Protein 6Z40 (pdb70)

Nearest PDB structures (foldseek):
  6z40-assembly1_A  TM=7.750E-01  e=3.926E-10  Cellvibrio japonicus Ueda107
  2d49-assembly1_A  TM=5.494E-01  e=2.888E-03  Streptomyces griseus
  4mb5-assembly1_A  TM=5.968E-01  e=3.692E-02  Moritella marina
  3wx7-assembly1_A  TM=5.192E-01  e=3.634E-01  Vibrio parahaemolyticus
  4nyu-assembly1_A  TM=5.136E-01  e=6.985E-01  Vibrio cholerae O1 str. NHCC-010F

Solvent-accessible surface area: 5734 Å² total; per-residue (Å²): 247,102,74,14,72,108,38,70,67,50,93,95,112,67,86,34,75,104,65,109,50,1,69,127,115,100,116,22,27,37,1,89,102,145,33,65,106,98,97,38,81,103,33,96,64,185,89,38,0,24,103,80,45,86,98,31,69,99,88,69,98,137,185,169,153,176,215

Foldseek 3Di:
DDPLVPQDEDDDVDWFADFSWYDDPSAIKGFHGTADDDDVVCVVVPDGGIGDDPHRDPDPDPDDPDD

Sequence (67 aa):
MDTCATLPSWDASTVYTNPQQVKHNSKRYQANYWTQNQNPSTNSGQYGPWLDLGNCVTSGAHHHHHHMDTCATLPSWDASTVYTNPQQVKHNSKRYQANYWTQNQNPSTNSGQYGPWLDLGNCVTSGAHHHHHHMDTCATLPSWDASTVYTNPQQVKHNSKRYQANYWTQNQNPSTNSGQYGPWLDLGNCVTSGAHHHHHHMDTCATLPSWDASTVYTNPQQVKHNSKRYQANYWTQNQNPSTNSGQYGPWLDLGNCVTSGAHHHHHHMDTCATLPSWDASTVYTNPQQVKHNSKRYQANYWTQNQNPSTNSGQYGPWLDLGNCVTSGAHHHHHHMDTCATLPSWDASTVYTNPQQVKHNSKRYQANYWTQNQNPSTNSGQYGPWLDLGNCVTSGAHHHHHHMDTCATLPSWDASTVYTNPQQVKHNSKRYQANYWTQNQNPSTNSGQYGPWLDLGNCVTSGAHHHHHHMDTCATLPSWDASTVYTNPQQVKHNSKRYQANYWTQNQNPSTNSGQYGPWLDLGNCVTSGAHHHHHHMDTCATLPSWDASTVYTNPQQVKHNSKRYQANYWTQNQNPSTNSGQYGPWLDLGNCVTSGAHHHHHHMDTCATLPSWDASTVYTNPQQVKHNSKRYQANYWTQNQNPSTNSGQYGPWLDLGNCVTSGAHHHHHHMDTCATLPSWDASTVYTNPQQVKHNSKRYQANYWTQNQNPSTNSGQYGPWLDLGNCVTSGAHHHHHHMDTCATLPSWDASTVYTNPQQVKHNSKRYQANYWTQNQNPSTNSGQYGPWLDLGNCVTSGAHHHHHHMDTCATLPSWDASTVYTNPQQVKHNSKRYQANYWTQNQNPSTNSGQYGPWLDLGNCVTSGAHHHHHHMDTCATLPSWDASTVYTNPQQVKHNSKRYQANYWTQNQNPSTNSGQYGPWLDLGNCVTSGAHHHHHHMDTCATLPSWDASTVYTNPQQVKHNSKRYQANYWTQNQNPSTNSGQYGPWLDLGNCVTSGAHHHHHHMDTCATLPSWDASTVYTNPQQVKHNSKRYQANYWTQNQNPSTNSGQYGPWLDLGNCVTSGAHHHHHHMDTCATLPSWDASTVYTNPQQVKHNSKRYQANYWTQNQNPSTNSGQYGPWLDLGNCVTSGAHHHHHHMDTCATLPSWDASTVYTNPQQVKHNSKRYQANYWTQNQNPSTNSGQYGPWLDLGNCVTSGAHHHHHHMDTCATLPSWDASTVYTNPQQVKHNSKRYQANYWTQNQNPSTNSGQYGPWLDLGNCVTSGAHHHHHHMDTCATLPSWDASTVYTNPQQVKHNSKRYQANYWTQNQNPSTNSGQYGPWLDLGNCVTSGAHHHHHH

InterPro domains:
  IPR003610 Carbohydrate binding module family 5/12 [SM00495] (256-302)
  IPR003610 Carbohydrate binding module family 5/12 [SM00495] (342-389)
  IPR004302 Cellulose/chitin-binding protein, N-terminal [PF03067] (37-213)
  IPR014756 Immunoglobulin E-set [SSF81296] (37-217)
  IPR036573 Carbohydrate-binding module superfamily 5/12 [SSF51055] (253-305)
  IPR051024 GlcNAc and Chitin Interaction and Degradation [PTHR34823] (18-391)

Secondary structure (DSSP, 8-state):
--GGGSS----TTPPP-SS-EEEETTEEEEESSS--SS-SGGGSSS--SEEE-S-SSPPSS-SS---

Structure (mmCIF, N/CA/C/O backbone):
data_6Z40
#
_entry.id   6Z40
#
loop_
_atom_site.group_PDB
_atom_site.id
_atom_site.type_symbol
_atom_site.label_atom_id
_atom_site.label_alt_id
_atom_site.label_comp_id
_atom_site.label_asym_id
_atom_site.label_entity_id
_atom_site.label_seq_id
_atom_site.pdbx_PDB_ins_code
_atom_site.Cartn_x
_atom_site.Cartn_y
_atom_site.Cartn_z
_atom_site.occupancy
_atom_site.B_iso_or_equiv
_atom_site.auth_seq_id
_atom_site.auth_comp_id
_atom_site.auth_asym_id
_atom_site.auth_atom_id
_atom_site.pdbx_PDB_model_num
ATOM 1 N N . MET A 1 1 ? 0.808 4.771 0.338 1.00 25.00 1 MET A N 1
ATOM 2 C CA . MET A 1 1 ? 0.765 6.020 -0.470 1.00 25.00 1 MET A CA 1
ATOM 3 C C . MET A 1 1 ? 0.611 5.676 -1.931 1.00 25.00 1 MET A C 1
ATOM 4 O O . MET A 1 1 ? 1.003 4.593 -2.344 1.00 25.00 1 MET A O 1
ATOM 20 N N . ASP A 1 2 ? -0.047 6.540 -2.687 1.00 25.00 2 ASP A N 1
ATOM 21 C CA . ASP A 1 2 ? -0.464 6.188 -4.043 1.00 25.00 2 ASP A CA 1
ATOM 22 C C . ASP A 1 2 ? 0.606 6.246 -5.105 1.00 25.00 2 ASP A C 1
ATOM 23 O O . ASP A 1 2 ? 1.335 7.222 -5.269 1.00 25.00 2 ASP A O 1
ATOM 32 N N . THR A 1 3 ? 0.549 5.222 -5.934 1.00 25.00 3 THR A N 1
ATOM 33 C CA . THR A 1 3 ? 1.310 5.116 -7.166 1.00 25.00 3 THR A CA 1
ATOM 34 C C . THR A 1 3 ? 0.920 6.224 -8.112 1.00 25.00 3 THR A C 1
ATOM 35 O O . THR A 1 3 ? 1.656 6.571 -9.020 1.00 25.00 3 THR A O 1
ATOM 46 N N . CYS A 1 4 ? -0.288 6.727 -7.942 1.00 25.00 4 CYS A N 1
ATOM 47 C CA . CYS A 1 4 ? -0.864 7.660 -8.897 1.00 25.00 4 CYS A CA 1
ATOM 48 C C . CYS A 1 4 ? -0.822 9.064 -8.311 1.00 25.00 4 CYS A C 1
ATOM 49 O O . CYS A 1 4 ? -1.393 10.007 -8.857 1.00 25.00 4 CYS A O 1
ATOM 56 N N . ALA A 1 5 ? -0.022 9.212 -7.264 1.00 25.00 5 ALA A N 1
ATOM 57 C CA . ALA A 1 5 ? 0.248 10.527 -6.684 1.00 25.00 5 ALA A CA 1
ATOM 58 C C . ALA A 1 5 ? 1.741 10.825 -6.751 1.00 25.00 5 ALA A C 1
ATOM 59 O O . ALA A 1 5 ? 2.257 11.660 -6.023 1.00 25.00 5 ALA A O 1
ATOM 66 N N . THR A 1 6 ? 2.396 10.186 -7.703 1.00 25.00 6 THR A N 1
ATOM 67 C CA . THR A 1 6 ? 3.826 10.409 -7.957 1.00 25.00 6 THR A CA 1
ATOM 68 C C . THR A 1 6 ? 4.126 10.481 -9.441 1.00 25.00 6 THR A C 1
ATOM 69 O O . THR A 1 6 ? 5.251 10.718 -9.870 1.00 25.00 6 THR A O 1
ATOM 80 N N . LEU A 1 7 ? 3.083 10.286 -10.222 1.00 25.00 7 LEU A N 1
ATOM 81 C CA . LEU A 1 7 ? 3.165 10.418 -11.668 1.00 25.00 7 LEU A CA 1
ATOM 82 C C . LEU A 1 7 ? 3.474 11.858 -12.067 1.00 25.00 7 LEU A C 1
ATOM 83 O O . LEU A 1 7 ? 3.031 12.797 -11.388 1.00 25.00 7 LEU A O 1
ATOM 99 N N . PRO A 1 8 ? 4.143 12.051 -13.223 1.00 25.00 8 PRO A N 1
ATOM 100 C CA . PRO A 1 8 ? 4.310 13.410 -13.749 1.00 25.00 8 PRO A CA 1
ATOM 101 C C . PRO A 1 8 ? 2.965 14.049 -14.050 1.00 25.00 8 PRO A C 1
ATOM 102 O O . PRO A 1 8 ? 1.946 13.364 -14.137 1.00 25.00 8 PRO A O 1
ATOM 113 N N . SER A 1 9 ? 2.956 15.356 -14.243 1.00 25.00 9 SER A N 1
ATOM 114 C CA . SER A 1 9 ? 1.728 16.063 -14.557 1.00 25.00 9 SER A CA 1
ATOM 115 C C . SER A 1 9 ? 1.892 16.823 -15.850 1.00 25.00 9 SER A C 1
ATOM 116 O O . SER A 1 9 ? 3.002 17.080 -16.293 1.00 25.00 9 SER A O 1
ATOM 124 N N . TRP A 1 10 ? 0.767 17.151 -16.459 1.00 25.00 10 TRP A N 1
ATOM 125 C CA . TRP A 1 10 ? 0.753 17.917 -17.668 1.00 25.00 10 TRP A CA 1
ATOM 126 C C . TRP A 1 10 ? 0.849 19.392 -17.328 1.00 25.00 10 TRP A C 1
ATOM 127 O O . TRP A 1 10 ? 0.461 19.804 -16.236 1.00 25.00 10 TRP A O 1
ATOM 148 N N . ASP A 1 11 ? 1.255 20.177 -18.307 1.00 25.00 11 ASP A N 1
ATOM 149 C CA . ASP A 1 11 ? 1.247 21.633 -18.207 1.00 25.00 11 ASP A CA 1
ATOM 150 C C . ASP A 1 11 ? 0.402 22.117 -19.364 1.00 25.00 11 ASP A C 1
ATOM 151 O O . ASP A 1 11 ? 0.495 21.589 -20.460 1.00 25.00 11 ASP A O 1
ATOM 160 N N . ALA A 1 12 ? -0.457 23.087 -19.103 1.00 25.00 12 ALA A N 1
ATOM 161 C CA . ALA A 1 12 ? -1.486 23.493 -20.067 1.00 25.00 12 ALA A CA 1
ATOM 162 C C . ALA A 1 12 ? -0.942 24.066 -21.384 1.00 25.00 12 ALA A C 1
ATOM 163 O O . ALA A 1 12 ? -1.597 23.995 -22.414 1.00 25.00 12 ALA A O 1
ATOM 170 N N . SER A 1 13 ? 0.234 24.671 -21.326 1.00 25.00 13 SER A N 1
ATOM 171 C CA . SER A 1 13 ? 0.845 25.293 -22.503 1.00 25.00 13 SER A CA 1
ATOM 172 C C . SER A 1 13 ? 1.670 24.288 -23.307 1.00 25.00 13 SER A C 1
ATOM 173 O O . SER A 1 13 ? 2.004 24.528 -24.465 1.00 25.00 13 SER A O 1
ATOM 181 N N . THR A 1 14 ? 2.137 23.251 -22.635 1.00 25.00 14 THR A N 1
ATOM 182 C CA . THR A 1 14 ? 3.100 22.335 -23.214 1.00 25.00 14 THR A CA 1
ATOM 183 C C . THR A 1 14 ? 2.463 21.299 -24.132 1.00 25.00 14 THR A C 1
ATOM 184 O O . THR A 1 14 ? 1.470 20.651 -23.809 1.00 25.00 14 THR A O 1
ATOM 195 N N . VAL A 1 15 ? 3.099 21.109 -25.270 1.00 25.00 15 VAL A N 1
ATOM 196 C CA . VAL A 1 15 ? 2.714 20.090 -26.221 1.00 25.00 15 VAL A CA 1
ATOM 197 C C . VAL A 1 15 ? 3.333 18.814 -25.696 1.00 25.00 15 VAL A C 1
ATOM 198 O O . VAL A 1 15 ? 4.515 18.793 -25.362 1.00 25.00 15 VAL A O 1
ATOM 211 N N . TYR A 1 16 ? 2.543 17.765 -25.576 1.00 25.00 16 TYR A N 1
ATOM 212 C CA . TYR A 1 16 ? 3.052 16.534 -24.986 1.00 25.00 16 TYR A CA 1
ATOM 213 C C . TYR A 1 16 ? 3.570 15.545 -26.021 1.00 25.00 16 TYR A C 1
ATOM 214 O O . TYR A 1 16 ? 3.425 15.740 -27.225 1.00 25.00 16 TYR A O 1
ATOM 232 N N . THR A 1 17 ? 4.260 14.537 -25.519 1.00 25.00 17 THR A N 1
ATOM 233 C CA . THR A 1 17 ? 5.041 13.606 -26.319 1.00 25.00 17 THR A CA 1
ATOM 234 C C . THR A 1 17 ? 4.519 12.177 -26.246 1.00 25.00 17 THR A C 1
ATOM 235 O O . THR A 1 17 ? 3.425 11.916 -25.757 1.00 25.00 17 THR A O 1
ATOM 246 N N . ASN A 1 18 ? 5.380 11.275 -26.700 1.00 25.00 18 ASN A N 1
ATOM 247 C CA . ASN A 1 18 ? 5.219 9.828 -26.614 1.00 25.00 18 ASN A CA 1
ATOM 248 C C . ASN A 1 18 ? 4.738 9.363 -25.215 1.00 25.00 18 ASN A C 1
ATOM 249 O O . ASN A 1 18 ? 4.955 10.073 -24.223 1.00 25.00 18 ASN A O 1
ATOM 260 N N . PRO A 1 19 ? 4.069 8.183 -25.129 1.00 25.00 19 PRO A N 1
ATOM 261 C CA . PRO A 1 19 ? 3.276 7.704 -23.976 1.00 25.00 19 PRO A CA 1
ATOM 262 C C . PRO A 1 19 ? 3.843 7.570 -22.549 1.00 25.00 19 PRO A C 1
ATOM 263 O O . PRO A 1 19 ? 3.752 6.517 -21.908 1.00 25.00 19 PRO A O 1
ATOM 274 N N . GLN A 1 20 ? 4.197 8.708 -21.978 1.00 25.00 20 GLN A N 1
ATOM 275 C CA . GLN A 1 20 ? 4.378 8.858 -20.561 1.00 25.00 20 GLN A CA 1
ATOM 276 C C . GLN A 1 20 ? 2.998 9.167 -19.965 1.00 25.00 20 GLN A C 1
ATOM 277 O O . GLN A 1 20 ? 2.079 9.549 -20.693 1.00 25.00 20 GLN A O 1
ATOM 291 N N . GLN A 1 21 ? 2.845 9.023 -18.657 1.00 25.00 21 GLN A N 1
ATOM 292 C CA . GLN A 1 21 ? 1.574 9.345 -18.003 1.00 25.00 21 GLN A CA 1
ATOM 293 C C . GLN A 1 21 ? 1.607 10.759 -17.444 1.00 25.00 21 GLN A C 1
ATOM 294 O O . GLN A 1 21 ? 2.610 11.190 -16.886 1.00 25.00 21 GLN A O 1
ATOM 308 N N . VAL A 1 22 ? 0.472 11.431 -17.533 1.00 25.00 22 VAL A N 1
ATOM 309 C CA . VAL A 1 22 ? 0.259 12.736 -16.914 1.00 25.00 22 VAL A CA 1
ATOM 310 C C . VAL A 1 22 ? -1.048 12.621 -16.171 1.00 25.00 22 VAL A C 1
ATOM 311 O O . VAL A 1 22 ? -1.795 11.670 -16.380 1.00 25.00 22 VAL A O 1
ATOM 324 N N . LYS A 1 23 ? -1.312 13.553 -15.275 1.00 25.00 23 LYS A N 1
ATOM 325 C CA . LYS A 1 23 ? -2.466 13.466 -14.395 1.00 25.00 23 LYS A CA 1
ATOM 326 C C . LYS A 1 23 ? -3.266 14.754 -14.287 1.00 25.00 23 LYS A C 1
ATOM 327 O O . LYS A 1 23 ? -2.770 15.843 -14.554 1.00 25.00 23 LYS A O 1
ATOM 346 N N . HIS A 1 24 ? -4.525 14.585 -13.911 1.00 25.00 24 HIS A N 1
ATOM 347 C CA . HIS A 1 24 ? -5.521 15.654 -13.833 1.00 25.00 24 HIS A CA 1
ATOM 348 C C . HIS A 1 24 ? -6.719 15.121 -13.072 1.00 25.00 24 HIS A C 1
ATOM 349 O O . HIS A 1 24 ? -7.137 14.001 -13.307 1.00 25.00 24 HIS A O 1
ATOM 364 N N . ASN A 1 25 ? -7.249 15.911 -12.147 1.00 25.00 25 ASN A N 1
ATOM 365 C CA . ASN A 1 25 ? -8.390 15.500 -11.310 1.00 25.00 25 ASN A CA 1
ATOM 366 C C . ASN A 1 25 ? -8.157 14.173 -10.630 1.00 25.00 25 ASN A C 1
ATOM 367 O O . ASN A 1 25 ? -9.024 13.316 -10.517 1.00 25.00 25 ASN A O 1
ATOM 378 N N . SER A 1 26 ? -6.917 14.063 -10.202 1.00 25.00 26 SER A N 1
ATOM 379 C CA . SER A 1 26 ? -6.359 12.907 -9.482 1.00 25.00 26 SER A CA 1
ATOM 380 C C . SER A 1 26 ? -6.563 11.552 -10.156 1.00 25.00 26 SER A C 1
ATOM 381 O O . SER A 1 26 ? -6.395 10.510 -9.541 1.00 25.00 26 SER A O 1
ATOM 389 N N . LYS A 1 27 ? -6.726 11.585 -11.468 1.00 25.00 27 LYS A N 1
ATOM 390 C CA . LYS A 1 27 ? -6.590 10.371 -12.289 1.00 25.00 27 LYS A CA 1
ATOM 391 C C . LYS A 1 27 ? -5.586 10.712 -13.362 1.00 25.00 27 LYS A C 1
ATOM 392 O O . LYS A 1 27 ? -5.099 11.845 -13.400 1.00 25.00 27 LYS A O 1
ATOM 411 N N . ARG A 1 28 ? -5.243 9.756 -14.206 1.00 25.00 28 ARG A N 1
ATOM 412 C CA . ARG A 1 28 ? -4.210 9.969 -15.214 1.00 25.00 28 ARG A CA 1
ATOM 413 C C . ARG A 1 28 ? -4.783 9.805 -16.601 1.00 25.00 28 ARG A C 1
ATOM 414 O O . ARG A 1 28 ? -5.904 9.356 -16.775 1.00 25.00 28 ARG A O 1
ATOM 435 N N . TYR A 1 29 ? -3.944 10.090 -17.573 1.00 25.00 29 TYR A N 1
ATOM 436 C CA . TYR A 1 29 ? -4.211 9.883 -18.967 1.00 25.00 29 TYR A CA 1
ATOM 437 C C . TYR A 1 29 ? -2.846 9.771 -19.578 1.00 25.00 29 TYR A C 1
ATOM 438 O O . TYR A 1 29 ? -1.832 10.009 -18.911 1.00 25.00 29 TYR A O 1
ATOM 456 N N . GLN A 1 30 ? -2.816 9.358 -20.824 1.00 25.00 30 GLN A N 1
ATOM 457 C CA . GLN A 1 30 ? -1.569 9.114 -21.517 1.00 25.00 30 GLN A CA 1
ATOM 458 C C . GLN A 1 30 ? -1.668 9.654 -22.914 1.00 25.00 30 GLN A C 1
ATOM 459 O O . GLN A 1 30 ? -2.623 9.400 -23.614 1.00 25.00 30 GLN A O 1
ATOM 473 N N . ALA A 1 31 ? -0.678 10.421 -23.299 1.00 25.00 31 ALA A N 1
ATOM 474 C CA . ALA A 1 31 ? -0.653 11.015 -24.631 1.00 25.00 31 ALA A CA 1
ATOM 475 C C . ALA A 1 31 ? 0.014 10.015 -25.550 1.00 25.00 31 ALA A C 1
ATOM 476 O O . ALA A 1 31 ? 0.826 9.234 -25.103 1.00 25.00 31 ALA A O 1
ATOM 483 N N . ASN A 1 32 ? -0.305 10.051 -26.828 1.00 25.00 32 ASN A N 1
ATOM 484 C CA . ASN A 1 32 ? 0.377 9.190 -27.788 1.00 25.00 32 ASN A CA 1
ATOM 485 C C . ASN A 1 32 ? 1.450 10.003 -28.481 1.00 25.00 32 ASN A C 1
ATOM 486 O O . ASN A 1 32 ? 2.513 9.511 -28.846 1.00 25.00 32 ASN A O 1
ATOM 497 N N . TYR A 1 33 ? 1.105 11.258 -28.700 1.00 25.00 33 TYR A N 1
ATOM 498 C CA . TYR A 1 33 ? 1.899 12.193 -29.479 1.00 25.00 33 TYR A CA 1
ATOM 499 C C . TYR A 1 33 ? 1.285 13.557 -29.161 1.00 25.00 33 TYR A C 1
ATOM 500 O O . TYR A 1 33 ? 0.536 13.677 -28.187 1.00 25.00 33 TYR A O 1
ATOM 518 N N . TRP A 1 34 ? 1.611 14.566 -29.958 1.00 25.00 34 TRP A N 1
ATOM 519 C CA . TRP A 1 34 ? 1.081 15.916 -29.806 1.00 25.00 34 TRP A CA 1
ATOM 520 C C . TRP A 1 34 ? -0.429 15.926 -29.592 1.00 25.00 34 TRP A C 1
ATOM 521 O O . TRP A 1 34 ? -1.188 15.199 -30.248 1.00 25.00 34 TRP A O 1
ATOM 542 N N . THR A 1 35 ? -0.845 16.720 -28.619 1.00 25.00 35 THR A N 1
ATOM 543 C CA . THR A 1 35 ? -2.230 16.734 -28.182 1.00 25.00 35 THR A CA 1
ATOM 544 C C . THR A 1 35 ? -3.091 17.693 -28.987 1.00 25.00 35 THR A C 1
ATOM 545 O O . THR A 1 35 ? -2.610 18.580 -29.682 1.00 25.00 35 THR A O 1
ATOM 556 N N . GLN A 1 36 ? -4.385 17.488 -28.841 1.00 25.00 36 GLN A N 1
ATOM 557 C CA . GLN A 1 36 ? -5.422 18.298 -29.472 1.00 25.00 36 GLN A CA 1
ATOM 558 C C . GLN A 1 36 ? -5.958 19.371 -28.530 1.00 25.00 36 GLN A C 1
ATOM 559 O O . GLN A 1 36 ? -6.586 20.326 -28.963 1.00 25.00 36 GLN A O 1
ATOM 573 N N . ASN A 1 37 ? -5.833 19.091 -27.236 1.00 25.00 37 ASN A N 1
ATOM 574 C CA . ASN A 1 37 ? -6.461 19.865 -26.145 1.00 25.00 37 ASN A CA 1
ATOM 575 C C . ASN A 1 37 ? -7.992 19.710 -26.167 1.00 25.00 37 ASN A C 1
ATOM 576 O O . ASN A 1 37 ? -8.736 20.577 -25.726 1.00 25.00 37 ASN A O 1
ATOM 587 N N . GLN A 1 38 ? -8.436 18.558 -26.652 1.00 25.00 38 GLN A N 1
ATOM 588 C CA . GLN A 1 38 ? -9.855 18.208 -26.709 1.00 25.00 38 GLN A CA 1
ATOM 589 C C . GLN A 1 38 ? -10.173 17.156 -25.665 1.00 25.00 38 GLN A C 1
ATOM 590 O O . GLN A 1 38 ? -9.274 16.629 -25.020 1.00 25.00 38 GLN A O 1
ATOM 604 N N . ASN A 1 39 ? -11.435 16.772 -25.548 1.00 25.00 39 ASN A N 1
ATOM 605 C CA . ASN A 1 39 ? -11.777 15.687 -24.637 1.00 25.00 39 ASN A CA 1
ATOM 606 C C . ASN A 1 39 ? -11.261 14.376 -25.252 1.00 25.00 39 ASN A C 1
ATOM 607 O O . ASN A 1 39 ? -11.321 14.197 -26.469 1.00 25.00 39 ASN A O 1
ATOM 618 N N . PRO A 1 40 ? -10.801 13.423 -24.422 1.00 25.00 40 PRO A N 1
ATOM 619 C CA . PRO A 1 40 ? -10.323 12.170 -25.028 1.00 25.00 40 PRO A CA 1
ATOM 620 C C . PRO A 1 40 ? -11.447 11.214 -25.428 1.00 25.00 40 PRO A C 1
ATOM 621 O O . PRO A 1 40 ? -11.313 10.423 -26.344 1.00 25.00 40 PRO A O 1
ATOM 632 N N . SER A 1 41 ? -12.560 11.306 -24.719 1.00 25.00 41 SER A N 1
ATOM 633 C CA . SER A 1 41 ? -13.700 10.418 -24.896 1.00 25.00 41 SER A CA 1
ATOM 634 C C . SER A 1 41 ? -14.350 10.556 -26.257 1.00 25.00 41 SER A C 1
ATOM 635 O O . SER A 1 41 ? -14.856 9.609 -26.826 1.00 25.00 41 SER A O 1
ATOM 643 N N . THR A 1 42 ? -14.353 11.776 -26.755 1.00 25.00 42 THR A N 1
ATOM 644 C CA . THR A 1 42 ? -14.974 12.116 -28.012 1.00 25.00 42 THR A CA 1
ATOM 645 C C . THR A 1 42 ? -14.047 11.772 -29.155 1.00 25.00 42 THR A C 1
ATOM 646 O O . THR A 1 42 ? -14.440 11.736 -30.310 1.00 25.00 42 THR A O 1
ATOM 657 N N . ASN A 1 43 ? -12.791 11.546 -28.803 1.00 25.00 43 ASN A N 1
ATOM 658 C CA . ASN A 1 43 ? -11.748 11.254 -29.754 1.00 25.00 43 ASN A CA 1
ATOM 659 C C . ASN A 1 43 ? -11.327 9.802 -29.619 1.00 25.00 43 ASN A C 1
ATOM 660 O O . ASN A 1 43 ? -10.231 9.405 -29.988 1.00 25.00 43 ASN A O 1
ATOM 671 N N . SER A 1 44 ? -12.251 9.006 -29.118 1.00 25.00 44 SER A N 1
ATOM 672 C CA . SER A 1 44 ? -12.070 7.567 -28.970 1.00 25.00 44 SER A CA 1
ATOM 673 C C . SER A 1 44 ? -12.240 6.815 -30.305 1.00 25.00 44 SER A C 1
ATOM 674 O O . SER A 1 44 ? -12.875 5.765 -30.358 1.00 25.00 44 SER A O 1
ATOM 682 N N . GLY A 1 45 ? -11.702 7.371 -31.384 1.00 25.00 45 GLY A N 1
ATOM 683 C CA . GLY A 1 45 ? -11.871 6.799 -32.696 1.00 25.00 45 GLY A CA 1
ATOM 684 C C . GLY A 1 45 ? -10.697 6.953 -33.640 1.00 25.00 45 GLY A C 1
ATOM 685 O O . GLY A 1 45 ? -9.680 6.297 -33.493 1.00 25.00 45 GLY A O 1
ATOM 689 N N . GLN A 1 46 ? -10.885 7.794 -34.646 1.00 25.00 46 GLN A N 1
ATOM 690 C CA . GLN A 1 46 ? -9.925 7.968 -35.741 1.00 25.00 46 GLN A CA 1
ATOM 691 C C . GLN A 1 46 ? -8.506 8.313 -35.294 1.00 25.00 46 GLN A C 1
ATOM 692 O O . GLN A 1 46 ? -7.572 7.551 -35.512 1.00 25.00 46 GLN A O 1
ATOM 706 N N . TYR A 1 47 ? -8.359 9.480 -34.689 1.00 25.00 47 TYR A N 1
ATOM 707 C CA . TYR A 1 47 ? -7.059 9.933 -34.198 1.00 25.00 47 TYR A CA 1
ATOM 708 C C . TYR A 1 47 ? -7.069 9.921 -32.687 1.00 25.00 47 TYR A C 1
ATOM 709 O O . TYR A 1 47 ? -8.043 10.320 -32.059 1.00 25.00 47 TYR A O 1
ATOM 727 N N . GLY A 1 48 ? -5.969 9.457 -32.127 1.00 25.00 48 GLY A N 1
ATOM 728 C CA . GLY A 1 48 ? -5.817 9.323 -30.685 1.00 25.00 48 GLY A CA 1
ATOM 729 C C . GLY A 1 48 ? -4.833 10.312 -30.084 1.00 25.00 48 GLY A C 1
ATOM 730 O O . GLY A 1 48 ? -3.666 9.956 -29.929 1.00 25.00 48 GLY A O 1
ATOM 734 N N . PRO A 1 49 ? -5.237 11.557 -29.753 1.00 25.00 49 PRO A N 1
ATOM 735 C CA . PRO A 1 49 ? -4.250 12.478 -29.162 1.00 25.00 49 PRO A CA 1
ATOM 736 C C . PRO A 1 49 ? -3.753 11.982 -27.809 1.00 25.00 49 PRO A C 1
ATOM 737 O O . PRO A 1 49 ? -2.559 11.739 -27.604 1.00 25.00 49 PRO A O 1
ATOM 748 N N . TRP A 1 50 ? -4.698 11.776 -26.910 1.00 25.00 50 TRP A N 1
ATOM 749 C CA . TRP A 1 50 ? -4.459 11.178 -25.640 1.00 25.00 50 TRP A CA 1
ATOM 750 C C . TRP A 1 50 ? -5.539 10.161 -25.303 1.00 25.00 50 TRP A C 1
ATOM 751 O O . TRP A 1 50 ? -6.718 10.364 -25.585 1.00 25.00 50 TRP A O 1
ATOM 772 N N . LEU A 1 51 ? -5.104 9.085 -24.673 1.00 25.00 51 LEU A N 1
ATOM 773 C CA . LEU A 1 51 ? -5.953 8.033 -24.163 1.00 25.00 51 LEU A CA 1
ATOM 774 C C . LEU A 1 51 ? -6.356 8.370 -22.749 1.00 25.00 51 LEU A C 1
ATOM 775 O O . LEU A 1 51 ? -5.562 8.863 -21.948 1.00 25.00 51 LEU A O 1
ATOM 791 N N . ASP A 1 52 ? -7.577 8.008 -22.447 1.00 25.00 52 ASP A N 1
ATOM 792 C CA . ASP A 1 52 ? -8.145 8.135 -21.108 1.00 25.00 52 ASP A CA 1
ATOM 793 C C . ASP A 1 52 ? -7.953 6.778 -20.435 1.00 25.00 52 ASP A C 1
ATOM 794 O O . ASP A 1 52 ? -8.541 5.781 -20.857 1.00 25.00 52 ASP A O 1
ATOM 803 N N . LEU A 1 53 ? -7.058 6.698 -19.462 1.00 25.00 53 LEU A N 1
ATOM 804 C CA . LEU A 1 53 ? -6.746 5.414 -18.858 1.00 25.00 53 LEU A CA 1
ATOM 805 C C . LEU A 1 53 ? -7.763 5.029 -17.814 1.00 25.00 53 LEU A C 1
ATOM 806 O O . LEU A 1 53 ? -8.057 5.779 -16.894 1.00 25.00 53 LEU A O 1
ATOM 822 N N . GLY A 1 54 ? -8.256 3.812 -17.961 1.00 25.00 54 GLY A N 1
ATOM 823 C CA . GLY A 1 54 ? -9.266 3.296 -17.046 1.00 25.00 54 GLY A CA 1
ATOM 824 C C . GLY A 1 54 ? -8.781 3.229 -15.609 1.00 25.00 54 GLY A C 1
ATOM 825 O O . GLY A 1 54 ? -9.525 3.504 -14.683 1.00 25.00 54 GLY A O 1
ATOM 829 N N . ASN A 1 55 ? -7.516 2.868 -15.420 1.00 25.00 55 ASN A N 1
ATOM 830 C CA . ASN A 1 55 ? -6.933 2.846 -14.094 1.00 25.00 55 ASN A CA 1
ATOM 831 C C . ASN A 1 55 ? -5.995 3.992 -13.816 1.00 25.00 55 ASN A C 1
ATOM 832 O O . ASN A 1 55 ? -5.716 4.833 -14.658 1.00 25.00 55 ASN A O 1
ATOM 843 N N . CYS A 1 56 ? -5.402 3.889 -12.647 1.00 25.00 56 CYS A N 1
ATOM 844 C CA . CYS A 1 56 ? -4.413 4.830 -12.156 1.00 25.00 56 CYS A CA 1
ATOM 845 C C . CYS A 1 56 ? -3.086 4.106 -11.999 1.00 25.00 56 CYS A C 1
ATOM 846 O O . CYS A 1 56 ? -2.027 4.602 -12.378 1.00 25.00 56 CYS A O 1
ATOM 853 N N . VAL A 1 57 ? -3.159 2.921 -11.421 1.00 25.00 57 VAL A N 1
ATOM 854 C CA . VAL A 1 57 ? -1.983 2.084 -11.211 1.00 25.00 57 VAL A CA 1
ATOM 855 C C . VAL A 1 57 ? -1.815 1.206 -12.451 1.00 25.00 57 VAL A C 1
ATOM 856 O O . VAL A 1 57 ? -2.750 1.034 -13.230 1.00 25.00 57 VAL A O 1
ATOM 869 N N . THR A 1 58 ? -0.627 0.660 -12.644 1.00 25.00 58 THR A N 1
ATOM 870 C CA . THR A 1 58 ? -0.378 -0.254 -13.734 1.00 25.00 58 THR A CA 1
ATOM 871 C C . THR A 1 58 ? -1.018 -1.595 -13.382 1.00 25.00 58 THR A C 1
ATOM 872 O O . THR A 1 58 ? -1.332 -1.858 -12.221 1.00 25.00 58 THR A O 1
ATOM 883 N N . SER A 1 59 ? -1.221 -2.424 -14.388 1.00 25.00 59 SER A N 1
ATOM 884 C CA . SER A 1 59 ? -1.876 -3.716 -14.212 1.00 25.00 59 SER A CA 1
ATOM 885 C C . SER A 1 59 ? -1.057 -4.692 -13.366 1.00 25.00 59 SER A C 1
ATOM 886 O O . SER A 1 59 ? 0.178 -4.590 -13.271 1.00 25.00 59 SER A O 1
ATOM 894 N N . GLY A 1 60 ? -1.749 -5.673 -12.800 1.00 25.00 60 GLY A N 1
ATOM 895 C CA . GLY A 1 60 ? -1.084 -6.748 -12.086 1.00 25.00 60 GLY A CA 1
ATOM 896 C C . GLY A 1 60 ? -0.373 -7.638 -13.087 1.00 25.00 60 GLY A C 1
ATOM 897 O O . GLY A 1 60 ? -0.723 -7.623 -14.267 1.00 25.00 60 GLY A O 1
ATOM 901 N N . ALA A 1 61 ? 0.620 -8.384 -12.604 1.00 25.00 61 ALA A N 1
ATOM 902 C CA . ALA A 1 61 ? 1.513 -9.232 -13.419 1.00 25.00 61 ALA A CA 1
ATOM 903 C C . ALA A 1 61 ? 2.380 -8.402 -14.393 1.00 25.00 61 ALA A C 1
ATOM 904 O O . ALA A 1 61 ? 1.976 -7.363 -14.901 1.00 25.00 61 ALA A O 1
ATOM 911 N N . HIS A 1 62 ? 3.621 -8.822 -14.590 1.00 25.00 62 HIS A N 1
ATOM 912 C CA . HIS A 1 62 ? 4.572 -8.022 -15.369 1.00 25.00 62 HIS A CA 1
ATOM 913 C C . HIS A 1 62 ? 5.271 -8.854 -16.436 1.00 25.00 62 HIS A C 1
ATOM 914 O O . HIS A 1 62 ? 6.126 -9.667 -16.134 1.00 25.00 62 HIS A O 1
ATOM 929 N N . HIS A 1 63 ? 4.904 -8.635 -17.695 1.00 25.00 63 HIS A N 1
ATOM 930 C CA . HIS A 1 63 ? 5.503 -9.384 -18.812 1.00 25.00 63 HIS A CA 1
ATOM 931 C C . HIS A 1 63 ? 6.989 -9.027 -18.993 1.00 25.00 63 HIS A C 1
ATOM 932 O O . HIS A 1 63 ? 7.782 -9.845 -19.446 1.00 25.00 63 HIS A O 1
ATOM 947 N N . HIS A 1 64 ? 7.376 -7.813 -18.614 1.00 25.00 64 HIS A N 1
ATOM 948 C CA . HIS A 1 64 ? 8.797 -7.447 -18.607 1.00 25.00 64 HIS A CA 1
ATOM 949 C C . HIS A 1 64 ? 9.378 -8.120 -17.360 1.00 25.00 64 HIS A C 1
ATOM 950 O O . HIS A 1 64 ? 8.821 -7.966 -16.284 1.00 25.00 64 HIS A O 1
ATOM 965 N N . HIS A 1 65 ? 10.461 -8.877 -17.506 1.00 25.00 65 HIS A N 1
ATOM 966 C CA . HIS A 1 65 ? 10.994 -9.688 -16.394 1.00 25.00 65 HIS A CA 1
ATOM 967 C C . HIS A 1 65 ? 12.334 -9.198 -15.827 1.00 25.00 65 HIS A C 1
ATOM 968 O O . HIS A 1 65 ? 13.160 -9.999 -15.420 1.00 25.00 65 HIS A O 1
ATOM 983 N N . HIS A 1 66 ? 12.537 -7.884 -15.818 1.00 25.00 66 HIS A N 1
ATOM 984 C CA . HIS A 1 66 ? 13.789 -7.272 -15.324 1.00 25.00 66 HIS A CA 1
ATOM 985 C C . HIS A 1 66 ? 15.039 -7.894 -15.971 1.00 25.00 66 HIS A C 1
ATOM 986 O O . HIS A 1 66 ? 15.864 -8.504 -15.301 1.00 25.00 66 HIS A O 1
ATOM 1001 N N . HIS A 1 67 ? 15.198 -7.687 -17.270 1.00 25.00 67 HIS A N 1
ATOM 1002 C CA . HIS A 1 67 ? 16.485 -7.963 -17.901 1.00 25.00 67 HIS A CA 1
ATOM 1003 C C . HIS A 1 67 ? 17.315 -6.798 -17.388 1.00 25.00 67 HIS A C 1
ATOM 1004 O O . HIS A 1 67 ? 16.699 -5.726 -17.227 1.00 25.00 67 HIS A O 1
ATOM 1020 N N . MET A 1 1 ? 6.787 6.569 -2.330 1.00 25.00 1 MET A N 2
ATOM 1021 C CA . MET A 1 1 ? 5.832 5.443 -2.513 1.00 25.00 1 MET A CA 2
ATOM 1022 C C . MET A 1 1 ? 5.276 5.471 -3.914 1.00 25.00 1 MET A C 2
ATOM 1023 O O . MET A 1 1 ? 4.933 6.534 -4.377 1.00 25.00 1 MET A O 2
ATOM 1039 N N . ASP A 1 2 ? 5.217 4.311 -4.566 1.00 25.00 2 ASP A N 2
ATOM 1040 C CA . ASP A 1 2 ? 4.671 4.142 -5.928 1.00 25.00 2 ASP A CA 2
ATOM 1041 C C . ASP A 1 2 ? 5.270 4.928 -7.081 1.00 25.00 2 ASP A C 2
ATOM 1042 O O . ASP A 1 2 ? 5.518 6.125 -7.047 1.00 25.00 2 ASP A O 2
ATOM 1051 N N . THR A 1 3 ? 5.390 4.198 -8.168 1.00 25.00 3 THR A N 2
ATOM 1052 C CA . THR A 1 3 ? 5.822 4.731 -9.450 1.00 25.00 3 THR A CA 2
ATOM 1053 C C . THR A 1 3 ? 4.739 5.617 -9.995 1.00 25.00 3 THR A C 2
ATOM 1054 O O . THR A 1 3 ? 4.970 6.484 -10.821 1.00 25.00 3 THR A O 2
ATOM 1065 N N . CYS A 1 4 ? 3.528 5.338 -9.559 1.00 25.00 4 CYS A N 2
ATOM 1066 C CA . CYS A 1 4 ? 2.347 5.978 -10.111 1.00 25.00 4 CYS A CA 2
ATOM 1067 C C . CYS A 1 4 ? 1.820 7.015 -9.141 1.00 25.00 4 CYS A C 2
ATOM 1068 O O . CYS A 1 4 ? 0.726 7.544 -9.310 1.00 25.00 4 CYS A O 2
ATOM 1075 N N . ALA A 1 5 ? 2.661 7.379 -8.185 1.00 25.00 5 ALA A N 2
ATOM 1076 C CA . ALA A 1 5 ? 2.339 8.467 -7.263 1.00 25.00 5 ALA A CA 2
ATOM 1077 C C . ALA A 1 5 ? 3.461 9.500 -7.277 1.00 25.00 5 ALA A C 2
ATOM 1078 O O . ALA A 1 5 ? 3.624 10.289 -6.356 1.00 25.00 5 ALA A O 2
ATOM 1085 N N . THR A 1 6 ? 4.173 9.522 -8.391 1.00 25.00 6 THR A N 2
ATOM 1086 C CA . THR A 1 6 ? 5.233 10.506 -8.630 1.00 25.00 6 THR A CA 2
ATOM 1087 C C . THR A 1 6 ? 5.087 11.088 -10.023 1.00 25.00 6 THR A C 2
ATOM 1088 O O . THR A 1 6 ? 5.863 11.936 -10.460 1.00 25.00 6 THR A O 2
ATOM 1099 N N . LEU A 1 7 ? 4.060 10.618 -10.707 1.00 25.00 7 LEU A N 2
ATOM 1100 C CA . LEU A 1 7 ? 3.726 11.095 -12.039 1.00 25.00 7 LEU A CA 2
ATOM 1101 C C . LEU A 1 7 ? 3.538 12.615 -12.092 1.00 25.00 7 LEU A C 2
ATOM 1102 O O . LEU A 1 7 ? 2.905 13.200 -11.197 1.00 25.00 7 LEU A O 2
ATOM 1118 N N . PRO A 1 8 ? 3.939 13.247 -13.214 1.00 25.00 8 PRO A N 2
ATOM 1119 C CA . PRO A 1 8 ? 3.537 14.639 -13.412 1.00 25.00 8 PRO A CA 2
ATOM 1120 C C . PRO A 1 8 ? 2.058 14.668 -13.775 1.00 25.00 8 PRO A C 2
ATOM 1121 O O . PRO A 1 8 ? 1.405 13.625 -13.834 1.00 25.00 8 PRO A O 2
ATOM 1132 N N . SER A 1 9 ? 1.506 15.842 -14.013 1.00 25.00 9 SER A N 2
ATOM 1133 C CA . SER A 1 9 ? 0.091 15.929 -14.330 1.00 25.00 9 SER A CA 2
ATOM 1134 C C . SER A 1 9 ? -0.149 16.780 -15.544 1.00 25.00 9 SER A C 2
ATOM 1135 O O . SER A 1 9 ? 0.728 17.514 -15.974 1.00 25.00 9 SER A O 2
ATOM 1143 N N . TRP A 1 10 ? -1.340 16.649 -16.103 1.00 25.00 10 TRP A N 2
ATOM 1144 C CA . TRP A 1 10 ? -1.690 17.336 -17.303 1.00 25.00 10 TRP A CA 2
ATOM 1145 C C . TRP A 1 10 ? -2.553 18.556 -17.131 1.00 25.00 10 TRP A C 2
ATOM 1146 O O . TRP A 1 10 ? -3.362 18.631 -16.210 1.00 25.00 10 TRP A O 2
ATOM 1167 N N . ASP A 1 11 ? -2.474 19.421 -18.125 1.00 25.00 11 ASP A N 2
ATOM 1168 C CA . ASP A 1 11 ? -3.365 20.565 -18.271 1.00 25.00 11 ASP A CA 2
ATOM 1169 C C . ASP A 1 11 ? -3.627 20.751 -19.760 1.00 25.00 11 ASP A C 2
ATOM 1170 O O . ASP A 1 11 ? -2.812 20.370 -20.588 1.00 25.00 11 ASP A O 2
ATOM 1179 N N . ALA A 1 12 ? -4.802 21.266 -20.098 1.00 25.00 12 ALA A N 2
ATOM 1180 C CA . ALA A 1 12 ? -5.265 21.303 -21.491 1.00 25.00 12 ALA A CA 2
ATOM 1181 C C . ALA A 1 12 ? -4.457 22.220 -22.424 1.00 25.00 12 ALA A C 2
ATOM 1182 O O . ALA A 1 12 ? -4.446 22.023 -23.633 1.00 25.00 12 ALA A O 2
ATOM 1189 N N . SER A 1 13 ? -3.825 23.242 -21.869 1.00 25.00 13 SER A N 2
ATOM 1190 C CA . SER A 1 13 ? -3.080 24.208 -22.679 1.00 25.00 13 SER A CA 2
ATOM 1191 C C . SER A 1 13 ? -1.725 23.664 -23.119 1.00 25.00 13 SER A C 2
ATOM 1192 O O . SER A 1 13 ? -1.128 24.158 -24.072 1.00 25.00 13 SER A O 2
ATOM 1200 N N . THR A 1 14 ? -1.193 22.730 -22.348 1.00 25.00 14 THR A N 2
ATOM 1201 C CA . THR A 1 14 ? 0.151 22.226 -22.560 1.00 25.00 14 THR A CA 2
ATOM 1202 C C . THR A 1 14 ? 0.257 21.405 -23.851 1.00 25.00 14 THR A C 2
ATOM 1203 O O . THR A 1 14 ? -0.636 20.632 -24.190 1.00 25.00 14 THR A O 2
ATOM 1214 N N . VAL A 1 15 ? 1.364 21.570 -24.561 1.00 25.00 15 VAL A N 2
ATOM 1215 C CA . VAL A 1 15 ? 1.634 20.808 -25.766 1.00 25.00 15 VAL A CA 2
ATOM 1216 C C . VAL A 1 15 ? 2.221 19.474 -25.334 1.00 25.00 15 VAL A C 2
ATOM 1217 O O . VAL A 1 15 ? 3.122 19.425 -24.497 1.00 25.00 15 VAL A O 2
ATOM 1230 N N . TYR A 1 16 ? 1.690 18.398 -25.882 1.00 25.00 16 TYR A N 2
ATOM 1231 C CA . TYR A 1 16 ? 2.118 17.055 -25.530 1.00 25.00 16 TYR A CA 2
ATOM 1232 C C . TYR A 1 16 ? 3.095 16.504 -26.561 1.00 25.00 16 TYR A C 2
ATOM 1233 O O . TYR A 1 16 ? 3.371 17.138 -27.578 1.00 25.00 16 TYR A O 2
ATOM 1251 N N . THR A 1 17 ? 3.631 15.339 -26.246 1.00 25.00 17 THR A N 2
ATOM 1252 C CA . THR A 1 17 ? 4.703 14.685 -26.981 1.00 25.00 17 THR A CA 2
ATOM 1253 C C . THR A 1 17 ? 4.379 13.212 -27.184 1.00 25.00 17 THR A C 2
ATOM 1254 O O . THR A 1 17 ? 3.301 12.759 -26.861 1.00 25.00 17 THR A O 2
ATOM 1265 N N . ASN A 1 18 ? 5.409 12.471 -27.559 1.00 25.00 18 ASN A N 2
ATOM 1266 C CA . ASN A 1 18 ? 5.479 11.014 -27.436 1.00 25.00 18 ASN A CA 2
ATOM 1267 C C . ASN A 1 18 ? 5.037 10.563 -26.012 1.00 25.00 18 ASN A C 2
ATOM 1268 O O . ASN A 1 18 ? 4.986 11.397 -25.100 1.00 25.00 18 ASN A O 2
ATOM 1279 N N . PRO A 1 19 ? 4.695 9.261 -25.811 1.00 25.00 19 PRO A N 2
ATOM 1280 C CA . PRO A 1 19 ? 4.001 8.746 -24.608 1.00 25.00 19 PRO A CA 2
ATOM 1281 C C . PRO A 1 19 ? 4.593 8.925 -23.186 1.00 25.00 19 PRO A C 2
ATOM 1282 O O . PRO A 1 19 ? 4.862 7.958 -22.468 1.00 25.00 19 PRO A O 2
ATOM 1293 N N . GLN A 1 20 ? 4.637 10.164 -22.723 1.00 25.00 20 GLN A N 2
ATOM 1294 C CA . GLN A 1 20 ? 4.873 10.470 -21.335 1.00 25.00 20 GLN A CA 2
ATOM 1295 C C . GLN A 1 20 ? 3.551 10.222 -20.595 1.00 25.00 20 GLN A C 2
ATOM 1296 O O . GLN A 1 20 ? 2.497 10.162 -21.226 1.00 25.00 20 GLN A O 2
ATOM 1310 N N . GLN A 1 21 ? 3.607 10.063 -19.279 1.00 25.00 21 GLN A N 2
ATOM 1311 C CA . GLN A 1 21 ? 2.425 9.720 -18.478 1.00 25.00 21 GLN A CA 2
ATOM 1312 C C . GLN A 1 21 ? 2.015 10.889 -17.573 1.00 25.00 21 GLN A C 2
ATOM 1313 O O . GLN A 1 21 ? 2.868 11.551 -17.000 1.00 25.00 21 GLN A O 2
ATOM 1327 N N . VAL A 1 22 ? 0.716 11.151 -17.485 1.00 25.00 22 VAL A N 2
ATOM 1328 C CA . VAL A 1 22 ? 0.160 12.293 -16.751 1.00 25.00 22 VAL A CA 2
ATOM 1329 C C . VAL A 1 22 ? -1.103 11.832 -16.092 1.00 25.00 22 VAL A C 2
ATOM 1330 O O . VAL A 1 22 ? -1.613 10.752 -16.375 1.00 25.00 22 VAL A O 2
ATOM 1343 N N . LYS A 1 23 ? -1.641 12.680 -15.242 1.00 25.00 23 LYS A N 2
ATOM 1344 C CA . LYS A 1 23 ? -2.899 12.432 -14.598 1.00 25.00 23 LYS A CA 2
ATOM 1345 C C . LYS A 1 23 ? -3.720 13.702 -14.513 1.00 25.00 23 LYS A C 2
ATOM 1346 O O . LYS A 1 23 ? -3.201 14.809 -14.650 1.00 25.00 23 LYS A O 2
ATOM 1365 N N . HIS A 1 24 ? -5.005 13.515 -14.270 1.00 25.00 24 HIS A N 2
ATOM 1366 C CA . HIS A 1 24 ? -5.981 14.598 -14.102 1.00 25.00 24 HIS A CA 2
ATOM 1367 C C . HIS A 1 24 ? -7.237 13.879 -13.636 1.00 25.00 24 HIS A C 2
ATOM 1368 O O . HIS A 1 24 ? -7.412 12.722 -13.987 1.00 25.00 24 HIS A O 2
ATOM 1383 N N . ASN A 1 25 ? -8.094 14.526 -12.847 1.00 25.00 25 ASN A N 2
ATOM 1384 C CA . ASN A 1 25 ? -9.354 13.905 -12.368 1.00 25.00 25 ASN A CA 2
ATOM 1385 C C . ASN A 1 25 ? -9.128 12.566 -11.699 1.00 25.00 25 ASN A C 2
ATOM 1386 O O . ASN A 1 25 ? -9.897 11.629 -11.799 1.00 25.00 25 ASN A O 2
ATOM 1397 N N . SER A 1 26 ? -8.006 12.549 -11.021 1.00 25.00 26 SER A N 2
ATOM 1398 C CA . SER A 1 26 ? -7.476 11.397 -10.281 1.00 25.00 26 SER A CA 2
ATOM 1399 C C . SER A 1 26 ? -7.436 10.083 -11.059 1.00 25.00 26 SER A C 2
ATOM 1400 O O . SER A 1 26 ? -7.296 9.014 -10.475 1.00 25.00 26 SER A O 2
ATOM 1408 N N . LYS A 1 27 ? -7.371 10.186 -12.377 1.00 25.00 27 LYS A N 2
ATOM 1409 C CA . LYS A 1 27 ? -7.030 9.021 -13.206 1.00 25.00 27 LYS A CA 2
ATOM 1410 C C . LYS A 1 27 ? -5.770 9.429 -13.940 1.00 25.00 27 LYS A C 2
ATOM 1411 O O . LYS A 1 27 ? -5.352 10.582 -13.842 1.00 25.00 27 LYS A O 2
ATOM 1430 N N . ARG A 1 28 ? -5.178 8.508 -14.675 1.00 25.00 28 ARG A N 2
ATOM 1431 C CA . ARG A 1 28 ? -3.938 8.760 -15.405 1.00 25.00 28 ARG A CA 2
ATOM 1432 C C . ARG A 1 28 ? -4.260 8.542 -16.859 1.00 25.00 28 ARG A C 2
ATOM 1433 O O . ARG A 1 28 ? -5.322 8.013 -17.174 1.00 25.00 28 ARG A O 2
ATOM 1454 N N . TYR A 1 29 ? -3.316 8.877 -17.716 1.00 25.00 29 TYR A N 2
ATOM 1455 C CA . TYR A 1 29 ? -3.379 8.604 -19.117 1.00 25.00 29 TYR A CA 2
ATOM 1456 C C . TYR A 1 29 ? -1.996 8.884 -19.670 1.00 25.00 29 TYR A C 2
ATOM 1457 O O . TYR A 1 29 ? -1.144 9.437 -18.975 1.00 25.00 29 TYR A O 2
ATOM 1475 N N . GLN A 1 30 ? -1.772 8.474 -20.901 1.00 25.00 30 GLN A N 2
ATOM 1476 C CA . GLN A 1 30 ? -0.500 8.683 -21.579 1.00 25.00 30 GLN A CA 2
ATOM 1477 C C . GLN A 1 30 ? -0.793 9.456 -22.837 1.00 25.00 30 GLN A C 2
ATOM 1478 O O . GLN A 1 30 ? -1.913 9.451 -23.304 1.00 25.00 30 GLN A O 2
ATOM 1492 N N . ALA A 1 31 ? 0.213 10.061 -23.425 1.00 25.00 31 ALA A N 2
ATOM 1493 C CA . ALA A 1 31 ? 0.064 10.574 -24.790 1.00 25.00 31 ALA A CA 2
ATOM 1494 C C . ALA A 1 31 ? 0.259 9.431 -25.776 1.00 25.00 31 ALA A C 2
ATOM 1495 O O . ALA A 1 31 ? 0.774 8.381 -25.420 1.00 25.00 31 ALA A O 2
ATOM 1502 N N . ASN A 1 32 ? -0.031 9.706 -27.036 1.00 25.00 32 ASN A N 2
ATOM 1503 C CA . ASN A 1 32 ? 0.380 8.844 -28.138 1.00 25.00 32 ASN A CA 2
ATOM 1504 C C . ASN A 1 32 ? 1.503 9.577 -28.883 1.00 25.00 32 ASN A C 2
ATOM 1505 O O . ASN A 1 32 ? 2.559 9.013 -29.137 1.00 25.00 32 ASN A O 2
ATOM 1516 N N . TYR A 1 33 ? 1.284 10.847 -29.207 1.00 25.00 33 TYR A N 2
ATOM 1517 C CA . TYR A 1 33 ? 2.223 11.609 -29.991 1.00 25.00 33 TYR A CA 2
ATOM 1518 C C . TYR A 1 33 ? 2.178 13.111 -29.718 1.00 25.00 33 TYR A C 2
ATOM 1519 O O . TYR A 1 33 ? 1.324 13.608 -28.981 1.00 25.00 33 TYR A O 2
ATOM 1537 N N . TRP A 1 34 ? 3.099 13.820 -30.366 1.00 25.00 34 TRP A N 2
ATOM 1538 C CA . TRP A 1 34 ? 3.181 15.274 -30.296 1.00 25.00 34 TRP A CA 2
ATOM 1539 C C . TRP A 1 34 ? 1.904 15.902 -30.833 1.00 25.00 34 TRP A C 2
ATOM 1540 O O . TRP A 1 34 ? 1.274 15.351 -31.730 1.00 25.00 34 TRP A O 2
ATOM 1561 N N . THR A 1 35 ? 1.524 17.052 -30.298 1.00 25.00 35 THR A N 2
ATOM 1562 C CA . THR A 1 35 ? 0.267 17.683 -30.694 1.00 25.00 35 THR A CA 2
ATOM 1563 C C . THR A 1 35 ? 0.446 19.135 -31.085 1.00 25.00 35 THR A C 2
ATOM 1564 O O . THR A 1 35 ? 1.481 19.754 -30.857 1.00 25.00 35 THR A O 2
ATOM 1575 N N . GLN A 1 36 ? -0.641 19.670 -31.605 1.00 25.00 36 GLN A N 2
ATOM 1576 C CA . GLN A 1 36 ? -0.844 21.078 -31.813 1.00 25.00 36 GLN A CA 2
ATOM 1577 C C . GLN A 1 36 ? -1.398 21.646 -30.503 1.00 25.00 36 GLN A C 2
ATOM 1578 O O . GLN A 1 36 ? -0.706 22.291 -29.726 1.00 25.00 36 GLN A O 2
ATOM 1592 N N . ASN A 1 37 ? -2.654 21.311 -30.260 1.00 25.00 37 ASN A N 2
ATOM 1593 C CA . ASN A 1 37 ? -3.381 21.589 -29.043 1.00 25.00 37 ASN A CA 2
ATOM 1594 C C . ASN A 1 37 ? -4.573 20.652 -29.222 1.00 25.00 37 ASN A C 2
ATOM 1595 O O . ASN A 1 37 ? -4.930 20.340 -30.363 1.00 25.00 37 ASN A O 2
ATOM 1606 N N . GLN A 1 38 ? -5.143 20.163 -28.136 1.00 25.00 38 GLN A N 2
ATOM 1607 C CA . GLN A 1 38 ? -6.248 19.204 -28.208 1.00 25.00 38 GLN A CA 2
ATOM 1608 C C . GLN A 1 38 ? -7.389 19.498 -27.243 1.00 25.00 38 GLN A C 2
ATOM 1609 O O . GLN A 1 38 ? -7.244 20.260 -26.299 1.00 25.00 38 GLN A O 2
ATOM 1623 N N . ASN A 1 39 ? -8.508 18.827 -27.471 1.00 25.00 39 ASN A N 2
ATOM 1624 C CA . ASN A 1 39 ? -9.698 18.970 -26.633 1.00 25.00 39 ASN A CA 2
ATOM 1625 C C . ASN A 1 39 ? -9.897 17.713 -25.786 1.00 25.00 39 ASN A C 2
ATOM 1626 O O . ASN A 1 39 ? -9.637 16.603 -26.253 1.00 25.00 39 ASN A O 2
ATOM 1637 N N . PRO A 1 40 ? -10.404 17.855 -24.548 1.00 25.00 40 PRO A N 2
ATOM 1638 C CA . PRO A 1 40 ? -10.615 16.641 -23.744 1.00 25.00 40 PRO A CA 2
ATOM 1639 C C . PRO A 1 40 ? -11.821 15.816 -24.184 1.00 25.00 40 PRO A C 2
ATOM 1640 O O . PRO A 1 40 ? -11.893 14.620 -23.960 1.00 25.00 40 PRO A O 2
ATOM 1651 N N . SER A 1 41 ? -12.768 16.488 -24.812 1.00 25.00 41 SER A N 2
ATOM 1652 C CA . SER A 1 41 ? -14.031 15.898 -25.230 1.00 25.00 41 SER A CA 2
ATOM 1653 C C . SER A 1 41 ? -13.874 14.830 -26.291 1.00 25.00 41 SER A C 2
ATOM 1654 O O . SER A 1 41 ? -14.632 13.882 -26.361 1.00 25.00 41 SER A O 2
ATOM 1662 N N . THR A 1 42 ? -12.908 15.045 -27.161 1.00 25.00 42 THR A N 2
ATOM 1663 C CA . THR A 1 42 ? -12.643 14.183 -28.286 1.00 25.00 42 THR A CA 2
ATOM 1664 C C . THR A 1 42 ? -11.784 13.031 -27.833 1.00 25.00 42 THR A C 2
ATOM 1665 O O . THR A 1 42 ? -11.654 12.022 -28.510 1.00 25.00 42 THR A O 2
ATOM 1676 N N . ASN A 1 43 ? -11.200 13.210 -26.658 1.00 25.00 43 ASN A N 2
ATOM 1677 C CA . ASN A 1 43 ? -10.312 12.234 -26.056 1.00 25.00 43 ASN A CA 2
ATOM 1678 C C . ASN A 1 43 ? -11.110 11.360 -25.105 1.00 25.00 43 ASN A C 2
ATOM 1679 O O . ASN A 1 43 ? -10.586 10.728 -24.197 1.00 25.00 43 ASN A O 2
ATOM 1690 N N . SER A 1 44 ? -12.394 11.287 -25.387 1.00 25.00 44 SER A N 2
ATOM 1691 C CA . SER A 1 44 ? -13.326 10.428 -24.668 1.00 25.00 44 SER A CA 2
ATOM 1692 C C . SER A 1 44 ? -13.276 8.980 -25.164 1.00 25.00 44 SER A C 2
ATOM 1693 O O . SER A 1 44 ? -14.272 8.268 -25.147 1.00 25.00 44 SER A O 2
ATOM 1701 N N . GLY A 1 45 ? -12.120 8.574 -25.661 1.00 25.00 45 GLY A N 2
ATOM 1702 C CA . GLY A 1 45 ? -11.944 7.261 -26.238 1.00 25.00 45 GLY A CA 2
ATOM 1703 C C . GLY A 1 45 ? -12.353 7.191 -27.693 1.00 25.00 45 GLY A C 2
ATOM 1704 O O . GLY A 1 45 ? -12.010 6.266 -28.415 1.00 25.00 45 GLY A O 2
ATOM 1708 N N . GLN A 1 46 ? -13.090 8.207 -28.102 1.00 25.00 46 GLN A N 2
ATOM 1709 C CA . GLN A 1 46 ? -13.572 8.373 -29.464 1.00 25.00 46 GLN A CA 2
ATOM 1710 C C . GLN A 1 46 ? -12.411 8.403 -30.447 1.00 25.00 46 GLN A C 2
ATOM 1711 O O . GLN A 1 46 ? -12.336 7.615 -31.381 1.00 25.00 46 GLN A O 2
ATOM 1725 N N . TYR A 1 47 ? -11.511 9.339 -30.212 1.00 25.00 47 TYR A N 2
ATOM 1726 C CA . TYR A 1 47 ? -10.290 9.461 -30.992 1.00 25.00 47 TYR A CA 2
ATOM 1727 C C . TYR A 1 47 ? -9.162 9.417 -29.983 1.00 25.00 47 TYR A C 2
ATOM 1728 O O . TYR A 1 47 ? -9.347 9.816 -28.832 1.00 25.00 47 TYR A O 2
ATOM 1746 N N . GLY A 1 48 ? -8.028 8.867 -30.395 1.00 25.00 48 GLY A N 2
ATOM 1747 C CA . GLY A 1 48 ? -6.939 8.588 -29.458 1.00 25.00 48 GLY A CA 2
ATOM 1748 C C . GLY A 1 48 ? -5.641 9.390 -29.499 1.00 25.00 48 GLY A C 2
ATOM 1749 O O . GLY A 1 48 ? -4.577 8.768 -29.533 1.00 25.00 48 GLY A O 2
ATOM 1753 N N . PRO A 1 49 ? -5.662 10.738 -29.411 1.00 25.00 49 PRO A N 2
ATOM 1754 C CA . PRO A 1 49 ? -4.408 11.460 -29.142 1.00 25.00 49 PRO A CA 2
ATOM 1755 C C . PRO A 1 49 ? -3.782 10.992 -27.855 1.00 25.00 49 PRO A C 2
ATOM 1756 O O . PRO A 1 49 ? -2.602 10.689 -27.809 1.00 25.00 49 PRO A O 2
ATOM 1767 N N . TRP A 1 50 ? -4.577 10.943 -26.801 1.00 25.00 50 TRP A N 2
ATOM 1768 C CA . TRP A 1 50 ? -4.139 10.420 -25.546 1.00 25.00 50 TRP A CA 2
ATOM 1769 C C . TRP A 1 50 ? -4.634 8.978 -25.398 1.00 25.00 50 TRP A C 2
ATOM 1770 O O . TRP A 1 50 ? -5.708 8.622 -25.880 1.00 25.00 50 TRP A O 2
ATOM 1791 N N . LEU A 1 51 ? -3.834 8.163 -24.734 1.00 25.00 51 LEU A N 2
ATOM 1792 C CA . LEU A 1 51 ? -4.121 6.766 -24.478 1.00 25.00 51 LEU A CA 2
ATOM 1793 C C . LEU A 1 51 ? -4.547 6.558 -23.043 1.00 25.00 51 LEU A C 2
ATOM 1794 O O . LEU A 1 51 ? -4.014 7.158 -22.112 1.00 25.00 51 LEU A O 2
ATOM 1810 N N . ASP A 1 52 ? -5.459 5.630 -22.881 1.00 25.00 52 ASP A N 2
ATOM 1811 C CA . ASP A 1 52 ? -5.930 5.202 -21.567 1.00 25.00 52 ASP A CA 2
ATOM 1812 C C . ASP A 1 52 ? -5.104 4.002 -21.110 1.00 25.00 52 ASP A C 2
ATOM 1813 O O . ASP A 1 52 ? -5.170 2.924 -21.705 1.00 25.00 52 ASP A O 2
ATOM 1822 N N . LEU A 1 53 ? -4.282 4.194 -20.091 1.00 25.00 53 LEU A N 2
ATOM 1823 C CA . LEU A 1 53 ? -3.433 3.119 -19.607 1.00 25.00 53 LEU A CA 2
ATOM 1824 C C . LEU A 1 53 ? -4.219 2.061 -18.877 1.00 25.00 53 LEU A C 2
ATOM 1825 O O . LEU A 1 53 ? -5.041 2.355 -18.018 1.00 25.00 53 LEU A O 2
ATOM 1841 N N . GLY A 1 54 ? -3.880 0.815 -19.154 1.00 25.00 54 GLY A N 2
ATOM 1842 C CA . GLY A 1 54 ? -4.486 -0.286 -18.436 1.00 25.00 54 GLY A CA 2
ATOM 1843 C C . GLY A 1 54 ? -4.004 -0.350 -16.997 1.00 25.00 54 GLY A C 2
ATOM 1844 O O . GLY A 1 54 ? -4.790 -0.549 -16.076 1.00 25.00 54 GLY A O 2
ATOM 1848 N N . ASN A 1 55 ? -2.697 -0.218 -16.802 1.00 25.00 55 ASN A N 2
ATOM 1849 C CA . ASN A 1 55 ? -2.098 -0.300 -15.489 1.00 25.00 55 ASN A CA 2
ATOM 1850 C C . ASN A 1 55 ? -1.705 1.078 -14.994 1.00 25.00 55 ASN A C 2
ATOM 1851 O O . ASN A 1 55 ? -1.957 2.082 -15.632 1.00 25.00 55 ASN A O 2
ATOM 1862 N N . CYS A 1 56 ? -1.004 1.087 -13.878 1.00 25.00 56 CYS A N 2
ATOM 1863 C CA . CYS A 1 56 ? -0.448 2.308 -13.313 1.00 25.00 56 CYS A CA 2
ATOM 1864 C C . CYS A 1 56 ? 1.039 2.354 -13.628 1.00 25.00 56 CYS A C 2
ATOM 1865 O O . CYS A 1 56 ? 1.564 3.356 -14.097 1.00 25.00 56 CYS A O 2
ATOM 1872 N N . VAL A 1 57 ? 1.692 1.230 -13.389 1.00 25.00 57 VAL A N 2
ATOM 1873 C CA . VAL A 1 57 ? 3.102 1.045 -13.725 1.00 25.00 57 VAL A CA 2
ATOM 1874 C C . VAL A 1 57 ? 3.130 0.518 -15.164 1.00 25.00 57 VAL A C 2
ATOM 1875 O O . VAL A 1 57 ? 2.116 0.060 -15.672 1.00 25.00 57 VAL A O 2
ATOM 1888 N N . THR A 1 58 ? 4.272 0.610 -15.823 1.00 25.00 58 THR A N 2
ATOM 1889 C CA . THR A 1 58 ? 4.403 0.177 -17.213 1.00 25.00 58 THR A CA 2
ATOM 1890 C C . THR A 1 58 ? 4.130 -1.327 -17.404 1.00 25.00 58 THR A C 2
ATOM 1891 O O . THR A 1 58 ? 4.261 -2.128 -16.471 1.00 25.00 58 THR A O 2
ATOM 1902 N N . SER A 1 59 ? 3.797 -1.687 -18.642 1.00 25.00 59 SER A N 2
ATOM 1903 C CA . SER A 1 59 ? 3.566 -3.078 -19.065 1.00 25.00 59 SER A CA 2
ATOM 1904 C C . SER A 1 59 ? 2.397 -3.750 -18.321 1.00 25.00 59 SER A C 2
ATOM 1905 O O . SER A 1 59 ? 1.451 -3.090 -17.890 1.00 25.00 59 SER A O 2
ATOM 1913 N N . GLY A 1 60 ? 2.428 -5.075 -18.238 1.00 25.00 60 GLY A N 2
ATOM 1914 C CA . GLY A 1 60 ? 1.369 -5.818 -17.573 1.00 25.00 60 GLY A CA 2
ATOM 1915 C C . GLY A 1 60 ? 0.055 -5.826 -18.336 1.00 25.00 60 GLY A C 2
ATOM 1916 O O . GLY A 1 60 ? -1.016 -5.907 -17.731 1.00 25.00 60 GLY A O 2
ATOM 1920 N N . ALA A 1 61 ? 0.127 -5.737 -19.658 1.00 25.00 61 ALA A N 2
ATOM 1921 C CA . ALA A 1 61 ? -1.065 -5.712 -20.509 1.00 25.00 61 ALA A CA 2
ATOM 1922 C C . ALA A 1 61 ? -1.770 -7.083 -20.555 1.00 25.00 61 ALA A C 2
ATOM 1923 O O . ALA A 1 61 ? -1.492 -7.913 -21.414 1.00 25.00 61 ALA A O 2
ATOM 1930 N N . HIS A 1 62 ? -2.683 -7.310 -19.622 1.00 25.00 62 HIS A N 2
ATOM 1931 C CA . HIS A 1 62 ? -3.446 -8.559 -19.566 1.00 25.00 62 HIS A CA 2
ATOM 1932 C C . HIS A 1 62 ? -4.802 -8.350 -20.238 1.00 25.00 62 HIS A C 2
ATOM 1933 O O . HIS A 1 62 ? -5.304 -7.233 -20.295 1.00 25.00 62 HIS A O 2
ATOM 1948 N N . HIS A 1 63 ? -5.409 -9.425 -20.719 1.00 25.00 63 HIS A N 2
ATOM 1949 C CA . HIS A 1 63 ? -6.719 -9.353 -21.374 1.00 25.00 63 HIS A CA 2
ATOM 1950 C C . HIS A 1 63 ? -7.425 -10.673 -21.103 1.00 25.00 63 HIS A C 2
ATOM 1951 O O . HIS A 1 63 ? -6.762 -11.660 -20.820 1.00 25.00 63 HIS A O 2
ATOM 1966 N N . HIS A 1 64 ? -8.750 -10.698 -21.177 1.00 25.00 64 HIS A N 2
ATOM 1967 C CA . HIS A 1 64 ? -9.515 -11.932 -20.956 1.00 25.00 64 HIS A CA 2
ATOM 1968 C C . HIS A 1 64 ? -10.785 -11.853 -21.790 1.00 25.00 64 HIS A C 2
ATOM 1969 O O . HIS A 1 64 ? -11.122 -10.782 -22.289 1.00 25.00 64 HIS A O 2
ATOM 1984 N N . HIS A 1 65 ? -11.473 -12.976 -21.945 1.00 25.00 65 HIS A N 2
ATOM 1985 C CA . HIS A 1 65 ? -12.694 -13.055 -22.759 1.00 25.00 65 HIS A CA 2
ATOM 1986 C C . HIS A 1 65 ? -13.885 -13.389 -21.855 1.00 25.00 65 HIS A C 2
ATOM 1987 O O . HIS A 1 65 ? -13.720 -14.057 -20.842 1.00 25.00 65 HIS A O 2
ATOM 2002 N N . HIS A 1 66 ? -15.066 -12.913 -22.226 1.00 25.00 66 HIS A N 2
ATOM 2003 C CA . HIS A 1 66 ? -16.329 -13.234 -21.555 1.00 25.00 66 HIS A CA 2
ATOM 2004 C C . HIS A 1 66 ? -17.327 -13.045 -22.685 1.00 25.00 66 HIS A C 2
ATOM 2005 O O . HIS A 1 66 ? -17.083 -12.176 -23.512 1.00 25.00 66 HIS A O 2
ATOM 2020 N N . HIS A 1 67 ? -18.384 -13.855 -22.728 1.00 25.00 67 HIS A N 2
ATOM 2021 C CA . HIS A 1 67 ? -19.333 -13.901 -23.861 1.00 25.00 67 HIS A CA 2
ATOM 2022 C C . HIS A 1 67 ? -18.553 -14.247 -25.129 1.00 25.00 67 HIS A C 2
ATOM 2023 O O . HIS A 1 67 ? -18.164 -15.420 -25.200 1.00 25.00 67 HIS A O 2
ATOM 2039 N N . MET A 1 1 ? 4.456 3.794 -1.351 1.00 25.00 1 MET A N 3
ATOM 2040 C CA . MET A 1 1 ? 5.374 4.217 -2.447 1.00 25.00 1 MET A CA 3
ATOM 2041 C C . MET A 1 1 ? 4.878 3.678 -3.760 1.00 25.00 1 MET A C 3
ATOM 2042 O O . MET A 1 1 ? 4.777 2.469 -3.930 1.00 25.00 1 MET A O 3
ATOM 2058 N N . ASP A 1 2 ? 4.480 4.568 -4.653 1.00 25.00 2 ASP A N 3
ATOM 2059 C CA . ASP A 1 2 ? 3.709 4.169 -5.819 1.00 25.00 2 ASP A CA 3
ATOM 2060 C C . ASP A 1 2 ? 4.266 4.716 -7.102 1.00 25.00 2 ASP A C 3
ATOM 2061 O O . ASP A 1 2 ? 4.678 5.868 -7.193 1.00 25.00 2 ASP A O 3
ATOM 2070 N N . THR A 1 3 ? 4.166 3.889 -8.126 1.00 25.00 3 THR A N 3
ATOM 2071 C CA . THR A 1 3 ? 4.459 4.246 -9.493 1.00 25.00 3 THR A CA 3
ATOM 2072 C C . THR A 1 3 ? 3.537 5.371 -9.889 1.00 25.00 3 THR A C 3
ATOM 2073 O O . THR A 1 3 ? 3.803 6.122 -10.806 1.00 25.00 3 THR A O 3
ATOM 2084 N N . CYS A 1 4 ? 2.399 5.429 -9.222 1.00 25.00 4 CYS A N 3
ATOM 2085 C CA . CYS A 1 4 ? 1.333 6.337 -9.612 1.00 25.00 4 CYS A CA 3
ATOM 2086 C C . CYS A 1 4 ? 1.282 7.511 -8.648 1.00 25.00 4 CYS A C 3
ATOM 2087 O O . CYS A 1 4 ? 0.338 8.300 -8.644 1.00 25.00 4 CYS A O 3
ATOM 2094 N N . ALA A 1 5 ? 2.381 7.690 -7.930 1.00 25.00 5 ALA A N 3
ATOM 2095 C CA . ALA A 1 5 ? 2.577 8.870 -7.101 1.00 25.00 5 ALA A CA 3
ATOM 2096 C C . ALA A 1 5 ? 3.935 9.484 -7.419 1.00 25.00 5 ALA A C 3
ATOM 2097 O O . ALA A 1 5 ? 4.522 10.186 -6.610 1.00 25.00 5 ALA A O 3
ATOM 2104 N N . THR A 1 6 ? 4.400 9.219 -8.627 1.00 25.00 6 THR A N 3
ATOM 2105 C CA . THR A 1 6 ? 5.674 9.771 -9.104 1.00 25.00 6 THR A CA 3
ATOM 2106 C C . THR A 1 6 ? 5.592 10.243 -10.539 1.00 25.00 6 THR A C 3
ATOM 2107 O O . THR A 1 6 ? 6.538 10.787 -11.099 1.00 25.00 6 THR A O 3
ATOM 2118 N N . LEU A 1 7 ? 4.428 10.047 -11.120 1.00 25.00 7 LEU A N 3
ATOM 2119 C CA . LEU A 1 7 ? 4.156 10.533 -12.465 1.00 25.00 7 LEU A CA 3
ATOM 2120 C C . LEU A 1 7 ? 4.246 12.056 -12.595 1.00 25.00 7 LEU A C 3
ATOM 2121 O O . LEU A 1 7 ? 3.873 12.785 -11.667 1.00 25.00 7 LEU A O 3
ATOM 2137 N N . PRO A 1 8 ? 4.584 12.550 -13.803 1.00 25.00 8 PRO A N 3
ATOM 2138 C CA . PRO A 1 8 ? 4.430 13.983 -14.060 1.00 25.00 8 PRO A CA 3
ATOM 2139 C C . PRO A 1 8 ? 2.949 14.338 -14.222 1.00 25.00 8 PRO A C 3
ATOM 2140 O O . PRO A 1 8 ? 2.064 13.491 -14.063 1.00 25.00 8 PRO A O 3
ATOM 2151 N N . SER A 1 9 ? 2.663 15.588 -14.534 1.00 25.00 9 SER A N 3
ATOM 2152 C CA . SER A 1 9 ? 1.286 16.023 -14.710 1.00 25.00 9 SER A CA 3
ATOM 2153 C C . SER A 1 9 ? 1.188 16.845 -15.967 1.00 25.00 9 SER A C 3
ATOM 2154 O O . SER A 1 9 ? 2.196 17.334 -16.453 1.00 25.00 9 SER A O 3
ATOM 2162 N N . TRP A 1 10 ? -0.015 16.981 -16.500 1.00 25.00 10 TRP A N 3
ATOM 2163 C CA . TRP A 1 10 ? -0.210 17.770 -17.665 1.00 25.00 10 TRP A CA 3
ATOM 2164 C C . TRP A 1 10 ? -0.384 19.223 -17.300 1.00 25.00 10 TRP A C 3
ATOM 2165 O O . TRP A 1 10 ? -0.918 19.556 -16.240 1.00 25.00 10 TRP A O 3
ATOM 2186 N N . ASP A 1 11 ? -0.018 20.064 -18.241 1.00 25.00 11 ASP A N 3
ATOM 2187 C CA . ASP A 1 11 ? -0.157 21.515 -18.116 1.00 25.00 11 ASP A CA 3
ATOM 2188 C C . ASP A 1 11 ? -0.935 22.010 -19.319 1.00 25.00 11 ASP A C 3
ATOM 2189 O O . ASP A 1 11 ? -0.743 21.523 -20.417 1.00 25.00 11 ASP A O 3
ATOM 2198 N N . ALA A 1 12 ? -1.846 22.947 -19.091 1.00 25.00 12 ALA A N 3
ATOM 2199 C CA . ALA A 1 12 ? -2.819 23.358 -20.112 1.00 25.00 12 ALA A CA 3
ATOM 2200 C C . ALA A 1 12 ? -2.219 23.930 -21.406 1.00 25.00 12 ALA A C 3
ATOM 2201 O O . ALA A 1 12 ? -2.820 23.832 -22.465 1.00 25.00 12 ALA A O 3
ATOM 2208 N N . SER A 1 13 ? -1.064 24.567 -21.298 1.00 25.00 13 SER A N 3
ATOM 2209 C CA . SER A 1 13 ? -0.421 25.203 -22.453 1.00 25.00 13 SER A CA 3
ATOM 2210 C C . SER A 1 13 ? 0.463 24.224 -23.219 1.00 25.00 13 SER A C 3
ATOM 2211 O O . SER A 1 13 ? 0.817 24.461 -24.372 1.00 25.00 13 SER A O 3
ATOM 2219 N N . THR A 1 14 ? 0.955 23.218 -22.516 1.00 25.00 14 THR A N 3
ATOM 2220 C CA . THR A 1 14 ? 1.987 22.341 -23.044 1.00 25.00 14 THR A CA 3
ATOM 2221 C C . THR A 1 14 ? 1.461 21.283 -24.004 1.00 25.00 14 THR A C 3
ATOM 2222 O O . THR A 1 14 ? 0.475 20.599 -23.744 1.00 25.00 14 THR A O 3
ATOM 2233 N N . VAL A 1 15 ? 2.193 21.095 -25.085 1.00 25.00 15 VAL A N 3
ATOM 2234 C CA . VAL A 1 15 ? 1.927 20.034 -26.026 1.00 25.00 15 VAL A CA 3
ATOM 2235 C C . VAL A 1 15 ? 2.713 18.872 -25.475 1.00 25.00 15 VAL A C 3
ATOM 2236 O O . VAL A 1 15 ? 3.887 19.009 -25.142 1.00 25.00 15 VAL A O 3
ATOM 2249 N N . TYR A 1 16 ? 2.054 17.748 -25.320 1.00 25.00 16 TYR A N 3
ATOM 2250 C CA . TYR A 1 16 ? 2.686 16.595 -24.710 1.00 25.00 16 TYR A CA 3
ATOM 2251 C C . TYR A 1 16 ? 3.370 15.736 -25.761 1.00 25.00 16 TYR A C 3
ATOM 2252 O O . TYR A 1 16 ? 3.180 15.936 -26.953 1.00 25.00 16 TYR A O 3
ATOM 2270 N N . THR A 1 17 ? 4.203 14.828 -25.288 1.00 25.00 17 THR A N 3
ATOM 2271 C CA . THR A 1 17 ? 5.074 14.007 -26.117 1.00 25.00 17 THR A CA 3
ATOM 2272 C C . THR A 1 17 ? 4.597 12.565 -26.200 1.00 25.00 17 THR A C 3
ATOM 2273 O O . THR A 1 17 ? 3.486 12.233 -25.800 1.00 25.00 17 THR A O 3
ATOM 2284 N N . ASN A 1 18 ? 5.509 11.727 -26.674 1.00 25.00 18 ASN A N 3
ATOM 2285 C CA . ASN A 1 18 ? 5.397 10.273 -26.692 1.00 25.00 18 ASN A CA 3
ATOM 2286 C C . ASN A 1 18 ? 4.874 9.711 -25.345 1.00 25.00 18 ASN A C 3
ATOM 2287 O O . ASN A 1 18 ? 4.964 10.394 -24.316 1.00 25.00 18 ASN A O 3
ATOM 2298 N N . PRO A 1 19 ? 4.304 8.480 -25.342 1.00 25.00 19 PRO A N 3
ATOM 2299 C CA . PRO A 1 19 ? 3.489 7.956 -24.229 1.00 25.00 19 PRO A CA 3
ATOM 2300 C C . PRO A 1 19 ? 4.076 7.830 -22.814 1.00 25.00 19 PRO A C 3
ATOM 2301 O O . PRO A 1 19 ? 4.332 6.738 -22.312 1.00 25.00 19 PRO A O 3
ATOM 2312 N N . GLN A 1 20 ? 4.110 8.958 -22.122 1.00 25.00 20 GLN A N 3
ATOM 2313 C CA . GLN A 1 20 ? 4.308 9.019 -20.712 1.00 25.00 20 GLN A CA 3
ATOM 2314 C C . GLN A 1 20 ? 2.947 9.334 -20.105 1.00 25.00 20 GLN A C 3
ATOM 2315 O O . GLN A 1 20 ? 2.077 9.893 -20.781 1.00 25.00 20 GLN A O 3
ATOM 2329 N N . GLN A 1 21 ? 2.745 8.967 -18.851 1.00 25.00 21 GLN A N 3
ATOM 2330 C CA . GLN A 1 21 ? 1.453 9.178 -18.201 1.00 25.00 21 GLN A CA 3
ATOM 2331 C C . GLN A 1 21 ? 1.435 10.514 -17.460 1.00 25.00 21 GLN A C 3
ATOM 2332 O O . GLN A 1 21 ? 2.430 10.903 -16.863 1.00 25.00 21 GLN A O 3
ATOM 2346 N N . VAL A 1 22 ? 0.290 11.177 -17.450 1.00 25.00 22 VAL A N 3
ATOM 2347 C CA . VAL A 1 22 ? 0.092 12.424 -16.713 1.00 25.00 22 VAL A CA 3
ATOM 2348 C C . VAL A 1 22 ? -1.233 12.322 -16.007 1.00 25.00 22 VAL A C 3
ATOM 2349 O O . VAL A 1 22 ? -2.065 11.471 -16.330 1.00 25.00 22 VAL A O 3
ATOM 2362 N N . LYS A 1 23 ? -1.463 13.236 -15.082 1.00 25.00 23 LYS A N 3
ATOM 2363 C CA . LYS A 1 23 ? -2.756 13.377 -14.461 1.00 25.00 23 LYS A CA 3
ATOM 2364 C C . LYS A 1 23 ? -3.319 14.752 -14.713 1.00 25.00 23 LYS A C 3
ATOM 2365 O O . LYS A 1 23 ? -2.561 15.708 -14.905 1.00 25.00 23 LYS A O 3
ATOM 2384 N N . HIS A 1 24 ? -4.636 14.857 -14.575 1.00 25.00 24 HIS A N 3
ATOM 2385 C CA . HIS A 1 24 ? -5.334 16.160 -14.613 1.00 25.00 24 HIS A CA 3
ATOM 2386 C C . HIS A 1 24 ? -6.807 16.135 -14.251 1.00 25.00 24 HIS A C 3
ATOM 2387 O O . HIS A 1 24 ? -7.623 16.885 -14.769 1.00 25.00 24 HIS A O 3
ATOM 2402 N N . ASN A 1 25 ? -7.094 15.260 -13.316 1.00 25.00 25 ASN A N 3
ATOM 2403 C CA . ASN A 1 25 ? -8.437 15.038 -12.769 1.00 25.00 25 ASN A CA 3
ATOM 2404 C C . ASN A 1 25 ? -8.310 14.054 -11.629 1.00 25.00 25 ASN A C 3
ATOM 2405 O O . ASN A 1 25 ? -9.151 13.197 -11.395 1.00 25.00 25 ASN A O 3
ATOM 2416 N N . SER A 1 26 ? -7.103 14.081 -11.095 1.00 25.00 26 SER A N 3
ATOM 2417 C CA . SER A 1 26 ? -6.546 13.033 -10.212 1.00 25.00 26 SER A CA 3
ATOM 2418 C C . SER A 1 26 ? -6.718 11.627 -10.810 1.00 25.00 26 SER A C 3
ATOM 2419 O O . SER A 1 26 ? -6.624 10.618 -10.119 1.00 25.00 26 SER A O 3
ATOM 2427 N N . LYS A 1 27 ? -6.823 11.588 -12.131 1.00 25.00 27 LYS A N 3
ATOM 2428 C CA . LYS A 1 27 ? -6.871 10.354 -12.895 1.00 25.00 27 LYS A CA 3
ATOM 2429 C C . LYS A 1 27 ? -5.847 10.467 -13.950 1.00 25.00 27 LYS A C 3
ATOM 2430 O O . LYS A 1 27 ? -5.234 11.523 -14.089 1.00 25.00 27 LYS A O 3
ATOM 2449 N N . ARG A 1 28 ? -5.616 9.363 -14.629 1.00 25.00 28 ARG A N 3
ATOM 2450 C CA . ARG A 1 28 ? -4.466 9.222 -15.490 1.00 25.00 28 ARG A CA 3
ATOM 2451 C C . ARG A 1 28 ? -4.763 9.013 -16.945 1.00 25.00 28 ARG A C 3
ATOM 2452 O O . ARG A 1 28 ? -5.602 8.210 -17.303 1.00 25.00 28 ARG A O 3
ATOM 2473 N N . TYR A 1 29 ? -3.991 9.680 -17.780 1.00 25.00 29 TYR A N 3
ATOM 2474 C CA . TYR A 1 29 ? -4.071 9.480 -19.198 1.00 25.00 29 TYR A CA 3
ATOM 2475 C C . TYR A 1 29 ? -2.688 9.540 -19.750 1.00 25.00 29 TYR A C 3
ATOM 2476 O O . TYR A 1 29 ? -1.751 9.968 -19.075 1.00 25.00 29 TYR A O 3
ATOM 2494 N N . GLN A 1 30 ? -2.558 9.036 -20.954 1.00 25.00 30 GLN A N 3
ATOM 2495 C CA . GLN A 1 30 ? -1.275 8.892 -21.597 1.00 25.00 30 GLN A CA 3
ATOM 2496 C C . GLN A 1 30 ? -1.415 9.287 -23.041 1.00 25.00 30 GLN A C 3
ATOM 2497 O O . GLN A 1 30 ? -2.342 8.873 -23.726 1.00 25.00 30 GLN A O 3
ATOM 2511 N N . ALA A 1 31 ? -0.504 10.124 -23.478 1.00 25.00 31 ALA A N 3
ATOM 2512 C CA . ALA A 1 31 ? -0.537 10.646 -24.842 1.00 25.00 31 ALA A CA 3
ATOM 2513 C C . ALA A 1 31 ? -0.133 9.568 -25.835 1.00 25.00 31 ALA A C 3
ATOM 2514 O O . ALA A 1 31 ? 0.575 8.637 -25.492 1.00 25.00 31 ALA A O 3
ATOM 2521 N N . ASN A 1 32 ? -0.560 9.733 -27.073 1.00 25.00 32 ASN A N 3
ATOM 2522 C CA . ASN A 1 32 ? -0.167 8.839 -28.150 1.00 25.00 32 ASN A CA 3
ATOM 2523 C C . ASN A 1 32 ? 1.147 9.328 -28.746 1.00 25.00 32 ASN A C 3
ATOM 2524 O O . ASN A 1 32 ? 2.073 8.556 -28.935 1.00 25.00 32 ASN A O 3
ATOM 2535 N N . TYR A 1 33 ? 1.223 10.627 -29.015 1.00 25.00 33 TYR A N 3
ATOM 2536 C CA . TYR A 1 33 ? 2.463 11.222 -29.555 1.00 25.00 33 TYR A CA 3
ATOM 2537 C C . TYR A 1 33 ? 2.505 12.735 -29.386 1.00 25.00 33 TYR A C 3
ATOM 2538 O O . TYR A 1 33 ? 3.484 13.294 -28.910 1.00 25.00 33 TYR A O 3
ATOM 2556 N N . TRP A 1 34 ? 1.428 13.382 -29.795 1.00 25.00 34 TRP A N 3
ATOM 2557 C CA . TRP A 1 34 ? 1.280 14.826 -29.687 1.00 25.00 34 TRP A CA 3
ATOM 2558 C C . TRP A 1 34 ? -0.165 15.018 -29.311 1.00 25.00 34 TRP A C 3
ATOM 2559 O O . TRP A 1 34 ? -0.974 14.117 -29.539 1.00 25.00 34 TRP A O 3
ATOM 2580 N N . THR A 1 35 ? -0.495 16.151 -28.714 1.00 25.00 35 THR A N 3
ATOM 2581 C CA . THR A 1 35 ? -1.853 16.367 -28.248 1.00 25.00 35 THR A CA 3
ATOM 2582 C C . THR A 1 35 ? -2.362 17.752 -28.620 1.00 25.00 35 THR A C 3
ATOM 2583 O O . THR A 1 35 ? -1.621 18.591 -29.127 1.00 25.00 35 THR A O 3
ATOM 2594 N N . GLN A 1 36 ? -3.629 17.969 -28.316 1.00 25.00 36 GLN A N 3
ATOM 2595 C CA . GLN A 1 36 ? -4.317 19.242 -28.474 1.00 25.00 36 GLN A CA 3
ATOM 2596 C C . GLN A 1 36 ? -5.119 19.378 -27.193 1.00 25.00 36 GLN A C 3
ATOM 2597 O O . GLN A 1 36 ? -5.210 18.424 -26.426 1.00 25.00 36 GLN A O 3
ATOM 2611 N N . ASN A 1 37 ? -5.752 20.520 -26.983 1.00 25.00 37 ASN A N 3
ATOM 2612 C CA . ASN A 1 37 ? -6.626 20.691 -25.819 1.00 25.00 37 ASN A CA 3
ATOM 2613 C C . ASN A 1 37 ? -7.968 20.025 -26.128 1.00 25.00 37 ASN A C 3
ATOM 2614 O O . ASN A 1 37 ? -8.886 20.662 -26.641 1.00 25.00 37 ASN A O 3
ATOM 2625 N N . GLN A 1 38 ? -8.037 18.722 -25.902 1.00 25.00 38 GLN A N 3
ATOM 2626 C CA . GLN A 1 38 ? -9.197 17.927 -26.287 1.00 25.00 38 GLN A CA 3
ATOM 2627 C C . GLN A 1 38 ? -9.550 16.880 -25.257 1.00 25.00 38 GLN A C 3
ATOM 2628 O O . GLN A 1 38 ? -8.782 16.592 -24.350 1.00 25.00 38 GLN A O 3
ATOM 2642 N N . ASN A 1 39 ? -10.702 16.264 -25.442 1.00 25.00 39 ASN A N 3
ATOM 2643 C CA . ASN A 1 39 ? -11.141 15.195 -24.552 1.00 25.00 39 ASN A CA 3
ATOM 2644 C C . ASN A 1 39 ? -10.862 13.845 -25.212 1.00 25.00 39 ASN A C 3
ATOM 2645 O O . ASN A 1 39 ? -10.953 13.720 -26.428 1.00 25.00 39 ASN A O 3
ATOM 2656 N N . PRO A 1 40 ? -10.546 12.806 -24.420 1.00 25.00 40 PRO A N 3
ATOM 2657 C CA . PRO A 1 40 ? -10.332 11.498 -25.057 1.00 25.00 40 PRO A CA 3
ATOM 2658 C C . PRO A 1 40 ? -11.633 10.865 -25.553 1.00 25.00 40 PRO A C 3
ATOM 2659 O O . PRO A 1 40 ? -11.648 10.065 -26.468 1.00 25.00 40 PRO A O 3
ATOM 2670 N N . SER A 1 41 ? -12.724 11.260 -24.925 1.00 25.00 41 SER A N 3
ATOM 2671 C CA . SER A 1 41 ? -14.054 10.731 -25.197 1.00 25.00 41 SER A CA 3
ATOM 2672 C C . SER A 1 41 ? -14.560 11.062 -26.586 1.00 25.00 41 SER A C 3
ATOM 2673 O O . SER A 1 41 ? -15.290 10.307 -27.201 1.00 25.00 41 SER A O 3
ATOM 2681 N N . THR A 1 42 ? -14.197 12.238 -27.051 1.00 25.00 42 THR A N 3
ATOM 2682 C CA . THR A 1 42 ? -14.619 12.760 -28.325 1.00 25.00 42 THR A CA 3
ATOM 2683 C C . THR A 1 42 ? -13.707 12.217 -29.398 1.00 25.00 42 THR A C 3
ATOM 2684 O O . THR A 1 42 ? -13.983 12.293 -30.583 1.00 25.00 42 THR A O 3
ATOM 2695 N N . ASN A 1 43 ? -12.581 11.703 -28.937 1.00 25.00 43 ASN A N 3
ATOM 2696 C CA . ASN A 1 43 ? -11.548 11.157 -29.780 1.00 25.00 43 ASN A CA 3
ATOM 2697 C C . ASN A 1 43 ? -11.606 9.638 -29.709 1.00 25.00 43 ASN A C 3
ATOM 2698 O O . ASN A 1 43 ? -10.624 8.935 -29.910 1.00 25.00 43 ASN A O 3
ATOM 2709 N N . SER A 1 44 ? -12.797 9.146 -29.435 1.00 25.00 44 SER A N 3
ATOM 2710 C CA . SER A 1 44 ? -13.080 7.715 -29.389 1.00 25.00 44 SER A CA 3
ATOM 2711 C C . SER A 1 44 ? -13.173 7.077 -30.793 1.00 25.00 44 SER A C 3
ATOM 2712 O O . SER A 1 44 ? -14.085 6.303 -31.073 1.00 25.00 44 SER A O 3
ATOM 2720 N N . GLY A 1 45 ? -12.242 7.406 -31.680 1.00 25.00 45 GLY A N 3
ATOM 2721 C CA . GLY A 1 45 ? -12.270 6.876 -33.019 1.00 25.00 45 GLY A CA 3
ATOM 2722 C C . GLY A 1 45 ? -11.008 7.093 -33.822 1.00 25.00 45 GLY A C 3
ATOM 2723 O O . GLY A 1 45 ? -10.014 6.401 -33.673 1.00 25.00 45 GLY A O 3
ATOM 2727 N N . GLN A 1 46 ? -11.108 8.035 -34.739 1.00 25.00 46 GLN A N 3
ATOM 2728 C CA . GLN A 1 46 ? -10.082 8.314 -35.716 1.00 25.00 46 GLN A CA 3
ATOM 2729 C C . GLN A 1 46 ? -8.817 8.923 -35.118 1.00 25.00 46 GLN A C 3
ATOM 2730 O O . GLN A 1 46 ? -7.726 8.370 -35.215 1.00 25.00 46 GLN A O 3
ATOM 2744 N N . TYR A 1 47 ? -8.968 10.121 -34.584 1.00 25.00 47 TYR A N 3
ATOM 2745 C CA . TYR A 1 47 ? -7.845 10.855 -34.000 1.00 25.00 47 TYR A CA 3
ATOM 2746 C C . TYR A 1 47 ? -7.770 10.503 -32.523 1.00 25.00 47 TYR A C 3
ATOM 2747 O O . TYR A 1 47 ? -8.780 10.204 -31.909 1.00 25.00 47 TYR A O 3
ATOM 2765 N N . GLY A 1 48 ? -6.563 10.508 -31.978 1.00 25.00 48 GLY A N 3
ATOM 2766 C CA . GLY A 1 48 ? -6.351 10.110 -30.595 1.00 25.00 48 GLY A CA 3
ATOM 2767 C C . GLY A 1 48 ? -5.166 10.801 -29.940 1.00 25.00 48 GLY A C 3
ATOM 2768 O O . GLY A 1 48 ? -4.076 10.243 -29.929 1.00 25.00 48 GLY A O 3
ATOM 2772 N N . PRO A 1 49 ? -5.333 12.019 -29.385 1.00 25.00 49 PRO A N 3
ATOM 2773 C CA . PRO A 1 49 ? -4.226 12.706 -28.701 1.00 25.00 49 PRO A CA 3
ATOM 2774 C C . PRO A 1 49 ? -3.716 11.905 -27.525 1.00 25.00 49 PRO A C 3
ATOM 2775 O O . PRO A 1 49 ? -2.518 11.682 -27.376 1.00 25.00 49 PRO A O 3
ATOM 2786 N N . TRP A 1 50 ? -4.646 11.481 -26.683 1.00 25.00 50 TRP A N 3
ATOM 2787 C CA . TRP A 1 50 ? -4.367 10.680 -25.532 1.00 25.00 50 TRP A CA 3
ATOM 2788 C C . TRP A 1 50 ? -5.420 9.625 -25.263 1.00 25.00 50 TRP A C 3
ATOM 2789 O O . TRP A 1 50 ? -6.613 9.850 -25.458 1.00 25.00 50 TRP A O 3
ATOM 2810 N N . LEU A 1 51 ? -4.955 8.514 -24.719 1.00 25.00 51 LEU A N 3
ATOM 2811 C CA . LEU A 1 51 ? -5.791 7.471 -24.169 1.00 25.00 51 LEU A CA 3
ATOM 2812 C C . LEU A 1 51 ? -5.995 7.798 -22.719 1.00 25.00 51 LEU A C 3
ATOM 2813 O O . LEU A 1 51 ? -5.090 8.255 -22.038 1.00 25.00 51 LEU A O 3
ATOM 2829 N N . ASP A 1 52 ? -7.170 7.469 -22.251 1.00 25.00 52 ASP A N 3
ATOM 2830 C CA . ASP A 1 52 ? -7.548 7.638 -20.853 1.00 25.00 52 ASP A CA 3
ATOM 2831 C C . ASP A 1 52 ? -7.482 6.279 -20.178 1.00 25.00 52 ASP A C 3
ATOM 2832 O O . ASP A 1 52 ? -8.105 5.320 -20.636 1.00 25.00 52 ASP A O 3
ATOM 2841 N N . LEU A 1 53 ? -6.669 6.160 -19.144 1.00 25.00 53 LEU A N 3
ATOM 2842 C CA . LEU A 1 53 ? -6.471 4.898 -18.484 1.00 25.00 53 LEU A CA 3
ATOM 2843 C C . LEU A 1 53 ? -7.368 4.730 -17.282 1.00 25.00 53 LEU A C 3
ATOM 2844 O O . LEU A 1 53 ? -7.380 5.542 -16.365 1.00 25.00 53 LEU A O 3
ATOM 2860 N N . GLY A 1 54 ? -8.058 3.603 -17.271 1.00 25.00 54 GLY A N 3
ATOM 2861 C CA . GLY A 1 54 ? -8.865 3.230 -16.127 1.00 25.00 54 GLY A CA 3
ATOM 2862 C C . GLY A 1 54 ? -7.957 2.899 -14.959 1.00 25.00 54 GLY A C 3
ATOM 2863 O O . GLY A 1 54 ? -8.299 3.083 -13.796 1.00 25.00 54 GLY A O 3
ATOM 2867 N N . ASN A 1 55 ? -6.768 2.408 -15.286 1.00 25.00 55 ASN A N 3
ATOM 2868 C CA . ASN A 1 55 ? -5.754 2.123 -14.296 1.00 25.00 55 ASN A CA 3
ATOM 2869 C C . ASN A 1 55 ? -5.043 3.350 -13.777 1.00 25.00 55 ASN A C 3
ATOM 2870 O O . ASN A 1 55 ? -5.331 4.487 -14.118 1.00 25.00 55 ASN A O 3
ATOM 2881 N N . CYS A 1 56 ? -4.022 3.053 -13.007 1.00 25.00 56 CYS A N 3
ATOM 2882 C CA . CYS A 1 56 ? -3.129 4.065 -12.476 1.00 25.00 56 CYS A CA 3
ATOM 2883 C C . CYS A 1 56 ? -1.850 4.053 -13.274 1.00 25.00 56 CYS A C 3
ATOM 2884 O O . CYS A 1 56 ? -1.350 5.086 -13.702 1.00 25.00 56 CYS A O 3
ATOM 2891 N N . VAL A 1 57 ? -1.311 2.858 -13.449 1.00 25.00 57 VAL A N 3
ATOM 2892 C CA . VAL A 1 57 ? -0.049 2.677 -14.133 1.00 25.00 57 VAL A CA 3
ATOM 2893 C C . VAL A 1 57 ? -0.255 1.742 -15.315 1.00 25.00 57 VAL A C 3
ATOM 2894 O O . VAL A 1 57 ? -1.156 0.899 -15.317 1.00 25.00 57 VAL A O 3
ATOM 2907 N N . THR A 1 58 ? 0.615 1.875 -16.293 1.00 25.00 58 THR A N 3
ATOM 2908 C CA . THR A 1 58 ? 0.636 1.021 -17.451 1.00 25.00 58 THR A CA 3
ATOM 2909 C C . THR A 1 58 ? 1.269 -0.321 -17.067 1.00 25.00 58 THR A C 3
ATOM 2910 O O . THR A 1 58 ? 1.911 -0.436 -16.020 1.00 25.00 58 THR A O 3
ATOM 2921 N N . SER A 1 59 ? 1.072 -1.329 -17.911 1.00 25.00 59 SER A N 3
ATOM 2922 C CA . SER A 1 59 ? 1.609 -2.685 -17.691 1.00 25.00 59 SER A CA 3
ATOM 2923 C C . SER A 1 59 ? 1.230 -3.256 -16.312 1.00 25.00 59 SER A C 3
ATOM 2924 O O . SER A 1 59 ? 2.007 -3.997 -15.691 1.00 25.00 59 SER A O 3
ATOM 2932 N N . GLY A 1 60 ? 0.031 -2.929 -15.844 1.00 25.00 60 GLY A N 3
ATOM 2933 C CA . GLY A 1 60 ? -0.413 -3.376 -14.531 1.00 25.00 60 GLY A CA 3
ATOM 2934 C C . GLY A 1 60 ? -0.382 -4.884 -14.361 1.00 25.00 60 GLY A C 3
ATOM 2935 O O . GLY A 1 60 ? 0.037 -5.387 -13.324 1.00 25.00 60 GLY A O 3
ATOM 2939 N N . ALA A 1 61 ? -0.764 -5.617 -15.400 1.00 25.00 61 ALA A N 3
ATOM 2940 C CA . ALA A 1 61 ? -0.783 -7.080 -15.344 1.00 25.00 61 ALA A CA 3
ATOM 2941 C C . ALA A 1 61 ? 0.610 -7.725 -15.518 1.00 25.00 61 ALA A C 3
ATOM 2942 O O . ALA A 1 61 ? 0.712 -8.927 -15.725 1.00 25.00 61 ALA A O 3
ATOM 2949 N N . HIS A 1 62 ? 1.682 -6.948 -15.383 1.00 25.00 62 HIS A N 3
ATOM 2950 C CA . HIS A 1 62 ? 3.039 -7.506 -15.488 1.00 25.00 62 HIS A CA 3
ATOM 2951 C C . HIS A 1 62 ? 4.061 -6.709 -14.665 1.00 25.00 62 HIS A C 3
ATOM 2952 O O . HIS A 1 62 ? 5.089 -6.222 -15.168 1.00 25.00 62 HIS A O 3
ATOM 2967 N N . HIS A 1 63 ? 3.766 -6.583 -13.379 1.00 25.00 63 HIS A N 3
ATOM 2968 C CA . HIS A 1 63 ? 4.656 -5.903 -12.431 1.00 25.00 63 HIS A CA 3
ATOM 2969 C C . HIS A 1 63 ? 6.002 -6.644 -12.385 1.00 25.00 63 HIS A C 3
ATOM 2970 O O . HIS A 1 63 ? 6.038 -7.860 -12.509 1.00 25.00 63 HIS A O 3
ATOM 2985 N N . HIS A 1 64 ? 7.102 -5.914 -12.229 1.00 25.00 64 HIS A N 3
ATOM 2986 C CA . HIS A 1 64 ? 8.441 -6.519 -12.233 1.00 25.00 64 HIS A CA 3
ATOM 2987 C C . HIS A 1 64 ? 9.399 -5.707 -11.363 1.00 25.00 64 HIS A C 3
ATOM 2988 O O . HIS A 1 64 ? 9.082 -4.580 -10.988 1.00 25.00 64 HIS A O 3
ATOM 3003 N N . HIS A 1 65 ? 10.555 -6.284 -11.046 1.00 25.00 65 HIS A N 3
ATOM 3004 C CA . HIS A 1 65 ? 11.572 -5.650 -10.193 1.00 25.00 65 HIS A CA 3
ATOM 3005 C C . HIS A 1 65 ? 12.921 -6.227 -10.618 1.00 25.00 65 HIS A C 3
ATOM 3006 O O . HIS A 1 65 ? 12.973 -7.371 -11.054 1.00 25.00 65 HIS A O 3
ATOM 3021 N N . HIS A 1 66 ? 13.990 -5.449 -10.500 1.00 25.00 66 HIS A N 3
ATOM 3022 C CA . HIS A 1 66 ? 15.355 -5.925 -10.807 1.00 25.00 66 HIS A CA 3
ATOM 3023 C C . HIS A 1 66 ? 16.286 -5.345 -9.754 1.00 25.00 66 HIS A C 3
ATOM 3024 O O . HIS A 1 66 ? 17.007 -6.059 -9.080 1.00 25.00 66 HIS A O 3
ATOM 3039 N N . HIS A 1 67 ? 16.158 -4.045 -9.560 1.00 25.00 67 HIS A N 3
ATOM 3040 C CA . HIS A 1 67 ? 16.767 -3.327 -8.457 1.00 25.00 67 HIS A CA 3
ATOM 3041 C C . HIS A 1 67 ? 15.592 -2.450 -8.086 1.00 25.00 67 HIS A C 3
ATOM 3042 O O . HIS A 1 67 ? 14.650 -2.469 -8.930 1.00 25.00 67 HIS A O 3
ATOM 3058 N N . MET A 1 1 ? 8.503 2.278 -3.162 1.00 25.00 1 MET A N 4
ATOM 3059 C CA . MET A 1 1 ? 7.902 3.543 -3.659 1.00 25.00 1 MET A CA 4
ATOM 3060 C C . MET A 1 1 ? 7.068 3.268 -4.891 1.00 25.00 1 MET A C 4
ATOM 3061 O O . MET A 1 1 ? 7.383 2.355 -5.639 1.00 25.00 1 MET A O 4
ATOM 3077 N N . ASP A 1 2 ? 5.998 4.022 -5.084 1.00 25.00 2 ASP A N 4
ATOM 3078 C CA . ASP A 1 2 ? 5.125 3.850 -6.245 1.00 25.00 2 ASP A CA 4
ATOM 3079 C C . ASP A 1 2 ? 5.845 4.093 -7.551 1.00 25.00 2 ASP A C 4
ATOM 3080 O O . ASP A 1 2 ? 6.648 5.006 -7.699 1.00 25.00 2 ASP A O 4
ATOM 3089 N N . THR A 1 3 ? 5.387 3.320 -8.537 1.00 25.00 3 THR A N 4
ATOM 3090 C CA . THR A 1 3 ? 5.734 3.539 -9.933 1.00 25.00 3 THR A CA 4
ATOM 3091 C C . THR A 1 3 ? 5.322 4.908 -10.345 1.00 25.00 3 THR A C 4
ATOM 3092 O O . THR A 1 3 ? 5.844 5.481 -11.284 1.00 25.00 3 THR A O 4
ATOM 3103 N N . CYS A 1 4 ? 4.342 5.414 -9.635 1.00 25.00 4 CYS A N 4
ATOM 3104 C CA . CYS A 1 4 ? 3.664 6.635 -10.036 1.00 25.00 4 CYS A CA 4
ATOM 3105 C C . CYS A 1 4 ? 4.076 7.762 -9.112 1.00 25.00 4 CYS A C 4
ATOM 3106 O O . CYS A 1 4 ? 3.443 8.812 -9.081 1.00 25.00 4 CYS A O 4
ATOM 3113 N N . ALA A 1 5 ? 5.205 7.566 -8.448 1.00 25.00 5 ALA A N 4
ATOM 3114 C CA . ALA A 1 5 ? 5.783 8.619 -7.602 1.00 25.00 5 ALA A CA 4
ATOM 3115 C C . ALA A 1 5 ? 7.086 9.169 -8.185 1.00 25.00 5 ALA A C 4
ATOM 3116 O O . ALA A 1 5 ? 7.927 9.700 -7.478 1.00 25.00 5 ALA A O 4
ATOM 3123 N N . THR A 1 6 ? 7.212 9.048 -9.491 1.00 25.00 6 THR A N 4
ATOM 3124 C CA . THR A 1 6 ? 8.385 9.560 -10.221 1.00 25.00 6 THR A CA 4
ATOM 3125 C C . THR A 1 6 ? 8.003 10.185 -11.559 1.00 25.00 6 THR A C 4
ATOM 3126 O O . THR A 1 6 ? 8.836 10.655 -12.328 1.00 25.00 6 THR A O 4
ATOM 3137 N N . LEU A 1 7 ? 6.722 10.106 -11.839 1.00 25.00 7 LEU A N 4
ATOM 3138 C CA . LEU A 1 7 ? 6.145 10.572 -13.095 1.00 25.00 7 LEU A CA 4
ATOM 3139 C C . LEU A 1 7 ? 6.233 12.081 -13.347 1.00 25.00 7 LEU A C 4
ATOM 3140 O O . LEU A 1 7 ? 6.100 12.872 -12.411 1.00 25.00 7 LEU A O 4
ATOM 3156 N N . PRO A 1 8 ? 6.213 12.492 -14.634 1.00 25.00 8 PRO A N 4
ATOM 3157 C CA . PRO A 1 8 ? 5.874 13.887 -14.934 1.00 25.00 8 PRO A CA 4
ATOM 3158 C C . PRO A 1 8 ? 4.366 14.105 -14.752 1.00 25.00 8 PRO A C 4
ATOM 3159 O O . PRO A 1 8 ? 3.618 13.160 -14.508 1.00 25.00 8 PRO A O 4
ATOM 3170 N N . SER A 1 9 ? 3.896 15.334 -14.877 1.00 25.00 9 SER A N 4
ATOM 3171 C CA . SER A 1 9 ? 2.482 15.614 -14.655 1.00 25.00 9 SER A CA 4
ATOM 3172 C C . SER A 1 9 ? 1.875 16.451 -15.772 1.00 25.00 9 SER A C 4
ATOM 3173 O O . SER A 1 9 ? 2.568 17.239 -16.404 1.00 25.00 9 SER A O 4
ATOM 3181 N N . TRP A 1 10 ? 0.575 16.283 -15.997 1.00 25.00 10 TRP A N 4
ATOM 3182 C CA . TRP A 1 10 ? -0.142 17.001 -16.977 1.00 25.00 10 TRP A CA 4
ATOM 3183 C C . TRP A 1 10 ? -1.166 17.903 -16.402 1.00 25.00 10 TRP A C 4
ATOM 3184 O O . TRP A 1 10 ? -1.779 17.652 -15.366 1.00 25.00 10 TRP A O 4
ATOM 3205 N N . ASP A 1 11 ? -1.348 18.942 -17.161 1.00 25.00 11 ASP A N 4
ATOM 3206 C CA . ASP A 1 11 ? -2.278 20.013 -16.863 1.00 25.00 11 ASP A CA 4
ATOM 3207 C C . ASP A 1 11 ? -2.665 20.645 -18.180 1.00 25.00 11 ASP A C 4
ATOM 3208 O O . ASP A 1 11 ? -2.012 20.402 -19.177 1.00 25.00 11 ASP A O 4
ATOM 3217 N N . ALA A 1 12 ? -3.729 21.435 -18.184 1.00 25.00 12 ALA A N 4
ATOM 3218 C CA . ALA A 1 12 ? -4.260 22.022 -19.421 1.00 25.00 12 ALA A CA 4
ATOM 3219 C C . ALA A 1 12 ? -3.237 22.870 -20.194 1.00 25.00 12 ALA A C 4
ATOM 3220 O O . ALA A 1 12 ? -3.329 23.002 -21.408 1.00 25.00 12 ALA A O 4
ATOM 3227 N N . SER A 1 13 ? -2.282 23.447 -19.484 1.00 25.00 13 SER A N 4
ATOM 3228 C CA . SER A 1 13 ? -1.229 24.265 -20.092 1.00 25.00 13 SER A CA 4
ATOM 3229 C C . SER A 1 13 ? -0.227 23.403 -20.862 1.00 25.00 13 SER A C 4
ATOM 3230 O O . SER A 1 13 ? 0.475 23.880 -21.747 1.00 25.00 13 SER A O 4
ATOM 3238 N N . THR A 1 14 ? -0.088 22.158 -20.435 1.00 25.00 14 THR A N 4
ATOM 3239 C CA . THR A 1 14 ? 0.890 21.245 -20.986 1.00 25.00 14 THR A CA 4
ATOM 3240 C C . THR A 1 14 ? 0.371 20.611 -22.279 1.00 25.00 14 THR A C 4
ATOM 3241 O O . THR A 1 14 ? -0.786 20.230 -22.383 1.00 25.00 14 THR A O 4
ATOM 3252 N N . VAL A 1 15 ? 1.247 20.462 -23.255 1.00 25.00 15 VAL A N 4
ATOM 3253 C CA . VAL A 1 15 ? 0.919 19.821 -24.506 1.00 25.00 15 VAL A CA 4
ATOM 3254 C C . VAL A 1 15 ? 1.265 18.344 -24.312 1.00 25.00 15 VAL A C 4
ATOM 3255 O O . VAL A 1 15 ? 2.256 18.036 -23.654 1.00 25.00 15 VAL A O 4
ATOM 3268 N N . TYR A 1 16 ? 0.471 17.425 -24.847 1.00 25.00 16 TYR A N 4
ATOM 3269 C CA . TYR A 1 16 ? 0.764 16.019 -24.733 1.00 25.00 16 TYR A CA 4
ATOM 3270 C C . TYR A 1 16 ? 1.956 15.721 -25.640 1.00 25.00 16 TYR A C 4
ATOM 3271 O O . TYR A 1 16 ? 2.274 16.508 -26.523 1.00 25.00 16 TYR A O 4
ATOM 3289 N N . THR A 1 17 ? 2.645 14.626 -25.363 1.00 25.00 17 THR A N 4
ATOM 3290 C CA . THR A 1 17 ? 3.899 14.266 -26.022 1.00 25.00 17 THR A CA 4
ATOM 3291 C C . THR A 1 17 ? 3.884 12.812 -26.439 1.00 25.00 17 THR A C 4
ATOM 3292 O O . THR A 1 17 ? 2.876 12.144 -26.349 1.00 25.00 17 THR A O 4
ATOM 3303 N N . ASN A 1 18 ? 5.070 12.316 -26.756 1.00 25.00 18 ASN A N 4
ATOM 3304 C CA . ASN A 1 18 ? 5.360 10.879 -26.815 1.00 25.00 18 ASN A CA 4
ATOM 3305 C C . ASN A 1 18 ? 4.836 10.230 -25.507 1.00 25.00 18 ASN A C 4
ATOM 3306 O O . ASN A 1 18 ? 4.612 10.949 -24.523 1.00 25.00 18 ASN A O 4
ATOM 3317 N N . PRO A 1 19 ? 4.603 8.894 -25.487 1.00 25.00 19 PRO A N 4
ATOM 3318 C CA . PRO A 1 19 ? 3.816 8.265 -24.406 1.00 25.00 19 PRO A CA 4
ATOM 3319 C C . PRO A 1 19 ? 4.392 8.195 -22.973 1.00 25.00 19 PRO A C 4
ATOM 3320 O O . PRO A 1 19 ? 4.534 7.127 -22.372 1.00 25.00 19 PRO A O 4
ATOM 3331 N N . GLN A 1 20 ? 4.559 9.361 -22.371 1.00 25.00 20 GLN A N 4
ATOM 3332 C CA . GLN A 1 20 ? 4.861 9.491 -20.981 1.00 25.00 20 GLN A CA 4
ATOM 3333 C C . GLN A 1 20 ? 3.567 9.302 -20.199 1.00 25.00 20 GLN A C 4
ATOM 3334 O O . GLN A 1 20 ? 2.480 9.555 -20.726 1.00 25.00 20 GLN A O 4
ATOM 3348 N N . GLN A 1 21 ? 3.677 8.917 -18.938 1.00 25.00 21 GLN A N 4
ATOM 3349 C CA . GLN A 1 21 ? 2.504 8.780 -18.078 1.00 25.00 21 GLN A CA 4
ATOM 3350 C C . GLN A 1 21 ? 2.409 10.042 -17.213 1.00 25.00 21 GLN A C 4
ATOM 3351 O O . GLN A 1 21 ? 3.413 10.517 -16.706 1.00 25.00 21 GLN A O 4
ATOM 3365 N N . VAL A 1 22 ? 1.213 10.599 -17.091 1.00 25.00 22 VAL A N 4
ATOM 3366 C CA . VAL A 1 22 ? 0.965 11.830 -16.333 1.00 25.00 22 VAL A CA 4
ATOM 3367 C C . VAL A 1 22 ? -0.280 11.647 -15.486 1.00 25.00 22 VAL A C 4
ATOM 3368 O O . VAL A 1 22 ? -1.013 10.681 -15.659 1.00 25.00 22 VAL A O 4
ATOM 3381 N N . LYS A 1 23 ? -0.595 12.624 -14.647 1.00 25.00 23 LYS A N 4
ATOM 3382 C CA . LYS A 1 23 ? -1.887 12.666 -13.994 1.00 25.00 23 LYS A CA 4
ATOM 3383 C C . LYS A 1 23 ? -2.807 13.534 -14.802 1.00 25.00 23 LYS A C 4
ATOM 3384 O O . LYS A 1 23 ? -2.375 14.450 -15.482 1.00 25.00 23 LYS A O 4
ATOM 3403 N N . HIS A 1 24 ? -4.080 13.232 -14.668 1.00 25.00 24 HIS A N 4
ATOM 3404 C CA . HIS A 1 24 ? -5.173 13.900 -15.366 1.00 25.00 24 HIS A CA 4
ATOM 3405 C C . HIS A 1 24 ? -6.468 13.306 -14.834 1.00 25.00 24 HIS A C 4
ATOM 3406 O O . HIS A 1 24 ? -6.522 12.121 -14.590 1.00 25.00 24 HIS A O 4
ATOM 3421 N N . ASN A 1 25 ? -7.477 14.135 -14.604 1.00 25.00 25 ASN A N 4
ATOM 3422 C CA . ASN A 1 25 ? -8.769 13.679 -14.051 1.00 25.00 25 ASN A CA 4
ATOM 3423 C C . ASN A 1 25 ? -8.608 12.877 -12.773 1.00 25.00 25 ASN A C 4
ATOM 3424 O O . ASN A 1 25 ? -9.335 11.940 -12.499 1.00 25.00 25 ASN A O 4
ATOM 3435 N N . SER A 1 26 ? -7.610 13.289 -12.018 1.00 25.00 26 SER A N 4
ATOM 3436 C CA . SER A 1 26 ? -7.168 12.667 -10.759 1.00 25.00 26 SER A CA 4
ATOM 3437 C C . SER A 1 26 ? -6.892 11.164 -10.829 1.00 25.00 26 SER A C 4
ATOM 3438 O O . SER A 1 26 ? -6.774 10.482 -9.808 1.00 25.00 26 SER A O 4
ATOM 3446 N N . LYS A 1 27 ? -6.572 10.699 -12.021 1.00 25.00 27 LYS A N 4
ATOM 3447 C CA . LYS A 1 27 ? -6.003 9.360 -12.226 1.00 25.00 27 LYS A CA 4
ATOM 3448 C C . LYS A 1 27 ? -4.847 9.515 -13.175 1.00 25.00 27 LYS A C 4
ATOM 3449 O O . LYS A 1 27 ? -4.452 10.632 -13.497 1.00 25.00 27 LYS A O 4
ATOM 3468 N N . ARG A 1 28 ? -4.259 8.408 -13.576 1.00 25.00 28 ARG A N 4
ATOM 3469 C CA . ARG A 1 28 ? -3.154 8.452 -14.523 1.00 25.00 28 ARG A CA 4
ATOM 3470 C C . ARG A 1 28 ? -3.656 8.314 -15.938 1.00 25.00 28 ARG A C 4
ATOM 3471 O O . ARG A 1 28 ? -4.629 7.637 -16.206 1.00 25.00 28 ARG A O 4
ATOM 3492 N N . TYR A 1 29 ? -2.964 8.989 -16.829 1.00 25.00 29 TYR A N 4
ATOM 3493 C CA . TYR A 1 29 ? -3.238 8.931 -18.260 1.00 25.00 29 TYR A CA 4
ATOM 3494 C C . TYR A 1 29 ? -1.883 8.813 -18.890 1.00 25.00 29 TYR A C 4
ATOM 3495 O O . TYR A 1 29 ? -0.859 8.990 -18.235 1.00 25.00 29 TYR A O 4
ATOM 3513 N N . GLN A 1 30 ? -1.895 8.569 -20.176 1.00 25.00 30 GLN A N 4
ATOM 3514 C CA . GLN A 1 30 ? -0.707 8.438 -20.970 1.00 25.00 30 GLN A CA 4
ATOM 3515 C C . GLN A 1 30 ? -1.012 9.035 -22.319 1.00 25.00 30 GLN A C 4
ATOM 3516 O O . GLN A 1 30 ? -2.112 8.893 -22.819 1.00 25.00 30 GLN A O 4
ATOM 3530 N N . ALA A 1 31 ? -0.060 9.734 -22.892 1.00 25.00 31 ALA A N 4
ATOM 3531 C CA . ALA A 1 31 ? -0.264 10.316 -24.210 1.00 25.00 31 ALA A CA 4
ATOM 3532 C C . ALA A 1 31 ? 0.041 9.254 -25.255 1.00 25.00 31 ALA A C 4
ATOM 3533 O O . ALA A 1 31 ? 0.677 8.263 -24.955 1.00 25.00 31 ALA A O 4
ATOM 3540 N N . ASN A 1 32 ? -0.351 9.511 -26.488 1.00 25.00 32 ASN A N 4
ATOM 3541 C CA . ASN A 1 32 ? 0.059 8.683 -27.615 1.00 25.00 32 ASN A CA 4
ATOM 3542 C C . ASN A 1 32 ? 1.189 9.434 -28.326 1.00 25.00 32 ASN A C 4
ATOM 3543 O O . ASN A 1 32 ? 2.241 8.876 -28.620 1.00 25.00 32 ASN A O 4
ATOM 3554 N N . TYR A 1 33 ? 0.969 10.723 -28.565 1.00 25.00 33 TYR A N 4
ATOM 3555 C CA . TYR A 1 33 ? 1.941 11.552 -29.277 1.00 25.00 33 TYR A CA 4
ATOM 3556 C C . TYR A 1 33 ? 1.661 13.036 -29.039 1.00 25.00 33 TYR A C 4
ATOM 3557 O O . TYR A 1 33 ? 0.740 13.399 -28.300 1.00 25.00 33 TYR A O 4
ATOM 3575 N N . TRP A 1 34 ? 2.464 13.881 -29.674 1.00 25.00 34 TRP A N 4
ATOM 3576 C CA . TRP A 1 34 ? 2.329 15.329 -29.576 1.00 25.00 34 TRP A CA 4
ATOM 3577 C C . TRP A 1 34 ? 0.957 15.774 -30.092 1.00 25.00 34 TRP A C 4
ATOM 3578 O O . TRP A 1 34 ? 0.432 15.188 -31.038 1.00 25.00 34 TRP A O 4
ATOM 3599 N N . THR A 1 35 ? 0.370 16.782 -29.460 1.00 25.00 35 THR A N 4
ATOM 3600 C CA . THR A 1 35 ? -0.987 17.210 -29.803 1.00 25.00 35 THR A CA 4
ATOM 3601 C C . THR A 1 35 ? -0.947 18.672 -30.247 1.00 25.00 35 THR A C 4
ATOM 3602 O O . THR A 1 35 ? 0.081 19.334 -30.187 1.00 25.00 35 THR A O 4
ATOM 3613 N N . GLN A 1 36 ? -2.099 19.140 -30.689 1.00 25.00 36 GLN A N 4
ATOM 3614 C CA . GLN A 1 36 ? -2.313 20.518 -31.127 1.00 25.00 36 GLN A CA 4
ATOM 3615 C C . GLN A 1 36 ? -3.386 21.104 -30.212 1.00 25.00 36 GLN A C 4
ATOM 3616 O O . GLN A 1 36 ? -3.735 20.487 -29.201 1.00 25.00 36 GLN A O 4
ATOM 3630 N N . ASN A 1 37 ? -3.955 22.247 -30.579 1.00 25.00 37 ASN A N 4
ATOM 3631 C CA . ASN A 1 37 ? -5.102 22.810 -29.856 1.00 25.00 37 ASN A CA 4
ATOM 3632 C C . ASN A 1 37 ? -6.319 21.947 -30.195 1.00 25.00 37 ASN A C 4
ATOM 3633 O O . ASN A 1 37 ? -7.010 22.185 -31.180 1.00 25.00 37 ASN A O 4
ATOM 3644 N N . GLN A 1 38 ? -6.482 20.872 -29.444 1.00 25.00 38 GLN A N 4
ATOM 3645 C CA . GLN A 1 38 ? -7.458 19.840 -29.761 1.00 25.00 38 GLN A CA 4
ATOM 3646 C C . GLN A 1 38 ? -8.895 20.177 -29.377 1.00 25.00 38 GLN A C 4
ATOM 3647 O O . GLN A 1 38 ? -9.163 21.096 -28.602 1.00 25.00 38 GLN A O 4
ATOM 3661 N N . ASN A 1 39 ? -9.796 19.354 -29.887 1.00 25.00 39 ASN A N 4
ATOM 3662 C CA . ASN A 1 39 ? -11.230 19.399 -29.577 1.00 25.00 39 ASN A CA 4
ATOM 3663 C C . ASN A 1 39 ? -11.467 18.200 -28.654 1.00 25.00 39 ASN A C 4
ATOM 3664 O O . ASN A 1 39 ? -11.684 17.098 -29.145 1.00 25.00 39 ASN A O 4
ATOM 3675 N N . PRO A 1 40 ? -11.207 18.333 -27.350 1.00 25.00 40 PRO A N 4
ATOM 3676 C CA . PRO A 1 40 ? -11.002 17.158 -26.493 1.00 25.00 40 PRO A CA 4
ATOM 3677 C C . PRO A 1 40 ? -12.210 16.273 -26.375 1.00 25.00 40 PRO A C 4
ATOM 3678 O O . PRO A 1 40 ? -12.117 15.096 -26.096 1.00 25.00 40 PRO A O 4
ATOM 3689 N N . SER A 1 41 ? -13.356 16.888 -26.557 1.00 25.00 41 SER A N 4
ATOM 3690 C CA . SER A 1 41 ? -14.630 16.212 -26.403 1.00 25.00 41 SER A CA 4
ATOM 3691 C C . SER A 1 41 ? -14.853 15.121 -27.422 1.00 25.00 41 SER A C 4
ATOM 3692 O O . SER A 1 41 ? -15.417 14.076 -27.131 1.00 25.00 41 SER A O 4
ATOM 3700 N N . THR A 1 42 ? -14.404 15.383 -28.629 1.00 25.00 42 THR A N 4
ATOM 3701 C CA . THR A 1 42 ? -14.533 14.478 -29.738 1.00 25.00 42 THR A CA 4
ATOM 3702 C C . THR A 1 42 ? -13.347 13.536 -29.726 1.00 25.00 42 THR A C 4
ATOM 3703 O O . THR A 1 42 ? -13.325 12.506 -30.396 1.00 25.00 42 THR A O 4
ATOM 3714 N N . ASN A 1 43 ? -12.338 13.944 -28.980 1.00 25.00 43 ASN A N 4
ATOM 3715 C CA . ASN A 1 43 ? -11.073 13.241 -28.885 1.00 25.00 43 ASN A CA 4
ATOM 3716 C C . ASN A 1 43 ? -11.021 12.482 -27.572 1.00 25.00 43 ASN A C 4
ATOM 3717 O O . ASN A 1 43 ? -9.959 12.166 -27.049 1.00 25.00 43 ASN A O 4
ATOM 3728 N N . SER A 1 44 ? -12.206 12.175 -27.077 1.00 25.00 44 SER A N 4
ATOM 3729 C CA . SER A 1 44 ? -12.408 11.427 -25.839 1.00 25.00 44 SER A CA 4
ATOM 3730 C C . SER A 1 44 ? -12.065 9.931 -25.979 1.00 25.00 44 SER A C 4
ATOM 3731 O O . SER A 1 44 ? -12.893 9.063 -25.744 1.00 25.00 44 SER A O 4
ATOM 3739 N N . GLY A 1 45 ? -10.838 9.651 -26.389 1.00 25.00 45 GLY A N 4
ATOM 3740 C CA . GLY A 1 45 ? -10.361 8.304 -26.552 1.00 25.00 45 GLY A CA 4
ATOM 3741 C C . GLY A 1 45 ? -10.626 7.704 -27.908 1.00 25.00 45 GLY A C 4
ATOM 3742 O O . GLY A 1 45 ? -10.023 6.728 -28.307 1.00 25.00 45 GLY A O 4
ATOM 3746 N N . GLN A 1 46 ? -11.529 8.354 -28.617 1.00 25.00 46 GLN A N 4
ATOM 3747 C CA . GLN A 1 46 ? -11.955 7.978 -29.962 1.00 25.00 46 GLN A CA 4
ATOM 3748 C C . GLN A 1 46 ? -10.789 7.776 -30.932 1.00 25.00 46 GLN A C 4
ATOM 3749 O O . GLN A 1 46 ? -10.535 6.679 -31.410 1.00 25.00 46 GLN A O 4
ATOM 3763 N N . TYR A 1 47 ? -10.082 8.858 -31.197 1.00 25.00 47 TYR A N 4
ATOM 3764 C CA . TYR A 1 47 ? -8.910 8.853 -32.084 1.00 25.00 47 TYR A CA 4
ATOM 3765 C C . TYR A 1 47 ? -7.723 8.190 -31.395 1.00 25.00 47 TYR A C 4
ATOM 3766 O O . TYR A 1 47 ? -6.767 7.734 -32.005 1.00 25.00 47 TYR A O 4
ATOM 3784 N N . GLY A 1 48 ? -7.787 8.268 -30.084 1.00 25.00 48 GLY A N 4
ATOM 3785 C CA . GLY A 1 48 ? -6.706 7.848 -29.199 1.00 25.00 48 GLY A CA 4
ATOM 3786 C C . GLY A 1 48 ? -5.547 8.841 -29.105 1.00 25.00 48 GLY A C 4
ATOM 3787 O O . GLY A 1 48 ? -4.399 8.445 -29.296 1.00 25.00 48 GLY A O 4
ATOM 3791 N N . PRO A 1 49 ? -5.788 10.115 -28.735 1.00 25.00 49 PRO A N 4
ATOM 3792 C CA . PRO A 1 49 ? -4.664 11.049 -28.548 1.00 25.00 49 PRO A CA 4
ATOM 3793 C C . PRO A 1 49 ? -3.971 10.888 -27.208 1.00 25.00 49 PRO A C 4
ATOM 3794 O O . PRO A 1 49 ? -2.752 10.843 -27.102 1.00 25.00 49 PRO A O 4
ATOM 3805 N N . TRP A 1 50 ? -4.794 10.825 -26.191 1.00 25.00 50 TRP A N 4
ATOM 3806 C CA . TRP A 1 50 ? -4.407 10.553 -24.838 1.00 25.00 50 TRP A CA 4
ATOM 3807 C C . TRP A 1 50 ? -5.281 9.425 -24.294 1.00 25.00 50 TRP A C 4
ATOM 3808 O O . TRP A 1 50 ? -6.509 9.466 -24.402 1.00 25.00 50 TRP A O 4
ATOM 3829 N N . LEU A 1 51 ? -4.638 8.412 -23.744 1.00 25.00 51 LEU A N 4
ATOM 3830 C CA . LEU A 1 51 ? -5.289 7.258 -23.158 1.00 25.00 51 LEU A CA 4
ATOM 3831 C C . LEU A 1 51 ? -5.502 7.483 -21.688 1.00 25.00 51 LEU A C 4
ATOM 3832 O O . LEU A 1 51 ? -4.686 8.083 -21.001 1.00 25.00 51 LEU A O 4
ATOM 3848 N N . ASP A 1 52 ? -6.583 6.910 -21.223 1.00 25.00 52 ASP A N 4
ATOM 3849 C CA . ASP A 1 52 ? -6.968 6.920 -19.819 1.00 25.00 52 ASP A CA 4
ATOM 3850 C C . ASP A 1 52 ? -6.589 5.590 -19.173 1.00 25.00 52 ASP A C 4
ATOM 3851 O O . ASP A 1 52 ? -7.150 4.546 -19.511 1.00 25.00 52 ASP A O 4
ATOM 3860 N N . LEU A 1 53 ? -5.613 5.603 -18.278 1.00 25.00 53 LEU A N 4
ATOM 3861 C CA . LEU A 1 53 ? -5.164 4.379 -17.645 1.00 25.00 53 LEU A CA 4
ATOM 3862 C C . LEU A 1 53 ? -5.989 4.023 -16.430 1.00 25.00 53 LEU A C 4
ATOM 3863 O O . LEU A 1 53 ? -6.208 4.822 -15.520 1.00 25.00 53 LEU A O 4
ATOM 3879 N N . GLY A 1 54 ? -6.427 2.777 -16.425 1.00 25.00 54 GLY A N 4
ATOM 3880 C CA . GLY A 1 54 ? -7.200 2.259 -15.315 1.00 25.00 54 GLY A CA 4
ATOM 3881 C C . GLY A 1 54 ? -6.334 2.030 -14.091 1.00 25.00 54 GLY A C 4
ATOM 3882 O O . GLY A 1 54 ? -6.784 2.164 -12.956 1.00 25.00 54 GLY A O 4
ATOM 3886 N N . ASN A 1 55 ? -5.084 1.654 -14.329 1.00 25.00 55 ASN A N 4
ATOM 3887 C CA . ASN A 1 55 ? -4.122 1.420 -13.274 1.00 25.00 55 ASN A CA 4
ATOM 3888 C C . ASN A 1 55 ? -3.103 2.543 -13.154 1.00 25.00 55 ASN A C 4
ATOM 3889 O O . ASN A 1 55 ? -3.208 3.592 -13.773 1.00 25.00 55 ASN A O 4
ATOM 3900 N N . CYS A 1 56 ? -2.080 2.243 -12.379 1.00 25.00 56 CYS A N 4
ATOM 3901 C CA . CYS A 1 56 ? -0.922 3.096 -12.196 1.00 25.00 56 CYS A CA 4
ATOM 3902 C C . CYS A 1 56 ? 0.303 2.261 -12.523 1.00 25.00 56 CYS A C 4
ATOM 3903 O O . CYS A 1 56 ? 1.226 2.681 -13.208 1.00 25.00 56 CYS A O 4
ATOM 3910 N N . VAL A 1 57 ? 0.285 1.052 -11.990 1.00 25.00 57 VAL A N 4
ATOM 3911 C CA . VAL A 1 57 ? 1.357 0.092 -12.200 1.00 25.00 57 VAL A CA 4
ATOM 3912 C C . VAL A 1 57 ? 1.023 -0.630 -13.502 1.00 25.00 57 VAL A C 4
ATOM 3913 O O . VAL A 1 57 ? -0.125 -0.632 -13.924 1.00 25.00 57 VAL A O 4
ATOM 3926 N N . THR A 1 58 ? 2.017 -1.239 -14.125 1.00 25.00 58 THR A N 4
ATOM 3927 C CA . THR A 1 58 ? 1.832 -1.930 -15.400 1.00 25.00 58 THR A CA 4
ATOM 3928 C C . THR A 1 58 ? 0.821 -3.062 -15.271 1.00 25.00 58 THR A C 4
ATOM 3929 O O . THR A 1 58 ? -0.011 -3.290 -16.140 1.00 25.00 58 THR A O 4
ATOM 3940 N N . SER A 1 59 ? 0.886 -3.724 -14.134 1.00 25.00 59 SER A N 4
ATOM 3941 C CA . SER A 1 59 ? -0.032 -4.801 -13.790 1.00 25.00 59 SER A CA 4
ATOM 3942 C C . SER A 1 59 ? -0.148 -4.857 -12.274 1.00 25.00 59 SER A C 4
ATOM 3943 O O . SER A 1 59 ? 0.756 -4.412 -11.566 1.00 25.00 59 SER A O 4
ATOM 3951 N N . GLY A 1 60 ? -1.251 -5.396 -11.780 1.00 25.00 60 GLY A N 4
ATOM 3952 C CA . GLY A 1 60 ? -1.466 -5.519 -10.351 1.00 25.00 60 GLY A CA 4
ATOM 3953 C C . GLY A 1 60 ? -2.746 -6.289 -10.113 1.00 25.00 60 GLY A C 4
ATOM 3954 O O . GLY A 1 60 ? -3.522 -6.485 -11.044 1.00 25.00 60 GLY A O 4
ATOM 3958 N N . ALA A 1 61 ? -2.975 -6.733 -8.884 1.00 25.00 61 ALA A N 4
ATOM 3959 C CA . ALA A 1 61 ? -4.171 -7.505 -8.555 1.00 25.00 61 ALA A CA 4
ATOM 3960 C C . ALA A 1 61 ? -4.632 -7.150 -7.141 1.00 25.00 61 ALA A C 4
ATOM 3961 O O . ALA A 1 61 ? -3.836 -6.694 -6.322 1.00 25.00 61 ALA A O 4
ATOM 3968 N N . HIS A 1 62 ? -5.910 -7.369 -6.857 1.00 25.00 62 HIS A N 4
ATOM 3969 C CA . HIS A 1 62 ? -6.483 -7.123 -5.526 1.00 25.00 62 HIS A CA 4
ATOM 3970 C C . HIS A 1 62 ? -7.423 -8.284 -5.209 1.00 25.00 62 HIS A C 4
ATOM 3971 O O . HIS A 1 62 ? -8.068 -8.824 -6.103 1.00 25.00 62 HIS A O 4
ATOM 3986 N N . HIS A 1 63 ? -7.483 -8.679 -3.945 1.00 25.00 63 HIS A N 4
ATOM 3987 C CA . HIS A 1 63 ? -8.326 -9.805 -3.527 1.00 25.00 63 HIS A CA 4
ATOM 3988 C C . HIS A 1 63 ? -9.806 -9.418 -3.639 1.00 25.00 63 HIS A C 4
ATOM 3989 O O . HIS A 1 63 ? -10.197 -8.333 -3.224 1.00 25.00 63 HIS A O 4
ATOM 4004 N N . HIS A 1 64 ? -10.623 -10.302 -4.200 1.00 25.00 64 HIS A N 4
ATOM 4005 C CA . HIS A 1 64 ? -12.072 -10.062 -4.294 1.00 25.00 64 HIS A CA 4
ATOM 4006 C C . HIS A 1 64 ? -12.666 -10.086 -2.881 1.00 25.00 64 HIS A C 4
ATOM 4007 O O . HIS A 1 64 ? -12.121 -10.739 -2.011 1.00 25.00 64 HIS A O 4
ATOM 4022 N N . HIS A 1 65 ? -13.785 -9.398 -2.677 1.00 25.00 65 HIS A N 4
ATOM 4023 C CA . HIS A 1 65 ? -14.461 -9.382 -1.365 1.00 25.00 65 HIS A CA 4
ATOM 4024 C C . HIS A 1 65 ? -15.070 -10.766 -1.048 1.00 25.00 65 HIS A C 4
ATOM 4025 O O . HIS A 1 65 ? -14.450 -11.602 -0.432 1.00 25.00 65 HIS A O 4
ATOM 4040 N N . HIS A 1 66 ? -16.263 -11.003 -1.553 1.00 25.00 66 HIS A N 4
ATOM 4041 C CA . HIS A 1 66 ? -16.896 -12.325 -1.564 1.00 25.00 66 HIS A CA 4
ATOM 4042 C C . HIS A 1 66 ? -17.671 -12.241 -2.858 1.00 25.00 66 HIS A C 4
ATOM 4043 O O . HIS A 1 66 ? -18.411 -11.272 -3.039 1.00 25.00 66 HIS A O 4
ATOM 4058 N N . HIS A 1 67 ? -17.305 -13.104 -3.795 1.00 25.00 67 HIS A N 4
ATOM 4059 C CA . HIS A 1 67 ? -17.642 -12.941 -5.218 1.00 25.00 67 HIS A CA 4
ATOM 4060 C C . HIS A 1 67 ? -17.365 -11.491 -5.666 1.00 25.00 67 HIS A C 4
ATOM 4061 O O . HIS A 1 67 ? -18.200 -10.827 -6.302 1.00 25.00 67 HIS A O 4
ATOM 4077 N N . MET A 1 1 ? 0.410 5.955 -0.181 1.00 25.00 1 MET A N 5
ATOM 4078 C CA . MET A 1 1 ? 1.408 5.999 -1.284 1.00 25.00 1 MET A CA 5
ATOM 4079 C C . MET A 1 1 ? 0.784 5.480 -2.556 1.00 25.00 1 MET A C 5
ATOM 4080 O O . MET A 1 1 ? 0.361 4.335 -2.613 1.00 25.00 1 MET A O 5
ATOM 4096 N N . ASP A 1 2 ? 0.645 6.347 -3.544 1.00 25.00 2 ASP A N 5
ATOM 4097 C CA . ASP A 1 2 ? -0.138 6.030 -4.727 1.00 25.00 2 ASP A CA 5
ATOM 4098 C C . ASP A 1 2 ? 0.710 5.931 -5.959 1.00 25.00 2 ASP A C 5
ATOM 4099 O O . ASP A 1 2 ? 1.522 6.795 -6.273 1.00 25.00 2 ASP A O 5
ATOM 4108 N N . THR A 1 3 ? 0.425 4.880 -6.704 1.00 25.00 3 THR A N 5
ATOM 4109 C CA . THR A 1 3 ? 1.013 4.627 -8.003 1.00 25.00 3 THR A CA 5
ATOM 4110 C C . THR A 1 3 ? 0.676 5.758 -8.930 1.00 25.00 3 THR A C 5
ATOM 4111 O O . THR A 1 3 ? 1.351 5.994 -9.919 1.00 25.00 3 THR A O 5
ATOM 4122 N N . CYS A 1 4 ? -0.421 6.428 -8.635 1.00 25.00 4 CYS A N 5
ATOM 4123 C CA . CYS A 1 4 ? -0.943 7.447 -9.537 1.00 25.00 4 CYS A CA 5
ATOM 4124 C C . CYS A 1 4 ? -0.658 8.832 -8.977 1.00 25.00 4 CYS A C 5
ATOM 4125 O O . CYS A 1 4 ? -1.188 9.837 -9.448 1.00 25.00 4 CYS A O 5
ATOM 4132 N N . ALA A 1 5 ? 0.279 8.876 -8.041 1.00 25.00 5 ALA A N 5
ATOM 4133 C CA . ALA A 1 5 ? 0.793 10.139 -7.521 1.00 25.00 5 ALA A CA 5
ATOM 4134 C C . ALA A 1 5 ? 2.316 10.167 -7.615 1.00 25.00 5 ALA A C 5
ATOM 4135 O O . ALA A 1 5 ? 2.980 10.903 -6.901 1.00 25.00 5 ALA A O 5
ATOM 4142 N N . THR A 1 6 ? 2.837 9.391 -8.548 1.00 25.00 6 THR A N 5
ATOM 4143 C CA . THR A 1 6 ? 4.280 9.374 -8.830 1.00 25.00 6 THR A CA 5
ATOM 4144 C C . THR A 1 6 ? 4.553 9.446 -10.320 1.00 25.00 6 THR A C 5
ATOM 4145 O O . THR A 1 6 ? 5.681 9.602 -10.772 1.00 25.00 6 THR A O 5
ATOM 4156 N N . LEU A 1 7 ? 3.476 9.356 -11.070 1.00 25.00 7 LEU A N 5
ATOM 4157 C CA . LEU A 1 7 ? 3.496 9.546 -12.508 1.00 25.00 7 LEU A CA 5
ATOM 4158 C C . LEU A 1 7 ? 3.723 11.023 -12.825 1.00 25.00 7 LEU A C 5
ATOM 4159 O O . LEU A 1 7 ? 3.318 11.889 -12.040 1.00 25.00 7 LEU A O 5
ATOM 4175 N N . PRO A 1 8 ? 4.273 11.331 -14.018 1.00 25.00 8 PRO A N 5
ATOM 4176 C CA . PRO A 1 8 ? 4.298 12.729 -14.469 1.00 25.00 8 PRO A CA 5
ATOM 4177 C C . PRO A 1 8 ? 2.884 13.293 -14.601 1.00 25.00 8 PRO A C 5
ATOM 4178 O O . PRO A 1 8 ? 1.895 12.560 -14.493 1.00 25.00 8 PRO A O 5
ATOM 4189 N N . SER A 1 9 ? 2.764 14.582 -14.872 1.00 25.00 9 SER A N 5
ATOM 4190 C CA . SER A 1 9 ? 1.450 15.186 -15.025 1.00 25.00 9 SER A CA 5
ATOM 4191 C C . SER A 1 9 ? 1.359 16.093 -16.227 1.00 25.00 9 SER A C 5
ATOM 4192 O O . SER A 1 9 ? 2.359 16.595 -16.721 1.00 25.00 9 SER A O 5
ATOM 4200 N N . TRP A 1 10 ? 0.137 16.275 -16.701 1.00 25.00 10 TRP A N 5
ATOM 4201 C CA . TRP A 1 10 ? -0.137 17.146 -17.787 1.00 25.00 10 TRP A CA 5
ATOM 4202 C C . TRP A 1 10 ? -0.248 18.532 -17.236 1.00 25.00 10 TRP A C 5
ATOM 4203 O O . TRP A 1 10 ? -0.707 18.732 -16.113 1.00 25.00 10 TRP A O 5
ATOM 4224 N N . ASP A 1 11 ? 0.071 19.476 -18.080 1.00 25.00 11 ASP A N 5
ATOM 4225 C CA . ASP A 1 11 ? -0.022 20.887 -17.743 1.00 25.00 11 ASP A CA 5
ATOM 4226 C C . ASP A 1 11 ? -0.405 21.698 -18.961 1.00 25.00 11 ASP A C 5
ATOM 4227 O O . ASP A 1 11 ? -0.109 21.313 -20.085 1.00 25.00 11 ASP A O 5
ATOM 4236 N N . ALA A 1 12 ? -1.102 22.802 -18.733 1.00 25.00 12 ALA A N 5
ATOM 4237 C CA . ALA A 1 12 ? -1.638 23.615 -19.827 1.00 25.00 12 ALA A CA 5
ATOM 4238 C C . ALA A 1 12 ? -0.557 24.427 -20.540 1.00 25.00 12 ALA A C 5
ATOM 4239 O O . ALA A 1 12 ? -0.681 24.748 -21.715 1.00 25.00 12 ALA A O 5
ATOM 4246 N N . SER A 1 13 ? 0.489 24.785 -19.810 1.00 25.00 13 SER A N 5
ATOM 4247 C CA . SER A 1 13 ? 1.582 25.575 -20.375 1.00 25.00 13 SER A CA 5
ATOM 4248 C C . SER A 1 13 ? 2.514 24.688 -21.188 1.00 25.00 13 SER A C 5
ATOM 4249 O O . SER A 1 13 ? 3.274 25.164 -22.029 1.00 25.00 13 SER A O 5
ATOM 4257 N N . THR A 1 14 ? 2.542 23.416 -20.838 1.00 25.00 14 THR A N 5
ATOM 4258 C CA . THR A 1 14 ? 3.455 22.465 -21.443 1.00 25.00 14 THR A CA 5
ATOM 4259 C C . THR A 1 14 ? 2.900 21.898 -22.741 1.00 25.00 14 THR A C 5
ATOM 4260 O O . THR A 1 14 ? 1.734 21.519 -22.827 1.00 25.00 14 THR A O 5
ATOM 4271 N N . VAL A 1 15 ? 3.759 21.761 -23.735 1.00 25.00 15 VAL A N 5
ATOM 4272 C CA . VAL A 1 15 ? 3.392 21.081 -24.949 1.00 25.00 15 VAL A CA 5
ATOM 4273 C C . VAL A 1 15 ? 3.663 19.630 -24.636 1.00 25.00 15 VAL A C 5
ATOM 4274 O O . VAL A 1 15 ? 4.769 19.254 -24.248 1.00 25.00 15 VAL A O 5
ATOM 4287 N N . TYR A 1 16 ? 2.630 18.828 -24.733 1.00 25.00 16 TYR A N 5
ATOM 4288 C CA . TYR A 1 16 ? 2.736 17.425 -24.364 1.00 25.00 16 TYR A CA 5
ATOM 4289 C C . TYR A 1 16 ? 3.441 16.645 -25.484 1.00 25.00 16 TYR A C 5
ATOM 4290 O O . TYR A 1 16 ? 3.567 17.120 -26.609 1.00 25.00 16 TYR A O 5
ATOM 4308 N N . THR A 1 17 ? 4.003 15.516 -25.102 1.00 25.00 17 THR A N 5
ATOM 4309 C CA . THR A 1 17 ? 4.960 14.742 -25.878 1.00 25.00 17 THR A CA 5
ATOM 4310 C C . THR A 1 17 ? 4.485 13.304 -25.988 1.00 25.00 17 THR A C 5
ATOM 4311 O O . THR A 1 17 ? 3.317 12.996 -25.757 1.00 25.00 17 THR A O 5
ATOM 4322 N N . ASN A 1 18 ? 5.435 12.467 -26.377 1.00 25.00 18 ASN A N 5
ATOM 4323 C CA . ASN A 1 18 ? 5.322 11.014 -26.442 1.00 25.00 18 ASN A CA 5
ATOM 4324 C C . ASN A 1 18 ? 4.654 10.421 -25.179 1.00 25.00 18 ASN A C 5
ATOM 4325 O O . ASN A 1 18 ? 4.555 11.106 -24.156 1.00 25.00 18 ASN A O 5
ATOM 4336 N N . PRO A 1 19 ? 4.202 9.142 -25.225 1.00 25.00 19 PRO A N 5
ATOM 4337 C CA . PRO A 1 19 ? 3.472 8.541 -24.091 1.00 25.00 19 PRO A CA 5
ATOM 4338 C C . PRO A 1 19 ? 4.276 8.259 -22.799 1.00 25.00 19 PRO A C 5
ATOM 4339 O O . PRO A 1 19 ? 4.360 7.135 -22.316 1.00 25.00 19 PRO A O 5
ATOM 4350 N N . GLN A 1 20 ? 4.742 9.331 -22.176 1.00 25.00 20 GLN A N 5
ATOM 4351 C CA . GLN A 1 20 ? 5.369 9.310 -20.867 1.00 25.00 20 GLN A CA 5
ATOM 4352 C C . GLN A 1 20 ? 4.355 8.915 -19.807 1.00 25.00 20 GLN A C 5
ATOM 4353 O O . GLN A 1 20 ? 4.706 8.457 -18.723 1.00 25.00 20 GLN A O 5
ATOM 4367 N N . GLN A 1 21 ? 3.102 9.167 -20.175 1.00 25.00 21 GLN A N 5
ATOM 4368 C CA . GLN A 1 21 ? 1.897 9.010 -19.342 1.00 25.00 21 GLN A CA 5
ATOM 4369 C C . GLN A 1 21 ? 1.817 10.122 -18.296 1.00 25.00 21 GLN A C 5
ATOM 4370 O O . GLN A 1 21 ? 2.818 10.566 -17.758 1.00 25.00 21 GLN A O 5
ATOM 4384 N N . VAL A 1 22 ? 0.614 10.650 -18.103 1.00 25.00 22 VAL A N 5
ATOM 4385 C CA . VAL A 1 22 ? 0.395 11.815 -17.261 1.00 25.00 22 VAL A CA 5
ATOM 4386 C C . VAL A 1 22 ? -0.864 11.590 -16.482 1.00 25.00 22 VAL A C 5
ATOM 4387 O O . VAL A 1 22 ? -1.656 10.709 -16.797 1.00 25.00 22 VAL A O 5
ATOM 4400 N N . LYS A 1 23 ? -1.090 12.445 -15.510 1.00 25.00 23 LYS A N 5
ATOM 4401 C CA . LYS A 1 23 ? -2.348 12.497 -14.811 1.00 25.00 23 LYS A CA 5
ATOM 4402 C C . LYS A 1 23 ? -2.935 13.872 -15.046 1.00 25.00 23 LYS A C 5
ATOM 4403 O O . LYS A 1 23 ? -2.229 14.829 -15.374 1.00 25.00 23 LYS A O 5
ATOM 4422 N N . HIS A 1 24 ? -4.248 13.905 -14.968 1.00 25.00 24 HIS A N 5
ATOM 4423 C CA . HIS A 1 24 ? -5.084 15.036 -15.371 1.00 25.00 24 HIS A CA 5
ATOM 4424 C C . HIS A 1 24 ? -6.497 14.668 -14.964 1.00 25.00 24 HIS A C 5
ATOM 4425 O O . HIS A 1 24 ? -6.855 13.515 -15.070 1.00 25.00 24 HIS A O 5
ATOM 4440 N N . ASN A 1 25 ? -7.288 15.619 -14.483 1.00 25.00 25 ASN A N 5
ATOM 4441 C CA . ASN A 1 25 ? -8.675 15.338 -14.055 1.00 25.00 25 ASN A CA 5
ATOM 4442 C C . ASN A 1 25 ? -8.742 14.184 -13.081 1.00 25.00 25 ASN A C 5
ATOM 4443 O O . ASN A 1 25 ? -9.601 13.315 -13.141 1.00 25.00 25 ASN A O 5
ATOM 4454 N N . SER A 1 26 ? -7.723 14.209 -12.242 1.00 25.00 26 SER A N 5
ATOM 4455 C CA . SER A 1 26 ? -7.437 13.217 -11.191 1.00 25.00 26 SER A CA 5
ATOM 4456 C C . SER A 1 26 ? -7.495 11.748 -11.621 1.00 25.00 26 SER A C 5
ATOM 4457 O O . SER A 1 26 ? -7.565 10.851 -10.787 1.00 25.00 26 SER A O 5
ATOM 4465 N N . LYS A 1 27 ? -7.279 11.514 -12.905 1.00 25.00 27 LYS A N 5
ATOM 4466 C CA . LYS A 1 27 ? -7.031 10.153 -13.415 1.00 25.00 27 LYS A CA 5
ATOM 4467 C C . LYS A 1 27 ? -5.864 10.228 -14.385 1.00 25.00 27 LYS A C 5
ATOM 4468 O O . LYS A 1 27 ? -5.276 11.285 -14.571 1.00 25.00 27 LYS A O 5
ATOM 4487 N N . ARG A 1 28 ? -5.516 9.104 -14.978 1.00 25.00 28 ARG A N 5
ATOM 4488 C CA . ARG A 1 28 ? -4.418 9.007 -15.914 1.00 25.00 28 ARG A CA 5
ATOM 4489 C C . ARG A 1 28 ? -4.821 9.253 -17.361 1.00 25.00 28 ARG A C 5
ATOM 4490 O O . ARG A 1 28 ? -5.937 8.943 -17.755 1.00 25.00 28 ARG A O 5
ATOM 4511 N N . TYR A 1 29 ? -3.879 9.722 -18.163 1.00 25.00 29 TYR A N 5
ATOM 4512 C CA . TYR A 1 29 ? -4.074 9.893 -19.589 1.00 25.00 29 TYR A CA 5
ATOM 4513 C C . TYR A 1 29 ? -2.724 9.665 -20.222 1.00 25.00 29 TYR A C 5
ATOM 4514 O O . TYR A 1 29 ? -1.702 9.614 -19.541 1.00 25.00 29 TYR A O 5
ATOM 4532 N N . GLN A 1 30 ? -2.720 9.586 -21.532 1.00 25.00 30 GLN A N 5
ATOM 4533 C CA . GLN A 1 30 ? -1.520 9.450 -22.310 1.00 25.00 30 GLN A CA 5
ATOM 4534 C C . GLN A 1 30 ? -1.766 10.224 -23.572 1.00 25.00 30 GLN A C 5
ATOM 4535 O O . GLN A 1 30 ? -2.908 10.413 -23.941 1.00 25.00 30 GLN A O 5
ATOM 4549 N N . ALA A 1 31 ? -0.712 10.560 -24.284 1.00 25.00 31 ALA A N 5
ATOM 4550 C CA . ALA A 1 31 ? -0.833 11.044 -25.653 1.00 25.00 31 ALA A CA 5
ATOM 4551 C C . ALA A 1 31 ? 0.111 10.243 -26.518 1.00 25.00 31 ALA A C 5
ATOM 4552 O O . ALA A 1 31 ? 1.153 9.815 -26.047 1.00 25.00 31 ALA A O 5
ATOM 4559 N N . ASN A 1 32 ? -0.242 10.078 -27.783 1.00 25.00 32 ASN A N 5
ATOM 4560 C CA . ASN A 1 32 ? 0.655 9.442 -28.736 1.00 25.00 32 ASN A CA 5
ATOM 4561 C C . ASN A 1 32 ? 1.781 10.438 -28.989 1.00 25.00 32 ASN A C 5
ATOM 4562 O O . ASN A 1 32 ? 2.953 10.113 -28.872 1.00 25.00 32 ASN A O 5
ATOM 4573 N N . TYR A 1 33 ? 1.394 11.672 -29.291 1.00 25.00 33 TYR A N 5
ATOM 4574 C CA . TYR A 1 33 ? 2.328 12.775 -29.467 1.00 25.00 33 TYR A CA 5
ATOM 4575 C C . TYR A 1 33 ? 1.513 14.060 -29.481 1.00 25.00 33 TYR A C 5
ATOM 4576 O O . TYR A 1 33 ? 0.364 14.029 -29.894 1.00 25.00 33 TYR A O 5
ATOM 4594 N N . TRP A 1 34 ? 2.141 15.161 -29.079 1.00 25.00 34 TRP A N 5
ATOM 4595 C CA . TRP A 1 34 ? 1.583 16.534 -29.117 1.00 25.00 34 TRP A CA 5
ATOM 4596 C C . TRP A 1 34 ? 0.153 16.827 -28.635 1.00 25.00 34 TRP A C 5
ATOM 4597 O O . TRP A 1 34 ? -0.845 16.357 -29.174 1.00 25.00 34 TRP A O 5
ATOM 4618 N N . THR A 1 35 ? 0.075 17.731 -27.667 1.00 25.00 35 THR A N 5
ATOM 4619 C CA . THR A 1 35 ? -1.216 18.255 -27.213 1.00 25.00 35 THR A CA 5
ATOM 4620 C C . THR A 1 35 ? -1.859 19.041 -28.335 1.00 25.00 35 THR A C 5
ATOM 4621 O O . THR A 1 35 ? -1.205 19.472 -29.282 1.00 25.00 35 THR A O 5
ATOM 4632 N N . GLN A 1 36 ? -3.157 19.200 -28.205 1.00 25.00 36 GLN A N 5
ATOM 4633 C CA . GLN A 1 36 ? -3.988 19.835 -29.229 1.00 25.00 36 GLN A CA 5
ATOM 4634 C C . GLN A 1 36 ? -5.034 20.729 -28.588 1.00 25.00 36 GLN A C 5
ATOM 4635 O O . GLN A 1 36 ? -5.292 20.640 -27.389 1.00 25.00 36 GLN A O 5
ATOM 4649 N N . ASN A 1 37 ? -5.695 21.530 -29.410 1.00 25.00 37 ASN A N 5
ATOM 4650 C CA . ASN A 1 37 ? -6.825 22.345 -28.958 1.00 25.00 37 ASN A CA 5
ATOM 4651 C C . ASN A 1 37 ? -8.083 21.476 -29.003 1.00 25.00 37 ASN A C 5
ATOM 4652 O O . ASN A 1 37 ? -8.887 21.557 -29.929 1.00 25.00 37 ASN A O 5
ATOM 4663 N N . GLN A 1 38 ? -8.188 20.578 -28.037 1.00 25.00 38 GLN A N 5
ATOM 4664 C CA . GLN A 1 38 ? -9.255 19.586 -27.983 1.00 25.00 38 GLN A CA 5
ATOM 4665 C C . GLN A 1 38 ? -9.291 19.141 -26.525 1.00 25.00 38 GLN A C 5
ATOM 4666 O O . GLN A 1 38 ? -8.513 19.641 -25.720 1.00 25.00 38 GLN A O 5
ATOM 4680 N N . ASN A 1 39 ? -10.115 18.164 -26.196 1.00 25.00 39 ASN A N 5
ATOM 4681 C CA . ASN A 1 39 ? -10.091 17.557 -24.870 1.00 25.00 39 ASN A CA 5
ATOM 4682 C C . ASN A 1 39 ? -9.906 16.050 -25.012 1.00 25.00 39 ASN A C 5
ATOM 4683 O O . ASN A 1 39 ? -10.460 15.449 -25.926 1.00 25.00 39 ASN A O 5
ATOM 4694 N N . PRO A 1 40 ? -9.178 15.412 -24.083 1.00 25.00 40 PRO A N 5
ATOM 4695 C CA . PRO A 1 40 ? -8.989 13.962 -24.222 1.00 25.00 40 PRO A CA 5
ATOM 4696 C C . PRO A 1 40 ? -10.200 13.129 -23.843 1.00 25.00 40 PRO A C 5
ATOM 4697 O O . PRO A 1 40 ? -10.380 12.016 -24.301 1.00 25.00 40 PRO A O 5
ATOM 4708 N N . SER A 1 41 ? -11.032 13.696 -22.992 1.00 25.00 41 SER A N 5
ATOM 4709 C CA . SER A 1 41 ? -12.202 13.025 -22.460 1.00 25.00 41 SER A CA 5
ATOM 4710 C C . SER A 1 41 ? -13.216 12.675 -23.529 1.00 25.00 41 SER A C 5
ATOM 4711 O O . SER A 1 41 ? -13.915 11.685 -23.442 1.00 25.00 41 SER A O 5
ATOM 4719 N N . THR A 1 42 ? -13.322 13.545 -24.513 1.00 25.00 42 THR A N 5
ATOM 4720 C CA . THR A 1 42 ? -14.264 13.352 -25.615 1.00 25.00 42 THR A CA 5
ATOM 4721 C C . THR A 1 42 ? -13.657 12.411 -26.650 1.00 25.00 42 THR A C 5
ATOM 4722 O O . THR A 1 42 ? -14.349 11.916 -27.526 1.00 25.00 42 THR A O 5
ATOM 4733 N N . ASN A 1 43 ? -12.348 12.200 -26.569 1.00 25.00 43 ASN A N 5
ATOM 4734 C CA . ASN A 1 43 ? -11.643 11.352 -27.519 1.00 25.00 43 ASN A CA 5
ATOM 4735 C C . ASN A 1 43 ? -11.286 10.036 -26.840 1.00 25.00 43 ASN A C 5
ATOM 4736 O O . ASN A 1 43 ? -10.407 9.299 -27.264 1.00 25.00 43 ASN A O 5
ATOM 4747 N N . SER A 1 44 ? -12.073 9.715 -25.826 1.00 25.00 44 SER A N 5
ATOM 4748 C CA . SER A 1 44 ? -11.964 8.467 -25.083 1.00 25.00 44 SER A CA 5
ATOM 4749 C C . SER A 1 44 ? -12.603 7.269 -25.800 1.00 25.00 44 SER A C 5
ATOM 4750 O O . SER A 1 44 ? -13.110 6.347 -25.165 1.00 25.00 44 SER A O 5
ATOM 4758 N N . GLY A 1 45 ? -12.605 7.319 -27.123 1.00 25.00 45 GLY A N 5
ATOM 4759 C CA . GLY A 1 45 ? -13.253 6.330 -27.934 1.00 25.00 45 GLY A CA 5
ATOM 4760 C C . GLY A 1 45 ? -12.327 5.448 -28.746 1.00 25.00 45 GLY A C 5
ATOM 4761 O O . GLY A 1 45 ? -11.606 4.616 -28.217 1.00 25.00 45 GLY A O 5
ATOM 4765 N N . GLN A 1 46 ? -12.394 5.621 -30.057 1.00 25.00 46 GLN A N 5
ATOM 4766 C CA . GLN A 1 46 ? -11.649 4.822 -31.002 1.00 25.00 46 GLN A CA 5
ATOM 4767 C C . GLN A 1 46 ? -10.160 5.147 -30.978 1.00 25.00 46 GLN A C 5
ATOM 4768 O O . GLN A 1 46 ? -9.323 4.305 -30.672 1.00 25.00 46 GLN A O 5
ATOM 4782 N N . TYR A 1 47 ? -9.854 6.371 -31.369 1.00 25.00 47 TYR A N 5
ATOM 4783 C CA . TYR A 1 47 ? -8.484 6.851 -31.458 1.00 25.00 47 TYR A CA 5
ATOM 4784 C C . TYR A 1 47 ? -8.541 8.364 -31.308 1.00 25.00 47 TYR A C 5
ATOM 4785 O O . TYR A 1 47 ? -9.610 8.957 -31.456 1.00 25.00 47 TYR A O 5
ATOM 4803 N N . GLY A 1 48 ? -7.402 8.980 -31.038 1.00 25.00 48 GLY A N 5
ATOM 4804 C CA . GLY A 1 48 ? -7.327 10.421 -30.909 1.00 25.00 48 GLY A CA 5
ATOM 4805 C C . GLY A 1 48 ? -5.897 10.786 -30.584 1.00 25.00 48 GLY A C 5
ATOM 4806 O O . GLY A 1 48 ? -5.068 9.882 -30.466 1.00 25.00 48 GLY A O 5
ATOM 4810 N N . PRO A 1 49 ? -5.564 12.081 -30.424 1.00 25.00 49 PRO A N 5
ATOM 4811 C CA . PRO A 1 49 ? -4.196 12.476 -30.059 1.00 25.00 49 PRO A CA 5
ATOM 4812 C C . PRO A 1 49 ? -3.794 11.848 -28.744 1.00 25.00 49 PRO A C 5
ATOM 4813 O O . PRO A 1 49 ? -2.685 11.346 -28.552 1.00 25.00 49 PRO A O 5
ATOM 4824 N N . TRP A 1 50 ? -4.738 11.940 -27.829 1.00 25.00 50 TRP A N 5
ATOM 4825 C CA . TRP A 1 50 ? -4.605 11.452 -26.477 1.00 25.00 50 TRP A CA 5
ATOM 4826 C C . TRP A 1 50 ? -5.647 10.414 -26.095 1.00 25.00 50 TRP A C 5
ATOM 4827 O O . TRP A 1 50 ? -6.784 10.443 -26.556 1.00 25.00 50 TRP A O 5
ATOM 4848 N N . LEU A 1 51 ? -5.224 9.525 -25.208 1.00 25.00 51 LEU A N 5
ATOM 4849 C CA . LEU A 1 51 ? -6.024 8.453 -24.665 1.00 25.00 51 LEU A CA 5
ATOM 4850 C C . LEU A 1 51 ? -6.414 8.739 -23.231 1.00 25.00 51 LEU A C 5
ATOM 4851 O O . LEU A 1 51 ? -5.635 9.255 -22.428 1.00 25.00 51 LEU A O 5
ATOM 4867 N N . ASP A 1 52 ? -7.613 8.302 -22.929 1.00 25.00 52 ASP A N 5
ATOM 4868 C CA . ASP A 1 52 ? -8.219 8.382 -21.603 1.00 25.00 52 ASP A CA 5
ATOM 4869 C C . ASP A 1 52 ? -8.155 7.006 -20.934 1.00 25.00 52 ASP A C 5
ATOM 4870 O O . ASP A 1 52 ? -8.893 6.091 -21.297 1.00 25.00 52 ASP A O 5
ATOM 4879 N N . LEU A 1 53 ? -7.230 6.825 -20.002 1.00 25.00 53 LEU A N 5
ATOM 4880 C CA . LEU A 1 53 ? -7.075 5.552 -19.345 1.00 25.00 53 LEU A CA 5
ATOM 4881 C C . LEU A 1 53 ? -8.079 5.399 -18.217 1.00 25.00 53 LEU A C 5
ATOM 4882 O O . LEU A 1 53 ? -8.175 6.229 -17.319 1.00 25.00 53 LEU A O 5
ATOM 4898 N N . GLY A 1 54 ? -8.804 4.293 -18.265 1.00 25.00 54 GLY A N 5
ATOM 4899 C CA . GLY A 1 54 ? -9.835 4.022 -17.277 1.00 25.00 54 GLY A CA 5
ATOM 4900 C C . GLY A 1 54 ? -9.317 3.855 -15.860 1.00 25.00 54 GLY A C 5
ATOM 4901 O O . GLY A 1 54 ? -10.031 4.153 -14.907 1.00 25.00 54 GLY A O 5
ATOM 4905 N N . ASN A 1 55 ? -8.093 3.360 -15.701 1.00 25.00 55 ASN A N 5
ATOM 4906 C CA . ASN A 1 55 ? -7.499 3.227 -14.398 1.00 25.00 55 ASN A CA 5
ATOM 4907 C C . ASN A 1 55 ? -6.449 4.288 -14.147 1.00 25.00 55 ASN A C 5
ATOM 4908 O O . ASN A 1 55 ? -6.165 5.149 -14.969 1.00 25.00 55 ASN A O 5
ATOM 4919 N N . CYS A 1 56 ? -5.819 4.120 -13.006 1.00 25.00 56 CYS A N 5
ATOM 4920 C CA . CYS A 1 56 ? -4.768 4.985 -12.516 1.00 25.00 56 CYS A CA 5
ATOM 4921 C C . CYS A 1 56 ? -3.524 4.136 -12.311 1.00 25.00 56 CYS A C 5
ATOM 4922 O O . CYS A 1 56 ? -2.414 4.511 -12.668 1.00 25.00 56 CYS A O 5
ATOM 4929 N N . VAL A 1 57 ? -3.737 2.977 -11.710 1.00 25.00 57 VAL A N 5
ATOM 4930 C CA . VAL A 1 57 ? -2.668 2.004 -11.495 1.00 25.00 57 VAL A CA 5
ATOM 4931 C C . VAL A 1 57 ? -2.558 1.202 -12.791 1.00 25.00 57 VAL A C 5
ATOM 4932 O O . VAL A 1 57 ? -3.459 1.238 -13.628 1.00 25.00 57 VAL A O 5
ATOM 4945 N N . THR A 1 58 ? -1.444 0.520 -12.985 1.00 25.00 58 THR A N 5
ATOM 4946 C CA . THR A 1 58 ? -1.219 -0.268 -14.181 1.00 25.00 58 THR A CA 5
ATOM 4947 C C . THR A 1 58 ? -2.174 -1.458 -14.232 1.00 25.00 58 THR A C 5
ATOM 4948 O O . THR A 1 58 ? -2.526 -2.022 -13.193 1.00 25.00 58 THR A O 5
ATOM 4959 N N . SER A 1 59 ? -2.567 -1.826 -15.445 1.00 25.00 59 SER A N 5
ATOM 4960 C CA . SER A 1 59 ? -3.498 -2.937 -15.686 1.00 25.00 59 SER A CA 5
ATOM 4961 C C . SER A 1 59 ? -4.815 -2.737 -14.909 1.00 25.00 59 SER A C 5
ATOM 4962 O O . SER A 1 59 ? -5.208 -1.605 -14.611 1.00 25.00 59 SER A O 5
ATOM 4970 N N . GLY A 1 60 ? -5.503 -3.831 -14.619 1.00 25.00 60 GLY A N 5
ATOM 4971 C CA . GLY A 1 60 ? -6.750 -3.775 -13.874 1.00 25.00 60 GLY A CA 5
ATOM 4972 C C . GLY A 1 60 ? -7.964 -3.661 -14.774 1.00 25.00 60 GLY A C 5
ATOM 4973 O O . GLY A 1 60 ? -7.843 -3.462 -15.977 1.00 25.00 60 GLY A O 5
ATOM 4977 N N . ALA A 1 61 ? -9.145 -3.800 -14.190 1.00 25.00 61 ALA A N 5
ATOM 4978 C CA . ALA A 1 61 ? -10.393 -3.719 -14.938 1.00 25.00 61 ALA A CA 5
ATOM 4979 C C . ALA A 1 61 ? -11.433 -3.015 -14.069 1.00 25.00 61 ALA A C 5
ATOM 4980 O O . ALA A 1 61 ? -11.345 -3.044 -12.842 1.00 25.00 61 ALA A O 5
ATOM 4987 N N . HIS A 1 62 ? -12.387 -2.356 -14.711 1.00 25.00 62 HIS A N 5
ATOM 4988 C CA . HIS A 1 62 ? -13.388 -1.546 -14.013 1.00 25.00 62 HIS A CA 5
ATOM 4989 C C . HIS A 1 62 ? -14.793 -1.879 -14.519 1.00 25.00 62 HIS A C 5
ATOM 4990 O O . HIS A 1 62 ? -15.292 -1.225 -15.430 1.00 25.00 62 HIS A O 5
ATOM 5005 N N . HIS A 1 63 ? -15.427 -2.895 -13.945 1.00 25.00 63 HIS A N 5
ATOM 5006 C CA . HIS A 1 63 ? -16.803 -3.246 -14.330 1.00 25.00 63 HIS A CA 5
ATOM 5007 C C . HIS A 1 63 ? -17.784 -3.204 -13.159 1.00 25.00 63 HIS A C 5
ATOM 5008 O O . HIS A 1 63 ? -18.717 -2.419 -13.183 1.00 25.00 63 HIS A O 5
ATOM 5023 N N . HIS A 1 64 ? -17.596 -4.041 -12.144 1.00 25.00 64 HIS A N 5
ATOM 5024 C CA . HIS A 1 64 ? -18.552 -4.096 -11.020 1.00 25.00 64 HIS A CA 5
ATOM 5025 C C . HIS A 1 64 ? -17.933 -4.610 -9.715 1.00 25.00 64 HIS A C 5
ATOM 5026 O O . HIS A 1 64 ? -18.450 -5.537 -9.106 1.00 25.00 64 HIS A O 5
ATOM 5041 N N . HIS A 1 65 ? -16.830 -3.978 -9.313 1.00 25.00 65 HIS A N 5
ATOM 5042 C CA . HIS A 1 65 ? -16.014 -4.352 -8.128 1.00 25.00 65 HIS A CA 5
ATOM 5043 C C . HIS A 1 65 ? -15.268 -5.665 -8.398 1.00 25.00 65 HIS A C 5
ATOM 5044 O O . HIS A 1 65 ? -15.788 -6.557 -9.062 1.00 25.00 65 HIS A O 5
ATOM 5059 N N . HIS A 1 66 ? -14.029 -5.741 -7.907 1.00 25.00 66 HIS A N 5
ATOM 5060 C CA . HIS A 1 66 ? -13.098 -6.880 -8.116 1.00 25.00 66 HIS A CA 5
ATOM 5061 C C . HIS A 1 66 ? -12.612 -7.030 -9.574 1.00 25.00 66 HIS A C 5
ATOM 5062 O O . HIS A 1 66 ? -11.427 -7.233 -9.802 1.00 25.00 66 HIS A O 5
ATOM 5077 N N . HIS A 1 67 ? -13.514 -6.884 -10.536 1.00 25.00 67 HIS A N 5
ATOM 5078 C CA . HIS A 1 67 ? -13.195 -6.885 -11.964 1.00 25.00 67 HIS A CA 5
ATOM 5079 C C . HIS A 1 67 ? -14.031 -5.782 -12.609 1.00 25.00 67 HIS A C 5
ATOM 5080 O O . HIS A 1 67 ? -14.976 -5.288 -11.943 1.00 25.00 67 HIS A O 5
ATOM 5096 N N . MET A 1 1 ? -0.099 3.234 -2.894 1.00 25.00 1 MET A N 6
ATOM 5097 C CA . MET A 1 1 ? -0.107 1.960 -3.661 1.00 25.00 1 MET A CA 6
ATOM 5098 C C . MET A 1 1 ? 0.538 2.174 -5.007 1.00 25.00 1 MET A C 6
ATOM 5099 O O . MET A 1 1 ? 0.797 3.307 -5.355 1.00 25.00 1 MET A O 6
ATOM 5115 N N . ASP A 1 2 ? 0.726 1.094 -5.757 1.00 25.00 2 ASP A N 6
ATOM 5116 C CA . ASP A 1 2 ? 1.152 1.119 -7.168 1.00 25.00 2 ASP A CA 6
ATOM 5117 C C . ASP A 1 2 ? 2.549 1.605 -7.551 1.00 25.00 2 ASP A C 6
ATOM 5118 O O . ASP A 1 2 ? 3.119 2.539 -7.005 1.00 25.00 2 ASP A O 6
ATOM 5127 N N . THR A 1 3 ? 2.982 1.022 -8.658 1.00 25.00 3 THR A N 6
ATOM 5128 C CA . THR A 1 3 ? 4.117 1.457 -9.471 1.00 25.00 3 THR A CA 6
ATOM 5129 C C . THR A 1 3 ? 3.896 2.862 -9.976 1.00 25.00 3 THR A C 6
ATOM 5130 O O . THR A 1 3 ? 4.788 3.529 -10.462 1.00 25.00 3 THR A O 6
ATOM 5141 N N . CYS A 1 4 ? 2.629 3.190 -10.054 1.00 25.00 4 CYS A N 6
ATOM 5142 C CA . CYS A 1 4 ? 2.096 4.265 -10.853 1.00 25.00 4 CYS A CA 6
ATOM 5143 C C . CYS A 1 4 ? 1.738 5.410 -9.922 1.00 25.00 4 CYS A C 6
ATOM 5144 O O . CYS A 1 4 ? 0.987 6.320 -10.259 1.00 25.00 4 CYS A O 6
ATOM 5151 N N . ALA A 1 5 ? 2.425 5.415 -8.788 1.00 25.00 5 ALA A N 6
ATOM 5152 C CA . ALA A 1 5 ? 2.358 6.537 -7.852 1.00 25.00 5 ALA A CA 6
ATOM 5153 C C . ALA A 1 5 ? 3.697 7.275 -7.808 1.00 25.00 5 ALA A C 6
ATOM 5154 O O . ALA A 1 5 ? 4.022 7.956 -6.845 1.00 25.00 5 ALA A O 6
ATOM 5161 N N . THR A 1 6 ? 4.438 7.155 -8.896 1.00 25.00 6 THR A N 6
ATOM 5162 C CA . THR A 1 6 ? 5.735 7.839 -9.048 1.00 25.00 6 THR A CA 6
ATOM 5163 C C . THR A 1 6 ? 5.834 8.540 -10.395 1.00 25.00 6 THR A C 6
ATOM 5164 O O . THR A 1 6 ? 6.852 9.133 -10.750 1.00 25.00 6 THR A O 6
ATOM 5175 N N . LEU A 1 7 ? 4.757 8.439 -11.149 1.00 25.00 7 LEU A N 6
ATOM 5176 C CA . LEU A 1 7 ? 4.660 9.054 -12.466 1.00 25.00 7 LEU A CA 6
ATOM 5177 C C . LEU A 1 7 ? 4.830 10.577 -12.462 1.00 25.00 7 LEU A C 6
ATOM 5178 O O . LEU A 1 7 ? 4.465 11.245 -11.491 1.00 25.00 7 LEU A O 6
ATOM 5194 N N . PRO A 1 8 ? 5.272 11.152 -13.603 1.00 25.00 8 PRO A N 6
ATOM 5195 C CA . PRO A 1 8 ? 5.257 12.612 -13.719 1.00 25.00 8 PRO A CA 6
ATOM 5196 C C . PRO A 1 8 ? 3.827 13.132 -13.871 1.00 25.00 8 PRO A C 6
ATOM 5197 O O . PRO A 1 8 ? 2.859 12.362 -13.874 1.00 25.00 8 PRO A O 6
ATOM 5208 N N . SER A 1 9 ? 3.678 14.441 -13.968 1.00 25.00 9 SER A N 6
ATOM 5209 C CA . SER A 1 9 ? 2.360 15.046 -13.983 1.00 25.00 9 SER A CA 6
ATOM 5210 C C . SER A 1 9 ? 2.084 15.926 -15.182 1.00 25.00 9 SER A C 6
ATOM 5211 O O . SER A 1 9 ? 2.985 16.371 -15.871 1.00 25.00 9 SER A O 6
ATOM 5219 N N . TRP A 1 10 ? 0.802 16.176 -15.400 1.00 25.00 10 TRP A N 6
ATOM 5220 C CA . TRP A 1 10 ? 0.345 17.064 -16.419 1.00 25.00 10 TRP A CA 6
ATOM 5221 C C . TRP A 1 10 ? 0.605 18.472 -15.973 1.00 25.00 10 TRP A C 6
ATOM 5222 O O . TRP A 1 10 ? 0.554 18.786 -14.784 1.00 25.00 10 TRP A O 6
ATOM 5243 N N . ASP A 1 11 ? 0.791 19.306 -16.965 1.00 25.00 11 ASP A N 6
ATOM 5244 C CA . ASP A 1 11 ? 1.047 20.728 -16.783 1.00 25.00 11 ASP A CA 6
ATOM 5245 C C . ASP A 1 11 ? 0.351 21.478 -17.901 1.00 25.00 11 ASP A C 6
ATOM 5246 O O . ASP A 1 11 ? 0.198 20.954 -19.000 1.00 25.00 11 ASP A O 6
ATOM 5255 N N . ALA A 1 12 ? -0.088 22.693 -17.610 1.00 25.00 12 ALA A N 6
ATOM 5256 C CA . ALA A 1 12 ? -0.837 23.492 -18.579 1.00 25.00 12 ALA A CA 6
ATOM 5257 C C . ALA A 1 12 ? 0.053 24.085 -19.681 1.00 25.00 12 ALA A C 6
ATOM 5258 O O . ALA A 1 12 ? -0.410 24.343 -20.782 1.00 25.00 12 ALA A O 6
ATOM 5265 N N . SER A 1 13 ? 1.314 24.342 -19.359 1.00 25.00 13 SER A N 6
ATOM 5266 C CA . SER A 1 13 ? 2.246 24.965 -20.308 1.00 25.00 13 SER A CA 6
ATOM 5267 C C . SER A 1 13 ? 2.864 23.933 -21.244 1.00 25.00 13 SER A C 6
ATOM 5268 O O . SER A 1 13 ? 3.348 24.261 -22.325 1.00 25.00 13 SER A O 6
ATOM 5276 N N . THR A 1 14 ? 2.931 22.702 -20.771 1.00 25.00 14 THR A N 6
ATOM 5277 C CA . THR A 1 14 ? 3.541 21.614 -21.520 1.00 25.00 14 THR A CA 6
ATOM 5278 C C . THR A 1 14 ? 2.618 21.182 -22.648 1.00 25.00 14 THR A C 6
ATOM 5279 O O . THR A 1 14 ? 1.410 21.100 -22.476 1.00 25.00 14 THR A O 6
ATOM 5290 N N . VAL A 1 15 ? 3.200 20.876 -23.792 1.00 25.00 15 VAL A N 6
ATOM 5291 C CA . VAL A 1 15 ? 2.460 20.390 -24.938 1.00 25.00 15 VAL A CA 6
ATOM 5292 C C . VAL A 1 15 ? 2.504 18.874 -24.848 1.00 25.00 15 VAL A C 6
ATOM 5293 O O . VAL A 1 15 ? 3.527 18.296 -24.471 1.00 25.00 15 VAL A O 6
ATOM 5306 N N . TYR A 1 16 ? 1.374 18.229 -25.068 1.00 25.00 16 TYR A N 6
ATOM 5307 C CA . TYR A 1 16 ? 1.225 16.853 -24.699 1.00 25.00 16 TYR A CA 6
ATOM 5308 C C . TYR A 1 16 ? 1.876 15.915 -25.694 1.00 25.00 16 TYR A C 6
ATOM 5309 O O . TYR A 1 16 ? 1.640 15.982 -26.886 1.00 25.00 16 TYR A O 6
ATOM 5327 N N . THR A 1 17 ? 2.747 15.089 -25.146 1.00 25.00 17 THR A N 6
ATOM 5328 C CA . THR A 1 17 ? 3.587 14.128 -25.841 1.00 25.00 17 THR A CA 6
ATOM 5329 C C . THR A 1 17 ? 3.663 12.920 -24.942 1.00 25.00 17 THR A C 6
ATOM 5330 O O . THR A 1 17 ? 2.906 12.807 -23.982 1.00 25.00 17 THR A O 6
ATOM 5341 N N . ASN A 1 18 ? 4.618 12.055 -25.236 1.00 25.00 18 ASN A N 6
ATOM 5342 C CA . ASN A 1 18 ? 4.952 10.913 -24.367 1.00 25.00 18 ASN A CA 6
ATOM 5343 C C . ASN A 1 18 ? 6.110 11.084 -23.306 1.00 25.00 18 ASN A C 6
ATOM 5344 O O . ASN A 1 18 ? 7.071 10.300 -23.303 1.00 25.00 18 ASN A O 6
ATOM 5355 N N . PRO A 1 19 ? 5.957 11.966 -22.284 1.00 25.00 19 PRO A N 6
ATOM 5356 C CA . PRO A 1 19 ? 6.900 11.833 -21.168 1.00 25.00 19 PRO A CA 6
ATOM 5357 C C . PRO A 1 19 ? 6.288 10.892 -20.122 1.00 25.00 19 PRO A C 6
ATOM 5358 O O . PRO A 1 19 ? 5.894 11.325 -19.044 1.00 25.00 19 PRO A O 6
ATOM 5369 N N . GLN A 1 20 ? 6.132 9.621 -20.495 1.00 25.00 20 GLN A N 6
ATOM 5370 C CA . GLN A 1 20 ? 5.385 8.642 -19.713 1.00 25.00 20 GLN A CA 6
ATOM 5371 C C . GLN A 1 20 ? 3.949 9.144 -19.449 1.00 25.00 20 GLN A C 6
ATOM 5372 O O . GLN A 1 20 ? 3.451 10.012 -20.166 1.00 25.00 20 GLN A O 6
ATOM 5386 N N . GLN A 1 21 ? 3.242 8.517 -18.520 1.00 25.00 21 GLN A N 6
ATOM 5387 C CA . GLN A 1 21 ? 1.856 8.891 -18.252 1.00 25.00 21 GLN A CA 6
ATOM 5388 C C . GLN A 1 21 ? 1.825 10.090 -17.315 1.00 25.00 21 GLN A C 6
ATOM 5389 O O . GLN A 1 21 ? 2.760 10.317 -16.558 1.00 25.00 21 GLN A O 6
ATOM 5403 N N . VAL A 1 22 ? 0.723 10.817 -17.349 1.00 25.00 22 VAL A N 6
ATOM 5404 C CA . VAL A 1 22 ? 0.506 11.993 -16.519 1.00 25.00 22 VAL A CA 6
ATOM 5405 C C . VAL A 1 22 ? -0.823 11.838 -15.823 1.00 25.00 22 VAL A C 6
ATOM 5406 O O . VAL A 1 22 ? -1.645 10.992 -16.185 1.00 25.00 22 VAL A O 6
ATOM 5419 N N . LYS A 1 23 ? -1.044 12.657 -14.812 1.00 25.00 23 LYS A N 6
ATOM 5420 C CA . LYS A 1 23 ? -2.268 12.594 -14.038 1.00 25.00 23 LYS A CA 6
ATOM 5421 C C . LYS A 1 23 ? -3.278 13.648 -14.439 1.00 25.00 23 LYS A C 6
ATOM 5422 O O . LYS A 1 23 ? -2.936 14.741 -14.883 1.00 25.00 23 LYS A O 6
ATOM 5441 N N . HIS A 1 24 ? -4.526 13.317 -14.188 1.00 25.00 24 HIS A N 6
ATOM 5442 C CA . HIS A 1 24 ? -5.677 14.187 -14.450 1.00 25.00 24 HIS A CA 6
ATOM 5443 C C . HIS A 1 24 ? -6.889 13.639 -13.713 1.00 25.00 24 HIS A C 6
ATOM 5444 O O . HIS A 1 24 ? -7.264 12.505 -13.944 1.00 25.00 24 HIS A O 6
ATOM 5459 N N . ASN A 1 25 ? -7.446 14.411 -12.781 1.00 25.00 25 ASN A N 6
ATOM 5460 C CA . ASN A 1 25 ? -8.560 13.952 -11.915 1.00 25.00 25 ASN A CA 6
ATOM 5461 C C . ASN A 1 25 ? -8.199 12.651 -11.213 1.00 25.00 25 ASN A C 6
ATOM 5462 O O . ASN A 1 25 ? -9.002 11.748 -11.025 1.00 25.00 25 ASN A O 6
ATOM 5473 N N . SER A 1 26 ? -6.915 12.593 -10.920 1.00 25.00 26 SER A N 6
ATOM 5474 C CA . SER A 1 26 ? -6.207 11.435 -10.343 1.00 25.00 26 SER A CA 6
ATOM 5475 C C . SER A 1 26 ? -6.424 10.108 -11.075 1.00 25.00 26 SER A C 6
ATOM 5476 O O . SER A 1 26 ? -6.088 9.040 -10.572 1.00 25.00 26 SER A O 6
ATOM 5484 N N . LYS A 1 27 ? -6.751 10.222 -12.349 1.00 25.00 27 LYS A N 6
ATOM 5485 C CA . LYS A 1 27 ? -6.668 9.119 -13.292 1.00 25.00 27 LYS A CA 6
ATOM 5486 C C . LYS A 1 27 ? -5.413 9.332 -14.088 1.00 25.00 27 LYS A C 6
ATOM 5487 O O . LYS A 1 27 ? -4.744 10.363 -13.933 1.00 25.00 27 LYS A O 6
ATOM 5506 N N . ARG A 1 28 ? -5.097 8.373 -14.939 1.00 25.00 28 ARG A N 6
ATOM 5507 C CA . ARG A 1 28 ? -3.899 8.410 -15.740 1.00 25.00 28 ARG A CA 6
ATOM 5508 C C . ARG A 1 28 ? -4.197 8.532 -17.212 1.00 25.00 28 ARG A C 6
ATOM 5509 O O . ARG A 1 28 ? -5.065 7.858 -17.742 1.00 25.00 28 ARG A O 6
ATOM 5530 N N . TYR A 1 29 ? -3.464 9.419 -17.855 1.00 25.00 29 TYR A N 6
ATOM 5531 C CA . TYR A 1 29 ? -3.614 9.666 -19.273 1.00 25.00 29 TYR A CA 6
ATOM 5532 C C . TYR A 1 29 ? -2.220 9.763 -19.804 1.00 25.00 29 TYR A C 6
ATOM 5533 O O . TYR A 1 29 ? -1.275 9.914 -19.048 1.00 25.00 29 TYR A O 6
ATOM 5551 N N . GLN A 1 30 ? -2.093 9.697 -21.104 1.00 25.00 30 GLN A N 6
ATOM 5552 C CA . GLN A 1 30 ? -0.820 9.751 -21.764 1.00 25.00 30 GLN A CA 6
ATOM 5553 C C . GLN A 1 30 ? -1.109 10.279 -23.141 1.00 25.00 30 GLN A C 6
ATOM 5554 O O . GLN A 1 30 ? -2.177 10.025 -23.660 1.00 25.00 30 GLN A O 6
ATOM 5568 N N . ALA A 1 31 ? -0.167 10.965 -23.755 1.00 25.00 31 ALA A N 6
ATOM 5569 C CA . ALA A 1 31 ? -0.328 11.324 -25.160 1.00 25.00 31 ALA A CA 6
ATOM 5570 C C . ALA A 1 31 ? 0.681 10.559 -25.984 1.00 25.00 31 ALA A C 6
ATOM 5571 O O . ALA A 1 31 ? 1.836 10.416 -25.614 1.00 25.00 31 ALA A O 6
ATOM 5578 N N . ASN A 1 32 ? 0.198 10.022 -27.086 1.00 25.00 32 ASN A N 6
ATOM 5579 C CA . ASN A 1 32 ? 1.016 9.180 -27.955 1.00 25.00 32 ASN A CA 6
ATOM 5580 C C . ASN A 1 32 ? 2.055 10.005 -28.689 1.00 25.00 32 ASN A C 6
ATOM 5581 O O . ASN A 1 32 ? 3.182 9.573 -28.933 1.00 25.00 32 ASN A O 6
ATOM 5592 N N . TYR A 1 33 ? 1.635 11.194 -29.070 1.00 25.00 33 TYR A N 6
ATOM 5593 C CA . TYR A 1 33 ? 2.449 12.087 -29.875 1.00 25.00 33 TYR A CA 6
ATOM 5594 C C . TYR A 1 33 ? 2.062 13.513 -29.527 1.00 25.00 33 TYR A C 6
ATOM 5595 O O . TYR A 1 33 ? 1.175 13.715 -28.700 1.00 25.00 33 TYR A O 6
ATOM 5613 N N . TRP A 1 34 ? 2.707 14.470 -30.184 1.00 25.00 34 TRP A N 6
ATOM 5614 C CA . TRP A 1 34 ? 2.414 15.897 -30.050 1.00 25.00 34 TRP A CA 6
ATOM 5615 C C . TRP A 1 34 ? 0.916 16.092 -30.301 1.00 25.00 34 TRP A C 6
ATOM 5616 O O . TRP A 1 34 ? 0.355 15.448 -31.192 1.00 25.00 34 TRP A O 6
ATOM 5637 N N . THR A 1 35 ? 0.243 16.871 -29.461 1.00 25.00 35 THR A N 6
ATOM 5638 C CA . THR A 1 35 ? -1.217 16.920 -29.523 1.00 25.00 35 THR A CA 6
ATOM 5639 C C . THR A 1 35 ? -1.775 17.500 -30.824 1.00 25.00 35 THR A C 6
ATOM 5640 O O . THR A 1 35 ? -1.143 18.262 -31.538 1.00 25.00 35 THR A O 6
ATOM 5651 N N . GLN A 1 36 ? -3.009 17.110 -31.072 1.00 25.00 36 GLN A N 6
ATOM 5652 C CA . GLN A 1 36 ? -3.782 17.507 -32.246 1.00 25.00 36 GLN A CA 6
ATOM 5653 C C . GLN A 1 36 ? -4.506 18.820 -31.997 1.00 25.00 36 GLN A C 6
ATOM 5654 O O . GLN A 1 36 ? -4.941 19.486 -32.927 1.00 25.00 36 GLN A O 6
ATOM 5668 N N . ASN A 1 37 ? -4.754 19.083 -30.718 1.00 25.00 37 ASN A N 6
ATOM 5669 C CA . ASN A 1 37 ? -5.600 20.198 -30.257 1.00 25.00 37 ASN A CA 6
ATOM 5670 C C . ASN A 1 37 ? -7.045 20.027 -30.749 1.00 25.00 37 ASN A C 6
ATOM 5671 O O . ASN A 1 37 ? -7.796 20.986 -30.895 1.00 25.00 37 ASN A O 6
ATOM 5682 N N . GLN A 1 38 ? -7.420 18.775 -30.975 1.00 25.00 38 GLN A N 6
ATOM 5683 C CA . GLN A 1 38 ? -8.783 18.415 -31.359 1.00 25.00 38 GLN A CA 6
ATOM 5684 C C . GLN A 1 38 ? -9.689 18.568 -30.144 1.00 25.00 38 GLN A C 6
ATOM 5685 O O . GLN A 1 38 ? -9.220 18.806 -29.032 1.00 25.00 38 GLN A O 6
ATOM 5699 N N . ASN A 1 39 ? -10.983 18.379 -30.332 1.00 25.00 39 ASN A N 6
ATOM 5700 C CA . ASN A 1 39 ? -11.898 18.482 -29.201 1.00 25.00 39 ASN A CA 6
ATOM 5701 C C . ASN A 1 39 ? -11.633 17.268 -28.304 1.00 25.00 39 ASN A C 6
ATOM 5702 O O . ASN A 1 39 ? -11.364 16.180 -28.806 1.00 25.00 39 ASN A O 6
ATOM 5713 N N . PRO A 1 40 ? -11.751 17.419 -26.972 1.00 25.00 40 PRO A N 6
ATOM 5714 C CA . PRO A 1 40 ? -11.301 16.310 -26.117 1.00 25.00 40 PRO A CA 6
ATOM 5715 C C . PRO A 1 40 ? -12.285 15.169 -25.906 1.00 25.00 40 PRO A C 6
ATOM 5716 O O . PRO A 1 40 ? -11.899 14.049 -25.632 1.00 25.00 40 PRO A O 6
ATOM 5727 N N . SER A 1 41 ? -13.564 15.481 -25.983 1.00 25.00 41 SER A N 6
ATOM 5728 C CA . SER A 1 41 ? -14.623 14.538 -25.640 1.00 25.00 41 SER A CA 6
ATOM 5729 C C . SER A 1 41 ? -14.693 13.340 -26.560 1.00 25.00 41 SER A C 6
ATOM 5730 O O . SER A 1 41 ? -15.026 12.241 -26.158 1.00 25.00 41 SER A O 6
ATOM 5738 N N . THR A 1 42 ? -14.398 13.596 -27.816 1.00 25.00 42 THR A N 6
ATOM 5739 C CA . THR A 1 42 ? -14.417 12.569 -28.857 1.00 25.00 42 THR A CA 6
ATOM 5740 C C . THR A 1 42 ? -13.060 11.895 -28.882 1.00 25.00 42 THR A C 6
ATOM 5741 O O . THR A 1 42 ? -12.881 10.838 -29.461 1.00 25.00 42 THR A O 6
ATOM 5752 N N . ASN A 1 43 ? -12.088 12.526 -28.245 1.00 25.00 43 ASN A N 6
ATOM 5753 C CA . ASN A 1 43 ? -10.720 12.059 -28.268 1.00 25.00 43 ASN A CA 6
ATOM 5754 C C . ASN A 1 43 ? -10.383 11.445 -26.922 1.00 25.00 43 ASN A C 6
ATOM 5755 O O . ASN A 1 43 ? -9.234 11.379 -26.503 1.00 25.00 43 ASN A O 6
ATOM 5766 N N . SER A 1 44 ? -11.425 10.977 -26.258 1.00 25.00 44 SER A N 6
ATOM 5767 C CA . SER A 1 44 ? -11.322 10.302 -24.972 1.00 25.00 44 SER A CA 6
ATOM 5768 C C . SER A 1 44 ? -10.748 8.875 -25.098 1.00 25.00 44 SER A C 6
ATOM 5769 O O . SER A 1 44 ? -11.407 7.901 -24.747 1.00 25.00 44 SER A O 6
ATOM 5777 N N . GLY A 1 45 ? -9.557 8.746 -25.668 1.00 25.00 45 GLY A N 6
ATOM 5778 C CA . GLY A 1 45 ? -8.939 7.458 -25.879 1.00 25.00 45 GLY A CA 6
ATOM 5779 C C . GLY A 1 45 ? -9.407 6.739 -27.124 1.00 25.00 45 GLY A C 6
ATOM 5780 O O . GLY A 1 45 ? -8.805 5.779 -27.582 1.00 25.00 45 GLY A O 6
ATOM 5784 N N . GLN A 1 46 ? -10.513 7.224 -27.649 1.00 25.00 46 GLN A N 6
ATOM 5785 C CA . GLN A 1 46 ? -11.155 6.703 -28.833 1.00 25.00 46 GLN A CA 6
ATOM 5786 C C . GLN A 1 46 ? -10.283 6.927 -30.060 1.00 25.00 46 GLN A C 6
ATOM 5787 O O . GLN A 1 46 ? -9.953 6.010 -30.803 1.00 25.00 46 GLN A O 6
ATOM 5801 N N . TYR A 1 47 ? -9.996 8.195 -30.290 1.00 25.00 47 TYR A N 6
ATOM 5802 C CA . TYR A 1 47 ? -9.241 8.643 -31.451 1.00 25.00 47 TYR A CA 6
ATOM 5803 C C . TYR A 1 47 ? -8.301 9.760 -31.014 1.00 25.00 47 TYR A C 6
ATOM 5804 O O . TYR A 1 47 ? -8.591 10.465 -30.055 1.00 25.00 47 TYR A O 6
ATOM 5822 N N . GLY A 1 48 ? -7.213 9.949 -31.747 1.00 25.00 48 GLY A N 6
ATOM 5823 C CA . GLY A 1 48 ? -6.307 11.055 -31.486 1.00 25.00 48 GLY A CA 6
ATOM 5824 C C . GLY A 1 48 ? -5.060 10.655 -30.719 1.00 25.00 48 GLY A C 6
ATOM 5825 O O . GLY A 1 48 ? -4.870 9.485 -30.403 1.00 25.00 48 GLY A O 6
ATOM 5829 N N . PRO A 1 49 ? -4.154 11.611 -30.449 1.00 25.00 49 PRO A N 6
ATOM 5830 C CA . PRO A 1 49 ? -2.897 11.306 -29.754 1.00 25.00 49 PRO A CA 6
ATOM 5831 C C . PRO A 1 49 ? -3.079 10.942 -28.297 1.00 25.00 49 PRO A C 6
ATOM 5832 O O . PRO A 1 49 ? -2.525 9.974 -27.793 1.00 25.00 49 PRO A O 6
ATOM 5843 N N . TRP A 1 50 ? -3.794 11.800 -27.612 1.00 25.00 50 TRP A N 6
ATOM 5844 C CA . TRP A 1 50 ? -4.071 11.643 -26.197 1.00 25.00 50 TRP A CA 6
ATOM 5845 C C . TRP A 1 50 ? -5.010 10.470 -25.905 1.00 25.00 50 TRP A C 6
ATOM 5846 O O . TRP A 1 50 ? -6.015 10.263 -26.574 1.00 25.00 50 TRP A O 6
ATOM 5867 N N . LEU A 1 51 ? -4.627 9.705 -24.896 1.00 25.00 51 LEU A N 6
ATOM 5868 C CA . LEU A 1 51 ? -5.287 8.501 -24.470 1.00 25.00 51 LEU A CA 6
ATOM 5869 C C . LEU A 1 51 ? -5.694 8.573 -23.012 1.00 25.00 51 LEU A C 6
ATOM 5870 O O . LEU A 1 51 ? -4.988 9.132 -22.175 1.00 25.00 51 LEU A O 6
ATOM 5886 N N . ASP A 1 52 ? -6.796 7.910 -22.736 1.00 25.00 52 ASP A N 6
ATOM 5887 C CA . ASP A 1 52 ? -7.329 7.708 -21.389 1.00 25.00 52 ASP A CA 6
ATOM 5888 C C . ASP A 1 52 ? -7.030 6.255 -21.027 1.00 25.00 52 ASP A C 6
ATOM 5889 O O . ASP A 1 52 ? -7.504 5.338 -21.703 1.00 25.00 52 ASP A O 6
ATOM 5898 N N . LEU A 1 53 ? -6.163 6.030 -20.052 1.00 25.00 53 LEU A N 6
ATOM 5899 C CA . LEU A 1 53 ? -5.731 4.686 -19.739 1.00 25.00 53 LEU A CA 6
ATOM 5900 C C . LEU A 1 53 ? -6.589 4.007 -18.696 1.00 25.00 53 LEU A C 6
ATOM 5901 O O . LEU A 1 53 ? -6.790 4.505 -17.592 1.00 25.00 53 LEU A O 6
ATOM 5917 N N . GLY A 1 54 ? -7.039 2.813 -19.052 1.00 25.00 54 GLY A N 6
ATOM 5918 C CA . GLY A 1 54 ? -7.797 1.991 -18.130 1.00 25.00 54 GLY A CA 6
ATOM 5919 C C . GLY A 1 54 ? -6.889 1.459 -17.039 1.00 25.00 54 GLY A C 6
ATOM 5920 O O . GLY A 1 54 ? -7.293 1.296 -15.893 1.00 25.00 54 GLY A O 6
ATOM 5924 N N . ASN A 1 55 ? -5.640 1.198 -17.403 1.00 25.00 55 ASN A N 6
ATOM 5925 C CA . ASN A 1 55 ? -4.631 0.782 -16.448 1.00 25.00 55 ASN A CA 6
ATOM 5926 C C . ASN A 1 55 ? -3.826 1.939 -15.906 1.00 25.00 55 ASN A C 6
ATOM 5927 O O . ASN A 1 55 ? -4.055 3.104 -16.191 1.00 25.00 55 ASN A O 6
ATOM 5938 N N . CYS A 1 56 ? -2.821 1.542 -15.163 1.00 25.00 56 CYS A N 6
ATOM 5939 C CA . CYS A 1 56 ? -1.839 2.427 -14.590 1.00 25.00 56 CYS A CA 6
ATOM 5940 C C . CYS A 1 56 ? -0.481 1.897 -14.991 1.00 25.00 56 CYS A C 6
ATOM 5941 O O . CYS A 1 56 ? 0.436 2.620 -15.364 1.00 25.00 56 CYS A O 6
ATOM 5948 N N . VAL A 1 57 ? -0.357 0.590 -14.863 1.00 25.00 57 VAL A N 6
ATOM 5949 C CA . VAL A 1 57 ? 0.880 -0.087 -15.204 1.00 25.00 57 VAL A CA 6
ATOM 5950 C C . VAL A 1 57 ? 0.843 -0.219 -16.725 1.00 25.00 57 VAL A C 6
ATOM 5951 O O . VAL A 1 57 ? -0.210 -0.097 -17.336 1.00 25.00 57 VAL A O 6
ATOM 5964 N N . THR A 1 58 ? 1.996 -0.422 -17.336 1.00 25.00 58 THR A N 6
ATOM 5965 C CA . THR A 1 58 ? 2.110 -0.423 -18.798 1.00 25.00 58 THR A CA 6
ATOM 5966 C C . THR A 1 58 ? 1.238 -1.448 -19.485 1.00 25.00 58 THR A C 6
ATOM 5967 O O . THR A 1 58 ? 0.711 -1.207 -20.562 1.00 25.00 58 THR A O 6
ATOM 5978 N N . SER A 1 59 ? 1.125 -2.587 -18.828 1.00 25.00 59 SER A N 6
ATOM 5979 C CA . SER A 1 59 ? 0.295 -3.714 -19.278 1.00 25.00 59 SER A CA 6
ATOM 5980 C C . SER A 1 59 ? 0.635 -4.162 -20.711 1.00 25.00 59 SER A C 6
ATOM 5981 O O . SER A 1 59 ? -0.225 -4.622 -21.455 1.00 25.00 59 SER A O 6
ATOM 5989 N N . GLY A 1 60 ? 1.897 -4.010 -21.091 1.00 25.00 60 GLY A N 6
ATOM 5990 C CA . GLY A 1 60 ? 2.335 -4.356 -22.429 1.00 25.00 60 GLY A CA 6
ATOM 5991 C C . GLY A 1 60 ? 3.826 -4.124 -22.530 1.00 25.00 60 GLY A C 6
ATOM 5992 O O . GLY A 1 60 ? 4.459 -3.761 -21.536 1.00 25.00 60 GLY A O 6
ATOM 5996 N N . ALA A 1 61 ? 4.396 -4.320 -23.711 1.00 25.00 61 ALA A N 6
ATOM 5997 C CA . ALA A 1 61 ? 5.827 -4.103 -23.911 1.00 25.00 61 ALA A CA 6
ATOM 5998 C C . ALA A 1 61 ? 6.168 -2.625 -23.665 1.00 25.00 61 ALA A C 6
ATOM 5999 O O . ALA A 1 61 ? 5.391 -1.725 -24.002 1.00 25.00 61 ALA A O 6
ATOM 6006 N N . HIS A 1 62 ? 7.331 -2.367 -23.079 1.00 25.00 62 HIS A N 6
ATOM 6007 C CA . HIS A 1 62 ? 7.730 -0.996 -22.770 1.00 25.00 62 HIS A CA 6
ATOM 6008 C C . HIS A 1 62 ? 9.243 -0.852 -22.748 1.00 25.00 62 HIS A C 6
ATOM 6009 O O . HIS A 1 62 ? 9.947 -1.809 -22.444 1.00 25.00 62 HIS A O 6
ATOM 6024 N N . HIS A 1 63 ? 9.719 0.362 -23.038 1.00 25.00 63 HIS A N 6
ATOM 6025 C CA . HIS A 1 63 ? 11.161 0.699 -23.069 1.00 25.00 63 HIS A CA 6
ATOM 6026 C C . HIS A 1 63 ? 11.892 -0.108 -24.165 1.00 25.00 63 HIS A C 6
ATOM 6027 O O . HIS A 1 63 ? 11.285 -0.908 -24.852 1.00 25.00 63 HIS A O 6
ATOM 6042 N N . HIS A 1 64 ? 13.191 0.148 -24.335 1.00 25.00 64 HIS A N 6
ATOM 6043 C CA . HIS A 1 64 ? 14.063 -0.619 -25.261 1.00 25.00 64 HIS A CA 6
ATOM 6044 C C . HIS A 1 64 ? 13.508 -0.877 -26.692 1.00 25.00 64 HIS A C 6
ATOM 6045 O O . HIS A 1 64 ? 13.790 -1.913 -27.276 1.00 25.00 64 HIS A O 6
ATOM 6060 N N . HIS A 1 65 ? 12.714 0.027 -27.261 1.00 25.00 65 HIS A N 6
ATOM 6061 C CA . HIS A 1 65 ? 12.137 -0.254 -28.587 1.00 25.00 65 HIS A CA 6
ATOM 6062 C C . HIS A 1 65 ? 13.206 -0.129 -29.678 1.00 25.00 65 HIS A C 6
ATOM 6063 O O . HIS A 1 65 ? 14.295 0.421 -29.435 1.00 25.00 65 HIS A O 6
ATOM 6078 N N . HIS A 1 66 ? 12.876 -0.612 -30.871 1.00 25.00 66 HIS A N 6
ATOM 6079 C CA . HIS A 1 66 ? 13.765 -0.535 -32.039 1.00 25.00 66 HIS A CA 6
ATOM 6080 C C . HIS A 1 66 ? 14.210 0.906 -32.265 1.00 25.00 66 HIS A C 6
ATOM 6081 O O . HIS A 1 66 ? 13.441 1.838 -32.036 1.00 25.00 66 HIS A O 6
ATOM 6096 N N . HIS A 1 67 ? 15.437 1.071 -32.725 1.00 25.00 67 HIS A N 6
ATOM 6097 C CA . HIS A 1 67 ? 15.941 2.356 -33.183 1.00 25.00 67 HIS A CA 6
ATOM 6098 C C . HIS A 1 67 ? 16.229 2.028 -34.621 1.00 25.00 67 HIS A C 6
ATOM 6099 O O . HIS A 1 67 ? 15.499 2.520 -35.491 1.00 25.00 67 HIS A O 6
ATOM 6115 N N . MET A 1 1 ? 6.239 1.355 -3.105 1.00 25.00 1 MET A N 7
ATOM 6116 C CA . MET A 1 1 ? 6.799 0.507 -4.220 1.00 25.00 1 MET A CA 7
ATOM 6117 C C . MET A 1 1 ? 6.292 0.986 -5.580 1.00 25.00 1 MET A C 7
ATOM 6118 O O . MET A 1 1 ? 6.736 0.528 -6.622 1.00 25.00 1 MET A O 7
ATOM 6134 N N . ASP A 1 2 ? 5.265 1.801 -5.535 1.00 25.00 2 ASP A N 7
ATOM 6135 C CA . ASP A 1 2 ? 4.442 2.169 -6.674 1.00 25.00 2 ASP A CA 7
ATOM 6136 C C . ASP A 1 2 ? 5.113 2.933 -7.805 1.00 25.00 2 ASP A C 7
ATOM 6137 O O . ASP A 1 2 ? 5.727 3.989 -7.626 1.00 25.00 2 ASP A O 7
ATOM 6146 N N . THR A 1 3 ? 4.889 2.432 -9.009 1.00 25.00 3 THR A N 7
ATOM 6147 C CA . THR A 1 3 ? 5.259 3.112 -10.248 1.00 25.00 3 THR A CA 7
ATOM 6148 C C . THR A 1 3 ? 4.315 4.268 -10.496 1.00 25.00 3 THR A C 7
ATOM 6149 O O . THR A 1 3 ? 4.650 5.215 -11.179 1.00 25.00 3 THR A O 7
ATOM 6160 N N . CYS A 1 4 ? 3.110 4.184 -9.942 1.00 25.00 4 CYS A N 7
ATOM 6161 C CA . CYS A 1 4 ? 2.082 5.195 -10.203 1.00 25.00 4 CYS A CA 7
ATOM 6162 C C . CYS A 1 4 ? 2.266 6.318 -9.163 1.00 25.00 4 CYS A C 7
ATOM 6163 O O . CYS A 1 4 ? 1.457 7.225 -9.041 1.00 25.00 4 CYS A O 7
ATOM 6170 N N . ALA A 1 5 ? 3.432 6.281 -8.530 1.00 25.00 5 ALA A N 7
ATOM 6171 C CA . ALA A 1 5 ? 3.916 7.330 -7.655 1.00 25.00 5 ALA A CA 7
ATOM 6172 C C . ALA A 1 5 ? 5.308 7.798 -8.130 1.00 25.00 5 ALA A C 7
ATOM 6173 O O . ALA A 1 5 ? 6.124 8.281 -7.359 1.00 25.00 5 ALA A O 7
ATOM 6180 N N . THR A 1 6 ? 5.562 7.618 -9.417 1.00 25.00 6 THR A N 7
ATOM 6181 C CA . THR A 1 6 ? 6.796 8.135 -10.035 1.00 25.00 6 THR A CA 7
ATOM 6182 C C . THR A 1 6 ? 6.515 8.764 -11.391 1.00 25.00 6 THR A C 7
ATOM 6183 O O . THR A 1 6 ? 7.403 9.291 -12.044 1.00 25.00 6 THR A O 7
ATOM 6194 N N . LEU A 1 7 ? 5.259 8.705 -11.786 1.00 25.00 7 LEU A N 7
ATOM 6195 C CA . LEU A 1 7 ? 4.799 9.306 -13.039 1.00 25.00 7 LEU A CA 7
ATOM 6196 C C . LEU A 1 7 ? 4.914 10.831 -12.985 1.00 25.00 7 LEU A C 7
ATOM 6197 O O . LEU A 1 7 ? 4.624 11.430 -11.941 1.00 25.00 7 LEU A O 7
ATOM 6213 N N . PRO A 1 8 ? 5.207 11.477 -14.130 1.00 25.00 8 PRO A N 7
ATOM 6214 C CA . PRO A 1 8 ? 5.017 12.929 -14.251 1.00 25.00 8 PRO A CA 7
ATOM 6215 C C . PRO A 1 8 ? 3.560 13.384 -14.040 1.00 25.00 8 PRO A C 7
ATOM 6216 O O . PRO A 1 8 ? 2.646 12.575 -13.876 1.00 25.00 8 PRO A O 7
ATOM 6227 N N . SER A 1 9 ? 3.348 14.687 -14.082 1.00 25.00 9 SER A N 7
ATOM 6228 C CA . SER A 1 9 ? 2.025 15.280 -13.926 1.00 25.00 9 SER A CA 7
ATOM 6229 C C . SER A 1 9 ? 1.908 16.340 -14.985 1.00 25.00 9 SER A C 7
ATOM 6230 O O . SER A 1 9 ? 2.905 16.713 -15.589 1.00 25.00 9 SER A O 7
ATOM 6238 N N . TRP A 1 10 ? 0.690 16.793 -15.245 1.00 25.00 10 TRP A N 7
ATOM 6239 C CA . TRP A 1 10 ? 0.436 17.741 -16.285 1.00 25.00 10 TRP A CA 7
ATOM 6240 C C . TRP A 1 10 ? 0.058 19.111 -15.790 1.00 25.00 10 TRP A C 7
ATOM 6241 O O . TRP A 1 10 ? -0.577 19.252 -14.744 1.00 25.00 10 TRP A O 7
ATOM 6262 N N . ASP A 1 11 ? 0.396 20.088 -16.610 1.00 25.00 11 ASP A N 7
ATOM 6263 C CA . ASP A 1 11 ? 0.080 21.491 -16.366 1.00 25.00 11 ASP A CA 7
ATOM 6264 C C . ASP A 1 11 ? -0.604 21.999 -17.624 1.00 25.00 11 ASP A C 7
ATOM 6265 O O . ASP A 1 11 ? -0.297 21.542 -18.720 1.00 25.00 11 ASP A O 7
ATOM 6274 N N . ALA A 1 12 ? -1.555 22.904 -17.463 1.00 25.00 12 ALA A N 7
ATOM 6275 C CA . ALA A 1 12 ? -2.374 23.373 -18.586 1.00 25.00 12 ALA A CA 7
ATOM 6276 C C . ALA A 1 12 ? -1.582 24.148 -19.654 1.00 25.00 12 ALA A C 7
ATOM 6277 O O . ALA A 1 12 ? -1.993 24.207 -20.805 1.00 25.00 12 ALA A O 7
ATOM 6284 N N . SER A 1 13 ? -0.484 24.776 -19.254 1.00 25.00 13 SER A N 7
ATOM 6285 C CA . SER A 1 13 ? 0.299 25.617 -20.156 1.00 25.00 13 SER A CA 7
ATOM 6286 C C . SER A 1 13 ? 1.131 24.804 -21.140 1.00 25.00 13 SER A C 7
ATOM 6287 O O . SER A 1 13 ? 1.579 25.301 -22.165 1.00 25.00 13 SER A O 7
ATOM 6295 N N . THR A 1 14 ? 1.443 23.583 -20.751 1.00 25.00 14 THR A N 7
ATOM 6296 C CA . THR A 1 14 ? 2.381 22.753 -21.493 1.00 25.00 14 THR A CA 7
ATOM 6297 C C . THR A 1 14 ? 1.759 22.106 -22.727 1.00 25.00 14 THR A C 7
ATOM 6298 O O . THR A 1 14 ? 0.653 21.569 -22.687 1.00 25.00 14 THR A O 7
ATOM 6309 N N . VAL A 1 15 ? 2.505 22.132 -23.820 1.00 25.00 15 VAL A N 7
ATOM 6310 C CA . VAL A 1 15 ? 2.115 21.473 -25.053 1.00 25.00 15 VAL A CA 7
ATOM 6311 C C . VAL A 1 15 ? 2.332 19.984 -24.845 1.00 25.00 15 VAL A C 7
ATOM 6312 O O . VAL A 1 15 ? 3.359 19.572 -24.308 1.00 25.00 15 VAL A O 7
ATOM 6325 N N . TYR A 1 16 ? 1.352 19.180 -25.222 1.00 25.00 16 TYR A N 7
ATOM 6326 C CA . TYR A 1 16 ? 1.420 17.732 -25.009 1.00 25.00 16 TYR A CA 7
ATOM 6327 C C . TYR A 1 16 ? 2.428 17.099 -25.954 1.00 25.00 16 TYR A C 7
ATOM 6328 O O . TYR A 1 16 ? 2.768 17.665 -26.984 1.00 25.00 16 TYR A O 7
ATOM 6346 N N . THR A 1 17 ? 2.926 15.946 -25.543 1.00 25.00 17 THR A N 7
ATOM 6347 C CA . THR A 1 17 ? 4.079 15.315 -26.151 1.00 25.00 17 THR A CA 7
ATOM 6348 C C . THR A 1 17 ? 3.930 13.810 -26.329 1.00 25.00 17 THR A C 7
ATOM 6349 O O . THR A 1 17 ? 2.908 13.230 -26.004 1.00 25.00 17 THR A O 7
ATOM 6360 N N . ASN A 1 18 ? 5.050 13.197 -26.699 1.00 25.00 18 ASN A N 7
ATOM 6361 C CA . ASN A 1 18 ? 5.284 11.757 -26.635 1.00 25.00 18 ASN A CA 7
ATOM 6362 C C . ASN A 1 18 ? 4.915 11.196 -25.234 1.00 25.00 18 ASN A C 7
ATOM 6363 O O . ASN A 1 18 ? 4.778 11.970 -24.268 1.00 25.00 18 ASN A O 7
ATOM 6374 N N . PRO A 1 19 ? 4.746 9.855 -25.099 1.00 25.00 19 PRO A N 7
ATOM 6375 C CA . PRO A 1 19 ? 4.158 9.268 -23.881 1.00 25.00 19 PRO A CA 7
ATOM 6376 C C . PRO A 1 19 ? 4.912 9.348 -22.540 1.00 25.00 19 PRO A C 7
ATOM 6377 O O . PRO A 1 19 ? 5.457 8.368 -22.033 1.00 25.00 19 PRO A O 7
ATOM 6388 N N . GLN A 1 20 ? 4.824 10.510 -21.913 1.00 25.00 20 GLN A N 7
ATOM 6389 C CA . GLN A 1 20 ? 5.308 10.722 -20.556 1.00 25.00 20 GLN A CA 7
ATOM 6390 C C . GLN A 1 20 ? 4.402 10.038 -19.527 1.00 25.00 20 GLN A C 7
ATOM 6391 O O . GLN A 1 20 ? 4.867 9.548 -18.500 1.00 25.00 20 GLN A O 7
ATOM 6405 N N . GLN A 1 21 ? 3.099 10.084 -19.820 1.00 25.00 21 GLN A N 7
ATOM 6406 C CA . GLN A 1 21 ? 2.003 9.662 -18.911 1.00 25.00 21 GLN A CA 7
ATOM 6407 C C . GLN A 1 21 ? 1.882 10.600 -17.703 1.00 25.00 21 GLN A C 7
ATOM 6408 O O . GLN A 1 21 ? 2.849 10.892 -17.020 1.00 25.00 21 GLN A O 7
ATOM 6422 N N . VAL A 1 22 ? 0.692 11.150 -17.507 1.00 25.00 22 VAL A N 7
ATOM 6423 C CA . VAL A 1 22 ? 0.471 12.217 -16.537 1.00 25.00 22 VAL A CA 7
ATOM 6424 C C . VAL A 1 22 ? -0.837 11.989 -15.806 1.00 25.00 22 VAL A C 7
ATOM 6425 O O . VAL A 1 22 ? -1.645 11.155 -16.202 1.00 25.00 22 VAL A O 7
ATOM 6438 N N . LYS A 1 23 ? -1.052 12.749 -14.738 1.00 25.00 23 LYS A N 7
ATOM 6439 C CA . LYS A 1 23 ? -2.274 12.633 -13.940 1.00 25.00 23 LYS A CA 7
ATOM 6440 C C . LYS A 1 23 ? -3.109 13.901 -13.915 1.00 25.00 23 LYS A C 7
ATOM 6441 O O . LYS A 1 23 ? -2.606 15.011 -14.044 1.00 25.00 23 LYS A O 7
ATOM 6460 N N . HIS A 1 24 ? -4.396 13.697 -13.668 1.00 25.00 24 HIS A N 7
ATOM 6461 C CA . HIS A 1 24 ? -5.403 14.767 -13.515 1.00 25.00 24 HIS A CA 7
ATOM 6462 C C . HIS A 1 24 ? -6.618 14.164 -12.838 1.00 25.00 24 HIS A C 7
ATOM 6463 O O . HIS A 1 24 ? -6.974 13.043 -13.160 1.00 25.00 24 HIS A O 7
ATOM 6478 N N . ASN A 1 25 ? -7.234 14.878 -11.899 1.00 25.00 25 ASN A N 7
ATOM 6479 C CA . ASN A 1 25 ? -8.408 14.373 -11.147 1.00 25.00 25 ASN A CA 7
ATOM 6480 C C . ASN A 1 25 ? -8.156 13.000 -10.536 1.00 25.00 25 ASN A C 7
ATOM 6481 O O . ASN A 1 25 ? -9.009 12.106 -10.533 1.00 25.00 25 ASN A O 7
ATOM 6492 N N . SER A 1 26 ? -6.911 12.862 -10.100 1.00 25.00 26 SER A N 7
ATOM 6493 C CA . SER A 1 26 ? -6.337 11.615 -9.563 1.00 25.00 26 SER A CA 7
ATOM 6494 C C . SER A 1 26 ? -6.563 10.377 -10.443 1.00 25.00 26 SER A C 7
ATOM 6495 O O . SER A 1 26 ? -6.439 9.245 -9.995 1.00 25.00 26 SER A O 7
ATOM 6503 N N . LYS A 1 27 ? -6.755 10.621 -11.731 1.00 25.00 27 LYS A N 7
ATOM 6504 C CA . LYS A 1 27 ? -6.744 9.587 -12.761 1.00 25.00 27 LYS A CA 7
ATOM 6505 C C . LYS A 1 27 ? -5.507 9.853 -13.559 1.00 25.00 27 LYS A C 7
ATOM 6506 O O . LYS A 1 27 ? -4.770 10.797 -13.246 1.00 25.00 27 LYS A O 7
ATOM 6525 N N . ARG A 1 28 ? -5.287 9.070 -14.596 1.00 25.00 28 ARG A N 7
ATOM 6526 C CA . ARG A 1 28 ? -4.098 9.256 -15.421 1.00 25.00 28 ARG A CA 7
ATOM 6527 C C . ARG A 1 28 ? -4.507 9.188 -16.871 1.00 25.00 28 ARG A C 7
ATOM 6528 O O . ARG A 1 28 ? -5.599 8.741 -17.174 1.00 25.00 28 ARG A O 7
ATOM 6549 N N . TYR A 1 29 ? -3.604 9.584 -17.743 1.00 25.00 29 TYR A N 7
ATOM 6550 C CA . TYR A 1 29 ? -3.791 9.569 -19.171 1.00 25.00 29 TYR A CA 7
ATOM 6551 C C . TYR A 1 29 ? -2.427 9.807 -19.758 1.00 25.00 29 TYR A C 7
ATOM 6552 O O . TYR A 1 29 ? -1.483 10.116 -19.042 1.00 25.00 29 TYR A O 7
ATOM 6570 N N . GLN A 1 30 ? -2.327 9.614 -21.052 1.00 25.00 30 GLN A N 7
ATOM 6571 C CA . GLN A 1 30 ? -1.058 9.722 -21.745 1.00 25.00 30 GLN A CA 7
ATOM 6572 C C . GLN A 1 30 ? -1.338 10.310 -23.111 1.00 25.00 30 GLN A C 7
ATOM 6573 O O . GLN A 1 30 ? -2.391 10.070 -23.638 1.00 25.00 30 GLN A O 7
ATOM 6587 N N . ALA A 1 31 ? -0.389 11.012 -23.707 1.00 25.00 31 ALA A N 7
ATOM 6588 C CA . ALA A 1 31 ? -0.493 11.374 -25.121 1.00 25.00 31 ALA A CA 7
ATOM 6589 C C . ALA A 1 31 ? 0.472 10.507 -25.896 1.00 25.00 31 ALA A C 7
ATOM 6590 O O . ALA A 1 31 ? 1.528 10.155 -25.392 1.00 25.00 31 ALA A O 7
ATOM 6597 N N . ASN A 1 32 ? 0.084 10.138 -27.096 1.00 25.00 32 ASN A N 7
ATOM 6598 C CA . ASN A 1 32 ? 0.918 9.298 -27.944 1.00 25.00 32 ASN A CA 7
ATOM 6599 C C . ASN A 1 32 ? 1.972 10.144 -28.639 1.00 25.00 32 ASN A C 7
ATOM 6600 O O . ASN A 1 32 ? 3.129 9.753 -28.761 1.00 25.00 32 ASN A O 7
ATOM 6611 N N . TYR A 1 33 ? 1.555 11.309 -29.102 1.00 25.00 33 TYR A N 7
ATOM 6612 C CA . TYR A 1 33 ? 2.387 12.198 -29.853 1.00 25.00 33 TYR A CA 7
ATOM 6613 C C . TYR A 1 33 ? 2.056 13.656 -29.529 1.00 25.00 33 TYR A C 7
ATOM 6614 O O . TYR A 1 33 ? 1.101 13.938 -28.804 1.00 25.00 33 TYR A O 7
ATOM 6632 N N . TRP A 1 34 ? 2.860 14.563 -30.066 1.00 25.00 34 TRP A N 7
ATOM 6633 C CA . TRP A 1 34 ? 2.705 16.000 -29.826 1.00 25.00 34 TRP A CA 7
ATOM 6634 C C . TRP A 1 34 ? 1.324 16.488 -30.255 1.00 25.00 34 TRP A C 7
ATOM 6635 O O . TRP A 1 34 ? 0.893 16.246 -31.376 1.00 25.00 34 TRP A O 7
ATOM 6656 N N . THR A 1 35 ? 0.622 17.163 -29.360 1.00 25.00 35 THR A N 7
ATOM 6657 C CA . THR A 1 35 ? -0.752 17.568 -29.660 1.00 25.00 35 THR A CA 7
ATOM 6658 C C . THR A 1 35 ? -0.796 18.587 -30.781 1.00 25.00 35 THR A C 7
ATOM 6659 O O . THR A 1 35 ? 0.183 19.269 -31.088 1.00 25.00 35 THR A O 7
ATOM 6670 N N . GLN A 1 36 ? -1.973 18.671 -31.366 1.00 25.00 36 GLN A N 7
ATOM 6671 C CA . GLN A 1 36 ? -2.241 19.565 -32.492 1.00 25.00 36 GLN A CA 7
ATOM 6672 C C . GLN A 1 36 ? -3.265 20.599 -32.032 1.00 25.00 36 GLN A C 7
ATOM 6673 O O . GLN A 1 36 ? -2.912 21.699 -31.624 1.00 25.00 36 GLN A O 7
ATOM 6687 N N . ASN A 1 37 ? -4.524 20.198 -32.002 1.00 25.00 37 ASN A N 7
ATOM 6688 C CA . ASN A 1 37 ? -5.596 20.985 -31.420 1.00 25.00 37 ASN A CA 7
ATOM 6689 C C . ASN A 1 37 ? -6.553 19.928 -30.897 1.00 25.00 37 ASN A C 7
ATOM 6690 O O . ASN A 1 37 ? -6.857 18.967 -31.602 1.00 25.00 37 ASN A O 7
ATOM 6701 N N . GLN A 1 38 ? -6.913 20.010 -29.630 1.00 25.00 38 GLN A N 7
ATOM 6702 C CA . GLN A 1 38 ? -7.694 18.957 -29.007 1.00 25.00 38 GLN A CA 7
ATOM 6703 C C . GLN A 1 38 ? -9.158 19.023 -29.410 1.00 25.00 38 GLN A C 7
ATOM 6704 O O . GLN A 1 38 ? -9.785 20.066 -29.425 1.00 25.00 38 GLN A O 7
ATOM 6718 N N . ASN A 1 39 ? -9.682 17.840 -29.649 1.00 25.00 39 ASN A N 7
ATOM 6719 C CA . ASN A 1 39 ? -11.081 17.622 -30.003 1.00 25.00 39 ASN A CA 7
ATOM 6720 C C . ASN A 1 39 ? -11.600 16.652 -28.949 1.00 25.00 39 ASN A C 7
ATOM 6721 O O . ASN A 1 39 ? -11.504 15.447 -29.113 1.00 25.00 39 ASN A O 7
ATOM 6732 N N . PRO A 1 40 ? -12.034 17.172 -27.788 1.00 25.00 40 PRO A N 7
ATOM 6733 C CA . PRO A 1 40 ? -12.144 16.252 -26.645 1.00 25.00 40 PRO A CA 7
ATOM 6734 C C . PRO A 1 40 ? -13.306 15.282 -26.730 1.00 25.00 40 PRO A C 7
ATOM 6735 O O . PRO A 1 40 ? -13.293 14.219 -26.143 1.00 25.00 40 PRO A O 7
ATOM 6746 N N . SER A 1 41 ? -14.324 15.682 -27.463 1.00 25.00 41 SER A N 7
ATOM 6747 C CA . SER A 1 41 ? -15.559 14.918 -27.563 1.00 25.00 41 SER A CA 7
ATOM 6748 C C . SER A 1 41 ? -15.392 13.598 -28.284 1.00 25.00 41 SER A C 7
ATOM 6749 O O . SER A 1 41 ? -16.014 12.609 -27.937 1.00 25.00 41 SER A O 7
ATOM 6757 N N . THR A 1 42 ? -14.526 13.596 -29.279 1.00 25.00 42 THR A N 7
ATOM 6758 C CA . THR A 1 42 ? -14.229 12.400 -30.070 1.00 25.00 42 THR A CA 7
ATOM 6759 C C . THR A 1 42 ? -13.116 11.626 -29.391 1.00 25.00 42 THR A C 7
ATOM 6760 O O . THR A 1 42 ? -12.876 10.460 -29.682 1.00 25.00 42 THR A O 7
ATOM 6771 N N . ASN A 1 43 ? -12.431 12.276 -28.459 1.00 25.00 43 ASN A N 7
ATOM 6772 C CA . ASN A 1 43 ? -11.316 11.654 -27.762 1.00 25.00 43 ASN A CA 7
ATOM 6773 C C . ASN A 1 43 ? -11.866 10.914 -26.542 1.00 25.00 43 ASN A C 7
ATOM 6774 O O . ASN A 1 43 ? -11.165 10.631 -25.577 1.00 25.00 43 ASN A O 7
ATOM 6785 N N . SER A 1 44 ? -13.135 10.553 -26.655 1.00 25.00 44 SER A N 7
ATOM 6786 C CA . SER A 1 44 ? -13.849 9.737 -25.684 1.00 25.00 44 SER A CA 7
ATOM 6787 C C . SER A 1 44 ? -13.436 8.259 -25.767 1.00 25.00 44 SER A C 7
ATOM 6788 O O . SER A 1 44 ? -14.279 7.382 -25.844 1.00 25.00 44 SER A O 7
ATOM 6796 N N . GLY A 1 45 ? -12.135 8.015 -25.809 1.00 25.00 45 GLY A N 7
ATOM 6797 C CA . GLY A 1 45 ? -11.585 6.679 -25.923 1.00 25.00 45 GLY A CA 7
ATOM 6798 C C . GLY A 1 45 ? -11.742 6.033 -27.284 1.00 25.00 45 GLY A C 7
ATOM 6799 O O . GLY A 1 45 ? -11.502 4.846 -27.434 1.00 25.00 45 GLY A O 7
ATOM 6803 N N . GLN A 1 46 ? -12.072 6.830 -28.285 1.00 25.00 46 GLN A N 7
ATOM 6804 C CA . GLN A 1 46 ? -12.156 6.376 -29.650 1.00 25.00 46 GLN A CA 7
ATOM 6805 C C . GLN A 1 46 ? -10.765 6.428 -30.304 1.00 25.00 46 GLN A C 7
ATOM 6806 O O . GLN A 1 46 ? -10.129 5.403 -30.535 1.00 25.00 46 GLN A O 7
ATOM 6820 N N . TYR A 1 47 ? -10.324 7.639 -30.610 1.00 25.00 47 TYR A N 7
ATOM 6821 C CA . TYR A 1 47 ? -9.031 7.871 -31.239 1.00 25.00 47 TYR A CA 7
ATOM 6822 C C . TYR A 1 47 ? -8.660 9.326 -31.021 1.00 25.00 47 TYR A C 7
ATOM 6823 O O . TYR A 1 47 ? -9.551 10.165 -30.830 1.00 25.00 47 TYR A O 7
ATOM 6841 N N . GLY A 1 48 ? -7.377 9.637 -31.074 1.00 25.00 48 GLY A N 7
ATOM 6842 C CA . GLY A 1 48 ? -6.929 11.006 -30.913 1.00 25.00 48 GLY A CA 7
ATOM 6843 C C . GLY A 1 48 ? -5.540 11.087 -30.314 1.00 25.00 48 GLY A C 7
ATOM 6844 O O . GLY A 1 48 ? -4.893 10.054 -30.164 1.00 25.00 48 GLY A O 7
ATOM 6848 N N . PRO A 1 49 ? -5.048 12.296 -29.970 1.00 25.00 49 PRO A N 7
ATOM 6849 C CA . PRO A 1 49 ? -3.705 12.441 -29.393 1.00 25.00 49 PRO A CA 7
ATOM 6850 C C . PRO A 1 49 ? -3.516 11.695 -28.097 1.00 25.00 49 PRO A C 7
ATOM 6851 O O . PRO A 1 49 ? -2.499 11.028 -27.897 1.00 25.00 49 PRO A O 7
ATOM 6862 N N . TRP A 1 50 ? -4.468 11.861 -27.190 1.00 25.00 50 TRP A N 7
ATOM 6863 C CA . TRP A 1 50 ? -4.368 11.268 -25.877 1.00 25.00 50 TRP A CA 7
ATOM 6864 C C . TRP A 1 50 ? -5.223 10.021 -25.645 1.00 25.00 50 TRP A C 7
ATOM 6865 O O . TRP A 1 50 ? -6.319 9.858 -26.166 1.00 25.00 50 TRP A O 7
ATOM 6886 N N . LEU A 1 51 ? -4.627 9.138 -24.856 1.00 25.00 51 LEU A N 7
ATOM 6887 C CA . LEU A 1 51 ? -5.161 7.855 -24.463 1.00 25.00 51 LEU A CA 7
ATOM 6888 C C . LEU A 1 51 ? -5.573 7.884 -23.013 1.00 25.00 51 LEU A C 7
ATOM 6889 O O . LEU A 1 51 ? -4.912 8.480 -22.162 1.00 25.00 51 LEU A O 7
ATOM 6905 N N . ASP A 1 52 ? -6.622 7.144 -22.746 1.00 25.00 52 ASP A N 7
ATOM 6906 C CA . ASP A 1 52 ? -7.123 6.907 -21.400 1.00 25.00 52 ASP A CA 7
ATOM 6907 C C . ASP A 1 52 ? -6.694 5.497 -20.998 1.00 25.00 52 ASP A C 7
ATOM 6908 O O . ASP A 1 52 ? -7.035 4.517 -21.659 1.00 25.00 52 ASP A O 7
ATOM 6917 N N . LEU A 1 53 ? -5.846 5.398 -19.987 1.00 25.00 53 LEU A N 7
ATOM 6918 C CA . LEU A 1 53 ? -5.291 4.118 -19.592 1.00 25.00 53 LEU A CA 7
ATOM 6919 C C . LEU A 1 53 ? -6.147 3.408 -18.576 1.00 25.00 53 LEU A C 7
ATOM 6920 O O . LEU A 1 53 ? -6.487 3.966 -17.534 1.00 25.00 53 LEU A O 7
ATOM 6936 N N . GLY A 1 54 ? -6.374 2.129 -18.819 1.00 25.00 54 GLY A N 7
ATOM 6937 C CA . GLY A 1 54 ? -7.037 1.285 -17.845 1.00 25.00 54 GLY A CA 7
ATOM 6938 C C . GLY A 1 54 ? -6.134 1.011 -16.650 1.00 25.00 54 GLY A C 7
ATOM 6939 O O . GLY A 1 54 ? -6.604 0.823 -15.526 1.00 25.00 54 GLY A O 7
ATOM 6943 N N . ASN A 1 55 ? -4.830 1.002 -16.888 1.00 25.00 55 ASN A N 7
ATOM 6944 C CA . ASN A 1 55 ? -3.854 0.705 -15.855 1.00 25.00 55 ASN A CA 7
ATOM 6945 C C . ASN A 1 55 ? -3.288 1.976 -15.252 1.00 25.00 55 ASN A C 7
ATOM 6946 O O . ASN A 1 55 ? -3.602 3.074 -15.663 1.00 25.00 55 ASN A O 7
ATOM 6957 N N . CYS A 1 56 ? -2.404 1.777 -14.298 1.00 25.00 56 CYS A N 7
ATOM 6958 C CA . CYS A 1 56 ? -1.763 2.886 -13.577 1.00 25.00 56 CYS A CA 7
ATOM 6959 C C . CYS A 1 56 ? -0.337 3.057 -14.049 1.00 25.00 56 CYS A C 7
ATOM 6960 O O . CYS A 1 56 ? 0.144 4.157 -14.259 1.00 25.00 56 CYS A O 7
ATOM 6967 N N . VAL A 1 57 ? 0.335 1.930 -14.150 1.00 25.00 57 VAL A N 7
ATOM 6968 C CA . VAL A 1 57 ? 1.730 1.913 -14.560 1.00 25.00 57 VAL A CA 7
ATOM 6969 C C . VAL A 1 57 ? 1.806 2.256 -16.040 1.00 25.00 57 VAL A C 7
ATOM 6970 O O . VAL A 1 57 ? 0.836 2.086 -16.772 1.00 25.00 57 VAL A O 7
ATOM 6983 N N . THR A 1 58 ? 2.978 2.708 -16.456 1.00 25.00 58 THR A N 7
ATOM 6984 C CA . THR A 1 58 ? 3.254 3.020 -17.849 1.00 25.00 58 THR A CA 7
ATOM 6985 C C . THR A 1 58 ? 4.109 1.912 -18.467 1.00 25.00 58 THR A C 7
ATOM 6986 O O . THR A 1 58 ? 3.842 1.421 -19.550 1.00 25.00 58 THR A O 7
ATOM 6997 N N . SER A 1 59 ? 5.105 1.471 -17.711 1.00 25.00 59 SER A N 7
ATOM 6998 C CA . SER A 1 59 ? 5.976 0.357 -18.103 1.00 25.00 59 SER A CA 7
ATOM 6999 C C . SER A 1 59 ? 6.609 -0.243 -16.851 1.00 25.00 59 SER A C 7
ATOM 7000 O O . SER A 1 59 ? 6.957 0.481 -15.915 1.00 25.00 59 SER A O 7
ATOM 7008 N N . GLY A 1 60 ? 6.778 -1.560 -16.831 1.00 25.00 60 GLY A N 7
ATOM 7009 C CA . GLY A 1 60 ? 7.387 -2.239 -15.696 1.00 25.00 60 GLY A CA 7
ATOM 7010 C C . GLY A 1 60 ? 6.391 -2.439 -14.554 1.00 25.00 60 GLY A C 7
ATOM 7011 O O . GLY A 1 60 ? 5.207 -2.227 -14.731 1.00 25.00 60 GLY A O 7
ATOM 7015 N N . ALA A 1 61 ? 6.879 -2.842 -13.385 1.00 25.00 61 ALA A N 7
ATOM 7016 C CA . ALA A 1 61 ? 6.008 -3.050 -12.209 1.00 25.00 61 ALA A CA 7
ATOM 7017 C C . ALA A 1 61 ? 6.329 -2.104 -11.035 1.00 25.00 61 ALA A C 7
ATOM 7018 O O . ALA A 1 61 ? 5.453 -1.393 -10.566 1.00 25.00 61 ALA A O 7
ATOM 7025 N N . HIS A 1 62 ? 7.563 -2.116 -10.538 1.00 25.00 62 HIS A N 7
ATOM 7026 C CA . HIS A 1 62 ? 7.939 -1.293 -9.360 1.00 25.00 62 HIS A CA 7
ATOM 7027 C C . HIS A 1 62 ? 9.102 -0.319 -9.598 1.00 25.00 62 HIS A C 7
ATOM 7028 O O . HIS A 1 62 ? 9.308 0.592 -8.808 1.00 25.00 62 HIS A O 7
ATOM 7043 N N . HIS A 1 63 ? 9.850 -0.518 -10.687 1.00 25.00 63 HIS A N 7
ATOM 7044 C CA . HIS A 1 63 ? 11.032 0.309 -11.034 1.00 25.00 63 HIS A CA 7
ATOM 7045 C C . HIS A 1 63 ? 12.076 0.334 -9.888 1.00 25.00 63 HIS A C 7
ATOM 7046 O O . HIS A 1 63 ? 12.003 -0.475 -8.973 1.00 25.00 63 HIS A O 7
ATOM 7061 N N . HIS A 1 64 ? 13.082 1.195 -9.991 1.00 25.00 64 HIS A N 7
ATOM 7062 C CA . HIS A 1 64 ? 14.177 1.257 -9.003 1.00 25.00 64 HIS A CA 7
ATOM 7063 C C . HIS A 1 64 ? 14.126 2.536 -8.142 1.00 25.00 64 HIS A C 7
ATOM 7064 O O . HIS A 1 64 ? 14.796 2.631 -7.118 1.00 25.00 64 HIS A O 7
ATOM 7079 N N . HIS A 1 65 ? 13.353 3.524 -8.578 1.00 25.00 65 HIS A N 7
ATOM 7080 C CA . HIS A 1 65 ? 13.173 4.774 -7.836 1.00 25.00 65 HIS A CA 7
ATOM 7081 C C . HIS A 1 65 ? 11.682 5.097 -7.883 1.00 25.00 65 HIS A C 7
ATOM 7082 O O . HIS A 1 65 ? 10.994 4.573 -8.755 1.00 25.00 65 HIS A O 7
ATOM 7097 N N . HIS A 1 66 ? 11.204 5.930 -6.966 1.00 25.00 66 HIS A N 7
ATOM 7098 C CA . HIS A 1 66 ? 9.801 6.372 -6.913 1.00 25.00 66 HIS A CA 7
ATOM 7099 C C . HIS A 1 66 ? 9.861 7.662 -6.114 1.00 25.00 66 HIS A C 7
ATOM 7100 O O . HIS A 1 66 ? 10.900 7.914 -5.503 1.00 25.00 66 HIS A O 7
ATOM 7115 N N . HIS A 1 67 ? 8.782 8.441 -6.079 1.00 25.00 67 HIS A N 7
ATOM 7116 C CA . HIS A 1 67 ? 8.699 9.608 -5.196 1.00 25.00 67 HIS A CA 7
ATOM 7117 C C . HIS A 1 67 ? 8.235 9.068 -3.858 1.00 25.00 67 HIS A C 7
ATOM 7118 O O . HIS A 1 67 ? 8.844 9.375 -2.822 1.00 25.00 67 HIS A O 7
ATOM 7134 N N . MET A 1 1 ? 7.591 2.309 -4.314 1.00 25.00 1 MET A N 8
ATOM 7135 C CA . MET A 1 1 ? 6.951 1.177 -5.035 1.00 25.00 1 MET A CA 8
ATOM 7136 C C . MET A 1 1 ? 5.974 1.722 -6.048 1.00 25.00 1 MET A C 8
ATOM 7137 O O . MET A 1 1 ? 5.795 2.920 -6.073 1.00 25.00 1 MET A O 8
ATOM 7153 N N . ASP A 1 2 ? 5.357 0.846 -6.843 1.00 25.00 2 ASP A N 8
ATOM 7154 C CA . ASP A 1 2 ? 4.342 1.206 -7.859 1.00 25.00 2 ASP A CA 8
ATOM 7155 C C . ASP A 1 2 ? 4.799 2.096 -9.007 1.00 25.00 2 ASP A C 8
ATOM 7156 O O . ASP A 1 2 ? 5.502 3.084 -8.851 1.00 25.00 2 ASP A O 8
ATOM 7165 N N . THR A 1 3 ? 4.332 1.738 -10.193 1.00 25.00 3 THR A N 8
ATOM 7166 C CA . THR A 1 3 ? 4.649 2.480 -11.412 1.00 25.00 3 THR A CA 8
ATOM 7167 C C . THR A 1 3 ? 3.890 3.759 -11.358 1.00 25.00 3 THR A C 8
ATOM 7168 O O . THR A 1 3 ? 4.213 4.761 -11.960 1.00 25.00 3 THR A O 8
ATOM 7179 N N . CYS A 1 4 ? 2.825 3.656 -10.609 1.00 25.00 4 CYS A N 8
ATOM 7180 C CA . CYS A 1 4 ? 1.774 4.661 -10.601 1.00 25.00 4 CYS A CA 8
ATOM 7181 C C . CYS A 1 4 ? 1.871 5.483 -9.331 1.00 25.00 4 CYS A C 8
ATOM 7182 O O . CYS A 1 4 ? 0.982 6.263 -9.008 1.00 25.00 4 CYS A O 8
ATOM 7189 N N . ALA A 1 5 ? 3.037 5.409 -8.708 1.00 25.00 5 ALA A N 8
ATOM 7190 C CA . ALA A 1 5 ? 3.372 6.306 -7.604 1.00 25.00 5 ALA A CA 8
ATOM 7191 C C . ALA A 1 5 ? 4.657 7.065 -7.934 1.00 25.00 5 ALA A C 8
ATOM 7192 O O . ALA A 1 5 ? 5.372 7.530 -7.056 1.00 25.00 5 ALA A O 8
ATOM 7199 N N . THR A 1 6 ? 4.913 7.193 -9.225 1.00 25.00 6 THR A N 8
ATOM 7200 C CA . THR A 1 6 ? 6.092 7.913 -9.723 1.00 25.00 6 THR A CA 8
ATOM 7201 C C . THR A 1 6 ? 5.775 8.672 -11.008 1.00 25.00 6 THR A C 8
ATOM 7202 O O . THR A 1 6 ? 6.621 9.321 -11.615 1.00 25.00 6 THR A O 8
ATOM 7213 N N . LEU A 1 7 ? 4.520 8.583 -11.409 1.00 25.00 7 LEU A N 8
ATOM 7214 C CA . LEU A 1 7 ? 4.047 9.276 -12.599 1.00 25.00 7 LEU A CA 8
ATOM 7215 C C . LEU A 1 7 ? 4.283 10.779 -12.559 1.00 25.00 7 LEU A C 8
ATOM 7216 O O . LEU A 1 7 ? 4.030 11.424 -11.535 1.00 25.00 7 LEU A O 8
ATOM 7232 N N . PRO A 1 8 ? 4.589 11.376 -13.723 1.00 25.00 8 PRO A N 8
ATOM 7233 C CA . PRO A 1 8 ? 4.517 12.834 -13.777 1.00 25.00 8 PRO A CA 8
ATOM 7234 C C . PRO A 1 8 ? 3.056 13.265 -13.833 1.00 25.00 8 PRO A C 8
ATOM 7235 O O . PRO A 1 8 ? 2.140 12.437 -13.921 1.00 25.00 8 PRO A O 8
ATOM 7246 N N . SER A 1 9 ? 2.821 14.560 -13.839 1.00 25.00 9 SER A N 8
ATOM 7247 C CA . SER A 1 9 ? 1.476 15.070 -13.993 1.00 25.00 9 SER A CA 8
ATOM 7248 C C . SER A 1 9 ? 1.528 16.139 -15.041 1.00 25.00 9 SER A C 8
ATOM 7249 O O . SER A 1 9 ? 2.602 16.602 -15.399 1.00 25.00 9 SER A O 8
ATOM 7257 N N . TRP A 1 10 ? 0.370 16.493 -15.563 1.00 25.00 10 TRP A N 8
ATOM 7258 C CA . TRP A 1 10 ? 0.286 17.419 -16.638 1.00 25.00 10 TRP A CA 8
ATOM 7259 C C . TRP A 1 10 ? -0.202 18.788 -16.256 1.00 25.00 10 TRP A C 8
ATOM 7260 O O . TRP A 1 10 ? -0.892 18.952 -15.251 1.00 25.00 10 TRP A O 8
ATOM 7281 N N . ASP A 1 11 ? 0.077 19.736 -17.132 1.00 25.00 11 ASP A N 8
ATOM 7282 C CA . ASP A 1 11 ? -0.391 21.112 -16.986 1.00 25.00 11 ASP A CA 8
ATOM 7283 C C . ASP A 1 11 ? -1.028 21.575 -18.282 1.00 25.00 11 ASP A C 8
ATOM 7284 O O . ASP A 1 11 ? -0.659 21.127 -19.358 1.00 25.00 11 ASP A O 8
ATOM 7293 N N . ALA A 1 12 ? -2.022 22.446 -18.162 1.00 25.00 12 ALA A N 8
ATOM 7294 C CA . ALA A 1 12 ? -2.837 22.868 -19.305 1.00 25.00 12 ALA A CA 8
ATOM 7295 C C . ALA A 1 12 ? -2.066 23.667 -20.363 1.00 25.00 12 ALA A C 8
ATOM 7296 O O . ALA A 1 12 ? -2.491 23.755 -21.504 1.00 25.00 12 ALA A O 8
ATOM 7303 N N . SER A 1 13 ? -0.962 24.279 -19.969 1.00 25.00 13 SER A N 8
ATOM 7304 C CA . SER A 1 13 ? -0.173 25.095 -20.891 1.00 25.00 13 SER A CA 8
ATOM 7305 C C . SER A 1 13 ? 0.714 24.240 -21.791 1.00 25.00 13 SER A C 8
ATOM 7306 O O . SER A 1 13 ? 1.185 24.701 -22.832 1.00 25.00 13 SER A O 8
ATOM 7314 N N . THR A 1 14 ? 1.053 23.050 -21.326 1.00 25.00 14 THR A N 8
ATOM 7315 C CA . THR A 1 14 ? 2.051 22.231 -21.984 1.00 25.00 14 THR A CA 8
ATOM 7316 C C . THR A 1 14 ? 1.494 21.424 -23.156 1.00 25.00 14 THR A C 8
ATOM 7317 O O . THR A 1 14 ? 0.444 20.785 -23.061 1.00 25.00 14 THR A O 8
ATOM 7328 N N . VAL A 1 15 ? 2.230 21.433 -24.256 1.00 25.00 15 VAL A N 8
ATOM 7329 C CA . VAL A 1 15 ? 1.882 20.673 -25.442 1.00 25.00 15 VAL A CA 8
ATOM 7330 C C . VAL A 1 15 ? 2.566 19.322 -25.314 1.00 25.00 15 VAL A C 8
ATOM 7331 O O . VAL A 1 15 ? 3.724 19.239 -24.913 1.00 25.00 15 VAL A O 8
ATOM 7344 N N . TYR A 1 16 ? 1.832 18.261 -25.596 1.00 25.00 16 TYR A N 8
ATOM 7345 C CA . TYR A 1 16 ? 2.346 16.914 -25.415 1.00 25.00 16 TYR A CA 8
ATOM 7346 C C . TYR A 1 16 ? 3.241 16.441 -26.549 1.00 25.00 16 TYR A C 8
ATOM 7347 O O . TYR A 1 16 ? 3.140 16.874 -27.691 1.00 25.00 16 TYR A O 8
ATOM 7365 N N . THR A 1 17 ? 4.077 15.498 -26.171 1.00 25.00 17 THR A N 8
ATOM 7366 C CA . THR A 1 17 ? 5.015 14.777 -27.009 1.00 25.00 17 THR A CA 8
ATOM 7367 C C . THR A 1 17 ? 4.586 13.313 -27.029 1.00 25.00 17 THR A C 8
ATOM 7368 O O . THR A 1 17 ? 3.435 12.964 -26.757 1.00 25.00 17 THR A O 8
ATOM 7379 N N . ASN A 1 18 ? 5.558 12.493 -27.371 1.00 25.00 18 ASN A N 8
ATOM 7380 C CA . ASN A 1 18 ? 5.486 11.036 -27.386 1.00 25.00 18 ASN A CA 8
ATOM 7381 C C . ASN A 1 18 ? 4.813 10.434 -26.120 1.00 25.00 18 ASN A C 8
ATOM 7382 O O . ASN A 1 18 ? 4.678 11.112 -25.097 1.00 25.00 18 ASN A O 8
ATOM 7393 N N . PRO A 1 19 ? 4.338 9.169 -26.201 1.00 25.00 19 PRO A N 8
ATOM 7394 C CA . PRO A 1 19 ? 3.427 8.604 -25.194 1.00 25.00 19 PRO A CA 8
ATOM 7395 C C . PRO A 1 19 ? 3.962 8.382 -23.778 1.00 25.00 19 PRO A C 8
ATOM 7396 O O . PRO A 1 19 ? 4.361 7.286 -23.391 1.00 25.00 19 PRO A O 8
ATOM 7407 N N . GLN A 1 20 ? 3.827 9.425 -22.979 1.00 25.00 20 GLN A N 8
ATOM 7408 C CA . GLN A 1 20 ? 4.005 9.369 -21.559 1.00 25.00 20 GLN A CA 8
ATOM 7409 C C . GLN A 1 20 ? 2.603 9.406 -20.957 1.00 25.00 20 GLN A C 8
ATOM 7410 O O . GLN A 1 20 ? 1.664 9.849 -21.628 1.00 25.00 20 GLN A O 8
ATOM 7424 N N . GLN A 1 21 ? 2.456 8.995 -19.703 1.00 25.00 21 GLN A N 8
ATOM 7425 C CA . GLN A 1 21 ? 1.164 9.089 -19.023 1.00 25.00 21 GLN A CA 8
ATOM 7426 C C . GLN A 1 21 ? 1.268 10.019 -17.817 1.00 25.00 21 GLN A C 8
ATOM 7427 O O . GLN A 1 21 ? 2.298 10.102 -17.157 1.00 25.00 21 GLN A O 8
ATOM 7441 N N . VAL A 1 22 ? 0.207 10.784 -17.621 1.00 25.00 22 VAL A N 8
ATOM 7442 C CA . VAL A 1 22 ? 0.125 11.884 -16.654 1.00 25.00 22 VAL A CA 8
ATOM 7443 C C . VAL A 1 22 ? -1.229 11.825 -16.008 1.00 25.00 22 VAL A C 8
ATOM 7444 O O . VAL A 1 22 ? -2.123 11.116 -16.466 1.00 25.00 22 VAL A O 8
ATOM 7457 N N . LYS A 1 23 ? -1.405 12.631 -14.978 1.00 25.00 23 LYS A N 8
ATOM 7458 C CA . LYS A 1 23 ? -2.687 12.800 -14.338 1.00 25.00 23 LYS A CA 8
ATOM 7459 C C . LYS A 1 23 ? -3.070 14.265 -14.304 1.00 25.00 23 LYS A C 8
ATOM 7460 O O . LYS A 1 23 ? -2.211 15.152 -14.333 1.00 25.00 23 LYS A O 8
ATOM 7479 N N . HIS A 1 24 ? -4.363 14.490 -14.163 1.00 25.00 24 HIS A N 8
ATOM 7480 C CA . HIS A 1 24 ? -4.953 15.820 -13.962 1.00 25.00 24 HIS A CA 8
ATOM 7481 C C . HIS A 1 24 ? -6.422 15.559 -13.676 1.00 25.00 24 HIS A C 8
ATOM 7482 O O . HIS A 1 24 ? -6.931 14.532 -14.089 1.00 25.00 24 HIS A O 8
ATOM 7497 N N . ASN A 1 25 ? -7.084 16.451 -12.950 1.00 25.00 25 ASN A N 8
ATOM 7498 C CA . ASN A 1 25 ? -8.508 16.288 -12.588 1.00 25.00 25 ASN A CA 8
ATOM 7499 C C . ASN A 1 25 ? -8.815 14.916 -12.011 1.00 25.00 25 ASN A C 8
ATOM 7500 O O . ASN A 1 25 ? -9.828 14.293 -12.302 1.00 25.00 25 ASN A O 8
ATOM 7511 N N . SER A 1 26 ? -7.883 14.485 -11.184 1.00 25.00 26 SER A N 8
ATOM 7512 C CA . SER A 1 26 ? -7.894 13.196 -10.489 1.00 25.00 26 SER A CA 8
ATOM 7513 C C . SER A 1 26 ? -8.164 11.970 -11.356 1.00 25.00 26 SER A C 8
ATOM 7514 O O . SER A 1 26 ? -8.475 10.899 -10.845 1.00 25.00 26 SER A O 8
ATOM 7522 N N . LYS A 1 27 ? -7.859 12.078 -12.638 1.00 25.00 27 LYS A N 8
ATOM 7523 C CA . LYS A 1 27 ? -7.818 10.892 -13.511 1.00 25.00 27 LYS A CA 8
ATOM 7524 C C . LYS A 1 27 ? -6.502 10.916 -14.254 1.00 25.00 27 LYS A C 8
ATOM 7525 O O . LYS A 1 27 ? -5.695 11.826 -14.053 1.00 25.00 27 LYS A O 8
ATOM 7544 N N . ARG A 1 28 ? -6.286 9.928 -15.104 1.00 25.00 28 ARG A N 8
ATOM 7545 C CA . ARG A 1 28 ? -5.064 9.812 -15.877 1.00 25.00 28 ARG A CA 8
ATOM 7546 C C . ARG A 1 28 ? -5.323 9.829 -17.344 1.00 25.00 28 ARG A C 8
ATOM 7547 O O . ARG A 1 28 ? -6.420 9.543 -17.788 1.00 25.00 28 ARG A O 8
ATOM 7568 N N . TYR A 1 29 ? -4.272 10.079 -18.093 1.00 25.00 29 TYR A N 8
ATOM 7569 C CA . TYR A 1 29 ? -4.320 9.975 -19.520 1.00 25.00 29 TYR A CA 8
ATOM 7570 C C . TYR A 1 29 ? -2.937 9.791 -20.071 1.00 25.00 29 TYR A C 8
ATOM 7571 O O . TYR A 1 29 ? -1.951 10.088 -19.404 1.00 25.00 29 TYR A O 8
ATOM 7589 N N . GLN A 1 30 ? -2.876 9.278 -21.286 1.00 25.00 30 GLN A N 8
ATOM 7590 C CA . GLN A 1 30 ? -1.623 9.025 -21.963 1.00 25.00 30 GLN A CA 8
ATOM 7591 C C . GLN A 1 30 ? -1.717 9.539 -23.373 1.00 25.00 30 GLN A C 8
ATOM 7592 O O . GLN A 1 30 ? -2.676 9.262 -24.087 1.00 25.00 30 GLN A O 8
ATOM 7606 N N . ALA A 1 31 ? -0.720 10.299 -23.760 1.00 25.00 31 ALA A N 8
ATOM 7607 C CA . ALA A 1 31 ? -0.674 10.867 -25.106 1.00 25.00 31 ALA A CA 8
ATOM 7608 C C . ALA A 1 31 ? -0.386 9.807 -26.163 1.00 25.00 31 ALA A C 8
ATOM 7609 O O . ALA A 1 31 ? 0.130 8.742 -25.867 1.00 25.00 31 ALA A O 8
ATOM 7616 N N . ASN A 1 32 ? -0.663 10.157 -27.407 1.00 25.00 32 ASN A N 8
ATOM 7617 C CA . ASN A 1 32 ? -0.306 9.330 -28.551 1.00 25.00 32 ASN A CA 8
ATOM 7618 C C . ASN A 1 32 ? 1.026 9.802 -29.130 1.00 25.00 32 ASN A C 8
ATOM 7619 O O . ASN A 1 32 ? 1.907 8.993 -29.392 1.00 25.00 32 ASN A O 8
ATOM 7630 N N . TYR A 1 33 ? 1.152 11.113 -29.335 1.00 25.00 33 TYR A N 8
ATOM 7631 C CA . TYR A 1 33 ? 2.379 11.714 -29.915 1.00 25.00 33 TYR A CA 8
ATOM 7632 C C . TYR A 1 33 ? 2.385 13.242 -29.860 1.00 25.00 33 TYR A C 8
ATOM 7633 O O . TYR A 1 33 ? 3.428 13.862 -29.691 1.00 25.00 33 TYR A O 8
ATOM 7651 N N . TRP A 1 34 ? 1.220 13.845 -30.046 1.00 25.00 34 TRP A N 8
ATOM 7652 C CA . TRP A 1 34 ? 1.086 15.296 -30.042 1.00 25.00 34 TRP A CA 8
ATOM 7653 C C . TRP A 1 34 ? -0.329 15.557 -29.572 1.00 25.00 34 TRP A C 8
ATOM 7654 O O . TRP A 1 34 ? -1.147 14.633 -29.607 1.00 25.00 34 TRP A O 8
ATOM 7675 N N . THR A 1 35 ? -0.633 16.764 -29.115 1.00 25.00 35 THR A N 8
ATOM 7676 C CA . THR A 1 35 ? -1.975 17.052 -28.612 1.00 25.00 35 THR A CA 8
ATOM 7677 C C . THR A 1 35 ? -2.518 18.376 -29.131 1.00 25.00 35 THR A C 8
ATOM 7678 O O . THR A 1 35 ? -1.815 19.148 -29.776 1.00 25.00 35 THR A O 8
ATOM 7689 N N . GLN A 1 36 ? -3.770 18.628 -28.787 1.00 25.00 36 GLN A N 8
ATOM 7690 C CA . GLN A 1 36 ? -4.462 19.884 -29.035 1.00 25.00 36 GLN A CA 8
ATOM 7691 C C . GLN A 1 36 ? -5.273 20.096 -27.769 1.00 25.00 36 GLN A C 8
ATOM 7692 O O . GLN A 1 36 ? -5.357 19.194 -26.937 1.00 25.00 36 GLN A O 8
ATOM 7706 N N . ASN A 1 37 ? -5.922 21.241 -27.649 1.00 25.00 37 ASN A N 8
ATOM 7707 C CA . ASN A 1 37 ? -6.808 21.492 -26.511 1.00 25.00 37 ASN A CA 8
ATOM 7708 C C . ASN A 1 37 ? -8.121 20.770 -26.790 1.00 25.00 37 ASN A C 8
ATOM 7709 O O . ASN A 1 37 ? -9.030 21.324 -27.401 1.00 25.00 37 ASN A O 8
ATOM 7720 N N . GLN A 1 38 ? -8.174 19.498 -26.424 1.00 25.00 38 GLN A N 8
ATOM 7721 C CA . GLN A 1 38 ? -9.306 18.648 -26.760 1.00 25.00 38 GLN A CA 8
ATOM 7722 C C . GLN A 1 38 ? -9.650 17.659 -25.675 1.00 25.00 38 GLN A C 8
ATOM 7723 O O . GLN A 1 38 ? -8.857 17.377 -24.784 1.00 25.00 38 GLN A O 8
ATOM 7737 N N . ASN A 1 39 ? -10.833 17.088 -25.809 1.00 25.00 39 ASN A N 8
ATOM 7738 C CA . ASN A 1 39 ? -11.297 16.064 -24.877 1.00 25.00 39 ASN A CA 8
ATOM 7739 C C . ASN A 1 39 ? -11.033 14.688 -25.490 1.00 25.00 39 ASN A C 8
ATOM 7740 O O . ASN A 1 39 ? -11.163 14.515 -26.704 1.00 25.00 39 ASN A O 8
ATOM 7751 N N . PRO A 1 40 ? -10.708 13.680 -24.662 1.00 25.00 40 PRO A N 8
ATOM 7752 C CA . PRO A 1 40 ? -10.462 12.347 -25.234 1.00 25.00 40 PRO A CA 8
ATOM 7753 C C . PRO A 1 40 ? -11.731 11.622 -25.672 1.00 25.00 40 PRO A C 8
ATOM 7754 O O . PRO A 1 40 ? -11.714 10.783 -26.555 1.00 25.00 40 PRO A O 8
ATOM 7765 N N . SER A 1 41 ? -12.840 11.970 -25.041 1.00 25.00 41 SER A N 8
ATOM 7766 C CA . SER A 1 41 ? -14.125 11.316 -25.264 1.00 25.00 41 SER A CA 8
ATOM 7767 C C . SER A 1 41 ? -14.655 11.493 -26.672 1.00 25.00 41 SER A C 8
ATOM 7768 O O . SER A 1 41 ? -15.304 10.622 -27.227 1.00 25.00 41 SER A O 8
ATOM 7776 N N . THR A 1 42 ? -14.384 12.659 -27.226 1.00 25.00 42 THR A N 8
ATOM 7777 C CA . THR A 1 42 ? -14.839 13.003 -28.576 1.00 25.00 42 THR A CA 8
ATOM 7778 C C . THR A 1 42 ? -13.838 12.459 -29.584 1.00 25.00 42 THR A C 8
ATOM 7779 O O . THR A 1 42 ? -14.107 12.401 -30.775 1.00 25.00 42 THR A O 8
ATOM 7790 N N . ASN A 1 43 ? -12.665 12.093 -29.089 1.00 25.00 43 ASN A N 8
ATOM 7791 C CA . ASN A 1 43 ? -11.580 11.607 -29.930 1.00 25.00 43 ASN A CA 8
ATOM 7792 C C . ASN A 1 43 ? -11.439 10.104 -29.775 1.00 25.00 43 ASN A C 8
ATOM 7793 O O . ASN A 1 43 ? -10.405 9.511 -30.075 1.00 25.00 43 ASN A O 8
ATOM 7804 N N . SER A 1 44 ? -12.534 9.495 -29.359 1.00 25.00 44 SER A N 8
ATOM 7805 C CA . SER A 1 44 ? -12.617 8.057 -29.118 1.00 25.00 44 SER A CA 8
ATOM 7806 C C . SER A 1 44 ? -12.711 7.203 -30.388 1.00 25.00 44 SER A C 8
ATOM 7807 O O . SER A 1 44 ? -13.211 6.084 -30.374 1.00 25.00 44 SER A O 8
ATOM 7815 N N . GLY A 1 45 ? -12.203 7.751 -31.476 1.00 25.00 45 GLY A N 8
ATOM 7816 C CA . GLY A 1 45 ? -12.184 7.081 -32.750 1.00 25.00 45 GLY A CA 8
ATOM 7817 C C . GLY A 1 45 ? -10.994 6.170 -32.930 1.00 25.00 45 GLY A C 8
ATOM 7818 O O . GLY A 1 45 ? -10.969 5.013 -32.536 1.00 25.00 45 GLY A O 8
ATOM 7822 N N . GLN A 1 46 ? -9.989 6.740 -33.562 1.00 25.00 46 GLN A N 8
ATOM 7823 C CA . GLN A 1 46 ? -8.747 6.061 -33.845 1.00 25.00 46 GLN A CA 8
ATOM 7824 C C . GLN A 1 46 ? -7.923 5.886 -32.567 1.00 25.00 46 GLN A C 8
ATOM 7825 O O . GLN A 1 46 ? -7.627 4.768 -32.145 1.00 25.00 46 GLN A O 8
ATOM 7839 N N . TYR A 1 47 ? -7.536 7.015 -31.989 1.00 25.00 47 TYR A N 8
ATOM 7840 C CA . TYR A 1 47 ? -6.782 7.052 -30.733 1.00 25.00 47 TYR A CA 8
ATOM 7841 C C . TYR A 1 47 ? -6.893 8.415 -30.087 1.00 25.00 47 TYR A C 8
ATOM 7842 O O . TYR A 1 47 ? -7.098 8.567 -28.890 1.00 25.00 47 TYR A O 8
ATOM 7860 N N . GLY A 1 48 ? -6.767 9.398 -30.948 1.00 25.00 48 GLY A N 8
ATOM 7861 C CA . GLY A 1 48 ? -6.851 10.794 -30.553 1.00 25.00 48 GLY A CA 8
ATOM 7862 C C . GLY A 1 48 ? -5.536 11.350 -30.028 1.00 25.00 48 GLY A C 8
ATOM 7863 O O . GLY A 1 48 ? -4.520 10.655 -30.067 1.00 25.00 48 GLY A O 8
ATOM 7867 N N . PRO A 1 49 ? -5.520 12.606 -29.538 1.00 25.00 49 PRO A N 8
ATOM 7868 C CA . PRO A 1 49 ? -4.301 13.218 -28.984 1.00 25.00 49 PRO A CA 8
ATOM 7869 C C . PRO A 1 49 ? -3.819 12.499 -27.744 1.00 25.00 49 PRO A C 8
ATOM 7870 O O . PRO A 1 49 ? -2.685 12.038 -27.676 1.00 25.00 49 PRO A O 8
ATOM 7881 N N . TRP A 1 50 ? -4.716 12.369 -26.786 1.00 25.00 50 TRP A N 8
ATOM 7882 C CA . TRP A 1 50 ? -4.506 11.580 -25.607 1.00 25.00 50 TRP A CA 8
ATOM 7883 C C . TRP A 1 50 ? -5.675 10.635 -25.378 1.00 25.00 50 TRP A C 8
ATOM 7884 O O . TRP A 1 50 ? -6.834 10.992 -25.594 1.00 25.00 50 TRP A O 8
ATOM 7905 N N . LEU A 1 51 ? -5.347 9.456 -24.883 1.00 25.00 51 LEU A N 8
ATOM 7906 C CA . LEU A 1 51 ? -6.303 8.461 -24.446 1.00 25.00 51 LEU A CA 8
ATOM 7907 C C . LEU A 1 51 ? -6.490 8.656 -22.961 1.00 25.00 51 LEU A C 8
ATOM 7908 O O . LEU A 1 51 ? -5.554 8.975 -22.250 1.00 25.00 51 LEU A O 8
ATOM 7924 N N . ASP A 1 52 ? -7.697 8.410 -22.509 1.00 25.00 52 ASP A N 8
ATOM 7925 C CA . ASP A 1 52 ? -8.057 8.529 -21.088 1.00 25.00 52 ASP A CA 8
ATOM 7926 C C . ASP A 1 52 ? -7.810 7.177 -20.417 1.00 25.00 52 ASP A C 8
ATOM 7927 O O . ASP A 1 52 ? -8.272 6.142 -20.910 1.00 25.00 52 ASP A O 8
ATOM 7936 N N . LEU A 1 53 ? -7.030 7.160 -19.345 1.00 25.00 53 LEU A N 8
ATOM 7937 C CA . LEU A 1 53 ? -6.697 5.918 -18.677 1.00 25.00 53 LEU A CA 8
ATOM 7938 C C . LEU A 1 53 ? -7.575 5.574 -17.516 1.00 25.00 53 LEU A C 8
ATOM 7939 O O . LEU A 1 53 ? -7.651 6.276 -16.506 1.00 25.00 53 LEU A O 8
ATOM 7955 N N . GLY A 1 54 ? -8.123 4.385 -17.640 1.00 25.00 54 GLY A N 8
ATOM 7956 C CA . GLY A 1 54 ? -8.897 3.791 -16.577 1.00 25.00 54 GLY A CA 8
ATOM 7957 C C . GLY A 1 54 ? -7.983 3.179 -15.534 1.00 25.00 54 GLY A C 8
ATOM 7958 O O . GLY A 1 54 ? -8.313 3.108 -14.358 1.00 25.00 54 GLY A O 8
ATOM 7962 N N . ASN A 1 55 ? -6.818 2.721 -15.977 1.00 25.00 55 ASN A N 8
ATOM 7963 C CA . ASN A 1 55 ? -5.861 2.092 -15.089 1.00 25.00 55 ASN A CA 8
ATOM 7964 C C . ASN A 1 55 ? -4.852 3.023 -14.464 1.00 25.00 55 ASN A C 8
ATOM 7965 O O . ASN A 1 55 ? -4.846 4.232 -14.673 1.00 25.00 55 ASN A O 8
ATOM 7976 N N . CYS A 1 56 ? -3.947 2.380 -13.757 1.00 25.00 56 CYS A N 8
ATOM 7977 C CA . CYS A 1 56 ? -2.811 3.015 -13.119 1.00 25.00 56 CYS A CA 8
ATOM 7978 C C . CYS A 1 56 ? -1.547 2.479 -13.771 1.00 25.00 56 CYS A C 8
ATOM 7979 O O . CYS A 1 56 ? -0.617 3.217 -14.082 1.00 25.00 56 CYS A O 8
ATOM 7986 N N . VAL A 1 57 ? -1.530 1.168 -13.946 1.00 25.00 57 VAL A N 8
ATOM 7987 C CA . VAL A 1 57 ? -0.395 0.475 -14.548 1.00 25.00 57 VAL A CA 8
ATOM 7988 C C . VAL A 1 57 ? -0.648 0.460 -16.050 1.00 25.00 57 VAL A C 8
ATOM 7989 O O . VAL A 1 57 ? -1.780 0.605 -16.501 1.00 25.00 57 VAL A O 8
ATOM 8002 N N . THR A 1 58 ? 0.418 0.315 -16.809 1.00 25.00 58 THR A N 8
ATOM 8003 C CA . THR A 1 58 ? 0.358 0.306 -18.249 1.00 25.00 58 THR A CA 8
ATOM 8004 C C . THR A 1 58 ? -0.079 -1.091 -18.716 1.00 25.00 58 THR A C 8
ATOM 8005 O O . THR A 1 58 ? -0.217 -2.005 -17.898 1.00 25.00 58 THR A O 8
ATOM 8016 N N . SER A 1 59 ? -0.286 -1.239 -20.021 1.00 25.00 59 SER A N 8
ATOM 8017 C CA . SER A 1 59 ? -0.720 -2.496 -20.652 1.00 25.00 59 SER A CA 8
ATOM 8018 C C . SER A 1 59 ? -2.158 -2.855 -20.248 1.00 25.00 59 SER A C 8
ATOM 8019 O O . SER A 1 59 ? -2.966 -1.975 -19.972 1.00 25.00 59 SER A O 8
ATOM 8027 N N . GLY A 1 60 ? -2.506 -4.133 -20.332 1.00 25.00 60 GLY A N 8
ATOM 8028 C CA . GLY A 1 60 ? -3.878 -4.564 -20.090 1.00 25.00 60 GLY A CA 8
ATOM 8029 C C . GLY A 1 60 ? -4.768 -4.247 -21.280 1.00 25.00 60 GLY A C 8
ATOM 8030 O O . GLY A 1 60 ? -5.999 -4.256 -21.192 1.00 25.00 60 GLY A O 8
ATOM 8034 N N . ALA A 1 61 ? -4.139 -3.959 -22.413 1.00 25.00 61 ALA A N 8
ATOM 8035 C CA . ALA A 1 61 ? -4.863 -3.597 -23.622 1.00 25.00 61 ALA A CA 8
ATOM 8036 C C . ALA A 1 61 ? -5.700 -4.779 -24.124 1.00 25.00 61 ALA A C 8
ATOM 8037 O O . ALA A 1 61 ? -5.249 -5.915 -24.128 1.00 25.00 61 ALA A O 8
ATOM 8044 N N . HIS A 1 62 ? -6.911 -4.486 -24.578 1.00 25.00 62 HIS A N 8
ATOM 8045 C CA . HIS A 1 62 ? -7.822 -5.505 -25.114 1.00 25.00 62 HIS A CA 8
ATOM 8046 C C . HIS A 1 62 ? -8.149 -5.174 -26.576 1.00 25.00 62 HIS A C 8
ATOM 8047 O O . HIS A 1 62 ? -9.256 -5.392 -27.045 1.00 25.00 62 HIS A O 8
ATOM 8062 N N . HIS A 1 63 ? -7.182 -4.606 -27.288 1.00 25.00 63 HIS A N 8
ATOM 8063 C CA . HIS A 1 63 ? -7.388 -4.215 -28.688 1.00 25.00 63 HIS A CA 8
ATOM 8064 C C . HIS A 1 63 ? -6.073 -4.286 -29.457 1.00 25.00 63 HIS A C 8
ATOM 8065 O O . HIS A 1 63 ? -5.034 -3.878 -28.947 1.00 25.00 63 HIS A O 8
ATOM 8080 N N . HIS A 1 64 ? -6.125 -4.782 -30.686 1.00 25.00 64 HIS A N 8
ATOM 8081 C CA . HIS A 1 64 ? -4.939 -4.847 -31.552 1.00 25.00 64 HIS A CA 8
ATOM 8082 C C . HIS A 1 64 ? -4.455 -3.418 -31.828 1.00 25.00 64 HIS A C 8
ATOM 8083 O O . HIS A 1 64 ? -5.280 -2.518 -31.993 1.00 25.00 64 HIS A O 8
ATOM 8098 N N . HIS A 1 65 ? -3.142 -3.204 -31.866 1.00 25.00 65 HIS A N 8
ATOM 8099 C CA . HIS A 1 65 ? -2.579 -1.856 -32.102 1.00 25.00 65 HIS A CA 8
ATOM 8100 C C . HIS A 1 65 ? -1.408 -1.866 -33.092 1.00 25.00 65 HIS A C 8
ATOM 8101 O O . HIS A 1 65 ? -1.416 -1.129 -34.062 1.00 25.00 65 HIS A O 8
ATOM 8116 N N . HIS A 1 66 ? -0.423 -2.722 -32.856 1.00 25.00 66 HIS A N 8
ATOM 8117 C CA . HIS A 1 66 ? 0.742 -2.859 -33.743 1.00 25.00 66 HIS A CA 8
ATOM 8118 C C . HIS A 1 66 ? 0.699 -4.303 -34.225 1.00 25.00 66 HIS A C 8
ATOM 8119 O O . HIS A 1 66 ? -0.032 -5.099 -33.631 1.00 25.00 66 HIS A O 8
ATOM 8134 N N . HIS A 1 67 ? 1.438 -4.647 -35.271 1.00 25.00 67 HIS A N 8
ATOM 8135 C CA . HIS A 1 67 ? 1.526 -6.047 -35.704 1.00 25.00 67 HIS A CA 8
ATOM 8136 C C . HIS A 1 67 ? 2.794 -6.582 -35.062 1.00 25.00 67 HIS A C 8
ATOM 8137 O O . HIS A 1 67 ? 3.195 -7.705 -35.384 1.00 25.00 67 HIS A O 8
ATOM 8153 N N . MET A 1 1 ? 4.795 0.657 -1.518 1.00 0.00 1 MET A N 9
ATOM 8154 C CA . MET A 1 1 ? 5.287 1.040 -2.869 1.00 25.00 1 MET A CA 9
ATOM 8155 C C . MET A 1 1 ? 4.123 1.255 -3.794 1.00 25.00 1 MET A C 9
ATOM 8156 O O . MET A 1 1 ? 3.340 0.344 -4.022 1.00 25.00 1 MET A O 9
ATOM 8172 N N . ASP A 1 2 ? 3.991 2.465 -4.303 1.00 25.00 2 ASP A N 9
ATOM 8173 C CA . ASP A 1 2 ? 2.842 2.842 -5.101 1.00 25.00 2 ASP A CA 9
ATOM 8174 C C . ASP A 1 2 ? 3.335 3.362 -6.427 1.00 25.00 2 ASP A C 9
ATOM 8175 O O . ASP A 1 2 ? 3.745 4.505 -6.599 1.00 25.00 2 ASP A O 9
ATOM 8184 N N . THR A 1 3 ? 3.302 2.453 -7.374 1.00 25.00 3 THR A N 9
ATOM 8185 C CA . THR A 1 3 ? 3.789 2.666 -8.720 1.00 25.00 3 THR A CA 9
ATOM 8186 C C . THR A 1 3 ? 3.030 3.762 -9.423 1.00 25.00 3 THR A C 9
ATOM 8187 O O . THR A 1 3 ? 3.519 4.356 -10.371 1.00 25.00 3 THR A O 9
ATOM 8198 N N . CYS A 1 4 ? 1.804 3.990 -8.992 1.00 25.00 4 CYS A N 9
ATOM 8199 C CA . CYS A 1 4 ? 0.934 4.942 -9.662 1.00 25.00 4 CYS A CA 9
ATOM 8200 C C . CYS A 1 4 ? 0.818 6.224 -8.853 1.00 25.00 4 CYS A C 9
ATOM 8201 O O . CYS A 1 4 ? 0.003 7.089 -9.152 1.00 25.00 4 CYS A O 9
ATOM 8208 N N . ALA A 1 5 ? 1.731 6.387 -7.904 1.00 25.00 5 ALA A N 9
ATOM 8209 C CA . ALA A 1 5 ? 1.853 7.646 -7.168 1.00 25.00 5 ALA A CA 9
ATOM 8210 C C . ALA A 1 5 ? 3.284 8.173 -7.268 1.00 25.00 5 ALA A C 9
ATOM 8211 O O . ALA A 1 5 ? 3.724 8.992 -6.475 1.00 25.00 5 ALA A O 9
ATOM 8218 N N . THR A 1 6 ? 3.950 7.759 -8.330 1.00 25.00 6 THR A N 9
ATOM 8219 C CA . THR A 1 6 ? 5.305 8.221 -8.653 1.00 25.00 6 THR A CA 9
ATOM 8220 C C . THR A 1 6 ? 5.350 8.600 -10.124 1.00 25.00 6 THR A C 9
ATOM 8221 O O . THR A 1 6 ? 6.385 8.966 -10.678 1.00 25.00 6 THR A O 9
ATOM 8232 N N . LEU A 1 7 ? 4.186 8.498 -10.743 1.00 25.00 7 LEU A N 9
ATOM 8233 C CA . LEU A 1 7 ? 4.001 8.877 -12.134 1.00 25.00 7 LEU A CA 9
ATOM 8234 C C . LEU A 1 7 ? 4.441 10.314 -12.404 1.00 25.00 7 LEU A C 9
ATOM 8235 O O . LEU A 1 7 ? 4.217 11.199 -11.569 1.00 25.00 7 LEU A O 9
ATOM 8251 N N . PRO A 1 8 ? 4.944 10.586 -13.624 1.00 25.00 8 PRO A N 9
ATOM 8252 C CA . PRO A 1 8 ? 5.139 11.983 -14.023 1.00 25.00 8 PRO A CA 9
ATOM 8253 C C . PRO A 1 8 ? 3.812 12.735 -14.020 1.00 25.00 8 PRO A C 9
ATOM 8254 O O . PRO A 1 8 ? 2.735 12.129 -13.976 1.00 25.00 8 PRO A O 9
ATOM 8265 N N . SER A 1 9 ? 3.870 14.052 -14.091 1.00 25.00 9 SER A N 9
ATOM 8266 C CA . SER A 1 9 ? 2.660 14.851 -14.080 1.00 25.00 9 SER A CA 9
ATOM 8267 C C . SER A 1 9 ? 2.670 15.877 -15.181 1.00 25.00 9 SER A C 9
ATOM 8268 O O . SER A 1 9 ? 3.706 16.145 -15.774 1.00 25.00 9 SER A O 9
ATOM 8276 N N . TRP A 1 10 ? 1.503 16.439 -15.454 1.00 25.00 10 TRP A N 9
ATOM 8277 C CA . TRP A 1 10 ? 1.360 17.447 -16.442 1.00 25.00 10 TRP A CA 9
ATOM 8278 C C . TRP A 1 10 ? 1.181 18.810 -15.840 1.00 25.00 10 TRP A C 9
ATOM 8279 O O . TRP A 1 10 ? 0.480 19.002 -14.839 1.00 25.00 10 TRP A O 9
ATOM 8300 N N . ASP A 1 11 ? 1.754 19.750 -16.551 1.00 25.00 11 ASP A N 9
ATOM 8301 C CA . ASP A 1 11 ? 1.708 21.169 -16.210 1.00 25.00 11 ASP A CA 9
ATOM 8302 C C . ASP A 1 11 ? 0.950 21.864 -17.316 1.00 25.00 11 ASP A C 9
ATOM 8303 O O . ASP A 1 11 ? 1.109 21.528 -18.475 1.00 25.00 11 ASP A O 9
ATOM 8312 N N . ALA A 1 12 ? 0.085 22.795 -16.942 1.00 25.00 12 ALA A N 9
ATOM 8313 C CA . ALA A 1 12 ? -0.891 23.380 -17.867 1.00 25.00 12 ALA A CA 9
ATOM 8314 C C . ALA A 1 12 ? -0.316 24.028 -19.139 1.00 25.00 12 ALA A C 9
ATOM 8315 O O . ALA A 1 12 ? -1.007 24.132 -20.143 1.00 25.00 12 ALA A O 9
ATOM 8322 N N . SER A 1 13 ? 0.921 24.495 -19.076 1.00 25.00 13 SER A N 9
ATOM 8323 C CA . SER A 1 13 ? 1.541 25.183 -20.212 1.00 25.00 13 SER A CA 9
ATOM 8324 C C . SER A 1 13 ? 2.240 24.230 -21.182 1.00 25.00 13 SER A C 9
ATOM 8325 O O . SER A 1 13 ? 2.510 24.591 -22.327 1.00 25.00 13 SER A O 9
ATOM 8333 N N . THR A 1 14 ? 2.661 23.080 -20.685 1.00 25.00 14 THR A N 9
ATOM 8334 C CA . THR A 1 14 ? 3.527 22.191 -21.445 1.00 25.00 14 THR A CA 9
ATOM 8335 C C . THR A 1 14 ? 2.799 21.445 -22.564 1.00 25.00 14 THR A C 9
ATOM 8336 O O . THR A 1 14 ? 1.708 20.918 -22.384 1.00 25.00 14 THR A O 9
ATOM 8347 N N . VAL A 1 15 ? 3.438 21.365 -23.715 1.00 25.00 15 VAL A N 9
ATOM 8348 C CA . VAL A 1 15 ? 2.908 20.627 -24.849 1.00 25.00 15 VAL A CA 9
ATOM 8349 C C . VAL A 1 15 ? 3.136 19.142 -24.574 1.00 25.00 15 VAL A C 9
ATOM 8350 O O . VAL A 1 15 ? 4.187 18.760 -24.062 1.00 25.00 15 VAL A O 9
ATOM 8363 N N . TYR A 1 16 ? 2.158 18.306 -24.896 1.00 25.00 16 TYR A N 9
ATOM 8364 C CA . TYR A 1 16 ? 2.286 16.880 -24.723 1.00 25.00 16 TYR A CA 9
ATOM 8365 C C . TYR A 1 16 ? 3.396 16.327 -25.605 1.00 25.00 16 TYR A C 9
ATOM 8366 O O . TYR A 1 16 ? 3.827 16.970 -26.557 1.00 25.00 16 TYR A O 9
ATOM 8384 N N . THR A 1 17 ? 3.850 15.133 -25.270 1.00 25.00 17 THR A N 9
ATOM 8385 C CA . THR A 1 17 ? 4.943 14.483 -25.970 1.00 25.00 17 THR A CA 9
ATOM 8386 C C . THR A 1 17 ? 4.524 13.099 -26.436 1.00 25.00 17 THR A C 9
ATOM 8387 O O . THR A 1 17 ? 3.370 12.696 -26.287 1.00 25.00 17 THR A O 9
ATOM 8398 N N . ASN A 1 18 ? 5.529 12.340 -26.861 1.00 25.00 18 ASN A N 9
ATOM 8399 C CA . ASN A 1 18 ? 5.433 10.901 -27.094 1.00 25.00 18 ASN A CA 9
ATOM 8400 C C . ASN A 1 18 ? 4.839 10.246 -25.829 1.00 25.00 18 ASN A C 9
ATOM 8401 O O . ASN A 1 18 ? 4.891 10.859 -24.754 1.00 25.00 18 ASN A O 9
ATOM 8412 N N . PRO A 1 19 ? 4.260 9.024 -25.938 1.00 25.00 19 PRO A N 9
ATOM 8413 C CA . PRO A 1 19 ? 3.404 8.416 -24.898 1.00 25.00 19 PRO A CA 9
ATOM 8414 C C . PRO A 1 19 ? 3.964 8.094 -23.497 1.00 25.00 19 PRO A C 9
ATOM 8415 O O . PRO A 1 19 ? 3.911 6.962 -23.011 1.00 25.00 19 PRO A O 9
ATOM 8426 N N . GLN A 1 20 ? 4.331 9.145 -22.789 1.00 25.00 20 GLN A N 9
ATOM 8427 C CA . GLN A 1 20 ? 4.554 9.108 -21.376 1.00 25.00 20 GLN A CA 9
ATOM 8428 C C . GLN A 1 20 ? 3.166 9.170 -20.742 1.00 25.00 20 GLN A C 9
ATOM 8429 O O . GLN A 1 20 ? 2.221 9.660 -21.368 1.00 25.00 20 GLN A O 9
ATOM 8443 N N . GLN A 1 21 ? 3.049 8.743 -19.498 1.00 25.00 21 GLN A N 9
ATOM 8444 C CA . GLN A 1 21 ? 1.794 8.888 -18.766 1.00 25.00 21 GLN A CA 9
ATOM 8445 C C . GLN A 1 21 ? 1.978 10.030 -17.769 1.00 25.00 21 GLN A C 9
ATOM 8446 O O . GLN A 1 21 ? 3.039 10.171 -17.170 1.00 25.00 21 GLN A O 9
ATOM 8460 N N . VAL A 1 22 ? 0.960 10.865 -17.649 1.00 25.00 22 VAL A N 9
ATOM 8461 C CA . VAL A 1 22 ? 0.975 12.043 -16.778 1.00 25.00 22 VAL A CA 9
ATOM 8462 C C . VAL A 1 22 ? -0.328 12.052 -16.026 1.00 25.00 22 VAL A C 9
ATOM 8463 O O . VAL A 1 22 ? -1.268 11.354 -16.394 1.00 25.00 22 VAL A O 9
ATOM 8476 N N . LYS A 1 23 ? -0.405 12.880 -15.000 1.00 25.00 23 LYS A N 9
ATOM 8477 C CA . LYS A 1 23 ? -1.626 13.072 -14.247 1.00 25.00 23 LYS A CA 9
ATOM 8478 C C . LYS A 1 23 ? -1.998 14.538 -14.158 1.00 25.00 23 LYS A C 9
ATOM 8479 O O . LYS A 1 23 ? -1.148 15.424 -14.278 1.00 25.00 23 LYS A O 9
ATOM 8498 N N . HIS A 1 24 ? -3.286 14.764 -13.959 1.00 25.00 24 HIS A N 9
ATOM 8499 C CA . HIS A 1 24 ? -3.891 16.101 -13.893 1.00 25.00 24 HIS A CA 9
ATOM 8500 C C . HIS A 1 24 ? -5.333 15.873 -13.463 1.00 25.00 24 HIS A C 9
ATOM 8501 O O . HIS A 1 24 ? -5.886 14.834 -13.783 1.00 25.00 24 HIS A O 9
ATOM 8516 N N . ASN A 1 25 ? -5.925 16.806 -12.727 1.00 25.00 25 ASN A N 9
ATOM 8517 C CA . ASN A 1 25 ? -7.315 16.674 -12.234 1.00 25.00 25 ASN A CA 9
ATOM 8518 C C . ASN A 1 25 ? -7.566 15.359 -11.536 1.00 25.00 25 ASN A C 9
ATOM 8519 O O . ASN A 1 25 ? -8.584 14.698 -11.689 1.00 25.00 25 ASN A O 9
ATOM 8530 N N . SER A 1 26 ? -6.538 15.008 -10.797 1.00 25.00 26 SER A N 9
ATOM 8531 C CA . SER A 1 26 ? -6.428 13.776 -10.017 1.00 25.00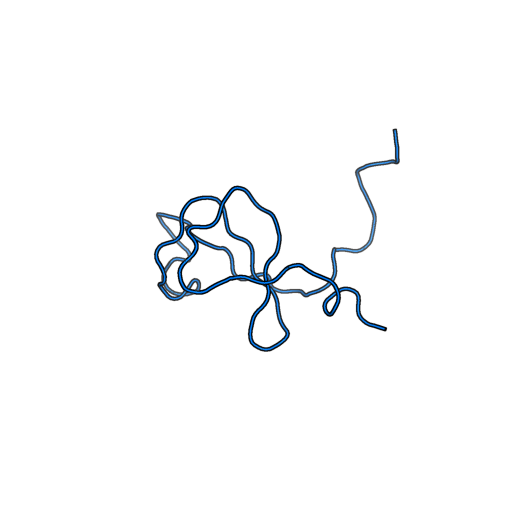 26 SER A CA 9
ATOM 8532 C C . SER A 1 26 ? -6.763 12.476 -10.732 1.00 25.00 26 SER A C 9
ATOM 8533 O O . SER A 1 26 ? -6.940 11.446 -10.094 1.00 25.00 26 SER A O 9
ATOM 8541 N N . LYS A 1 27 ? -6.626 12.475 -12.047 1.00 25.00 27 LYS A N 9
ATOM 8542 C CA . LYS A 1 27 ? -6.593 11.208 -12.791 1.00 25.00 27 LYS A CA 9
ATOM 8543 C C . LYS A 1 27 ? -5.332 11.239 -13.616 1.00 25.00 27 LYS A C 9
ATOM 8544 O O . LYS A 1 27 ? -4.568 12.197 -13.539 1.00 25.00 27 LYS A O 9
ATOM 8563 N N . ARG A 1 28 ? -5.125 10.213 -14.418 1.00 25.00 28 ARG A N 9
ATOM 8564 C CA . ARG A 1 28 ? -3.956 10.121 -15.285 1.00 25.00 28 ARG A CA 9
ATOM 8565 C C . ARG A 1 28 ? -4.460 9.987 -16.689 1.00 25.00 28 ARG A C 9
ATOM 8566 O O . ARG A 1 28 ? -5.650 9.804 -16.899 1.00 25.00 28 ARG A O 9
ATOM 8587 N N . TYR A 1 29 ? -3.531 10.008 -17.623 1.00 25.00 29 TYR A N 9
ATOM 8588 C CA . TYR A 1 29 ? -3.795 9.780 -19.015 1.00 25.00 29 TYR A CA 9
ATOM 8589 C C . TYR A 1 29 ? -2.462 9.642 -19.711 1.00 25.00 29 TYR A C 9
ATOM 8590 O O . TYR A 1 29 ? -1.410 9.878 -19.112 1.00 25.00 29 TYR A O 9
ATOM 8608 N N . GLN A 1 30 ? -2.517 9.262 -20.971 1.00 25.00 30 GLN A N 9
ATOM 8609 C CA . GLN A 1 30 ? -1.338 9.103 -21.803 1.00 25.00 30 GLN A CA 9
ATOM 8610 C C . GLN A 1 30 ? -1.548 9.904 -23.073 1.00 25.00 30 GLN A C 9
ATOM 8611 O O . GLN A 1 30 ? -2.642 9.936 -23.613 1.00 25.00 30 GLN A O 9
ATOM 8625 N N . ALA A 1 31 ? -0.511 10.576 -23.532 1.00 25.00 31 ALA A N 9
ATOM 8626 C CA . ALA A 1 31 ? -0.603 11.352 -24.768 1.00 25.00 31 ALA A CA 9
ATOM 8627 C C . ALA A 1 31 ? -0.217 10.456 -25.934 1.00 25.00 31 ALA A C 9
ATOM 8628 O O . ALA A 1 31 ? 0.563 9.539 -25.768 1.00 25.00 31 ALA A O 9
ATOM 8635 N N . ASN A 1 32 ? -0.718 10.764 -27.117 1.00 25.00 32 ASN A N 9
ATOM 8636 C CA . ASN A 1 32 ? -0.290 10.061 -28.320 1.00 25.00 32 ASN A CA 9
ATOM 8637 C C . ASN A 1 32 ? 1.012 10.685 -28.814 1.00 25.00 32 ASN A C 9
ATOM 8638 O O . ASN A 1 32 ? 1.982 9.990 -29.093 1.00 25.00 32 ASN A O 9
ATOM 8649 N N . TYR A 1 33 ? 1.022 12.011 -28.907 1.00 25.00 33 TYR A N 9
ATOM 8650 C CA . TYR A 1 33 ? 2.212 12.733 -29.383 1.00 25.00 33 TYR A CA 9
ATOM 8651 C C . TYR A 1 33 ? 2.208 14.228 -29.068 1.00 25.00 33 TYR A C 9
ATOM 8652 O O . TYR A 1 33 ? 3.212 14.770 -28.634 1.00 25.00 33 TYR A O 9
ATOM 8670 N N . TRP A 1 34 ? 1.089 14.895 -29.322 1.00 25.00 34 TRP A N 9
ATOM 8671 C CA . TRP A 1 34 ? 0.981 16.346 -29.135 1.00 25.00 34 TRP A CA 9
ATOM 8672 C C . TRP A 1 34 ? -0.413 16.689 -28.630 1.00 25.00 34 TRP A C 9
ATOM 8673 O O . TRP A 1 34 ? -1.280 15.819 -28.563 1.00 25.00 34 TRP A O 9
ATOM 8694 N N . THR A 1 35 ? -0.620 17.943 -28.254 1.00 25.00 35 THR A N 9
ATOM 8695 C CA . THR A 1 35 ? -1.909 18.376 -27.715 1.00 25.00 35 THR A CA 9
ATOM 8696 C C . THR A 1 35 ? -2.823 18.889 -28.814 1.00 25.00 35 THR A C 9
ATOM 8697 O O . THR A 1 35 ? -2.399 19.156 -29.936 1.00 25.00 35 THR A O 9
ATOM 8708 N N . GLN A 1 36 ? -4.089 18.984 -28.451 1.00 25.00 36 GLN A N 9
ATOM 8709 C CA . GLN A 1 36 ? -5.174 19.432 -29.329 1.00 25.00 36 GLN A CA 9
ATOM 8710 C C . GLN A 1 36 ? -6.269 20.116 -28.521 1.00 25.00 36 GLN A C 9
ATOM 8711 O O . GLN A 1 36 ? -6.935 21.017 -29.004 1.00 25.00 36 GLN A O 9
ATOM 8725 N N . ASN A 1 37 ? -6.462 19.622 -27.300 1.00 25.00 37 ASN A N 9
ATOM 8726 C CA . ASN A 1 37 ? -7.512 20.091 -26.378 1.00 25.00 37 ASN A CA 9
ATOM 8727 C C . ASN A 1 37 ? -8.900 19.836 -26.971 1.00 25.00 37 ASN A C 9
ATOM 8728 O O . ASN A 1 37 ? -9.851 20.569 -26.736 1.00 25.00 37 ASN A O 9
ATOM 8739 N N . GLN A 1 38 ? -8.980 18.784 -27.771 1.00 25.00 38 GLN A N 9
ATOM 8740 C CA . GLN A 1 38 ? -10.208 18.417 -28.457 1.00 25.00 38 GLN A CA 9
ATOM 8741 C C . GLN A 1 38 ? -11.211 17.748 -27.547 1.00 25.00 38 GLN A C 9
ATOM 8742 O O . GLN A 1 38 ? -10.882 17.254 -26.474 1.00 25.00 38 GLN A O 9
ATOM 8756 N N . ASN A 1 39 ? -12.436 17.665 -28.032 1.00 25.00 39 ASN A N 9
ATOM 8757 C CA . ASN A 1 39 ? -13.489 16.987 -27.283 1.00 25.00 39 ASN A CA 9
ATOM 8758 C C . ASN A 1 39 ? -13.221 15.480 -27.324 1.00 25.00 39 ASN A C 9
ATOM 8759 O O . ASN A 1 39 ? -12.776 14.953 -28.347 1.00 25.00 39 ASN A O 9
ATOM 8770 N N . PRO A 1 40 ? -13.539 14.753 -26.237 1.00 25.00 40 PRO A N 9
ATOM 8771 C CA . PRO A 1 40 ? -13.294 13.304 -26.286 1.00 25.00 40 PRO A CA 9
ATOM 8772 C C . PRO A 1 40 ? -14.336 12.535 -27.088 1.00 25.00 40 PRO A C 9
ATOM 8773 O O . PRO A 1 40 ? -14.073 11.474 -27.617 1.00 25.00 40 PRO A O 9
ATOM 8784 N N . SER A 1 41 ? -15.529 13.098 -27.165 1.00 25.00 41 SER A N 9
ATOM 8785 C CA . SER A 1 41 ? -16.673 12.459 -27.807 1.00 25.00 41 SER A CA 9
ATOM 8786 C C . SER A 1 41 ? -16.473 12.243 -29.290 1.00 25.00 41 SER A C 9
ATOM 8787 O O . SER A 1 41 ? -16.932 11.274 -29.861 1.00 25.00 41 SER A O 9
ATOM 8795 N N . THR A 1 42 ? -15.788 13.181 -29.910 1.00 25.00 42 THR A N 9
ATOM 8796 C CA . THR A 1 42 ? -15.531 13.124 -31.347 1.00 25.00 42 THR A CA 9
ATOM 8797 C C . THR A 1 42 ? -14.322 12.234 -31.610 1.00 25.00 42 THR A C 9
ATOM 8798 O O . THR A 1 42 ? -14.072 11.831 -32.735 1.00 25.00 42 THR A O 9
ATOM 8809 N N . ASN A 1 43 ? -13.563 11.945 -30.558 1.00 25.00 43 ASN A N 9
ATOM 8810 C CA . ASN A 1 43 ? -12.358 11.149 -30.663 1.00 25.00 43 ASN A CA 9
ATOM 8811 C C . ASN A 1 43 ? -12.613 9.769 -30.084 1.00 25.00 43 ASN A C 9
ATOM 8812 O O . ASN A 1 43 ? -11.704 9.047 -29.699 1.00 25.00 43 ASN A O 9
ATOM 8823 N N . SER A 1 44 ? -13.880 9.403 -30.069 1.00 25.00 44 SER A N 9
ATOM 8824 C CA . SER A 1 44 ? -14.327 8.124 -29.538 1.00 25.00 44 SER A CA 9
ATOM 8825 C C . SER A 1 44 ? -14.249 6.981 -30.548 1.00 25.00 44 SER A C 9
ATOM 8826 O O . SER A 1 44 ? -14.998 6.011 -30.469 1.00 25.00 44 SER A O 9
ATOM 8834 N N . GLY A 1 45 ? -13.350 7.124 -31.506 1.00 25.00 45 GLY A N 9
ATOM 8835 C CA . GLY A 1 45 ? -13.199 6.166 -32.566 1.00 25.00 45 GLY A CA 9
ATOM 8836 C C . GLY A 1 45 ? -11.960 5.305 -32.442 1.00 25.00 45 GLY A C 9
ATOM 8837 O O . GLY A 1 45 ? -11.833 4.481 -31.552 1.00 25.00 45 GLY A O 9
ATOM 8841 N N . GLN A 1 46 ? -11.049 5.500 -33.381 1.00 25.00 46 GLN A N 9
ATOM 8842 C CA . GLN A 1 46 ? -9.825 4.717 -33.474 1.00 25.00 46 GLN A CA 9
ATOM 8843 C C . GLN A 1 46 ? -8.847 5.011 -32.338 1.00 25.00 46 GLN A C 9
ATOM 8844 O O . GLN A 1 46 ? -8.460 4.128 -31.582 1.00 25.00 46 GLN A O 9
ATOM 8858 N N . TYR A 1 47 ? -8.419 6.260 -32.273 1.00 25.00 47 TYR A N 9
ATOM 8859 C CA . TYR A 1 47 ? -7.462 6.722 -31.277 1.00 25.00 47 TYR A CA 9
ATOM 8860 C C . TYR A 1 47 ? -7.650 8.228 -31.213 1.00 25.00 47 TYR A C 9
ATOM 8861 O O . TYR A 1 47 ? -8.380 8.778 -32.036 1.00 25.00 47 TYR A O 9
ATOM 8879 N N . GLY A 1 48 ? -6.987 8.894 -30.277 1.00 25.00 48 GLY A N 9
ATOM 8880 C CA . GLY A 1 48 ? -7.108 10.339 -30.154 1.00 25.00 48 GLY A CA 9
ATOM 8881 C C . GLY A 1 48 ? -5.823 10.993 -29.678 1.00 25.00 48 GLY A C 9
ATOM 8882 O O . GLY A 1 48 ? -4.819 10.307 -29.494 1.00 25.00 48 GLY A O 9
ATOM 8886 N N . PRO A 1 49 ? -5.816 12.324 -29.458 1.00 25.00 49 PRO A N 9
ATOM 8887 C CA . PRO A 1 49 ? -4.646 13.078 -28.973 1.00 25.00 49 PRO A CA 9
ATOM 8888 C C . PRO A 1 49 ? -4.155 12.559 -27.647 1.00 25.00 49 PRO A C 9
ATOM 8889 O O . PRO A 1 49 ? -2.961 12.409 -27.402 1.00 25.00 49 PRO A O 9
ATOM 8900 N N . TRP A 1 50 ? -5.125 12.323 -26.788 1.00 25.00 50 TRP A N 9
ATOM 8901 C CA . TRP A 1 50 ? -4.920 11.773 -25.476 1.00 25.00 50 TRP A CA 9
ATOM 8902 C C . TRP A 1 50 ? -5.785 10.534 -25.283 1.00 25.00 50 TRP A C 9
ATOM 8903 O O . TRP A 1 50 ? -6.935 10.492 -25.716 1.00 25.00 50 TRP A O 9
ATOM 8924 N N . LEU A 1 51 ? -5.219 9.557 -24.597 1.00 25.00 51 LEU A N 9
ATOM 8925 C CA . LEU A 1 51 ? -5.886 8.340 -24.199 1.00 25.00 51 LEU A CA 9
ATOM 8926 C C . LEU A 1 51 ? -6.040 8.365 -22.700 1.00 25.00 51 LEU A C 9
ATOM 8927 O O . LEU A 1 51 ? -5.166 8.832 -21.980 1.00 25.00 51 LEU A O 9
ATOM 8943 N N . ASP A 1 52 ? -7.128 7.800 -22.238 1.00 25.00 52 ASP A N 9
ATOM 8944 C CA . ASP A 1 52 ? -7.392 7.666 -20.811 1.00 25.00 52 ASP A CA 9
ATOM 8945 C C . ASP A 1 52 ? -6.966 6.245 -20.453 1.00 25.00 52 ASP A C 9
ATOM 8946 O O . ASP A 1 52 ? -7.324 5.297 -21.152 1.00 25.00 52 ASP A O 9
ATOM 8955 N N . LEU A 1 53 ? -6.108 6.091 -19.456 1.00 25.00 53 LEU A N 9
ATOM 8956 C CA . LEU A 1 53 ? -5.525 4.785 -19.193 1.00 25.00 53 LEU A CA 9
ATOM 8957 C C . LEU A 1 53 ? -6.405 3.873 -18.389 1.00 25.00 53 LEU A C 9
ATOM 8958 O O . LEU A 1 53 ? -6.796 4.175 -17.262 1.00 25.00 53 LEU A O 9
ATOM 8974 N N . GLY A 1 54 ? -6.614 2.700 -18.957 1.00 25.00 54 GLY A N 9
ATOM 8975 C CA . GLY A 1 54 ? -7.362 1.656 -18.279 1.00 25.00 54 GLY A CA 9
ATOM 8976 C C . GLY A 1 54 ? -6.632 1.193 -17.032 1.00 25.00 54 GLY A C 9
ATOM 8977 O O . GLY A 1 54 ? -7.227 1.018 -15.976 1.00 25.00 54 GLY A O 9
ATOM 8981 N N . ASN A 1 55 ? -5.321 1.017 -17.142 1.00 25.00 55 ASN A N 9
ATOM 8982 C CA . ASN A 1 55 ? -4.514 0.631 -15.999 1.00 25.00 55 ASN A CA 9
ATOM 8983 C C . ASN A 1 55 ? -3.909 1.817 -15.319 1.00 25.00 55 ASN A C 9
ATOM 8984 O O . ASN A 1 55 ? -4.128 2.948 -15.696 1.00 25.00 55 ASN A O 9
ATOM 8995 N N . CYS A 1 56 ? -3.086 1.512 -14.342 1.00 25.00 56 CYS A N 9
ATOM 8996 C CA . CYS A 1 56 ? -2.355 2.505 -13.570 1.00 25.00 56 CYS A CA 9
ATOM 8997 C C . CYS A 1 56 ? -0.870 2.288 -13.790 1.00 25.00 56 CYS A C 9
ATOM 8998 O O . CYS A 1 56 ? -0.094 3.219 -13.988 1.00 25.00 56 CYS A O 9
ATOM 9005 N N . VAL A 1 57 ? -0.503 1.020 -13.720 1.00 25.00 57 VAL A N 9
ATOM 9006 C CA . VAL A 1 57 ? 0.882 0.578 -13.838 1.00 25.00 57 VAL A CA 9
ATOM 9007 C C . VAL A 1 57 ? 0.970 -0.153 -15.173 1.00 25.00 57 VAL A C 9
ATOM 9008 O O . VAL A 1 57 ? -0.052 -0.484 -15.756 1.00 25.00 57 VAL A O 9
ATOM 9021 N N . THR A 1 58 ? 2.185 -0.389 -15.652 1.00 25.00 58 THR A N 9
ATOM 9022 C CA . THR A 1 58 ? 2.434 -1.054 -16.943 1.00 25.00 58 THR A CA 9
ATOM 9023 C C . THR A 1 58 ? 1.650 -2.351 -17.112 1.00 25.00 58 THR A C 9
ATOM 9024 O O . THR A 1 58 ? 1.234 -2.691 -18.213 1.00 25.00 58 THR A O 9
ATOM 9035 N N . SER A 1 59 ? 1.487 -3.056 -16.000 1.00 25.00 59 SER A N 9
ATOM 9036 C CA . SER A 1 59 ? 0.704 -4.305 -15.926 1.00 25.00 59 SER A CA 9
ATOM 9037 C C . SER A 1 59 ? 1.224 -5.339 -16.925 1.00 25.00 59 SER A C 9
ATOM 9038 O O . SER A 1 59 ? 0.468 -5.969 -17.655 1.00 25.00 59 SER A O 9
ATOM 9046 N N . GLY A 1 60 ? 2.541 -5.466 -16.957 1.00 25.00 60 GLY A N 9
ATOM 9047 C CA . GLY A 1 60 ? 3.214 -6.316 -17.923 1.00 25.00 60 GLY A CA 9
ATOM 9048 C C . GLY A 1 60 ? 4.262 -5.472 -18.612 1.00 25.00 60 GLY A C 9
ATOM 9049 O O . GLY A 1 60 ? 3.934 -4.527 -19.332 1.00 25.00 60 GLY A O 9
ATOM 9053 N N . ALA A 1 61 ? 5.525 -5.737 -18.326 1.00 25.00 61 ALA A N 9
ATOM 9054 C CA . ALA A 1 61 ? 6.608 -4.928 -18.874 1.00 25.00 61 ALA A CA 9
ATOM 9055 C C . ALA A 1 61 ? 6.673 -5.118 -20.393 1.00 25.00 61 ALA A C 9
ATOM 9056 O O . ALA A 1 61 ? 6.483 -6.217 -20.896 1.00 25.00 61 ALA A O 9
ATOM 9063 N N . HIS A 1 62 ? 6.957 -4.042 -21.111 1.00 25.00 62 HIS A N 9
ATOM 9064 C CA . HIS A 1 62 ? 7.093 -4.093 -22.567 1.00 25.00 62 HIS A CA 9
ATOM 9065 C C . HIS A 1 62 ? 8.064 -2.989 -22.959 1.00 25.00 62 HIS A C 9
ATOM 9066 O O . HIS A 1 62 ? 8.192 -2.000 -22.243 1.00 25.00 62 HIS A O 9
ATOM 9081 N N . HIS A 1 63 ? 8.792 -3.180 -24.052 1.00 25.00 63 HIS A N 9
ATOM 9082 C CA . HIS A 1 63 ? 9.844 -2.241 -24.454 1.00 25.00 63 HIS A CA 9
ATOM 9083 C C . HIS A 1 63 ? 9.992 -2.225 -25.972 1.00 25.00 63 HIS A C 9
ATOM 9084 O O . HIS A 1 63 ? 9.860 -3.256 -26.614 1.00 25.00 63 HIS A O 9
ATOM 9099 N N . HIS A 1 64 ? 10.275 -1.059 -26.539 1.00 25.00 64 HIS A N 9
ATOM 9100 C CA . HIS A 1 64 ? 10.455 -0.908 -27.985 1.00 25.00 64 HIS A CA 9
ATOM 9101 C C . HIS A 1 64 ? 11.397 0.276 -28.197 1.00 25.00 64 HIS A C 9
ATOM 9102 O O . HIS A 1 64 ? 11.283 1.254 -27.469 1.00 25.00 64 HIS A O 9
ATOM 9117 N N . HIS A 1 65 ? 12.295 0.185 -29.184 1.00 25.00 65 HIS A N 9
ATOM 9118 C CA . HIS A 1 65 ? 13.239 1.277 -29.532 1.00 25.00 65 HIS A CA 9
ATOM 9119 C C . HIS A 1 65 ? 14.143 1.680 -28.336 1.00 25.00 65 HIS A C 9
ATOM 9120 O O . HIS A 1 65 ? 14.161 1.011 -27.300 1.00 25.00 65 HIS A O 9
ATOM 9135 N N . HIS A 1 66 ? 14.884 2.768 -28.488 1.00 25.00 66 HIS A N 9
ATOM 9136 C CA . HIS A 1 66 ? 15.620 3.398 -27.389 1.00 25.00 66 HIS A CA 9
ATOM 9137 C C . HIS A 1 66 ? 15.561 4.863 -27.785 1.00 25.00 66 HIS A C 9
ATOM 9138 O O . HIS A 1 66 ? 15.824 5.170 -28.947 1.00 25.00 66 HIS A O 9
ATOM 9153 N N . HIS A 1 67 ? 15.084 5.712 -26.878 1.00 25.00 67 HIS A N 9
ATOM 9154 C CA . HIS A 1 67 ? 14.644 7.075 -27.228 1.00 25.00 67 HIS A CA 9
ATOM 9155 C C . HIS A 1 67 ? 13.673 6.916 -28.407 1.00 25.00 67 HIS A C 9
ATOM 9156 O O . HIS A 1 67 ? 13.813 7.595 -29.438 1.00 25.00 67 HIS A O 9
ATOM 9172 N N . MET A 1 1 ? 1.593 7.283 -0.230 1.00 25.00 1 MET A N 10
ATOM 9173 C CA . MET A 1 1 ? 1.374 5.805 -0.310 1.00 25.00 1 MET A CA 10
ATOM 9174 C C . MET A 1 1 ? 0.773 5.415 -1.653 1.00 25.00 1 MET A C 10
ATOM 9175 O O . MET A 1 1 ? 0.781 4.254 -2.030 1.00 25.00 1 MET A O 10
ATOM 9191 N N . ASP A 1 2 ? 0.240 6.391 -2.369 1.00 25.00 2 ASP A N 10
ATOM 9192 C CA . ASP A 1 2 ? -0.409 6.161 -3.649 1.00 25.00 2 ASP A CA 10
ATOM 9193 C C . ASP A 1 2 ? 0.595 5.782 -4.723 1.00 25.00 2 ASP A C 10
ATOM 9194 O O . ASP A 1 2 ? 1.562 6.491 -4.986 1.00 25.00 2 ASP A O 10
ATOM 9203 N N . THR A 1 3 ? 0.279 4.705 -5.417 1.00 25.00 3 THR A N 10
ATOM 9204 C CA . THR A 1 3 ? 1.004 4.252 -6.589 1.00 25.00 3 THR A CA 10
ATOM 9205 C C . THR A 1 3 ? 0.967 5.315 -7.667 1.00 25.00 3 THR A C 10
ATOM 9206 O O . THR A 1 3 ? 1.768 5.334 -8.590 1.00 25.00 3 THR A O 10
ATOM 9217 N N . CYS A 1 4 ? -0.064 6.139 -7.599 1.00 25.00 4 CYS A N 10
ATOM 9218 C CA . CYS A 1 4 ? -0.359 7.105 -8.650 1.00 25.00 4 CYS A CA 10
ATOM 9219 C C . CYS A 1 4 ? 0.033 8.503 -8.184 1.00 25.00 4 CYS A C 10
ATOM 9220 O O . CYS A 1 4 ? -0.368 9.507 -8.768 1.00 25.00 4 CYS A O 10
ATOM 9227 N N . ALA A 1 5 ? 0.897 8.549 -7.181 1.00 25.00 5 ALA A N 10
ATOM 9228 C CA . ALA A 1 5 ? 1.479 9.818 -6.729 1.00 25.00 5 ALA A CA 10
ATOM 9229 C C . ALA A 1 5 ? 2.989 9.817 -6.932 1.00 25.00 5 ALA A C 10
ATOM 9230 O O . ALA A 1 5 ? 3.714 10.569 -6.300 1.00 25.00 5 ALA A O 10
ATOM 9237 N N . THR A 1 6 ? 3.426 9.011 -7.881 1.00 25.00 6 THR A N 10
ATOM 9238 C CA . THR A 1 6 ? 4.839 8.991 -8.286 1.00 25.00 6 THR A CA 10
ATOM 9239 C C . THR A 1 6 ? 4.997 9.188 -9.775 1.00 25.00 6 THR A C 10
ATOM 9240 O O . THR A 1 6 ? 6.091 9.368 -10.299 1.00 25.00 6 THR A O 10
ATOM 9251 N N . LEU A 1 7 ? 3.868 9.177 -10.445 1.00 25.00 7 LEU A N 10
ATOM 9252 C CA . LEU A 1 7 ? 3.800 9.504 -11.850 1.00 25.00 7 LEU A CA 10
ATOM 9253 C C . LEU A 1 7 ? 4.035 11.005 -11.968 1.00 25.00 7 LEU A C 10
ATOM 9254 O O . LEU A 1 7 ? 3.607 11.760 -11.083 1.00 25.00 7 LEU A O 10
ATOM 9270 N N . PRO A 1 8 ? 4.582 11.475 -13.103 1.00 25.00 8 PRO A N 10
ATOM 9271 C CA . PRO A 1 8 ? 4.544 12.928 -13.268 1.00 25.00 8 PRO A CA 10
ATOM 9272 C C . PRO A 1 8 ? 3.114 13.351 -13.609 1.00 25.00 8 PRO A C 10
ATOM 9273 O O . PRO A 1 8 ? 2.216 12.514 -13.738 1.00 25.00 8 PRO A O 10
ATOM 9284 N N . SER A 1 9 ? 2.877 14.644 -13.738 1.00 25.00 9 SER A N 10
ATOM 9285 C CA . SER A 1 9 ? 1.532 15.135 -13.996 1.00 25.00 9 SER A CA 10
ATOM 9286 C C . SER A 1 9 ? 1.590 16.163 -15.082 1.00 25.00 9 SER A C 10
ATOM 9287 O O . SER A 1 9 ? 2.650 16.726 -15.324 1.00 25.00 9 SER A O 10
ATOM 9295 N N . TRP A 1 10 ? 0.468 16.401 -15.748 1.00 25.00 10 TRP A N 10
ATOM 9296 C CA . TRP A 1 10 ? 0.431 17.308 -16.819 1.00 25.00 10 TRP A CA 10
ATOM 9297 C C . TRP A 1 10 ? -0.282 18.600 -16.574 1.00 25.00 10 TRP A C 10
ATOM 9298 O O . TRP A 1 10 ? -1.268 18.680 -15.826 1.00 25.00 10 TRP A O 10
ATOM 9319 N N . ASP A 1 11 ? 0.207 19.590 -17.285 1.00 25.00 11 ASP A N 10
ATOM 9320 C CA . ASP A 1 11 ? -0.337 20.942 -17.235 1.00 25.00 11 ASP A CA 10
ATOM 9321 C C . ASP A 1 11 ? -1.524 21.076 -18.170 1.00 25.00 11 ASP A C 10
ATOM 9322 O O . ASP A 1 11 ? -1.706 20.278 -19.082 1.00 25.00 11 ASP A O 10
ATOM 9331 N N . ALA A 1 12 ? -2.314 22.118 -17.961 1.00 25.00 12 ALA A N 10
ATOM 9332 C CA . ALA A 1 12 ? -3.448 22.402 -18.835 1.00 25.00 12 ALA A CA 10
ATOM 9333 C C . ALA A 1 12 ? -2.997 23.089 -20.136 1.00 25.00 12 ALA A C 10
ATOM 9334 O O . ALA A 1 12 ? -3.705 23.052 -21.132 1.00 25.00 12 ALA A O 10
ATOM 9341 N N . SER A 1 13 ? -1.855 23.767 -20.086 1.00 25.00 13 SER A N 10
ATOM 9342 C CA . SER A 1 13 ? -1.384 24.575 -21.219 1.00 25.00 13 SER A CA 10
ATOM 9343 C C . SER A 1 13 ? -0.325 23.890 -22.081 1.00 25.00 13 SER A C 10
ATOM 9344 O O . SER A 1 13 ? -0.121 24.264 -23.233 1.00 25.00 13 SER A O 10
ATOM 9352 N N . THR A 1 14 ? 0.416 22.963 -21.499 1.00 25.00 14 THR A N 10
ATOM 9353 C CA . THR A 1 14 ? 1.530 22.334 -22.196 1.00 25.00 14 THR A CA 10
ATOM 9354 C C . THR A 1 14 ? 1.048 21.358 -23.264 1.00 25.00 14 THR A C 10
ATOM 9355 O O . THR A 1 14 ? 0.133 20.558 -23.055 1.00 25.00 14 THR A O 10
ATOM 9366 N N . VAL A 1 15 ? 1.696 21.437 -24.412 1.00 25.00 15 VAL A N 10
ATOM 9367 C CA . VAL A 1 15 ? 1.413 20.583 -25.548 1.00 25.00 15 VAL A CA 10
ATOM 9368 C C . VAL A 1 15 ? 1.806 19.177 -25.155 1.00 25.00 15 VAL A C 10
ATOM 9369 O O . VAL A 1 15 ? 2.888 18.968 -24.629 1.00 25.00 15 VAL A O 10
ATOM 9382 N N . TYR A 1 16 ? 0.927 18.222 -25.396 1.00 25.00 16 TYR A N 10
ATOM 9383 C CA . TYR A 1 16 ? 1.169 16.847 -25.033 1.00 25.00 16 TYR A CA 10
ATOM 9384 C C . TYR A 1 16 ? 2.380 16.292 -25.773 1.00 25.00 16 TYR A C 10
ATOM 9385 O O . TYR A 1 16 ? 2.752 16.777 -26.830 1.00 25.00 16 TYR A O 10
ATOM 9403 N N . THR A 1 17 ? 3.021 15.313 -25.166 1.00 25.00 17 THR A N 10
ATOM 9404 C CA . THR A 1 17 ? 4.287 14.776 -25.649 1.00 25.00 17 THR A CA 10
ATOM 9405 C C . THR A 1 17 ? 4.208 13.279 -25.866 1.00 25.00 17 THR A C 10
ATOM 9406 O O . THR A 1 17 ? 3.139 12.683 -25.824 1.00 25.00 17 THR A O 10
ATOM 9417 N N . ASN A 1 18 ? 5.389 12.699 -26.001 1.00 25.00 18 ASN A N 10
ATOM 9418 C CA . ASN A 1 18 ? 5.618 11.269 -25.993 1.00 25.00 18 ASN A CA 10
ATOM 9419 C C . ASN A 1 18 ? 4.988 10.648 -24.728 1.00 25.00 18 ASN A C 10
ATOM 9420 O O . ASN A 1 18 ? 4.694 11.376 -23.764 1.00 25.00 18 ASN A O 10
ATOM 9431 N N . PRO A 1 19 ? 4.787 9.308 -24.698 1.00 25.00 19 PRO A N 10
ATOM 9432 C CA . PRO A 1 19 ? 4.103 8.648 -23.569 1.00 25.00 19 PRO A CA 10
ATOM 9433 C C . PRO A 1 19 ? 4.860 8.571 -22.230 1.00 25.00 19 PRO A C 10
ATOM 9434 O O . PRO A 1 19 ? 5.117 7.498 -21.692 1.00 25.00 19 PRO A O 10
ATOM 9445 N N . GLN A 1 20 ? 5.101 9.735 -21.642 1.00 25.00 20 GLN A N 10
ATOM 9446 C CA . GLN A 1 20 ? 5.682 9.863 -20.317 1.00 25.00 20 GLN A CA 10
ATOM 9447 C C . GLN A 1 20 ? 4.743 9.304 -19.254 1.00 25.00 20 GLN A C 10
ATOM 9448 O O . GLN A 1 20 ? 5.186 8.847 -18.205 1.00 25.00 20 GLN A O 10
ATOM 9462 N N . GLN A 1 21 ? 3.450 9.401 -19.571 1.00 25.00 21 GLN A N 10
ATOM 9463 C CA . GLN A 1 21 ? 2.310 9.055 -18.692 1.00 25.00 21 GLN A CA 10
ATOM 9464 C C . GLN A 1 21 ? 2.146 10.146 -17.631 1.00 25.00 21 GLN A C 10
ATOM 9465 O O . GLN A 1 21 ? 3.100 10.576 -17.026 1.00 25.00 21 GLN A O 10
ATOM 9479 N N . VAL A 1 22 ? 0.933 10.657 -17.490 1.00 25.00 22 VAL A N 10
ATOM 9480 C CA . VAL A 1 22 ? 0.659 11.822 -16.660 1.00 25.00 22 VAL A CA 10
ATOM 9481 C C . VAL A 1 22 ? -0.634 11.544 -15.963 1.00 25.00 22 VAL A C 10
ATOM 9482 O O . VAL A 1 22 ? -1.310 10.566 -16.262 1.00 25.00 22 VAL A O 10
ATOM 9495 N N . LYS A 1 23 ? -1.005 12.419 -15.055 1.00 25.00 23 LYS A N 10
ATOM 9496 C CA . LYS A 1 23 ? -2.261 12.316 -14.372 1.00 25.00 23 LYS A CA 10
ATOM 9497 C C . LYS A 1 23 ? -2.942 13.663 -14.442 1.00 25.00 23 LYS A C 10
ATOM 9498 O O . LYS A 1 23 ? -2.307 14.683 -14.725 1.00 25.00 23 LYS A O 10
ATOM 9517 N N . HIS A 1 24 ? -4.246 13.633 -14.248 1.00 25.00 24 HIS A N 10
ATOM 9518 C CA . HIS A 1 24 ? -5.122 14.798 -14.398 1.00 25.00 24 HIS A CA 10
ATOM 9519 C C . HIS A 1 24 ? -6.490 14.327 -13.943 1.00 25.00 24 HIS A C 10
ATOM 9520 O O . HIS A 1 24 ? -6.807 13.176 -14.158 1.00 25.00 24 HIS A O 10
ATOM 9535 N N . ASN A 1 25 ? -7.282 15.181 -13.300 1.00 25.00 25 ASN A N 10
ATOM 9536 C CA . ASN A 1 25 ? -8.643 14.811 -12.840 1.00 25.00 25 ASN A CA 10
ATOM 9537 C C . ASN A 1 25 ? -8.675 13.540 -12.010 1.00 25.00 25 ASN A C 10
ATOM 9538 O O . ASN A 1 25 ? -9.590 12.725 -12.074 1.00 25.00 25 ASN A O 10
ATOM 9549 N N . SER A 1 26 ? -7.591 13.398 -11.274 1.00 25.00 26 SER A N 10
ATOM 9550 C CA . SER A 1 26 ? -7.280 12.233 -10.419 1.00 25.00 26 SER A CA 10
ATOM 9551 C C . SER A 1 26 ? -7.340 10.889 -11.153 1.00 25.00 26 SER A C 10
ATOM 9552 O O . SER A 1 26 ? -7.442 9.830 -10.543 1.00 25.00 26 SER A O 10
ATOM 9560 N N . LYS A 1 27 ? -7.143 10.950 -12.459 1.00 25.00 27 LYS A N 10
ATOM 9561 C CA . LYS A 1 27 ? -6.973 9.770 -13.305 1.00 25.00 27 LYS A CA 10
ATOM 9562 C C . LYS A 1 27 ? -5.636 9.842 -13.976 1.00 25.00 27 LYS A C 10
ATOM 9563 O O . LYS A 1 27 ? -4.916 10.821 -13.813 1.00 25.00 27 LYS A O 10
ATOM 9582 N N . ARG A 1 28 ? -5.314 8.812 -14.739 1.00 25.00 28 ARG A N 10
ATOM 9583 C CA . ARG A 1 28 ? -4.056 8.721 -15.447 1.00 25.00 28 ARG A CA 10
ATOM 9584 C C . ARG A 1 28 ? -4.359 8.826 -16.918 1.00 25.00 28 ARG A C 10
ATOM 9585 O O . ARG A 1 28 ? -5.394 8.375 -17.386 1.00 25.00 28 ARG A O 10
ATOM 9606 N N . TYR A 1 29 ? -3.429 9.400 -17.644 1.00 25.00 29 TYR A N 10
ATOM 9607 C CA . TYR A 1 29 ? -3.561 9.575 -19.063 1.00 25.00 29 TYR A CA 10
ATOM 9608 C C . TYR A 1 29 ? -2.200 9.383 -19.649 1.00 25.00 29 TYR A C 10
ATOM 9609 O O . TYR A 1 29 ? -1.188 9.385 -18.952 1.00 25.00 29 TYR A O 10
ATOM 9627 N N . GLN A 1 30 ? -2.179 9.242 -20.947 1.00 25.00 30 GLN A N 10
ATOM 9628 C CA . GLN A 1 30 ? -0.971 9.075 -21.686 1.00 25.00 30 GLN A CA 10
ATOM 9629 C C . GLN A 1 30 ? -1.231 9.748 -23.002 1.00 25.00 30 GLN A C 10
ATOM 9630 O O . GLN A 1 30 ? -2.350 9.742 -23.472 1.00 25.00 30 GLN A O 10
ATOM 9644 N N . ALA A 1 31 ? -0.208 10.314 -23.600 1.00 25.00 31 ALA A N 10
ATOM 9645 C CA . ALA A 1 31 ? -0.328 10.850 -24.940 1.00 25.00 31 ALA A CA 10
ATOM 9646 C C . ALA A 1 31 ? 0.741 10.182 -25.766 1.00 25.00 31 ALA A C 10
ATOM 9647 O O . ALA A 1 31 ? 1.808 9.891 -25.262 1.00 25.00 31 ALA A O 10
ATOM 9654 N N . ASN A 1 32 ? 0.434 9.909 -27.018 1.00 25.00 32 ASN A N 10
ATOM 9655 C CA . ASN A 1 32 ? 1.407 9.294 -27.909 1.00 25.00 32 ASN A CA 10
ATOM 9656 C C . ASN A 1 32 ? 2.342 10.372 -28.416 1.00 25.00 32 ASN A C 10
ATOM 9657 O O . ASN A 1 32 ? 3.534 10.153 -28.590 1.00 25.00 32 ASN A O 10
ATOM 9668 N N . TYR A 1 33 ? 1.755 11.529 -28.691 1.00 25.00 33 TYR A N 10
ATOM 9669 C CA . TYR A 1 33 ? 2.477 12.666 -29.249 1.00 25.00 33 TYR A CA 10
ATOM 9670 C C . TYR A 1 33 ? 1.655 13.950 -29.068 1.00 25.00 33 TYR A C 10
ATOM 9671 O O . TYR A 1 33 ? 0.686 13.974 -28.303 1.00 25.00 33 TYR A O 10
ATOM 9689 N N . TRP A 1 34 ? 2.051 14.990 -29.791 1.00 25.00 34 TRP A N 10
ATOM 9690 C CA . TRP A 1 34 ? 1.414 16.307 -29.769 1.00 25.00 34 TRP A CA 10
ATOM 9691 C C . TRP A 1 34 ? -0.102 16.351 -29.899 1.00 25.00 34 TRP A C 10
ATOM 9692 O O . TRP A 1 34 ? -0.733 15.508 -30.532 1.00 25.00 34 TRP A O 10
ATOM 9713 N N . THR A 1 35 ? -0.651 17.447 -29.392 1.00 25.00 35 THR A N 10
ATOM 9714 C CA . THR A 1 35 ? -2.042 17.811 -29.622 1.00 25.00 35 THR A CA 10
ATOM 9715 C C . THR A 1 35 ? -1.992 19.088 -30.417 1.00 25.00 35 THR A C 10
ATOM 9716 O O . THR A 1 35 ? -0.941 19.702 -30.574 1.00 25.00 35 THR A O 10
ATOM 9727 N N . GLN A 1 36 ? -3.150 19.466 -30.900 1.00 25.00 36 GLN A N 10
ATOM 9728 C CA . GLN A 1 36 ? -3.324 20.644 -31.708 1.00 25.00 36 GLN A CA 10
ATOM 9729 C C . GLN A 1 36 ? -4.122 21.756 -31.004 1.00 25.00 36 GLN A C 10
ATOM 9730 O O . GLN A 1 36 ? -3.549 22.598 -30.336 1.00 25.00 36 GLN A O 10
ATOM 9744 N N . ASN A 1 37 ? -5.441 21.689 -31.077 1.00 25.00 37 ASN A N 10
ATOM 9745 C CA . ASN A 1 37 ? -6.343 22.627 -30.406 1.00 25.00 37 ASN A CA 10
ATOM 9746 C C . ASN A 1 37 ? -7.490 21.778 -29.873 1.00 25.00 37 ASN A C 10
ATOM 9747 O O . ASN A 1 37 ? -8.662 22.086 -30.059 1.00 25.00 37 ASN A O 10
ATOM 9758 N N . GLN A 1 38 ? -7.132 20.627 -29.323 1.00 25.00 38 GLN A N 10
ATOM 9759 C CA . GLN A 1 38 ? -8.109 19.603 -28.977 1.00 25.00 38 GLN A CA 10
ATOM 9760 C C . GLN A 1 38 ? -8.055 19.194 -27.524 1.00 25.00 38 GLN A C 10
ATOM 9761 O O . GLN A 1 38 ? -7.062 19.397 -26.830 1.00 25.00 38 GLN A O 10
ATOM 9775 N N . ASN A 1 39 ? -9.127 18.551 -27.109 1.00 25.00 39 ASN A N 10
ATOM 9776 C CA . ASN A 1 39 ? -9.272 18.014 -25.759 1.00 25.00 39 ASN A CA 10
ATOM 9777 C C . ASN A 1 39 ? -9.636 16.547 -25.906 1.00 25.00 39 ASN A C 10
ATOM 9778 O O . ASN A 1 39 ? -10.343 16.192 -26.848 1.00 25.00 39 ASN A O 10
ATOM 9789 N N . PRO A 1 40 ? -9.161 15.678 -24.995 1.00 25.00 40 PRO A N 10
ATOM 9790 C CA . PRO A 1 40 ? -9.434 14.254 -25.214 1.00 25.00 40 PRO A CA 10
ATOM 9791 C C . PRO A 1 40 ? -10.863 13.820 -24.909 1.00 25.00 40 PRO A C 10
ATOM 9792 O O . PRO A 1 40 ? -11.391 12.918 -25.529 1.00 25.00 40 PRO A O 10
ATOM 9803 N N . SER A 1 41 ? -11.471 14.450 -23.917 1.00 25.00 41 SER A N 10
ATOM 9804 C CA . SER A 1 41 ? -12.765 14.027 -23.397 1.00 25.00 41 SER A CA 10
ATOM 9805 C C . SER A 1 41 ? -13.913 14.271 -24.345 1.00 25.00 41 SER A C 10
ATOM 9806 O O . SER A 1 41 ? -14.884 13.543 -24.376 1.00 25.00 41 SER A O 10
ATOM 9814 N N . THR A 1 42 ? -13.810 15.360 -25.069 1.00 25.00 42 THR A N 10
ATOM 9815 C CA . THR A 1 42 ? -14.840 15.814 -25.959 1.00 25.00 42 THR A CA 10
ATOM 9816 C C . THR A 1 42 ? -14.747 15.057 -27.261 1.00 25.00 42 THR A C 10
ATOM 9817 O O . THR A 1 42 ? -15.643 15.093 -28.088 1.00 25.00 42 THR A O 10
ATOM 9828 N N . ASN A 1 43 ? -13.603 14.420 -27.453 1.00 25.00 43 ASN A N 10
ATOM 9829 C CA . ASN A 1 43 ? -13.287 13.727 -28.664 1.00 25.00 43 ASN A CA 10
ATOM 9830 C C . ASN A 1 43 ? -13.037 12.260 -28.356 1.00 25.00 43 ASN A C 10
ATOM 9831 O O . ASN A 1 43 ? -12.293 11.573 -29.053 1.00 25.00 43 ASN A O 10
ATOM 9842 N N . SER A 1 44 ? -13.657 11.806 -27.282 1.00 25.00 44 SER A N 10
ATOM 9843 C CA . SER A 1 44 ? -13.512 10.444 -26.776 1.00 25.00 44 SER A CA 10
ATOM 9844 C C . SER A 1 44 ? -14.208 9.360 -27.624 1.00 25.00 44 SER A C 10
ATOM 9845 O O . SER A 1 44 ? -14.901 8.496 -27.091 1.00 25.00 44 SER A O 10
ATOM 9853 N N . GLY A 1 45 ? -14.049 9.435 -28.937 1.00 25.00 45 GLY A N 10
ATOM 9854 C CA . GLY A 1 45 ? -14.663 8.511 -29.844 1.00 25.00 45 GLY A CA 10
ATOM 9855 C C . GLY A 1 45 ? -13.783 7.335 -30.213 1.00 25.00 45 GLY A C 10
ATOM 9856 O O . GLY A 1 45 ? -13.513 6.453 -29.414 1.00 25.00 45 GLY A O 10
ATOM 9860 N N . GLN A 1 46 ? -13.364 7.325 -31.469 1.00 25.00 46 GLN A N 10
ATOM 9861 C CA . GLN A 1 46 ? -12.593 6.227 -32.032 1.00 25.00 46 GLN A CA 10
ATOM 9862 C C . GLN A 1 46 ? -11.138 6.170 -31.546 1.00 25.00 46 GLN A C 10
ATOM 9863 O O . GLN A 1 46 ? -10.723 5.209 -30.908 1.00 25.00 46 GLN A O 10
ATOM 9877 N N . TYR A 1 47 ? -10.361 7.186 -31.897 1.00 25.00 47 TYR A N 10
ATOM 9878 C CA . TYR A 1 47 ? -8.937 7.224 -31.587 1.00 25.00 47 TYR A CA 10
ATOM 9879 C C . TYR A 1 47 ? -8.457 8.670 -31.597 1.00 25.00 47 TYR A C 10
ATOM 9880 O O . TYR A 1 47 ? -9.054 9.512 -32.267 1.00 25.00 47 TYR A O 10
ATOM 9898 N N . GLY A 1 48 ? -7.367 8.945 -30.894 1.00 25.00 48 GLY A N 10
ATOM 9899 C CA . GLY A 1 48 ? -6.765 10.265 -30.900 1.00 25.00 48 GLY A CA 10
ATOM 9900 C C . GLY A 1 48 ? -5.334 10.155 -30.408 1.00 25.00 48 GLY A C 10
ATOM 9901 O O . GLY A 1 48 ? -4.909 9.053 -30.059 1.00 25.00 48 GLY A O 10
ATOM 9905 N N . PRO A 1 49 ? -4.563 11.260 -30.363 1.00 25.00 49 PRO A N 10
ATOM 9906 C CA . PRO A 1 49 ? -3.173 11.232 -29.875 1.00 25.00 49 PRO A CA 10
ATOM 9907 C C . PRO A 1 49 ? -3.089 10.742 -28.445 1.00 25.00 49 PRO A C 10
ATOM 9908 O O . PRO A 1 49 ? -2.217 9.972 -28.055 1.00 25.00 49 PRO A O 10
ATOM 9919 N N . TRP A 1 50 ? -3.994 11.289 -27.662 1.00 25.00 50 TRP A N 10
ATOM 9920 C CA . TRP A 1 50 ? -4.129 10.986 -26.246 1.00 25.00 50 TRP A CA 10
ATOM 9921 C C . TRP A 1 50 ? -5.011 9.780 -25.885 1.00 25.00 50 TRP A C 10
ATOM 9922 O O . TRP A 1 50 ? -5.871 9.350 -26.642 1.00 25.00 50 TRP A O 10
ATOM 9943 N N . LEU A 1 51 ? -4.733 9.229 -24.714 1.00 25.00 51 LEU A N 10
ATOM 9944 C CA . LEU A 1 51 ? -5.390 8.076 -24.162 1.00 25.00 51 LEU A CA 10
ATOM 9945 C C . LEU A 1 51 ? -5.799 8.314 -22.726 1.00 25.00 51 LEU A C 10
ATOM 9946 O O . LEU A 1 51 ? -5.091 8.951 -21.948 1.00 25.00 51 LEU A O 10
ATOM 9962 N N . ASP A 1 52 ? -6.908 7.699 -22.392 1.00 25.00 52 ASP A N 10
ATOM 9963 C CA . ASP A 1 52 ? -7.491 7.708 -21.054 1.00 25.00 52 ASP A CA 10
ATOM 9964 C C . ASP A 1 52 ? -7.334 6.328 -20.416 1.00 25.00 52 ASP A C 10
ATOM 9965 O O . ASP A 1 52 ? -7.871 5.332 -20.920 1.00 25.00 52 ASP A O 10
ATOM 9974 N N . LEU A 1 53 ? -6.558 6.242 -19.347 1.00 25.00 53 LEU A N 10
ATOM 9975 C CA . LEU A 1 53 ? -6.382 5.014 -18.633 1.00 25.00 53 LEU A CA 10
ATOM 9976 C C . LEU A 1 53 ? -7.352 4.960 -17.478 1.00 25.00 53 LEU A C 10
ATOM 9977 O O . LEU A 1 53 ? -7.397 5.844 -16.634 1.00 25.00 53 LEU A O 10
ATOM 9993 N N . GLY A 1 54 ? -8.104 3.875 -17.445 1.00 25.00 54 GLY A N 10
ATOM 9994 C CA . GLY A 1 54 ? -9.118 3.696 -16.417 1.00 25.00 54 GLY A CA 10
ATOM 9995 C C . GLY A 1 54 ? -8.545 3.646 -15.014 1.00 25.00 54 GLY A C 10
ATOM 9996 O O . GLY A 1 54 ? -9.195 4.056 -14.059 1.00 25.00 54 GLY A O 10
ATOM 10000 N N . ASN A 1 55 ? -7.322 3.145 -14.877 1.00 25.00 55 ASN A N 10
ATOM 10001 C CA . ASN A 1 55 ? -6.668 3.120 -13.587 1.00 25.00 55 ASN A CA 10
ATOM 10002 C C . ASN A 1 55 ? -5.805 4.322 -13.302 1.00 25.00 55 ASN A C 10
ATOM 10003 O O . ASN A 1 55 ? -5.667 5.245 -14.080 1.00 25.00 55 ASN A O 10
ATOM 10014 N N . CYS A 1 56 ? -5.155 4.198 -12.170 1.00 25.00 56 CYS A N 10
ATOM 10015 C CA . CYS A 1 56 ? -4.170 5.132 -11.678 1.00 25.00 56 CYS A CA 10
ATOM 10016 C C . CYS A 1 56 ? -2.939 4.289 -11.399 1.00 25.00 56 CYS A C 10
ATOM 10017 O O . CYS A 1 56 ? -1.802 4.655 -11.697 1.00 25.00 56 CYS A O 10
ATOM 10024 N N . VAL A 1 57 ? -3.213 3.150 -10.789 1.00 25.00 57 VAL A N 10
ATOM 10025 C CA . VAL A 1 57 ? -2.210 2.142 -10.454 1.00 25.00 57 VAL A CA 10
ATOM 10026 C C . VAL A 1 57 ? -1.801 1.424 -11.746 1.00 25.00 57 VAL A C 10
ATOM 10027 O O . VAL A 1 57 ? -2.444 1.573 -12.781 1.00 25.00 57 VAL A O 10
ATOM 10040 N N . THR A 1 58 ? -0.699 0.698 -11.694 1.00 25.00 58 THR A N 10
ATOM 10041 C CA . THR A 1 58 ? -0.202 -0.058 -12.825 1.00 25.00 58 THR A CA 10
ATOM 10042 C C . THR A 1 58 ? -1.158 -1.233 -13.113 1.00 25.00 58 THR A C 10
ATOM 10043 O O . THR A 1 58 ? -2.060 -1.506 -12.319 1.00 25.00 58 THR A O 10
ATOM 10054 N N . SER A 1 59 ? -0.933 -1.920 -14.232 1.00 25.00 59 SER A N 10
ATOM 10055 C CA . SER A 1 59 ? -1.763 -3.051 -14.681 1.00 25.00 59 SER A CA 10
ATOM 10056 C C . SER A 1 59 ? -3.197 -2.587 -14.983 1.00 25.00 59 SER A C 10
ATOM 10057 O O . SER A 1 59 ? -3.427 -1.408 -15.259 1.00 25.00 59 SER A O 10
ATOM 10065 N N . GLY A 1 60 ? -4.139 -3.521 -15.006 1.00 25.00 60 GLY A N 10
ATOM 10066 C CA . GLY A 1 60 ? -5.518 -3.204 -15.338 1.00 25.00 60 GLY A CA 10
ATOM 10067 C C . GLY A 1 60 ? -6.039 -4.080 -16.458 1.00 25.00 60 GLY A C 10
ATOM 10068 O O . GLY A 1 60 ? -5.646 -5.237 -16.592 1.00 25.00 60 GLY A O 10
ATOM 10072 N N . ALA A 1 61 ? -6.940 -3.527 -17.259 1.00 25.00 61 ALA A N 10
ATOM 10073 C CA . ALA A 1 61 ? -7.565 -4.259 -18.356 1.00 25.00 61 ALA A CA 10
ATOM 10074 C C . ALA A 1 61 ? -6.547 -4.745 -19.405 1.00 25.00 61 ALA A C 10
ATOM 10075 O O . ALA A 1 61 ? -5.456 -4.189 -19.558 1.00 25.00 61 ALA A O 10
ATOM 10082 N N . HIS A 1 62 ? -6.955 -5.765 -20.153 1.00 25.00 62 HIS A N 10
ATOM 10083 C CA . HIS A 1 62 ? -6.154 -6.374 -21.229 1.00 25.00 62 HIS A CA 10
ATOM 10084 C C . HIS A 1 62 ? -5.949 -5.409 -22.417 1.00 25.00 62 HIS A C 10
ATOM 10085 O O . HIS A 1 62 ? -6.611 -5.519 -23.443 1.00 25.00 62 HIS A O 10
ATOM 10100 N N . HIS A 1 63 ? -5.035 -4.453 -22.268 1.00 25.00 63 HIS A N 10
ATOM 10101 C CA . HIS A 1 63 ? -4.809 -3.411 -23.283 1.00 25.00 63 HIS A CA 10
ATOM 10102 C C . HIS A 1 63 ? -3.418 -3.470 -23.944 1.00 25.00 63 HIS A C 10
ATOM 10103 O O . HIS A 1 63 ? -2.999 -2.517 -24.597 1.00 25.00 63 HIS A O 10
ATOM 10118 N N . HIS A 1 64 ? -2.710 -4.587 -23.795 1.00 25.00 64 HIS A N 10
ATOM 10119 C CA . HIS A 1 64 ? -1.385 -4.765 -24.418 1.00 25.00 64 HIS A CA 10
ATOM 10120 C C . HIS A 1 64 ? -1.137 -6.263 -24.591 1.00 25.00 64 HIS A C 10
ATOM 10121 O O . HIS A 1 64 ? -1.638 -7.051 -23.794 1.00 25.00 64 HIS A O 10
ATOM 10136 N N . HIS A 1 65 ? -0.358 -6.663 -25.592 1.00 25.00 65 HIS A N 10
ATOM 10137 C CA . HIS A 1 65 ? -0.053 -8.094 -25.819 1.00 25.00 65 HIS A CA 10
ATOM 10138 C C . HIS A 1 65 ? 1.082 -8.586 -24.892 1.00 25.00 65 HIS A C 10
ATOM 10139 O O . HIS A 1 65 ? 2.080 -9.074 -25.355 1.00 25.00 65 HIS A O 10
ATOM 10154 N N . HIS A 1 66 ? 0.919 -8.373 -23.587 1.00 25.00 66 HIS A N 10
ATOM 10155 C CA . HIS A 1 66 ? 1.998 -8.457 -22.564 1.00 25.00 66 HIS A CA 10
ATOM 10156 C C . HIS A 1 66 ? 3.198 -7.559 -22.932 1.00 25.00 66 HIS A C 10
ATOM 10157 O O . HIS A 1 66 ? 3.201 -6.392 -22.538 1.00 25.00 66 HIS A O 10
ATOM 10172 N N . HIS A 1 67 ? 4.131 -8.022 -23.741 1.00 25.00 67 HIS A N 10
ATOM 10173 C CA . HIS A 1 67 ? 5.201 -7.184 -24.272 1.00 25.00 67 HIS A CA 10
ATOM 10174 C C . HIS A 1 67 ? 5.400 -7.681 -25.684 1.00 25.00 67 HIS A C 10
ATOM 10175 O O . HIS A 1 67 ? 5.609 -6.855 -26.587 1.00 25.00 67 HIS A O 10
ATOM 10191 N N . MET A 1 1 ? 4.984 4.879 -2.418 1.00 25.00 1 MET A N 11
ATOM 10192 C CA . MET A 1 1 ? 4.981 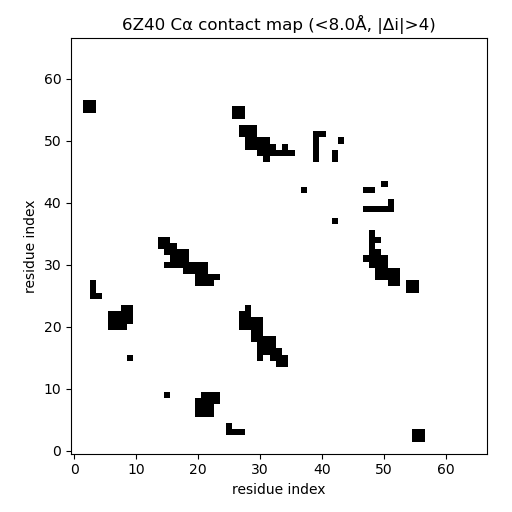3.520 -3.022 1.00 25.00 1 MET A CA 11
ATOM 10193 C C . MET A 1 1 ? 4.542 3.607 -4.463 1.00 25.00 1 MET A C 11
ATOM 10194 O O . MET A 1 1 ? 4.320 4.703 -4.935 1.00 25.00 1 MET A O 11
ATOM 10210 N N . ASP A 1 2 ? 4.381 2.457 -5.115 1.00 25.00 2 ASP A N 11
ATOM 10211 C CA . ASP A 1 2 ? 3.751 2.328 -6.442 1.00 25.00 2 ASP A CA 11
ATOM 10212 C C . ASP A 1 2 ? 4.382 3.009 -7.653 1.00 25.00 2 ASP A C 11
ATOM 10213 O O . ASP A 1 2 ? 4.722 4.188 -7.671 1.00 25.00 2 ASP A O 11
ATOM 10222 N N . THR A 1 3 ? 4.419 2.247 -8.732 1.00 25.00 3 THR A N 11
ATOM 10223 C CA . THR A 1 3 ? 4.828 2.709 -10.029 1.00 25.00 3 THR A CA 11
ATOM 10224 C C . THR A 1 3 ? 3.821 3.710 -10.531 1.00 25.00 3 THR A C 11
ATOM 10225 O O . THR A 1 3 ? 4.103 4.508 -11.414 1.00 25.00 3 THR A O 11
ATOM 10236 N N . CYS A 1 4 ? 2.610 3.587 -10.021 1.00 25.00 4 CYS A N 11
ATOM 10237 C CA . CYS A 1 4 ? 1.475 4.355 -10.514 1.00 25.00 4 CYS A CA 11
ATOM 10238 C C . CYS A 1 4 ? 1.128 5.460 -9.528 1.00 25.00 4 CYS A C 11
ATOM 10239 O O . CYS A 1 4 ? 0.119 6.135 -9.664 1.00 25.00 4 CYS A O 11
ATOM 10246 N N . ALA A 1 5 ? 2.079 5.756 -8.655 1.00 25.00 5 ALA A N 11
ATOM 10247 C CA . ALA A 1 5 ? 2.002 6.948 -7.810 1.00 25.00 5 ALA A CA 11
ATOM 10248 C C . ALA A 1 5 ? 3.306 7.738 -7.947 1.00 25.00 5 ALA A C 11
ATOM 10249 O O . ALA A 1 5 ? 3.687 8.523 -7.089 1.00 25.00 5 ALA A O 11
ATOM 10256 N N . THR A 1 6 ? 3.951 7.534 -9.083 1.00 25.00 6 THR A N 11
ATOM 10257 C CA . THR A 1 6 ? 5.201 8.226 -9.421 1.00 25.00 6 THR A CA 11
ATOM 10258 C C . THR A 1 6 ? 5.168 8.553 -10.915 1.00 25.00 6 THR A C 11
ATOM 10259 O O . THR A 1 6 ? 6.157 8.920 -11.553 1.00 25.00 6 THR A O 11
ATOM 10270 N N . LEU A 1 7 ? 3.977 8.393 -11.464 1.00 25.00 7 LEU A N 11
ATOM 10271 C CA . LEU A 1 7 ? 3.684 8.808 -12.828 1.00 25.00 7 LEU A CA 11
ATOM 10272 C C . LEU A 1 7 ? 4.029 10.291 -13.019 1.00 25.00 7 LEU A C 11
ATOM 10273 O O . LEU A 1 7 ? 3.843 11.098 -12.106 1.00 25.00 7 LEU A O 11
ATOM 10289 N N . PRO A 1 8 ? 4.461 10.677 -14.235 1.00 25.00 8 PRO A N 11
ATOM 10290 C CA . PRO A 1 8 ? 4.647 12.113 -14.477 1.00 25.00 8 PRO A CA 11
ATOM 10291 C C . PRO A 1 8 ? 3.310 12.856 -14.493 1.00 25.00 8 PRO A C 11
ATOM 10292 O O . PRO A 1 8 ? 2.240 12.249 -14.429 1.00 25.00 8 PRO A O 11
ATOM 10303 N N . SER A 1 9 ? 3.371 14.173 -14.591 1.00 25.00 9 SER A N 11
ATOM 10304 C CA . SER A 1 9 ? 2.173 15.002 -14.602 1.00 25.00 9 SER A CA 11
ATOM 10305 C C . SER A 1 9 ? 2.178 15.902 -15.817 1.00 25.00 9 SER A C 11
ATOM 10306 O O . SER A 1 9 ? 3.235 16.181 -16.376 1.00 25.00 9 SER A O 11
ATOM 10314 N N . TRP A 1 10 ? 0.999 16.362 -16.214 1.00 25.00 10 TRP A N 11
ATOM 10315 C CA . TRP A 1 10 ? 0.873 17.335 -17.239 1.00 25.00 10 TRP A CA 11
ATOM 10316 C C . TRP A 1 10 ? 0.956 18.687 -16.584 1.00 25.00 10 TRP A C 11
ATOM 10317 O O . TRP A 1 10 ? 0.600 18.835 -15.414 1.00 25.00 10 TRP A O 11
ATOM 10338 N N . ASP A 1 11 ? 1.309 19.669 -17.379 1.00 25.00 11 ASP A N 11
ATOM 10339 C CA . ASP A 1 11 ? 1.300 21.064 -16.961 1.00 25.00 11 ASP A CA 11
ATOM 10340 C C . ASP A 1 11 ? 0.506 21.788 -18.035 1.00 25.00 11 ASP A C 11
ATOM 10341 O O . ASP A 1 11 ? 0.600 21.447 -19.204 1.00 25.00 11 ASP A O 11
ATOM 10350 N N . ALA A 1 12 ? -0.344 22.714 -17.618 1.00 25.00 12 ALA A N 11
ATOM 10351 C CA . ALA A 1 12 ? -1.383 23.276 -18.495 1.00 25.00 12 ALA A CA 11
ATOM 10352 C C . ALA A 1 12 ? -0.879 23.955 -19.778 1.00 25.00 12 ALA A C 11
ATOM 10353 O O . ALA A 1 12 ? -1.547 23.927 -20.804 1.00 25.00 12 ALA A O 11
ATOM 10360 N N . SER A 1 13 ? 0.266 24.609 -19.692 1.00 25.00 13 SER A N 11
ATOM 10361 C CA . SER A 1 13 ? 0.826 25.349 -20.823 1.00 25.00 13 SER A CA 11
ATOM 10362 C C . SER A 1 13 ? 1.691 24.479 -21.728 1.00 25.00 13 SER A C 11
ATOM 10363 O O . SER A 1 13 ? 1.987 24.837 -22.860 1.00 25.00 13 SER A O 11
ATOM 10371 N N . THR A 1 14 ? 2.243 23.432 -21.144 1.00 25.00 14 THR A N 11
ATOM 10372 C CA . THR A 1 14 ? 3.291 22.651 -21.780 1.00 25.00 14 THR A CA 11
ATOM 10373 C C . THR A 1 14 ? 2.829 21.763 -22.933 1.00 25.00 14 THR A C 11
ATOM 10374 O O . THR A 1 14 ? 1.825 21.048 -22.859 1.00 25.00 14 THR A O 11
ATOM 10385 N N . VAL A 1 15 ? 3.626 21.777 -23.986 1.00 25.00 15 VAL A N 11
ATOM 10386 C CA . VAL A 1 15 ? 3.429 20.927 -25.139 1.00 25.00 15 VAL A CA 11
ATOM 10387 C C . VAL A 1 15 ? 3.962 19.576 -24.724 1.00 25.00 15 VAL A C 11
ATOM 10388 O O . VAL A 1 15 ? 5.038 19.478 -24.136 1.00 25.00 15 VAL A O 11
ATOM 10401 N N . TYR A 1 16 ? 3.194 18.539 -24.980 1.00 25.00 16 TYR A N 11
ATOM 10402 C CA . TYR A 1 16 ? 3.579 17.209 -24.543 1.00 25.00 16 TYR A CA 11
ATOM 10403 C C . TYR A 1 16 ? 4.287 16.432 -25.634 1.00 25.00 16 TYR A C 11
ATOM 10404 O O . TYR A 1 16 ? 4.399 16.892 -26.762 1.00 25.00 16 TYR A O 11
ATOM 10422 N N . THR A 1 17 ? 4.835 15.295 -25.244 1.00 25.00 17 THR A N 11
ATOM 10423 C CA . THR A 1 17 ? 5.710 14.496 -26.091 1.00 25.00 17 THR A CA 11
ATOM 10424 C C . THR A 1 17 ? 5.181 13.086 -26.316 1.00 25.00 17 THR A C 11
ATOM 10425 O O . THR A 1 17 ? 4.049 12.757 -25.958 1.00 25.00 17 THR A O 11
ATOM 10436 N N . ASN A 1 18 ? 6.088 12.251 -26.812 1.00 25.00 18 ASN A N 11
ATOM 10437 C CA . ASN A 1 18 ? 5.916 10.801 -26.931 1.00 25.00 18 ASN A CA 11
ATOM 10438 C C . ASN A 1 18 ? 5.384 10.228 -25.595 1.00 25.00 18 ASN A C 11
ATOM 10439 O O . ASN A 1 18 ? 5.594 10.850 -24.544 1.00 25.00 18 ASN A O 11
ATOM 10450 N N . PRO A 1 19 ? 4.680 9.066 -25.620 1.00 25.00 19 PRO A N 11
ATOM 10451 C CA . PRO A 1 19 ? 3.804 8.568 -24.538 1.00 25.00 19 PRO A CA 11
ATOM 10452 C C . PRO A 1 19 ? 4.322 8.347 -23.104 1.00 25.00 19 PRO A C 11
ATOM 10453 O O . PRO A 1 19 ? 4.266 7.248 -22.539 1.00 25.00 19 PRO A O 11
ATOM 10464 N N . GLN A 1 20 ? 4.652 9.450 -22.456 1.00 25.00 20 GLN A N 11
ATOM 10465 C CA . GLN A 1 20 ? 4.803 9.512 -21.037 1.00 25.00 20 GLN A CA 11
ATOM 10466 C C . GLN A 1 20 ? 3.382 9.572 -20.477 1.00 25.00 20 GLN A C 11
ATOM 10467 O O . GLN A 1 20 ? 2.450 9.941 -21.190 1.00 25.00 20 GLN A O 11
ATOM 10481 N N . GLN A 1 21 ? 3.204 9.207 -19.218 1.00 25.00 21 GLN A N 11
ATOM 10482 C CA . GLN A 1 21 ? 1.880 9.254 -18.603 1.00 25.00 21 GLN A CA 11
ATOM 10483 C C . GLN A 1 21 ? 1.703 10.615 -17.945 1.00 25.00 21 GLN A C 11
ATOM 10484 O O . GLN A 1 21 ? 2.678 11.237 -17.551 1.00 25.00 21 GLN A O 11
ATOM 10498 N N . VAL A 1 22 ? 0.464 11.046 -17.795 1.00 25.00 22 VAL A N 11
ATOM 10499 C CA . VAL A 1 22 ? 0.127 12.272 -17.092 1.00 25.00 22 VAL A CA 11
ATOM 10500 C C . VAL A 1 22 ? -1.098 12.000 -16.249 1.00 25.00 22 VAL A C 11
ATOM 10501 O O . VAL A 1 22 ? -1.762 10.988 -16.433 1.00 25.00 22 VAL A O 11
ATOM 10514 N N . LYS A 1 23 ? -1.432 12.928 -15.365 1.00 25.00 23 LYS A N 11
ATOM 10515 C CA . LYS A 1 23 ? -2.652 12.859 -14.581 1.00 25.00 23 LYS A CA 11
ATOM 10516 C C . LYS A 1 23 ? -3.533 14.059 -14.847 1.00 25.00 23 LYS A C 11
ATOM 10517 O O . LYS A 1 23 ? -3.056 15.124 -15.246 1.00 25.00 23 LYS A O 11
ATOM 10536 N N . HIS A 1 24 ? -4.817 13.876 -14.594 1.00 25.00 24 HIS A N 11
ATOM 10537 C CA . HIS A 1 24 ? -5.848 14.894 -14.842 1.00 25.00 24 HIS A CA 11
ATOM 10538 C C . HIS A 1 24 ? -7.177 14.423 -14.288 1.00 25.00 24 HIS A C 11
ATOM 10539 O O . HIS A 1 24 ? -7.537 13.292 -14.519 1.00 25.00 24 HIS A O 11
ATOM 10554 N N . ASN A 1 25 ? -7.891 15.276 -13.557 1.00 25.00 25 ASN A N 11
ATOM 10555 C CA . ASN A 1 25 ? -9.209 14.925 -12.973 1.00 25.00 25 ASN A CA 11
ATOM 10556 C C . ASN A 1 25 ? -9.133 13.660 -12.132 1.00 25.00 25 ASN A C 11
ATOM 10557 O O . ASN A 1 25 ? -10.035 12.835 -12.099 1.00 25.00 25 ASN A O 11
ATOM 10568 N N . SER A 1 26 ? -7.969 13.527 -11.526 1.00 25.00 26 SER A N 11
ATOM 10569 C CA . SER A 1 2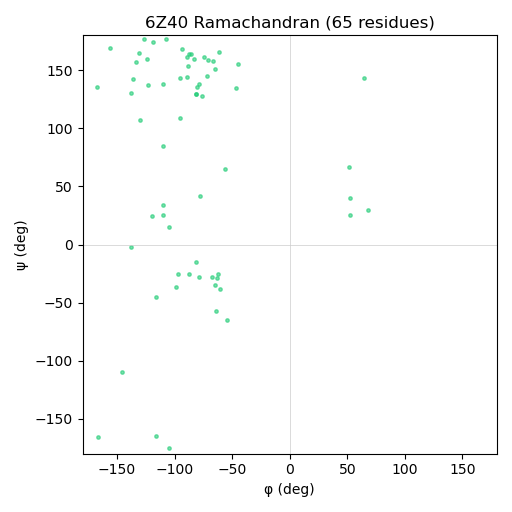6 ? -7.544 12.360 -10.725 1.00 25.00 26 SER A CA 11
ATOM 10570 C C . SER A 1 26 ? -7.657 11.018 -11.458 1.00 25.00 26 SER A C 11
ATOM 10571 O O . SER A 1 26 ? -7.595 9.952 -10.861 1.00 25.00 26 SER A O 11
ATOM 10579 N N . LYS A 1 27 ? -7.602 11.105 -12.775 1.00 25.00 27 LYS A N 11
ATOM 10580 C CA . LYS A 1 27 ? -7.360 9.978 -13.647 1.00 25.00 27 LYS A CA 11
ATOM 10581 C C . LYS A 1 27 ? -5.925 10.069 -14.074 1.00 25.00 27 LYS A C 11
ATOM 10582 O O . LYS A 1 27 ? -5.244 11.067 -13.796 1.00 25.00 27 LYS A O 11
ATOM 10601 N N . ARG A 1 28 ? -5.509 9.091 -14.851 1.00 25.00 28 ARG A N 11
ATOM 10602 C CA . ARG A 1 28 ? -4.232 9.133 -15.536 1.00 25.00 28 ARG A CA 11
ATOM 10603 C C . ARG A 1 28 ? -4.634 9.164 -16.983 1.00 25.00 28 ARG A C 11
ATOM 10604 O O . ARG A 1 28 ? -5.783 8.929 -17.302 1.00 25.00 28 ARG A O 11
ATOM 10625 N N . TYR A 1 29 ? -3.665 9.405 -17.833 1.00 25.00 29 TYR A N 11
ATOM 10626 C CA . TYR A 1 29 ? -3.834 9.460 -19.260 1.00 25.00 29 TYR A CA 11
ATOM 10627 C C . TYR A 1 29 ? -2.442 9.323 -19.848 1.00 25.00 29 TYR A C 11
ATOM 10628 O O . TYR A 1 29 ? -1.444 9.416 -19.130 1.00 25.00 29 TYR A O 11
ATOM 10646 N N . GLN A 1 30 ? -2.384 9.181 -21.155 1.00 25.00 30 GLN A N 11
ATOM 10647 C CA . GLN A 1 30 ? -1.157 9.194 -21.916 1.00 25.00 30 GLN A CA 11
ATOM 10648 C C . GLN A 1 30 ? -1.423 10.086 -23.107 1.00 25.00 30 GLN A C 11
ATOM 10649 O O . GLN A 1 30 ? -2.571 10.279 -23.478 1.00 25.00 30 GLN A O 11
ATOM 10663 N N . ALA A 1 31 ? -0.372 10.565 -23.740 1.00 25.00 31 ALA A N 11
ATOM 10664 C CA . ALA A 1 31 ? -0.507 11.287 -25.002 1.00 25.00 31 ALA A CA 11
ATOM 10665 C C . ALA A 1 31 ? 0.188 10.480 -26.079 1.00 25.00 31 ALA A C 11
ATOM 10666 O O . ALA A 1 31 ? 1.231 9.898 -25.840 1.00 25.00 31 ALA A O 11
ATOM 10673 N N . ASN A 1 32 ? -0.393 10.467 -27.262 1.00 25.00 32 ASN A N 11
ATOM 10674 C CA . ASN A 1 32 ? 0.183 9.761 -28.401 1.00 25.00 32 ASN A CA 11
ATOM 10675 C C . ASN A 1 32 ? 1.504 10.397 -28.811 1.00 25.00 32 ASN A C 11
ATOM 10676 O O . ASN A 1 32 ? 2.487 9.716 -29.064 1.00 25.00 32 ASN A O 11
ATOM 10687 N N . TYR A 1 33 ? 1.504 11.721 -28.884 1.00 25.00 33 TYR A N 11
ATOM 10688 C CA . TYR A 1 33 ? 2.702 12.458 -29.308 1.00 25.00 33 TYR A CA 11
ATOM 10689 C C . TYR A 1 33 ? 2.706 13.934 -28.926 1.00 25.00 33 TYR A C 11
ATOM 10690 O O . TYR A 1 33 ? 3.746 14.474 -28.580 1.00 25.00 33 TYR A O 11
ATOM 10708 N N . TRP A 1 34 ? 1.561 14.594 -29.044 1.00 25.00 34 TRP A N 11
ATOM 10709 C CA . TRP A 1 34 ? 1.485 16.044 -28.846 1.00 25.00 34 TRP A CA 11
ATOM 10710 C C . TRP A 1 34 ? 0.230 16.444 -28.074 1.00 25.00 34 TRP A C 11
ATOM 10711 O O . TRP A 1 34 ? -0.516 15.591 -27.598 1.00 25.00 34 TRP A O 11
ATOM 10732 N N . THR A 1 35 ? 0.029 17.748 -27.945 1.00 25.00 35 THR A N 11
ATOM 10733 C CA . THR A 1 35 ? -1.107 18.326 -27.226 1.00 25.00 35 THR A CA 11
ATOM 10734 C C . THR A 1 35 ? -2.024 19.001 -28.235 1.00 25.00 35 THR A C 11
ATOM 10735 O O . THR A 1 35 ? -1.698 19.110 -29.416 1.00 25.00 35 THR A O 11
ATOM 10746 N N . GLN A 1 36 ? -3.149 19.480 -27.719 1.00 25.00 36 GLN A N 11
ATOM 10747 C CA . GLN A 1 36 ? -4.139 20.242 -28.469 1.00 25.00 36 GLN A CA 11
ATOM 10748 C C . GLN A 1 36 ? -4.678 19.511 -29.706 1.00 25.00 36 GLN A C 11
ATOM 10749 O O . GLN A 1 36 ? -4.614 18.288 -29.782 1.00 25.00 36 GLN A O 11
ATOM 10763 N N . ASN A 1 37 ? -5.338 20.265 -30.581 1.00 25.00 37 ASN A N 11
ATOM 10764 C CA . ASN A 1 37 ? -6.062 19.722 -31.749 1.00 25.00 37 ASN A CA 11
ATOM 10765 C C . ASN A 1 37 ? -7.069 18.640 -31.320 1.00 25.00 37 ASN A C 11
ATOM 10766 O O . ASN A 1 37 ? -7.284 17.637 -32.000 1.00 25.00 37 ASN A O 11
ATOM 10777 N N . GLN A 1 38 ? -7.641 18.833 -30.141 1.00 25.00 38 GLN A N 11
ATOM 10778 C CA . GLN A 1 38 ? -8.551 17.855 -29.570 1.00 25.00 38 GLN A CA 11
ATOM 10779 C C . GLN A 1 38 ? -9.944 17.969 -30.189 1.00 25.00 38 GLN A C 11
ATOM 10780 O O . GLN A 1 38 ? -10.474 19.046 -30.422 1.00 25.00 38 GLN A O 11
ATOM 10794 N N . ASN A 1 39 ? -10.550 16.805 -30.313 1.00 25.00 39 ASN A N 11
ATOM 10795 C CA . ASN A 1 39 ? -11.936 16.611 -30.745 1.00 25.00 39 ASN A CA 11
ATOM 10796 C C . ASN A 1 39 ? -12.561 15.911 -29.533 1.00 25.00 39 ASN A C 11
ATOM 10797 O O . ASN A 1 39 ? -12.467 14.697 -29.424 1.00 25.00 39 ASN A O 11
ATOM 10808 N N . PRO A 1 40 ? -13.018 16.674 -28.519 1.00 25.00 40 PRO A N 11
ATOM 10809 C CA . PRO A 1 40 ? -13.246 16.180 -27.148 1.00 25.00 40 PRO A CA 11
ATOM 10810 C C . PRO A 1 40 ? -14.227 15.055 -27.055 1.00 25.00 40 PRO A C 11
ATOM 10811 O O . PRO A 1 40 ? -14.188 14.237 -26.152 1.00 25.00 40 PRO A O 11
ATOM 10822 N N . SER A 1 41 ? -15.096 15.015 -28.034 1.00 25.00 41 SER A N 11
ATOM 10823 C CA . SER A 1 41 ? -16.141 14.000 -28.082 1.00 25.00 41 SER A CA 11
ATOM 10824 C C . SER A 1 41 ? -15.614 12.591 -28.258 1.00 25.00 41 SER A C 11
ATOM 10825 O O . SER A 1 41 ? -16.048 11.650 -27.607 1.00 25.00 41 SER A O 11
ATOM 10833 N N . THR A 1 42 ? -14.639 12.474 -29.131 1.00 25.00 42 THR A N 11
ATOM 10834 C CA . THR A 1 42 ? -13.983 11.194 -29.417 1.00 25.00 42 THR A CA 11
ATOM 10835 C C . THR A 1 42 ? -12.830 11.040 -28.431 1.00 25.00 42 THR A C 11
ATOM 10836 O O . THR A 1 42 ? -12.299 9.958 -28.232 1.00 25.00 42 THR A O 11
ATOM 10847 N N . ASN A 1 43 ? -12.456 12.142 -27.793 1.00 25.00 43 ASN A N 11
ATOM 10848 C CA . ASN A 1 43 ? -11.308 12.165 -26.903 1.00 25.00 43 ASN A CA 11
ATOM 10849 C C . ASN A 1 43 ? -11.810 11.937 -25.491 1.00 25.00 43 ASN A C 11
ATOM 10850 O O . ASN A 1 43 ? -11.163 12.259 -24.499 1.00 25.00 43 ASN A O 11
ATOM 10861 N N . SER A 1 44 ? -12.937 11.256 -25.439 1.00 25.00 44 SER A N 11
ATOM 10862 C CA . SER A 1 44 ? -13.520 10.730 -24.212 1.00 25.00 44 SER A CA 11
ATOM 10863 C C . SER A 1 44 ? -12.742 9.478 -23.747 1.00 25.00 44 SER A C 11
ATOM 10864 O O . SER A 1 44 ? -13.319 8.511 -23.268 1.00 25.00 44 SER A O 11
ATOM 10872 N N . GLY A 1 45 ? -11.426 9.506 -23.929 1.00 25.00 45 GLY A N 11
ATOM 10873 C CA . GLY A 1 45 ? -10.559 8.416 -23.575 1.00 25.00 45 GLY A CA 11
ATOM 10874 C C . GLY A 1 45 ? -10.306 7.427 -24.686 1.00 25.00 45 GLY A C 11
ATOM 10875 O O . GLY A 1 45 ? -9.412 6.602 -24.607 1.00 25.00 45 GLY A O 11
ATOM 10879 N N . GLN A 1 46 ? -11.144 7.500 -25.701 1.00 25.00 46 GLN A N 11
ATOM 10880 C CA . GLN A 1 46 ? -11.139 6.580 -26.813 1.00 25.00 46 GLN A CA 11
ATOM 10881 C C . GLN A 1 46 ? -10.040 6.845 -27.846 1.00 25.00 46 GLN A C 11
ATOM 10882 O O . GLN A 1 46 ? -9.187 6.000 -28.092 1.00 25.00 46 GLN A O 11
ATOM 10896 N N . TYR A 1 47 ? -10.129 7.988 -28.508 1.00 25.00 47 TYR A N 11
ATOM 10897 C CA . TYR A 1 47 ? -9.238 8.304 -29.632 1.00 25.00 47 TYR A CA 11
ATOM 10898 C C . TYR A 1 47 ? -8.899 9.790 -29.742 1.00 25.00 47 TYR A C 11
ATOM 10899 O O . TYR A 1 47 ? -9.740 10.650 -29.501 1.00 25.00 47 TYR A O 11
ATOM 10917 N N . GLY A 1 48 ? -7.676 10.078 -30.168 1.00 25.00 48 GLY A N 11
ATOM 10918 C CA . GLY A 1 48 ? -7.236 11.451 -30.366 1.00 25.00 48 GLY A CA 11
ATOM 10919 C C . GLY A 1 48 ? -5.841 11.681 -29.817 1.00 25.00 48 GLY A C 11
ATOM 10920 O O . GLY A 1 48 ? -5.116 10.708 -29.615 1.00 25.00 48 GLY A O 11
ATOM 10924 N N . PRO A 1 49 ? -5.431 12.943 -29.555 1.00 25.00 49 PRO A N 11
ATOM 10925 C CA . PRO A 1 49 ? -4.106 13.201 -28.972 1.00 25.00 49 PRO A CA 11
ATOM 10926 C C . PRO A 1 49 ? -3.838 12.414 -27.712 1.00 25.00 49 PRO A C 11
ATOM 10927 O O . PRO A 1 49 ? -2.812 11.758 -27.584 1.00 25.00 49 PRO A O 11
ATOM 10938 N N . TRP A 1 50 ? -4.761 12.517 -26.780 1.00 25.00 50 TRP A N 11
ATOM 10939 C CA . TRP A 1 50 ? -4.669 11.811 -25.508 1.00 25.00 50 TRP A CA 11
ATOM 10940 C C . TRP A 1 50 ? -5.637 10.633 -25.299 1.00 25.00 50 TRP A C 11
ATOM 10941 O O . TRP A 1 50 ? -6.782 10.637 -25.744 1.00 25.00 50 TRP A O 11
ATOM 10962 N N . LEU A 1 51 ? -5.108 9.634 -24.606 1.00 25.00 51 LEU A N 11
ATOM 10963 C CA . LEU A 1 51 ? -5.736 8.361 -24.301 1.00 25.00 51 LEU A CA 11
ATOM 10964 C C . LEU A 1 51 ? -5.786 8.154 -22.798 1.00 25.00 51 LEU A C 11
ATOM 10965 O O . LEU A 1 51 ? -4.945 8.668 -22.084 1.00 25.00 51 LEU A O 11
ATOM 10981 N N . ASP A 1 52 ? -6.698 7.321 -22.339 1.00 25.00 52 ASP A N 11
ATOM 10982 C CA . ASP A 1 52 ? -6.766 6.901 -20.932 1.00 25.00 52 ASP A CA 11
ATOM 10983 C C . ASP A 1 52 ? -6.226 5.464 -20.840 1.00 25.00 52 ASP A C 11
ATOM 10984 O O . ASP A 1 52 ? -6.592 4.611 -21.645 1.00 25.00 52 ASP A O 11
ATOM 10993 N N . LEU A 1 53 ? -5.298 5.207 -19.927 1.00 25.00 53 LEU A N 11
ATOM 10994 C CA . LEU A 1 53 ? -4.666 3.907 -19.833 1.00 25.00 53 LEU A CA 11
ATOM 10995 C C . LEU A 1 53 ? -5.556 2.829 -19.254 1.00 25.00 53 LEU A C 11
ATOM 10996 O O . LEU A 1 53 ? -6.098 2.969 -18.157 1.00 25.00 53 LEU A O 11
ATOM 11012 N N . GLY A 1 54 ? -5.581 1.697 -19.944 1.00 25.00 54 GLY A N 11
ATOM 11013 C CA . GLY A 1 54 ? -6.234 0.513 -19.419 1.00 25.00 54 GLY A CA 11
ATOM 11014 C C . GLY A 1 54 ? -5.473 0.019 -18.201 1.00 25.00 54 GLY A C 11
ATOM 11015 O O . GLY A 1 54 ? -6.048 -0.273 -17.159 1.00 25.00 54 GLY A O 11
ATOM 11019 N N . ASN A 1 55 ? -4.150 -0.021 -18.321 1.00 25.00 55 ASN A N 11
ATOM 11020 C CA . ASN A 1 55 ? -3.287 -0.308 -17.195 1.00 25.00 55 ASN A CA 11
ATOM 11021 C C . ASN A 1 55 ? -3.201 0.874 -16.268 1.00 25.00 55 ASN A C 11
ATOM 11022 O O . ASN A 1 55 ? -3.884 1.858 -16.428 1.00 25.00 55 ASN A O 11
ATOM 11033 N N . CYS A 1 56 ? -2.249 0.792 -15.365 1.00 25.00 56 CYS A N 11
ATOM 11034 C CA . CYS A 1 56 ? -1.926 1.903 -14.474 1.00 25.00 56 CYS A CA 11
ATOM 11035 C C . CYS A 1 56 ? -0.657 2.557 -14.962 1.00 25.00 56 CYS A C 11
ATOM 11036 O O . CYS A 1 56 ? -0.547 3.771 -15.110 1.00 25.00 56 CYS A O 11
ATOM 11043 N N . VAL A 1 57 ? 0.321 1.701 -15.186 1.00 25.00 57 VAL A N 11
ATOM 11044 C CA . VAL A 1 57 ? 1.647 2.116 -15.588 1.00 25.00 57 VAL A CA 11
ATOM 11045 C C . VAL A 1 57 ? 1.834 1.580 -17.000 1.00 25.00 57 VAL A C 11
ATOM 11046 O O . VAL A 1 57 ? 1.191 0.616 -17.376 1.00 25.00 57 VAL A O 11
ATOM 11059 N N . THR A 1 58 ? 2.729 2.183 -17.765 1.00 25.00 58 THR A N 11
ATOM 11060 C CA . THR A 1 58 ? 3.025 1.723 -19.123 1.00 25.00 58 THR A CA 11
ATOM 11061 C C . THR A 1 58 ? 3.500 0.281 -19.109 1.00 25.00 58 THR A C 11
ATOM 11062 O O . THR A 1 58 ? 3.054 -0.565 -19.869 1.00 25.00 58 THR A O 11
ATOM 11073 N N . SER A 1 59 ? 4.401 0.036 -18.187 1.00 25.00 59 SER A N 11
ATOM 11074 C CA . SER A 1 59 ? 4.944 -1.272 -17.903 1.00 25.00 59 SER A CA 11
ATOM 11075 C C . SER A 1 59 ? 5.483 -1.120 -16.501 1.00 25.00 59 SER A C 11
ATOM 11076 O O . SER A 1 59 ? 5.768 0.008 -16.086 1.00 25.00 59 SER A O 11
ATOM 11084 N N . GLY A 1 60 ? 5.664 -2.218 -15.780 1.00 25.00 60 GLY A N 11
ATOM 11085 C CA . GLY A 1 60 ? 6.195 -2.136 -14.426 1.00 25.00 60 GLY A CA 11
ATOM 11086 C C . GLY A 1 60 ? 7.611 -1.590 -14.408 1.00 25.00 60 GLY A C 11
ATOM 11087 O O . GLY A 1 60 ? 8.050 -1.018 -13.421 1.00 25.00 60 GLY A O 11
ATOM 11091 N N . ALA A 1 61 ? 8.310 -1.727 -15.529 1.00 25.00 61 ALA A N 11
ATOM 11092 C CA . ALA A 1 61 ? 9.671 -1.218 -15.666 1.00 25.00 61 ALA A CA 11
ATOM 11093 C C . ALA A 1 61 ? 9.726 0.305 -15.462 1.00 25.00 61 ALA A C 11
ATOM 11094 O O . ALA A 1 61 ? 10.664 0.816 -14.856 1.00 25.00 61 ALA A O 11
ATOM 11101 N N . HIS A 1 62 ? 8.739 1.014 -16.015 1.00 25.00 62 HIS A N 11
ATOM 11102 C CA . HIS A 1 62 ? 8.569 2.470 -15.812 1.00 25.00 62 HIS A CA 11
ATOM 11103 C C . HIS A 1 62 ? 9.863 3.293 -15.976 1.00 25.00 62 HIS A C 11
ATOM 11104 O O . HIS A 1 62 ? 10.131 4.198 -15.186 1.00 25.00 62 HIS A O 11
ATOM 11119 N N . HIS A 1 63 ? 10.685 2.957 -16.960 1.00 25.00 63 HIS A N 11
ATOM 11120 C CA . HIS A 1 63 ? 11.987 3.617 -17.114 1.00 25.00 63 HIS A CA 11
ATOM 11121 C C . HIS A 1 63 ? 11.815 5.126 -17.324 1.00 25.00 63 HIS A C 11
ATOM 11122 O O . HIS A 1 63 ? 10.994 5.557 -18.129 1.00 25.00 63 HIS A O 11
ATOM 11137 N N . HIS A 1 64 ? 12.587 5.914 -16.583 1.00 25.00 64 HIS A N 11
ATOM 11138 C CA . HIS A 1 64 ? 12.496 7.378 -16.620 1.00 25.00 64 HIS A CA 11
ATOM 11139 C C . HIS A 1 64 ? 13.906 7.956 -16.515 1.00 25.00 64 HIS A C 11
ATOM 11140 O O . HIS A 1 64 ? 14.780 7.295 -15.963 1.00 25.00 64 HIS A O 11
ATOM 11155 N N . HIS A 1 65 ? 14.140 9.151 -17.054 1.00 25.00 65 HIS A N 11
ATOM 11156 C CA . HIS A 1 65 ? 15.473 9.785 -17.019 1.00 25.00 65 HIS A CA 11
ATOM 11157 C C . HIS A 1 65 ? 15.369 11.288 -16.749 1.00 25.00 65 HIS A C 11
ATOM 11158 O O . HIS A 1 65 ? 14.614 11.973 -17.431 1.00 25.00 65 HIS A O 11
ATOM 11173 N N . HIS A 1 66 ? 16.203 11.777 -15.827 1.00 25.00 66 HIS A N 11
ATOM 11174 C CA . HIS A 1 66 ? 16.360 13.214 -15.465 1.00 25.00 66 HIS A CA 11
ATOM 11175 C C . HIS A 1 66 ? 15.128 13.917 -14.862 1.00 25.00 66 HIS A C 11
ATOM 11176 O O . HIS A 1 66 ? 15.237 14.527 -13.807 1.00 25.00 66 HIS A O 11
ATOM 11191 N N . HIS A 1 67 ? 13.986 13.824 -15.516 1.00 25.00 67 HIS A N 11
ATOM 11192 C CA . HIS A 1 67 ? 12.726 14.342 -14.993 1.00 25.00 67 HIS A CA 11
ATOM 11193 C C . HIS A 1 67 ? 11.969 13.074 -14.637 1.00 25.00 67 HIS A C 11
ATOM 11194 O O . HIS A 1 67 ? 10.857 13.133 -14.085 1.00 25.00 67 HIS A O 11
ATOM 11210 N N . MET A 1 1 ? 0.598 -2.076 -5.837 1.00 25.00 1 MET A N 12
ATOM 11211 C CA . MET A 1 1 ? 1.429 -0.876 -5.537 1.00 25.00 1 MET A CA 12
ATOM 11212 C C . MET A 1 1 ? 1.094 0.223 -6.512 1.00 25.00 1 MET A C 12
ATOM 11213 O O . MET A 1 1 ? 0.517 -0.046 -7.561 1.00 25.00 1 MET A O 12
ATOM 11229 N N . ASP A 1 2 ? 1.385 1.459 -6.149 1.00 25.00 2 ASP A N 12
ATOM 11230 C CA . ASP A 1 2 ? 1.065 2.604 -6.985 1.00 25.00 2 ASP A CA 12
ATOM 11231 C C . ASP A 1 2 ? 2.202 2.918 -7.946 1.00 25.00 2 ASP A C 12
ATOM 11232 O O . ASP A 1 2 ? 3.359 2.622 -7.696 1.00 25.00 2 ASP A O 12
ATOM 11241 N N . THR A 1 3 ? 1.820 3.517 -9.057 1.00 25.00 3 THR A N 12
ATOM 11242 C CA . THR A 1 3 ? 2.756 3.959 -10.102 1.00 25.00 3 THR A CA 12
ATOM 11243 C C . THR A 1 3 ? 2.338 5.349 -10.499 1.00 25.00 3 THR A C 12
ATOM 11244 O O . THR A 1 3 ? 3.079 6.156 -11.022 1.00 25.00 3 THR A O 12
ATOM 11255 N N . CYS A 1 4 ? 1.066 5.576 -10.260 1.00 25.00 4 CYS A N 12
ATOM 11256 C CA . CYS A 1 4 ? 0.371 6.754 -10.763 1.00 25.00 4 CYS A CA 12
ATOM 11257 C C . CYS A 1 4 ? 0.401 7.858 -9.726 1.00 25.00 4 CYS A C 12
ATOM 11258 O O . CYS A 1 4 ? -0.250 8.895 -9.876 1.00 25.00 4 CYS A O 12
ATOM 11265 N N . ALA A 1 5 ? 1.279 7.674 -8.749 1.00 25.00 5 ALA A N 12
ATOM 11266 C CA . ALA A 1 5 ? 1.619 8.733 -7.808 1.00 25.00 5 ALA A CA 12
ATOM 11267 C C . ALA A 1 5 ? 3.119 9.047 -7.854 1.00 25.00 5 ALA A C 12
ATOM 11268 O O . ALA A 1 5 ? 3.657 9.729 -6.991 1.00 25.00 5 ALA A O 12
ATOM 11275 N N . THR A 1 6 ? 3.739 8.649 -8.950 1.00 25.00 6 THR A N 12
ATOM 11276 C CA . THR A 1 6 ? 5.129 9.018 -9.272 1.00 25.00 6 THR A CA 12
ATOM 11277 C C . THR A 1 6 ? 5.175 9.464 -10.733 1.00 25.00 6 THR A C 12
ATOM 11278 O O . THR A 1 6 ? 6.189 9.903 -11.261 1.00 25.00 6 THR A O 12
ATOM 11289 N N . LEU A 1 7 ? 4.010 9.401 -11.356 1.00 25.00 7 LEU A N 12
ATOM 11290 C CA . LEU A 1 7 ? 3.802 9.917 -12.701 1.00 25.00 7 LEU A CA 12
ATOM 11291 C C . LEU A 1 7 ? 4.132 11.401 -12.820 1.00 25.00 7 LEU A C 12
ATOM 11292 O O . LEU A 1 7 ? 3.827 12.175 -11.904 1.00 25.00 7 LEU A O 12
ATOM 11308 N N . PRO A 1 8 ? 4.585 11.841 -14.007 1.00 25.00 8 PRO A N 12
ATOM 11309 C CA . PRO A 1 8 ? 4.536 13.286 -14.214 1.00 25.00 8 PRO A CA 12
ATOM 11310 C C . PRO A 1 8 ? 3.078 13.713 -14.379 1.00 25.00 8 PRO A C 12
ATOM 11311 O O . PRO A 1 8 ? 2.171 12.880 -14.478 1.00 25.00 8 PRO A O 12
ATOM 11322 N N . SER A 1 9 ? 2.828 15.005 -14.398 1.00 25.00 9 SER A N 12
ATOM 11323 C CA . SER A 1 9 ? 1.461 15.492 -14.509 1.00 25.00 9 SER A CA 12
ATOM 11324 C C . SER A 1 9 ? 1.360 16.448 -15.666 1.00 25.00 9 SER A C 12
ATOM 11325 O O . SER A 1 9 ? 2.368 16.911 -16.179 1.00 25.00 9 SER A O 12
ATOM 11333 N N . TRP A 1 10 ? 0.141 16.708 -16.105 1.00 25.00 10 TRP A N 12
ATOM 11334 C CA . TRP A 1 10 ? -0.093 17.597 -17.202 1.00 25.00 10 TRP A CA 12
ATOM 11335 C C . TRP A 1 10 ? -0.299 19.004 -16.711 1.00 25.00 10 TRP A C 12
ATOM 11336 O O . TRP A 1 10 ? -0.883 19.237 -15.650 1.00 25.00 10 TRP A O 12
ATOM 11357 N N . ASP A 1 11 ? 0.112 19.930 -17.549 1.00 25.00 11 ASP A N 12
ATOM 11358 C CA . ASP A 1 11 ? -0.067 21.360 -17.317 1.00 25.00 11 ASP A CA 12
ATOM 11359 C C . ASP A 1 11 ? -0.711 21.918 -18.564 1.00 25.00 11 ASP A C 12
ATOM 11360 O O . ASP A 1 11 ? -0.412 21.478 -19.663 1.00 25.00 11 ASP A O 12
ATOM 11369 N N . ALA A 1 12 ? -1.633 22.849 -18.381 1.00 25.00 12 ALA A N 12
ATOM 11370 C CA . ALA A 1 12 ? -2.465 23.333 -19.480 1.00 25.00 12 ALA A CA 12
ATOM 11371 C C . ALA A 1 12 ? -1.696 24.054 -20.588 1.00 25.00 12 ALA A C 12
ATOM 11372 O O . ALA A 1 12 ? -2.107 24.040 -21.745 1.00 25.00 12 ALA A O 12
ATOM 11379 N N . SER A 1 13 ? -0.616 24.731 -20.220 1.00 25.00 13 SER A N 12
ATOM 11380 C CA . SER A 1 13 ? 0.154 25.513 -21.189 1.00 25.00 13 SER A CA 12
ATOM 11381 C C . SER A 1 13 ? 1.195 24.667 -21.910 1.00 25.00 13 SER A C 12
ATOM 11382 O O . SER A 1 13 ? 1.683 25.027 -22.978 1.00 25.00 13 SER A O 12
ATOM 11390 N N . THR A 1 14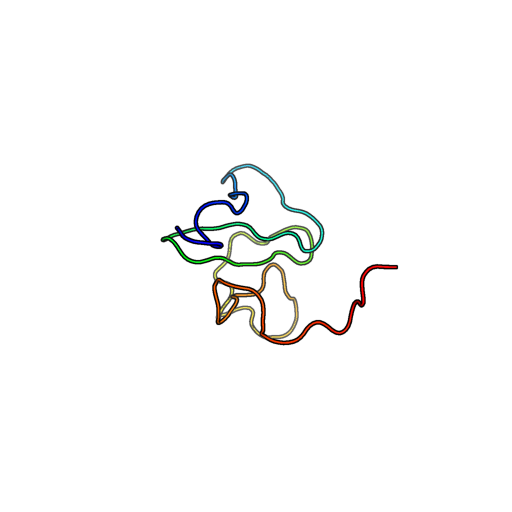 ? 1.614 23.597 -21.258 1.00 25.00 14 THR A N 12
ATOM 11391 C CA . THR A 1 14 ? 2.686 22.753 -21.772 1.00 25.00 14 THR A CA 12
ATOM 11392 C C . THR A 1 14 ? 2.195 21.845 -22.889 1.00 25.00 14 THR A C 12
ATOM 11393 O O . THR A 1 14 ? 1.149 21.207 -22.791 1.00 25.00 14 THR A O 12
ATOM 11404 N N . VAL A 1 15 ? 2.977 21.758 -23.948 1.00 25.00 15 VAL A N 12
ATOM 11405 C CA . VAL A 1 15 ? 2.658 20.874 -25.050 1.00 25.00 15 VAL A CA 12
ATOM 11406 C C . VAL A 1 15 ? 3.038 19.481 -24.596 1.00 25.00 15 VAL A C 12
ATOM 11407 O O . VAL A 1 15 ? 4.148 19.248 -24.125 1.00 25.00 15 VAL A O 12
ATOM 11420 N N . TYR A 1 16 ? 2.094 18.572 -24.695 1.00 25.00 16 TYR A N 12
ATOM 11421 C CA . TYR A 1 16 ? 2.304 17.211 -24.240 1.00 25.00 16 TYR A CA 12
ATOM 11422 C C . TYR A 1 16 ? 2.804 16.359 -25.410 1.00 25.00 16 TYR A C 12
ATOM 11423 O O . TYR A 1 16 ? 2.513 16.641 -26.572 1.00 25.00 16 TYR A O 12
ATOM 11441 N N . THR A 1 17 ? 3.655 15.406 -25.077 1.00 25.00 17 THR A N 12
ATOM 11442 C CA . THR A 1 17 ? 4.447 14.629 -26.020 1.00 25.00 17 THR A CA 12
ATOM 11443 C C . THR A 1 17 ? 4.154 13.140 -25.882 1.00 25.00 17 THR A C 12
ATOM 11444 O O . THR A 1 17 ? 3.079 12.731 -25.463 1.00 25.00 17 THR A O 12
ATOM 11455 N N . ASN A 1 18 ? 5.149 12.374 -26.287 1.00 25.00 18 ASN A N 12
ATOM 11456 C CA . ASN A 1 18 ? 5.185 10.903 -26.289 1.00 25.00 18 ASN A CA 12
ATOM 11457 C C . ASN A 1 18 ? 4.655 10.251 -24.976 1.00 25.00 18 ASN A C 12
ATOM 11458 O O . ASN A 1 18 ? 4.524 10.926 -23.944 1.00 25.00 18 ASN A O 12
ATOM 11469 N N . PRO A 1 19 ? 4.315 8.940 -25.012 1.00 25.00 19 PRO A N 12
ATOM 11470 C CA . PRO A 1 19 ? 3.527 8.284 -23.948 1.00 25.00 19 PRO A CA 12
ATOM 11471 C C . PRO A 1 19 ? 4.162 8.061 -22.553 1.00 25.00 19 PRO A C 12
ATOM 11472 O O . PRO A 1 19 ? 4.244 6.950 -22.044 1.00 25.00 19 PRO A O 12
ATOM 11483 N N . GLN A 1 20 ? 4.467 9.158 -21.881 1.00 25.00 20 GLN A N 12
ATOM 11484 C CA . GLN A 1 20 ? 4.952 9.157 -20.511 1.00 25.00 20 GLN A CA 12
ATOM 11485 C C . GLN A 1 20 ? 3.865 8.825 -19.495 1.00 25.00 20 GLN A C 12
ATOM 11486 O O . GLN A 1 20 ? 4.153 8.380 -18.389 1.00 25.00 20 GLN A O 12
ATOM 11500 N N . GLN A 1 21 ? 2.636 9.148 -19.895 1.00 25.00 21 GLN A N 12
ATOM 11501 C CA . GLN A 1 21 ? 1.418 9.143 -19.050 1.00 25.00 21 GLN A CA 12
ATOM 11502 C C . GLN A 1 21 ? 1.440 10.354 -18.103 1.00 25.00 21 GLN A C 12
ATOM 11503 O O . GLN A 1 21 ? 2.443 10.646 -17.480 1.00 25.00 21 GLN A O 12
ATOM 11517 N N . VAL A 1 22 ? 0.333 11.076 -18.050 1.00 25.00 22 VAL A N 12
ATOM 11518 C CA . VAL A 1 22 ? 0.187 12.288 -17.239 1.00 25.00 22 VAL A CA 12
ATOM 11519 C C . VAL A 1 22 ? -1.158 12.192 -16.584 1.00 25.00 22 VAL A C 12
ATOM 11520 O O . VAL A 1 22 ? -1.972 11.343 -16.947 1.00 25.00 22 VAL A O 12
ATOM 11533 N N . LYS A 1 23 ? -1.395 13.052 -15.613 1.00 25.00 23 LYS A N 12
ATOM 11534 C CA . LYS A 1 23 ? -2.628 13.018 -14.873 1.00 25.00 23 LYS A CA 12
ATOM 11535 C C . LYS A 1 23 ? -3.239 14.394 -14.679 1.00 25.00 23 LYS A C 12
ATOM 11536 O O . LYS A 1 23 ? -2.563 15.413 -14.782 1.00 25.00 23 LYS A O 12
ATOM 11555 N N . HIS A 1 24 ? -4.532 14.391 -14.396 1.00 25.00 24 HIS A N 12
ATOM 11556 C CA . HIS A 1 24 ? -5.319 15.611 -14.144 1.00 25.00 24 HIS A CA 12
ATOM 11557 C C . HIS A 1 24 ? -6.560 15.158 -13.379 1.00 25.00 24 HIS A C 12
ATOM 11558 O O . HIS A 1 24 ? -7.108 14.112 -13.701 1.00 25.00 24 HIS A O 12
ATOM 11573 N N . ASN A 1 25 ? -6.969 15.891 -12.343 1.00 25.00 25 ASN A N 12
ATOM 11574 C CA . ASN A 1 25 ? -8.115 15.489 -11.472 1.00 25.00 25 ASN A CA 12
ATOM 11575 C C . ASN A 1 25 ? -7.954 14.066 -10.947 1.00 25.00 25 ASN A C 12
ATOM 11576 O O . ASN A 1 25 ? -8.884 13.264 -10.883 1.00 25.00 25 ASN A O 12
ATOM 11587 N N . SER A 1 26 ? -6.696 13.780 -10.666 1.00 25.00 26 SER A N 12
ATOM 11588 C CA . SER A 1 26 ? -6.190 12.464 -10.235 1.00 25.00 26 SER A CA 12
ATOM 11589 C C . SER A 1 26 ? -6.678 11.271 -11.070 1.00 25.00 26 SER A C 12
ATOM 11590 O O . SER A 1 26 ? -6.594 10.122 -10.642 1.00 25.00 26 SER A O 12
ATOM 11598 N N . LYS A 1 27 ? -7.036 11.551 -12.311 1.00 25.00 27 LYS A N 12
ATOM 11599 C CA . LYS A 1 27 ? -7.229 10.528 -13.333 1.00 25.00 27 LYS A CA 12
ATOM 11600 C C . LYS A 1 27 ? -6.113 10.747 -14.293 1.00 25.00 27 LYS A C 12
ATOM 11601 O O . LYS A 1 27 ? -5.309 11.640 -14.067 1.00 25.00 27 LYS A O 12
ATOM 11620 N N . ARG A 1 28 ? -6.003 9.910 -15.307 1.00 25.00 28 ARG A N 12
ATOM 11621 C CA . ARG A 1 28 ? -4.812 9.944 -16.150 1.00 25.00 28 ARG A CA 12
ATOM 11622 C C . ARG A 1 28 ? -5.146 9.760 -17.606 1.00 25.00 28 ARG A C 12
ATOM 11623 O O . ARG A 1 28 ? -6.260 9.394 -17.954 1.00 25.00 28 ARG A O 12
ATOM 11644 N N . TYR A 1 29 ? -4.141 9.987 -18.428 1.00 25.00 29 TYR A N 12
ATOM 11645 C CA . TYR A 1 29 ? -4.237 9.846 -19.858 1.00 25.00 29 TYR A CA 12
ATOM 11646 C C . TYR A 1 29 ? -2.829 9.807 -20.405 1.00 25.00 29 TYR A C 12
ATOM 11647 O O . TYR A 1 29 ? -1.872 10.137 -19.702 1.00 25.00 29 TYR A O 12
ATOM 11665 N N . GLN A 1 30 ? -2.695 9.369 -21.640 1.00 25.00 30 GLN A N 12
ATOM 11666 C CA . GLN A 1 30 ? -1.397 9.201 -22.267 1.00 25.00 30 GLN A CA 12
ATOM 11667 C C . GLN A 1 30 ? -1.507 9.562 -23.737 1.00 25.00 30 GLN A C 12
ATOM 11668 O O . GLN A 1 30 ? -2.492 9.247 -24.361 1.00 25.00 30 GLN A O 12
ATOM 11682 N N . ALA A 1 31 ? -0.527 10.269 -24.273 1.00 25.00 31 ALA A N 12
ATOM 11683 C CA . ALA A 1 31 ? -0.579 10.707 -25.675 1.00 25.00 31 ALA A CA 12
ATOM 11684 C C . ALA A 1 31 ? 0.333 9.866 -26.550 1.00 25.00 31 ALA A C 12
ATOM 11685 O O . ALA A 1 31 ? 1.345 9.362 -26.092 1.00 25.00 31 ALA A O 12
ATOM 11692 N N . ASN A 1 32 ? -0.057 9.728 -27.807 1.00 25.00 32 ASN A N 12
ATOM 11693 C CA . ASN A 1 32 ? 0.677 8.921 -28.771 1.00 25.00 32 ASN A CA 12
ATOM 11694 C C . ASN A 1 32 ? 2.028 9.533 -29.104 1.00 25.00 32 ASN A C 12
ATOM 11695 O O . ASN A 1 32 ? 3.035 8.847 -29.144 1.00 25.00 32 ASN A O 12
ATOM 11706 N N . TYR A 1 33 ? 2.036 10.830 -29.379 1.00 25.00 33 TYR A N 12
ATOM 11707 C CA . TYR A 1 33 ? 3.286 11.494 -29.779 1.00 25.00 33 TYR A CA 12
ATOM 11708 C C . TYR A 1 33 ? 3.365 12.997 -29.515 1.00 25.00 33 TYR A C 12
ATOM 11709 O O . TYR A 1 33 ? 4.395 13.505 -29.071 1.00 25.00 33 TYR A O 12
ATOM 11727 N N . TRP A 1 34 ? 2.295 13.713 -29.829 1.00 25.00 34 TRP A N 12
ATOM 11728 C CA . TRP A 1 34 ? 2.251 15.165 -29.687 1.00 25.00 34 TRP A CA 12
ATOM 11729 C C . TRP A 1 34 ? 0.780 15.488 -29.486 1.00 25.00 34 TRP A C 12
ATOM 11730 O O . TRP A 1 34 ? -0.064 14.780 -30.039 1.00 25.00 34 TRP A O 12
ATOM 11751 N N . THR A 1 35 ? 0.455 16.482 -28.675 1.00 25.00 35 THR A N 12
ATOM 11752 C CA . THR A 1 35 ? -0.950 16.741 -28.356 1.00 25.00 35 THR A CA 12
ATOM 11753 C C . THR A 1 35 ? -1.580 17.790 -29.274 1.00 25.00 35 THR A C 12
ATOM 11754 O O . THR A 1 35 ? -0.903 18.440 -30.066 1.00 25.00 35 THR A O 12
ATOM 11765 N N . GLN A 1 36 ? -2.888 17.943 -29.131 1.00 25.00 36 GLN A N 12
ATOM 11766 C CA . GLN A 1 36 ? -3.688 18.935 -29.835 1.00 25.00 36 GLN A CA 12
ATOM 11767 C C . GLN A 1 36 ? -4.697 19.444 -28.819 1.00 25.00 36 GLN A C 12
ATOM 11768 O O . GLN A 1 36 ? -4.884 18.828 -27.778 1.00 25.00 36 GLN A O 12
ATOM 11782 N N . ASN A 1 37 ? -5.397 20.515 -29.158 1.00 25.00 37 ASN A N 12
ATOM 11783 C CA . ASN A 1 37 ? -6.400 21.106 -28.260 1.00 25.00 37 ASN A CA 12
ATOM 11784 C C . ASN A 1 37 ? -7.762 20.387 -28.354 1.00 25.00 37 ASN A C 12
ATOM 11785 O O . ASN A 1 37 ? -8.814 21.009 -28.270 1.00 25.00 37 ASN A O 12
ATOM 11796 N N . GLN A 1 38 ? -7.738 19.081 -28.584 1.00 25.00 38 GLN A N 12
ATOM 11797 C CA . GLN A 1 38 ? -8.978 18.316 -28.730 1.00 25.00 38 GLN A CA 12
ATOM 11798 C C . GLN A 1 38 ? -9.526 17.881 -27.380 1.00 25.00 38 GLN A C 12
ATOM 11799 O O . GLN A 1 38 ? -8.809 17.812 -26.391 1.00 25.00 38 GLN A O 12
ATOM 11813 N N . ASN A 1 39 ? -10.803 17.554 -27.363 1.00 25.00 39 ASN A N 12
ATOM 11814 C CA . ASN A 1 39 ? -11.451 17.108 -26.137 1.00 25.00 39 ASN A CA 12
ATOM 11815 C C . ASN A 1 39 ? -10.991 15.689 -25.803 1.00 25.00 39 ASN A C 12
ATOM 11816 O O . ASN A 1 39 ? -10.825 14.864 -26.702 1.00 25.00 39 ASN A O 12
ATOM 11827 N N . PRO A 1 40 ? -10.849 15.363 -24.505 1.00 25.00 40 PRO A N 12
ATOM 11828 C CA . PRO A 1 40 ? -10.410 14.006 -24.155 1.00 25.00 40 PRO A CA 12
ATOM 11829 C C . PRO A 1 40 ? -11.497 12.945 -24.311 1.00 25.00 40 PRO A C 12
ATOM 11830 O O . PRO A 1 40 ? -11.222 11.782 -24.506 1.00 25.00 40 PRO A O 12
ATOM 11841 N N . SER A 1 41 ? -12.744 13.373 -24.224 1.00 25.00 41 SER A N 12
ATOM 11842 C CA . SER A 1 41 ? -13.887 12.471 -24.271 1.00 25.00 41 SER A CA 12
ATOM 11843 C C . SER A 1 41 ? -14.017 11.762 -25.616 1.00 25.00 41 SER A C 12
ATOM 11844 O O . SER A 1 41 ? -14.445 10.622 -25.702 1.00 25.00 41 SER A O 12
ATOM 11852 N N . THR A 1 42 ? -13.665 12.481 -26.663 1.00 25.00 42 THR A N 12
ATOM 11853 C CA . THR A 1 42 ? -13.747 12.005 -28.030 1.00 25.00 42 THR A CA 12
ATOM 11854 C C . THR A 1 42 ? -12.472 11.251 -28.354 1.00 25.00 42 THR A C 12
ATOM 11855 O O . THR A 1 42 ? -12.381 10.522 -29.331 1.00 25.00 42 THR A O 12
ATOM 11866 N N . ASN A 1 43 ? -11.487 11.464 -27.499 1.00 25.00 43 ASN A N 12
ATOM 11867 C CA . ASN A 1 43 ? -10.170 10.848 -27.597 1.00 25.00 43 ASN A CA 12
ATOM 11868 C C . ASN A 1 43 ? -10.148 9.607 -26.695 1.00 25.00 43 ASN A C 12
ATOM 11869 O O . ASN A 1 43 ? -9.114 9.173 -26.198 1.00 25.00 43 ASN A O 12
ATOM 11880 N N . SER A 1 44 ? -11.320 9.021 -26.520 1.00 25.00 44 SER A N 12
ATOM 11881 C CA . SER A 1 44 ? -11.499 7.769 -25.771 1.00 25.00 44 SER A CA 12
ATOM 11882 C C . SER A 1 44 ? -10.957 6.528 -26.526 1.00 25.00 44 SER A C 12
ATOM 11883 O O . SER A 1 44 ? -11.623 5.507 -26.636 1.00 25.00 44 SER A O 12
ATOM 11891 N N . GLY A 1 45 ? -9.751 6.646 -27.067 1.00 25.00 45 GLY A N 12
ATOM 11892 C CA . GLY A 1 45 ? -9.131 5.589 -27.844 1.00 25.00 45 GLY A CA 12
ATOM 11893 C C . GLY A 1 45 ? -9.729 5.425 -29.223 1.00 25.00 45 GLY A C 12
ATOM 11894 O O . GLY A 1 45 ? -9.486 4.451 -29.917 1.00 25.00 45 GLY A O 12
ATOM 11898 N N . GLN A 1 46 ? -10.477 6.434 -29.628 1.00 25.00 46 GLN A N 12
ATOM 11899 C CA . GLN A 1 46 ? -11.101 6.482 -30.926 1.00 25.00 46 GLN A CA 12
ATOM 11900 C C . GLN A 1 46 ? -10.140 7.027 -31.992 1.00 25.00 46 GLN A C 12
ATOM 11901 O O . GLN A 1 46 ? -9.730 6.319 -32.905 1.00 25.00 46 GLN A O 12
ATOM 11915 N N . TYR A 1 47 ? -9.782 8.292 -31.843 1.00 25.00 47 TYR A N 12
ATOM 11916 C CA . TYR A 1 47 ? -8.878 8.974 -32.760 1.00 25.00 47 TYR A CA 12
ATOM 11917 C C . TYR A 1 47 ? -8.379 10.219 -32.050 1.00 25.00 47 TYR A C 12
ATOM 11918 O O . TYR A 1 47 ? -9.062 10.732 -31.163 1.00 25.00 47 TYR A O 12
ATOM 11936 N N . GLY A 1 48 ? -7.226 10.720 -32.465 1.00 25.00 48 GLY A N 12
ATOM 11937 C CA . GLY A 1 48 ? -6.677 11.942 -31.898 1.00 25.00 48 GLY A CA 12
ATOM 11938 C C . GLY A 1 48 ? -5.365 11.740 -31.161 1.00 25.00 48 GLY A C 12
ATOM 11939 O O . GLY A 1 48 ? -4.798 10.649 -31.196 1.00 25.00 48 GLY A O 12
ATOM 11943 N N . PRO A 1 49 ? -4.826 12.797 -30.515 1.00 25.00 49 PRO A N 12
ATOM 11944 C CA . PRO A 1 49 ? -3.542 12.742 -29.799 1.00 25.00 49 PRO A CA 12
ATOM 11945 C C . PRO A 1 49 ? -3.457 11.806 -28.605 1.00 25.00 49 PRO A C 12
ATOM 11946 O O . PRO A 1 49 ? -2.503 11.035 -28.480 1.00 25.00 49 PRO A O 12
ATOM 11957 N N . TRP A 1 50 ? -4.385 11.959 -27.677 1.00 25.00 50 TRP A N 12
ATOM 11958 C CA . TRP A 1 50 ? -4.357 11.210 -26.426 1.00 25.00 50 TRP A CA 12
ATOM 11959 C C . TRP A 1 50 ? -5.384 10.091 -26.272 1.00 25.00 50 TRP A C 12
ATOM 11960 O O . TRP A 1 50 ? -6.398 10.041 -26.941 1.00 25.00 50 TRP A O 12
ATOM 11981 N N . LEU A 1 51 ? -5.063 9.207 -25.341 1.00 25.00 51 LEU A N 12
ATOM 11982 C CA . LEU A 1 51 ? -5.865 8.081 -24.918 1.00 25.00 51 LEU A CA 12
ATOM 11983 C C . LEU A 1 51 ? -6.160 8.243 -23.438 1.00 25.00 51 LEU A C 12
ATOM 11984 O O . LEU A 1 51 ? -5.322 8.729 -22.683 1.00 25.00 51 LEU A O 12
ATOM 12000 N N . ASP A 1 52 ? -7.308 7.746 -23.030 1.00 25.00 52 ASP A N 12
ATOM 12001 C CA . ASP A 1 52 ? -7.706 7.706 -21.615 1.00 25.00 52 ASP A CA 12
ATOM 12002 C C . ASP A 1 52 ? -7.450 6.291 -21.087 1.00 25.00 52 ASP A C 12
ATOM 12003 O O . ASP A 1 52 ? -7.847 5.306 -21.718 1.00 25.00 52 ASP A O 12
ATOM 12012 N N . LEU A 1 53 ? -6.696 6.171 -20.002 1.00 25.00 53 LEU A N 12
ATOM 12013 C CA . LEU A 1 53 ? -6.310 4.862 -19.487 1.00 25.00 53 LEU A CA 12
ATOM 12014 C C . LEU A 1 53 ? -7.181 4.289 -18.394 1.00 25.00 53 LEU A C 12
ATOM 12015 O O . LEU A 1 53 ? -7.310 4.834 -17.297 1.00 25.00 53 LEU A O 12
ATOM 12031 N N . GLY A 1 54 ? -7.661 3.095 -18.686 1.00 25.00 54 GLY A N 12
ATOM 12032 C CA . GLY A 1 54 ? -8.449 2.337 -17.736 1.00 25.00 54 GLY A CA 12
ATOM 12033 C C . GLY A 1 54 ? -7.595 1.695 -16.662 1.00 25.00 54 GLY A C 12
ATOM 12034 O O . GLY A 1 54 ? -8.031 1.521 -15.527 1.00 25.00 54 GLY A O 12
ATOM 12038 N N . ASN A 1 55 ? -6.359 1.351 -17.004 1.00 25.00 55 ASN A N 12
ATOM 12039 C CA . ASN A 1 55 ? -5.436 0.769 -16.058 1.00 25.00 55 ASN A CA 12
ATOM 12040 C C . ASN A 1 55 ? -4.655 1.920 -15.481 1.00 25.00 55 ASN A C 12
ATOM 12041 O O . ASN A 1 55 ? -4.895 3.067 -15.806 1.00 25.00 55 ASN A O 12
ATOM 12052 N N . CYS A 1 56 ? -3.665 1.585 -14.683 1.00 25.00 56 CYS A N 12
ATOM 12053 C CA . CYS A 1 56 ? -2.747 2.550 -14.104 1.00 25.00 56 CYS A CA 12
ATOM 12054 C C . CYS A 1 56 ? -1.337 2.071 -14.396 1.00 25.00 56 CYS A C 12
ATOM 12055 O O . CYS A 1 56 ? -0.454 2.835 -14.769 1.00 25.00 56 CYS A O 12
ATOM 12062 N N . VAL A 1 57 ? -1.147 0.779 -14.181 1.00 25.00 57 VAL A N 12
ATOM 12063 C CA . VAL A 1 57 ? 0.149 0.145 -14.325 1.00 25.00 57 VAL A CA 12
ATOM 12064 C C . VAL A 1 57 ? 0.109 -0.620 -15.641 1.00 25.00 57 VAL A C 12
ATOM 12065 O O . VAL A 1 57 ? -0.971 -0.929 -16.145 1.00 25.00 57 VAL A O 12
ATOM 12078 N N . THR A 1 58 ? 1.277 -0.927 -16.189 1.00 25.00 58 THR A N 12
ATOM 12079 C CA . THR A 1 58 ? 1.365 -1.733 -17.389 1.00 25.00 58 THR A CA 12
ATOM 12080 C C . THR A 1 58 ? 0.809 -3.118 -17.090 1.00 25.00 58 THR A C 12
ATOM 12081 O O . THR A 1 58 ? 0.845 -3.587 -15.950 1.00 25.00 58 THR A O 12
ATOM 12092 N N . SER A 1 59 ? 0.282 -3.759 -18.117 1.00 25.00 59 SER A N 12
ATOM 12093 C CA . SER A 1 59 ? -0.328 -5.075 -17.980 1.00 25.00 59 SER A CA 12
ATOM 12094 C C . SER A 1 59 ? 0.434 -6.087 -18.818 1.00 25.00 59 SER A C 12
ATOM 12095 O O . SER A 1 59 ? 1.029 -5.737 -19.838 1.00 25.00 59 SER A O 12
ATOM 12103 N N . GLY A 1 60 ? 0.409 -7.342 -18.387 1.00 25.00 60 GLY A N 12
ATOM 12104 C CA . GLY A 1 60 ? 1.103 -8.401 -19.104 1.00 25.00 60 GLY A CA 12
ATOM 12105 C C . GLY A 1 60 ? 2.557 -8.545 -18.690 1.00 25.00 60 GLY A C 12
ATOM 12106 O O . GLY A 1 60 ? 3.086 -7.725 -17.952 1.00 25.00 60 GLY A O 12
ATOM 12110 N N . ALA A 1 61 ? 3.197 -9.611 -19.152 1.00 25.00 61 ALA A N 12
ATOM 12111 C CA . ALA A 1 61 ? 4.598 -9.875 -18.832 1.00 25.00 61 ALA A CA 12
ATOM 12112 C C . ALA A 1 61 ? 5.318 -10.358 -20.091 1.00 25.00 61 ALA A C 12
ATOM 12113 O O . ALA A 1 61 ? 5.037 -11.446 -20.598 1.00 25.00 61 ALA A O 12
ATOM 12120 N N . HIS A 1 62 ? 6.227 -9.551 -20.620 1.00 25.00 62 HIS A N 12
ATOM 12121 C CA . HIS A 1 62 ? 6.932 -9.903 -21.853 1.00 25.00 62 HIS A CA 12
ATOM 12122 C C . HIS A 1 62 ? 8.293 -9.222 -21.909 1.00 25.00 62 HIS A C 12
ATOM 12123 O O . HIS A 1 62 ? 8.423 -8.086 -21.497 1.00 25.00 62 HIS A O 12
ATOM 12138 N N . HIS A 1 63 ? 9.307 -9.914 -22.414 1.00 25.00 63 HIS A N 12
ATOM 12139 C CA . HIS A 1 63 ? 10.653 -9.339 -22.572 1.00 25.00 63 HIS A CA 12
ATOM 12140 C C . HIS A 1 63 ? 11.336 -10.086 -23.718 1.00 25.00 63 HIS A C 12
ATOM 12141 O O . HIS A 1 63 ? 10.875 -11.154 -24.109 1.00 25.00 63 HIS A O 12
ATOM 12156 N N . HIS A 1 64 ? 12.404 -9.519 -24.270 1.00 25.00 64 HIS A N 12
ATOM 12157 C CA . HIS A 1 64 ? 13.115 -10.116 -25.414 1.00 25.00 64 HIS A CA 12
ATOM 12158 C C . HIS A 1 64 ? 14.566 -9.643 -25.367 1.00 25.00 64 HIS A C 12
ATOM 12159 O O . HIS A 1 64 ? 14.788 -8.486 -25.058 1.00 25.00 64 HIS A O 12
ATOM 12174 N N . HIS A 1 65 ? 15.510 -10.533 -25.678 1.00 25.00 65 HIS A N 12
ATOM 12175 C CA . HIS A 1 65 ? 16.971 -10.235 -25.645 1.00 25.00 65 HIS A CA 12
ATOM 12176 C C . HIS A 1 65 ? 17.412 -9.937 -24.192 1.00 25.00 65 HIS A C 12
ATOM 12177 O O . HIS A 1 65 ? 16.592 -9.951 -23.282 1.00 25.00 65 HIS A O 12
ATOM 12192 N N . HIS A 1 66 ? 18.702 -9.716 -23.983 1.00 25.00 66 HIS A N 12
ATOM 12193 C CA . HIS A 1 66 ? 19.207 -9.286 -22.680 1.00 25.00 66 HIS A CA 12
ATOM 12194 C C . HIS A 1 66 ? 19.120 -7.768 -22.658 1.00 25.00 66 HIS A C 12
ATOM 12195 O O . HIS A 1 66 ? 19.061 -7.141 -23.712 1.00 25.00 66 HIS A O 12
ATOM 12210 N N . HIS A 1 67 ? 19.196 -7.201 -21.471 1.00 25.00 67 HIS A N 12
ATOM 12211 C CA . HIS A 1 67 ? 19.323 -5.770 -21.260 1.00 25.00 67 HIS A CA 12
ATOM 12212 C C . HIS A 1 67 ? 20.376 -5.804 -20.174 1.00 25.00 67 HIS A C 12
ATOM 12213 O O . HIS A 1 67 ? 21.113 -4.828 -19.959 1.00 25.00 67 HIS A O 12
ATOM 12229 N N . MET A 1 1 ? 6.484 -1.584 -7.100 1.00 25.00 1 MET A N 13
ATOM 12230 C CA . MET A 1 1 ? 6.222 -0.517 -6.098 1.00 25.00 1 MET A CA 13
ATOM 12231 C C . MET A 1 1 ? 6.219 0.845 -6.765 1.00 25.00 1 MET A C 13
ATOM 12232 O O . MET A 1 1 ? 7.218 1.550 -6.769 1.00 25.00 1 MET A O 13
ATOM 12248 N N . ASP A 1 2 ? 5.092 1.196 -7.352 1.00 25.00 2 ASP A N 13
ATOM 12249 C CA . ASP A 1 2 ? 4.897 2.487 -7.993 1.00 25.00 2 ASP A CA 13
ATOM 12250 C C . ASP A 1 2 ? 4.327 3.447 -6.984 1.00 25.00 2 ASP A C 13
ATOM 12251 O O . ASP A 1 2 ? 3.394 3.144 -6.262 1.00 25.00 2 ASP A O 13
ATOM 12260 N N . THR A 1 3 ? 4.932 4.617 -6.937 1.00 25.00 3 THR A N 13
ATOM 12261 C CA . THR A 1 3 ? 4.470 5.682 -6.062 1.00 25.00 3 THR A CA 13
ATOM 12262 C C . THR A 1 3 ? 3.370 6.396 -6.779 1.00 25.00 3 THR A C 13
ATOM 12263 O O . THR A 1 3 ? 2.477 6.978 -6.179 1.00 25.00 3 THR A O 13
ATOM 12274 N N . CYS A 1 4 ? 3.549 6.420 -8.094 1.00 25.00 4 CYS A N 13
ATOM 12275 C CA . CYS A 1 4 ? 2.727 7.154 -9.044 1.00 25.00 4 CYS A CA 13
ATOM 12276 C C . CYS A 1 4 ? 2.684 8.632 -8.689 1.00 25.00 4 CYS A C 13
ATOM 12277 O O . CYS A 1 4 ? 1.983 9.433 -9.290 1.00 25.00 4 CYS A O 13
ATOM 12284 N N . ALA A 1 5 ? 3.623 8.979 -7.826 1.00 25.00 5 ALA A N 13
ATOM 12285 C CA . ALA A 1 5 ? 3.904 10.361 -7.453 1.00 25.00 5 ALA A CA 13
ATOM 12286 C C . ALA A 1 5 ? 5.261 10.676 -8.062 1.00 25.00 5 ALA A C 13
ATOM 12287 O O . ALA A 1 5 ? 6.011 11.517 -7.592 1.00 25.00 5 ALA A O 13
ATOM 12294 N N . THR A 1 6 ? 5.554 9.939 -9.119 1.00 25.00 6 THR A N 13
ATOM 12295 C CA . THR A 1 6 ? 6.813 10.057 -9.845 1.00 25.00 6 THR A CA 13
ATOM 12296 C C . THR A 1 6 ? 6.545 10.417 -11.283 1.00 25.00 6 THR A C 13
ATOM 12297 O O . THR A 1 6 ? 7.451 10.598 -12.096 1.00 25.00 6 THR A O 13
ATOM 12308 N N . LEU A 1 7 ? 5.269 10.491 -11.591 1.00 25.00 7 LEU A N 13
ATOM 12309 C CA . LEU A 1 7 ? 4.826 10.822 -12.926 1.00 25.00 7 LEU A CA 13
ATOM 12310 C C . LEU A 1 7 ? 5.225 12.254 -13.314 1.00 25.00 7 LEU A C 13
ATOM 12311 O O . LEU A 1 7 ? 5.162 13.160 -12.483 1.00 25.00 7 LEU A O 13
ATOM 12327 N N . PRO A 1 8 ? 5.492 12.503 -14.613 1.00 25.00 8 PRO A N 13
ATOM 12328 C CA . PRO A 1 8 ? 5.670 13.878 -15.099 1.00 25.00 8 PRO A CA 13
ATOM 12329 C C . PRO A 1 8 ? 4.303 14.537 -15.349 1.00 25.00 8 PRO A C 13
ATOM 12330 O O . PRO A 1 8 ? 3.830 14.648 -16.480 1.00 25.00 8 PRO A O 13
ATOM 12341 N N . SER A 1 9 ? 3.637 14.875 -14.255 1.00 25.00 9 SER A N 13
ATOM 12342 C CA . SER A 1 9 ? 2.249 15.332 -14.253 1.00 25.00 9 SER A CA 13
ATOM 12343 C C . SER A 1 9 ? 1.947 16.654 -14.973 1.00 25.00 9 SER A C 13
ATOM 12344 O O . SER A 1 9 ? 1.900 17.722 -14.370 1.00 25.00 9 SER A O 13
ATOM 12352 N N . TRP A 1 10 ? 1.646 16.513 -16.251 1.00 25.00 10 TRP A N 13
ATOM 12353 C CA . TRP A 1 10 ? 1.182 17.555 -17.142 1.00 25.00 10 TRP A CA 13
ATOM 12354 C C . TRP A 1 10 ? -0.130 18.208 -16.731 1.00 25.00 10 TRP A C 13
ATOM 12355 O O . TRP A 1 10 ? -0.798 17.768 -15.812 1.00 25.00 10 TRP A O 13
ATOM 12376 N N . ASP A 1 11 ? -0.500 19.225 -17.479 1.00 25.00 11 ASP A N 13
ATOM 12377 C CA . ASP A 1 11 ? -1.717 19.994 -17.278 1.00 25.00 11 ASP A CA 13
ATOM 12378 C C . ASP A 1 11 ? -2.119 20.577 -18.620 1.00 25.00 11 ASP A C 13
ATOM 12379 O O . ASP A 1 11 ? -1.271 20.781 -19.476 1.00 25.00 11 ASP A O 13
ATOM 12388 N N . ALA A 1 12 ? -3.404 20.859 -18.790 1.00 25.00 12 ALA A N 13
ATOM 12389 C CA . ALA A 1 12 ? -3.961 21.322 -20.070 1.00 25.00 12 ALA A CA 13
ATOM 12390 C C . ALA A 1 12 ? -3.323 22.598 -20.653 1.00 25.00 12 ALA A C 13
ATOM 12391 O O . ALA A 1 12 ? -3.442 22.863 -21.838 1.00 25.00 12 ALA A O 13
ATOM 12398 N N . SER A 1 13 ? -2.676 23.383 -19.806 1.00 25.00 13 SER A N 13
ATOM 12399 C CA . SER A 1 13 ? -2.023 24.615 -20.250 1.00 25.00 13 SER A CA 13
ATOM 12400 C C . SER A 1 13 ? -0.766 24.326 -21.067 1.00 25.00 13 SER A C 13
ATOM 12401 O O . SER A 1 13 ? -0.295 25.177 -21.817 1.00 25.00 13 SER A O 13
ATOM 12409 N N . THR A 1 14 ? -0.172 23.167 -20.839 1.00 25.00 14 THR A N 13
ATOM 12410 C CA . THR A 1 14 ? 1.099 22.811 -21.435 1.00 25.00 14 THR A CA 13
ATOM 12411 C C . THR A 1 14 ? 0.898 21.933 -22.681 1.00 25.00 14 THR A C 13
ATOM 12412 O O . THR A 1 14 ? -0.125 21.281 -22.836 1.00 25.00 14 THR A O 13
ATOM 12423 N N . VAL A 1 15 ? 1.898 21.882 -23.546 1.00 25.00 15 VAL A N 13
ATOM 12424 C CA . VAL A 1 15 ? 1.892 21.006 -24.705 1.00 25.00 15 VAL A CA 13
ATOM 12425 C C . VAL A 1 15 ? 2.578 19.717 -24.246 1.00 25.00 15 VAL A C 13
ATOM 12426 O O . VAL A 1 15 ? 3.497 19.783 -23.431 1.00 25.00 15 VAL A O 13
ATOM 12439 N N . TYR A 1 16 ? 2.153 18.556 -24.735 1.00 25.00 16 TYR A N 13
ATOM 12440 C CA . TYR A 1 16 ? 2.787 17.296 -24.346 1.00 25.00 16 TYR A CA 13
ATOM 12441 C C . TYR A 1 16 ? 3.378 16.561 -25.536 1.00 25.00 16 TYR A C 13
ATOM 12442 O O . TYR A 1 16 ? 3.193 16.967 -26.679 1.00 25.00 16 TYR A O 13
ATOM 12460 N N . THR A 1 17 ? 4.122 15.508 -25.235 1.00 25.00 17 THR A N 13
ATOM 12461 C CA . THR A 1 17 ? 4.877 14.728 -26.210 1.00 25.00 17 THR A CA 13
ATOM 12462 C C . THR A 1 17 ? 4.457 13.257 -26.216 1.00 25.00 17 THR A C 13
ATOM 12463 O O . THR A 1 17 ? 3.458 12.869 -25.622 1.00 25.00 17 THR A O 13
ATOM 12474 N N . ASN A 1 18 ? 5.311 12.467 -26.850 1.00 25.00 18 ASN A N 13
ATOM 12475 C CA . ASN A 1 18 ? 5.258 11.014 -26.901 1.00 25.00 18 ASN A CA 13
ATOM 12476 C C . ASN A 1 18 ? 5.096 10.352 -25.504 1.00 25.00 18 ASN A C 13
ATOM 12477 O O . ASN A 1 18 ? 5.295 11.011 -24.475 1.00 25.00 18 ASN A O 13
ATOM 12488 N N . PRO A 1 19 ? 4.697 9.055 -25.457 1.00 25.00 19 PRO A N 13
ATOM 12489 C CA . PRO A 1 19 ? 4.190 8.420 -24.230 1.00 25.00 19 PRO A CA 13
ATOM 12490 C C . PRO A 1 19 ? 5.091 8.281 -23.011 1.00 25.00 19 PRO A C 13
ATOM 12491 O O . PRO A 1 19 ? 5.638 7.221 -22.718 1.00 25.00 19 PRO A O 13
ATOM 12502 N N . GLN A 1 20 ? 5.092 9.335 -22.212 1.00 25.00 20 GLN A N 13
ATOM 12503 C CA . GLN A 1 20 ? 5.588 9.277 -20.877 1.00 25.00 20 GLN A CA 13
ATOM 12504 C C . GLN A 1 20 ? 4.421 9.018 -19.904 1.00 25.00 20 GLN A C 13
ATOM 12505 O O . GLN A 1 20 ? 4.106 7.863 -19.655 1.00 25.00 20 GLN A O 13
ATOM 12519 N N . GLN A 1 21 ? 3.701 10.064 -19.486 1.00 25.00 21 GLN A N 13
ATOM 12520 C CA . GLN A 1 21 ? 2.513 9.945 -18.607 1.00 25.00 21 GLN A CA 13
ATOM 12521 C C . GLN A 1 21 ? 1.993 11.345 -18.246 1.00 25.00 21 GLN A C 13
ATOM 12522 O O . GLN A 1 21 ? 2.785 12.243 -18.041 1.00 25.00 21 GLN A O 13
ATOM 12536 N N . VAL A 1 22 ? 0.686 11.516 -18.114 1.00 25.00 22 VAL A N 13
ATOM 12537 C CA . VAL A 1 22 ? 0.095 12.777 -17.684 1.00 25.00 22 VAL A CA 13
ATOM 12538 C C . VAL A 1 22 ? -1.026 12.498 -16.705 1.00 25.00 22 VAL A C 13
ATOM 12539 O O . VAL A 1 22 ? -1.411 11.347 -16.506 1.00 25.00 22 VAL A O 13
ATOM 12552 N N . LYS A 1 23 ? -1.601 13.558 -16.152 1.00 25.00 23 LYS A N 13
ATOM 12553 C CA . LYS A 1 23 ? -2.768 13.450 -15.292 1.00 25.00 23 LYS A CA 13
ATOM 12554 C C . LYS A 1 23 ? -3.945 14.257 -15.810 1.00 25.00 23 LYS A C 13
ATOM 12555 O O . LYS A 1 23 ? -3.789 15.210 -16.569 1.00 25.00 23 LYS A O 13
ATOM 12574 N N . HIS A 1 24 ? -5.121 13.855 -15.358 1.00 25.00 24 HIS A N 13
ATOM 12575 C CA . HIS A 1 24 ? -6.400 14.467 -15.716 1.00 25.00 24 HIS A CA 13
ATOM 12576 C C . HIS A 1 24 ? -7.499 13.863 -14.867 1.00 25.00 24 HIS A C 13
ATOM 12577 O O . HIS A 1 24 ? -7.502 12.667 -14.676 1.00 25.00 24 HIS A O 13
ATOM 12592 N N . ASN A 1 25 ? -8.417 14.679 -14.355 1.00 25.00 25 ASN A N 13
ATOM 12593 C CA . ASN A 1 25 ? -9.555 14.194 -13.539 1.00 25.00 25 ASN A CA 13
ATOM 12594 C C . ASN A 1 25 ? -9.106 13.347 -12.364 1.00 25.00 25 ASN A C 13
ATOM 12595 O O . ASN A 1 25 ? -9.737 12.369 -11.971 1.00 25.00 25 ASN A O 13
ATOM 12606 N N . SER A 1 26 ? -7.948 13.745 -11.876 1.00 25.00 26 SER A N 13
ATOM 12607 C CA . SER A 1 26 ? -7.206 13.079 -10.780 1.00 25.00 26 SER A CA 13
ATOM 12608 C C . SER A 1 26 ? -6.926 11.597 -11.061 1.00 25.00 26 SER A C 13
ATOM 12609 O O . SER A 1 26 ? -6.639 10.811 -10.166 1.00 25.00 26 SER A O 13
ATOM 12617 N N . LYS A 1 27 ? -6.892 11.272 -12.341 1.00 25.00 27 LYS A N 13
ATOM 12618 C CA . LYS A 1 27 ? -6.444 9.980 -12.836 1.00 25.00 27 LYS A CA 13
ATOM 12619 C C . LYS A 1 27 ? -5.223 10.228 -13.666 1.00 25.00 27 LYS A C 13
ATOM 12620 O O . LYS A 1 27 ? -4.783 11.375 -13.805 1.00 25.00 27 LYS A O 13
ATOM 12639 N N . ARG A 1 28 ? -4.679 9.163 -14.224 1.00 25.00 28 ARG A N 13
ATOM 12640 C CA . ARG A 1 28 ? -3.461 9.261 -15.007 1.00 25.00 28 ARG A CA 13
ATOM 12641 C C . ARG A 1 28 ? -3.880 8.759 -16.372 1.00 25.00 28 ARG A C 13
ATOM 12642 O O . ARG A 1 28 ? -4.912 8.120 -16.514 1.00 25.00 28 ARG A O 13
ATOM 12663 N N . TYR A 1 29 ? -3.056 9.054 -17.345 1.00 25.00 29 TYR A N 13
ATOM 12664 C CA . TYR A 1 29 ? -3.301 8.807 -18.748 1.00 25.00 29 TYR A CA 13
ATOM 12665 C C . TYR A 1 29 ? -1.925 8.851 -19.372 1.00 25.00 29 TYR A C 13
ATOM 12666 O O . TYR A 1 29 ? -0.960 9.276 -18.736 1.00 25.00 29 TYR A O 13
ATOM 12684 N N . GLN A 1 30 ? -1.845 8.486 -20.632 1.00 25.00 30 GLN A N 13
ATOM 12685 C CA . GLN A 1 30 ? -0.626 8.591 -21.405 1.00 25.00 30 GLN A CA 13
ATOM 12686 C C . GLN A 1 30 ? -0.978 9.003 -22.822 1.00 25.00 30 GLN A C 13
ATOM 12687 O O . GLN A 1 30 ? -1.960 8.538 -23.364 1.00 25.00 30 GLN A O 13
ATOM 12701 N N . ALA A 1 31 ? -0.191 9.895 -23.406 1.00 25.00 31 ALA A N 13
ATOM 12702 C CA . ALA A 1 31 ? -0.454 10.373 -24.767 1.00 25.00 31 ALA A CA 13
ATOM 12703 C C . ALA A 1 31 ? 0.420 9.666 -25.782 1.00 25.00 31 ALA A C 13
ATOM 12704 O O . ALA A 1 31 ? 1.594 9.462 -25.555 1.00 25.00 31 ALA A O 13
ATOM 12711 N N . ASN A 1 32 ? -0.174 9.315 -26.907 1.00 25.00 32 ASN A N 13
ATOM 12712 C CA . ASN A 1 32 ? 0.529 8.584 -27.969 1.00 25.00 32 ASN A CA 13
ATOM 12713 C C . ASN A 1 32 ? 1.615 9.397 -28.652 1.00 25.00 32 ASN A C 13
ATOM 12714 O O . ASN A 1 32 ? 2.624 8.871 -29.112 1.00 25.00 32 ASN A O 13
ATOM 12725 N N . TYR A 1 33 ? 1.343 10.678 -28.804 1.00 25.00 33 TYR A N 13
ATOM 12726 C CA . TYR A 1 33 ? 2.222 11.554 -29.572 1.00 25.00 33 TYR A CA 13
ATOM 12727 C C . TYR A 1 33 ? 2.127 13.007 -29.125 1.00 25.00 33 TYR A C 13
ATOM 12728 O O . TYR A 1 33 ? 1.277 13.366 -28.308 1.00 25.00 33 TYR A O 13
ATOM 12746 N N . TRP A 1 34 ? 2.996 13.824 -29.702 1.00 25.00 34 TRP A N 13
ATOM 12747 C CA . TRP A 1 34 ? 3.026 15.266 -29.485 1.00 25.00 34 TRP A CA 13
ATOM 12748 C C . TRP A 1 34 ? 1.680 15.901 -29.832 1.00 25.00 34 TRP A C 13
ATOM 12749 O O . TRP A 1 34 ? 0.985 15.447 -30.744 1.00 25.00 34 TRP A O 13
ATOM 12770 N N . THR A 1 35 ? 1.305 16.931 -29.085 1.00 25.00 35 THR A N 13
ATOM 12771 C CA . THR A 1 35 ? 0.003 17.576 -29.252 1.00 25.00 35 THR A CA 13
ATOM 12772 C C . THR A 1 35 ? 0.231 19.013 -29.680 1.00 25.00 35 THR A C 13
ATOM 12773 O O . THR A 1 35 ? 1.352 19.500 -29.714 1.00 25.00 35 THR A O 13
ATOM 12784 N N . GLN A 1 36 ? -0.864 19.685 -29.968 1.00 25.00 36 GLN A N 13
ATOM 12785 C CA . GLN A 1 36 ? -0.856 21.111 -30.306 1.00 25.00 36 GLN A CA 13
ATOM 12786 C C . GLN A 1 36 ? -1.967 21.813 -29.539 1.00 25.00 36 GLN A C 13
ATOM 12787 O O . GLN A 1 36 ? -1.758 22.843 -28.915 1.00 25.00 36 GLN A O 13
ATOM 12801 N N . ASN A 1 37 ? -3.151 21.223 -29.597 1.00 25.00 37 ASN A N 13
ATOM 12802 C CA . ASN A 1 37 ? -4.338 21.704 -28.934 1.00 25.00 37 ASN A CA 13
ATOM 12803 C C . ASN A 1 37 ? -5.230 20.498 -29.131 1.00 25.00 37 ASN A C 13
ATOM 12804 O O . ASN A 1 37 ? -4.993 19.711 -30.051 1.00 25.00 37 ASN A O 13
ATOM 12815 N N . GLN A 1 38 ? -6.206 20.311 -28.269 1.00 25.00 38 GLN A N 13
ATOM 12816 C CA . GLN A 1 38 ? -7.104 19.166 -28.378 1.00 25.00 38 GLN A CA 13
ATOM 12817 C C . GLN A 1 38 ? -8.574 19.537 -28.311 1.00 25.00 38 GLN A C 13
ATOM 12818 O O . GLN A 1 38 ? -8.949 20.614 -27.879 1.00 25.00 38 GLN A O 13
ATOM 12832 N N . ASN A 1 39 ? -9.389 18.587 -28.737 1.00 25.00 39 ASN A N 13
ATOM 12833 C CA . ASN A 1 39 ? -10.843 18.725 -28.804 1.00 25.00 39 ASN A CA 13
ATOM 12834 C C . ASN A 1 39 ? -11.441 17.605 -27.951 1.00 25.00 39 ASN A C 13
ATOM 12835 O O . ASN A 1 39 ? -11.677 16.511 -28.453 1.00 25.00 39 ASN A O 13
ATOM 12846 N N . PRO A 1 40 ? -11.553 17.808 -26.625 1.00 25.00 40 PRO A N 13
ATOM 12847 C CA . PRO A 1 40 ? -11.827 16.697 -25.701 1.00 25.00 40 PRO A CA 13
ATOM 12848 C C . PRO A 1 40 ? -13.169 16.037 -25.926 1.00 25.00 40 PRO A C 13
ATOM 12849 O O . PRO A 1 40 ? -13.376 14.880 -25.612 1.00 25.00 40 PRO A O 13
ATOM 12860 N N . SER A 1 41 ? -14.071 16.807 -26.493 1.00 25.00 41 SER A N 13
ATOM 12861 C CA . SER A 1 41 ? -15.437 16.366 -26.732 1.00 25.00 41 SER A CA 13
ATOM 12862 C C . SER A 1 41 ? -15.563 15.256 -27.758 1.00 25.00 41 SER A C 13
ATOM 12863 O O . SER A 1 41 ? -16.389 14.361 -27.629 1.00 25.00 41 SER A O 13
ATOM 12871 N N . THR A 1 42 ? -14.722 15.327 -28.768 1.00 25.00 42 THR A N 13
ATOM 12872 C CA . THR A 1 42 ? -14.692 14.312 -29.829 1.00 25.00 42 THR A CA 13
ATOM 12873 C C . THR A 1 42 ? -13.702 13.234 -29.398 1.00 25.00 42 THR A C 13
ATOM 12874 O O . THR A 1 42 ? -13.657 12.143 -29.945 1.00 25.00 42 THR A O 13
ATOM 12885 N N . ASN A 1 43 ? -12.881 13.564 -28.404 1.00 25.00 43 ASN A N 13
ATOM 12886 C CA . ASN A 1 43 ? -11.830 12.680 -27.918 1.00 25.00 43 ASN A CA 13
ATOM 12887 C C . ASN A 1 43 ? -12.395 11.918 -26.723 1.00 25.00 43 ASN A C 13
ATOM 12888 O O . ASN A 1 43 ? -11.677 11.435 -25.856 1.00 25.00 43 ASN A O 13
ATOM 12899 N N . SER A 1 44 ? -13.711 11.799 -26.728 1.00 25.00 44 SER A N 13
ATOM 12900 C CA . SER A 1 44 ? -14.472 11.088 -25.709 1.00 25.00 44 SER A CA 13
ATOM 12901 C C . SER A 1 44 ? -14.411 9.561 -25.890 1.00 25.00 44 SER A C 13
ATOM 12902 O O . SER A 1 44 ? -15.431 8.880 -25.921 1.00 25.00 44 SER A O 13
ATOM 12910 N N . GLY A 1 45 ? -13.207 9.032 -26.044 1.00 25.00 45 GLY A N 13
ATOM 12911 C CA . GLY A 1 45 ? -13.001 7.617 -26.218 1.00 25.00 45 GLY A CA 13
ATOM 12912 C C . GLY A 1 45 ? -13.120 7.127 -27.640 1.00 25.00 45 GLY A C 13
ATOM 12913 O O . GLY A 1 45 ? -12.703 6.033 -27.981 1.00 25.00 45 GLY A O 13
ATOM 12917 N N . GLN A 1 46 ? -13.704 7.975 -28.461 1.00 25.00 46 GLN A N 13
ATOM 12918 C CA . GLN A 1 46 ? -13.901 7.725 -29.879 1.00 25.00 46 GLN A CA 13
ATOM 12919 C C . GLN A 1 46 ? -12.556 7.560 -30.591 1.00 25.00 46 GLN A C 13
ATOM 12920 O O . GLN A 1 46 ? -12.220 6.492 -31.081 1.00 25.00 46 GLN A O 13
ATOM 12934 N N . TYR A 1 47 ? -11.789 8.641 -30.611 1.00 25.00 47 TYR A N 13
ATOM 12935 C CA . TYR A 1 47 ? -10.448 8.647 -31.173 1.00 25.00 47 TYR A CA 13
ATOM 12936 C C . TYR A 1 47 ? -9.687 9.792 -30.550 1.00 25.00 47 TYR A C 13
ATOM 12937 O O . TYR A 1 47 ? -10.272 10.818 -30.224 1.00 25.00 47 TYR A O 13
ATOM 12955 N N . GLY A 1 48 ? -8.387 9.627 -30.401 1.00 25.00 48 GLY A N 13
ATOM 12956 C CA . GLY A 1 48 ? -7.558 10.680 -29.839 1.00 25.00 48 GLY A CA 13
ATOM 12957 C C . GLY A 1 48 ? -6.177 10.192 -29.451 1.00 25.00 48 GLY A C 13
ATOM 12958 O O . GLY A 1 48 ? -5.918 8.994 -29.507 1.00 25.00 48 GLY A O 13
ATOM 12962 N N . PRO A 1 49 ? -5.256 11.096 -29.069 1.00 25.00 49 PRO A N 13
ATOM 12963 C CA . PRO A 1 49 ? -3.900 10.684 -28.685 1.00 25.00 49 PRO A CA 13
ATOM 12964 C C . PRO A 1 49 ? -3.807 10.013 -27.335 1.00 25.00 49 PRO A C 13
ATOM 12965 O O . PRO A 1 49 ? -3.122 9.016 -27.154 1.00 25.00 49 PRO A O 13
ATOM 12976 N N . TRP A 1 50 ? -4.388 10.672 -26.361 1.00 25.00 50 TRP A N 13
ATOM 12977 C CA . TRP A 1 50 ? -4.318 10.241 -24.993 1.00 25.00 50 TRP A CA 13
ATOM 12978 C C . TRP A 1 50 ? -5.235 9.064 -24.643 1.00 25.00 50 TRP A C 13
ATOM 12979 O O . TRP A 1 50 ? -6.431 9.068 -24.907 1.00 25.00 50 TRP A O 13
ATOM 13000 N N . LEU A 1 51 ? -4.621 8.065 -24.028 1.00 25.00 51 LEU A N 13
ATOM 13001 C CA . LEU A 1 51 ? -5.265 6.867 -23.542 1.00 25.00 51 LEU A CA 13
ATOM 13002 C C . LEU A 1 51 ? -5.446 6.963 -22.049 1.00 25.00 51 LEU A C 13
ATOM 13003 O O . LEU A 1 51 ? -4.601 7.496 -21.334 1.00 25.00 51 LEU A O 13
ATOM 13019 N N . ASP A 1 52 ? -6.519 6.356 -21.601 1.00 25.00 52 ASP A N 13
ATOM 13020 C CA . ASP A 1 52 ? -6.855 6.244 -20.181 1.00 25.00 52 ASP A CA 13
ATOM 13021 C C . ASP A 1 52 ? -6.189 4.976 -19.661 1.00 25.00 52 ASP A C 13
ATOM 13022 O O . ASP A 1 52 ? -6.517 3.864 -20.079 1.00 25.00 52 ASP A O 13
ATOM 13031 N N . LEU A 1 53 ? -5.147 5.154 -18.867 1.00 25.00 53 LEU A N 13
ATOM 13032 C CA . LEU A 1 53 ? -4.294 4.043 -18.487 1.00 25.00 53 LEU A CA 13
ATOM 13033 C C . LEU A 1 53 ? -4.841 3.099 -17.448 1.00 25.00 53 LEU A C 13
ATOM 13034 O O . LEU A 1 53 ? -5.366 3.500 -16.415 1.00 25.00 53 LEU A O 13
ATOM 13050 N N . GLY A 1 54 ? -4.558 1.828 -17.684 1.00 25.00 54 GLY A N 13
ATOM 13051 C CA . GLY A 1 54 ? -4.828 0.798 -16.706 1.00 25.00 54 GLY A CA 13
ATOM 13052 C C . GLY A 1 54 ? -3.821 0.856 -15.569 1.00 25.00 54 GLY A C 13
ATOM 13053 O O . GLY A 1 54 ? -4.183 0.762 -14.396 1.00 25.00 54 GLY A O 13
ATOM 13057 N N . ASN A 1 55 ? -2.547 1.034 -15.909 1.00 25.00 55 ASN A N 13
ATOM 13058 C CA . ASN A 1 55 ? -1.505 1.157 -14.900 1.00 25.00 55 ASN A CA 13
ATOM 13059 C C . ASN A 1 55 ? -1.354 2.570 -14.437 1.00 25.00 55 ASN A C 13
ATOM 13060 O O . ASN A 1 55 ? -2.055 3.468 -14.857 1.00 25.00 55 ASN A O 13
ATOM 13071 N N . CYS A 1 56 ? -0.356 2.749 -13.607 1.00 25.00 56 CYS A N 13
ATOM 13072 C CA . CYS A 1 56 ? -0.044 4.044 -13.045 1.00 25.00 56 CYS A CA 13
ATOM 13073 C C . CYS A 1 56 ? 1.188 4.616 -13.703 1.00 25.00 56 CYS A C 13
ATOM 13074 O O . CYS A 1 56 ? 1.205 5.761 -14.142 1.00 25.00 56 CYS A O 13
ATOM 13081 N N . VAL A 1 57 ? 2.214 3.787 -13.775 1.00 25.00 57 VAL A N 13
ATOM 13082 C CA . VAL A 1 57 ? 3.496 4.168 -14.349 1.00 25.00 57 VAL A CA 13
ATOM 13083 C C . VAL A 1 57 ? 3.725 3.206 -15.505 1.00 25.00 57 VAL A C 13
ATOM 13084 O O . VAL A 1 57 ? 3.052 2.179 -15.602 1.00 25.00 57 VAL A O 13
ATOM 13097 N N . THR A 1 58 ? 4.657 3.536 -16.381 1.00 25.00 58 THR A N 13
ATOM 13098 C CA . THR A 1 58 ? 5.010 2.675 -17.493 1.00 25.00 58 THR A CA 13
ATOM 13099 C C . THR A 1 58 ? 5.558 1.350 -16.976 1.00 25.00 58 THR A C 13
ATOM 13100 O O . THR A 1 58 ? 6.155 1.279 -15.904 1.00 25.00 58 THR A O 13
ATOM 13111 N N . SER A 1 59 ? 5.357 0.306 -17.761 1.00 25.00 59 SER A N 13
ATOM 13112 C CA . SER A 1 59 ? 5.861 -1.020 -17.419 1.00 25.00 59 SER A CA 13
ATOM 13113 C C . SER A 1 59 ? 7.367 -1.057 -17.672 1.00 25.00 59 SER A C 13
ATOM 13114 O O . SER A 1 59 ? 7.886 -0.295 -18.498 1.00 25.00 59 SER A O 13
ATOM 13122 N N . GLY A 1 60 ? 8.064 -1.943 -16.976 1.00 25.00 60 GLY A N 13
ATOM 13123 C CA . GLY A 1 60 ? 9.503 -2.061 -17.137 1.00 25.00 60 GLY A CA 13
ATOM 13124 C C . GLY A 1 60 ? 10.228 -0.958 -16.392 1.00 25.00 60 GLY A C 13
ATOM 13125 O O . GLY A 1 60 ? 9.718 -0.419 -15.419 1.00 25.00 60 GLY A O 13
ATOM 13129 N N . ALA A 1 61 ? 11.423 -0.617 -16.852 1.00 25.00 61 ALA A N 13
ATOM 13130 C CA . ALA A 1 61 ? 12.206 0.452 -16.241 1.00 25.00 61 ALA A CA 13
ATOM 13131 C C . ALA A 1 61 ? 12.917 1.226 -17.347 1.00 25.00 61 ALA A C 13
ATOM 13132 O O . ALA A 1 61 ? 13.319 0.645 -18.358 1.00 25.00 61 ALA A O 13
ATOM 13139 N N . HIS A 1 62 ? 13.062 2.531 -17.161 1.00 25.00 62 HIS A N 13
ATOM 13140 C CA . HIS A 1 62 ? 13.725 3.409 -18.133 1.00 25.00 62 HIS A CA 13
ATOM 13141 C C . HIS A 1 62 ? 14.200 4.631 -17.362 1.00 25.00 62 HIS A C 13
ATOM 13142 O O . HIS A 1 62 ? 13.662 4.927 -16.305 1.00 25.00 62 HIS A O 13
ATOM 13157 N N . HIS A 1 63 ? 15.191 5.341 -17.886 1.00 25.00 63 HIS A N 13
ATOM 13158 C CA . HIS A 1 63 ? 15.681 6.580 -17.269 1.00 25.00 63 HIS A CA 13
ATOM 13159 C C . HIS A 1 63 ? 16.333 7.431 -18.354 1.00 25.00 63 HIS A C 13
ATOM 13160 O O . HIS A 1 63 ? 16.704 6.909 -19.400 1.00 25.00 63 HIS A O 13
ATOM 13175 N N . HIS A 1 64 ? 16.430 8.732 -18.114 1.00 25.00 64 HIS A N 13
ATOM 13176 C CA . HIS A 1 64 ? 16.943 9.701 -19.092 1.00 25.00 64 HIS A CA 13
ATOM 13177 C C . HIS A 1 64 ? 17.747 10.712 -18.283 1.00 25.00 64 HIS A C 13
ATOM 13178 O O . HIS A 1 64 ? 17.501 10.833 -17.092 1.00 25.00 64 HIS A O 13
ATOM 13193 N N . HIS A 1 65 ? 18.689 11.423 -18.894 1.00 25.00 65 HIS A N 13
ATOM 13194 C CA . HIS A 1 65 ? 19.481 12.430 -18.156 1.00 25.00 65 HIS A CA 13
ATOM 13195 C C . HIS A 1 65 ? 19.814 13.670 -19.017 1.00 25.00 65 HIS A C 13
ATOM 13196 O O . HIS A 1 65 ? 19.051 14.617 -19.064 1.00 25.00 65 HIS A O 13
ATOM 13211 N N . HIS A 1 66 ? 20.884 13.597 -19.792 1.00 25.00 66 HIS A N 13
ATOM 13212 C CA . HIS A 1 66 ? 21.234 14.611 -20.788 1.00 25.00 66 HIS A CA 13
ATOM 13213 C C . HIS A 1 66 ? 21.594 13.638 -21.882 1.00 25.00 66 HIS A C 13
ATOM 13214 O O . HIS A 1 66 ? 22.513 12.854 -21.689 1.00 25.00 66 HIS A O 13
ATOM 13229 N N . HIS A 1 67 ? 20.742 13.573 -22.900 1.00 25.00 67 HIS A N 13
ATOM 13230 C CA . HIS A 1 67 ? 20.672 12.427 -23.825 1.00 25.00 67 HIS A CA 13
ATOM 13231 C C . HIS A 1 67 ? 20.637 11.154 -22.955 1.00 25.00 67 HIS A C 13
ATOM 13232 O O . HIS A 1 67 ? 19.734 11.158 -22.072 1.00 25.00 67 HIS A O 13
ATOM 13248 N N . MET A 1 1 ? 4.959 7.189 -1.432 1.00 25.00 1 MET A N 14
ATOM 13249 C CA . MET A 1 1 ? 4.420 5.829 -1.699 1.00 25.00 1 MET A CA 14
ATOM 13250 C C . MET A 1 1 ? 4.055 5.710 -3.165 1.00 25.00 1 MET A C 14
ATOM 13251 O O . MET A 1 1 ? 4.338 6.627 -3.906 1.00 25.00 1 MET A O 14
ATOM 13267 N N . ASP A 1 2 ? 3.403 4.613 -3.544 1.00 25.00 2 ASP A N 14
ATOM 13268 C CA . ASP A 1 2 ? 2.735 4.444 -4.852 1.00 25.00 2 ASP A CA 14
ATOM 13269 C C . ASP A 1 2 ? 3.518 4.472 -6.168 1.00 25.00 2 ASP A C 14
ATOM 13270 O O . ASP A 1 2 ? 4.372 5.308 -6.441 1.00 25.00 2 ASP A O 14
ATOM 13279 N N . THR A 1 3 ? 3.087 3.578 -7.042 1.00 25.00 3 THR A N 14
ATOM 13280 C CA . THR A 1 3 ? 3.514 3.493 -8.418 1.00 25.00 3 THR A CA 14
ATOM 13281 C C . THR A 1 3 ? 2.980 4.691 -9.171 1.00 25.00 3 THR A C 14
ATOM 13282 O O . THR A 1 3 ? 3.468 5.052 -10.235 1.00 25.00 3 THR A O 14
ATOM 13293 N N . CYS A 1 4 ? 1.893 5.235 -8.654 1.00 25.00 4 CYS A N 14
ATOM 13294 C CA . CYS A 1 4 ? 1.108 6.252 -9.345 1.00 25.00 4 CYS A CA 14
ATOM 13295 C C . CYS A 1 4 ? 1.380 7.601 -8.703 1.00 25.00 4 CYS A C 14
ATOM 13296 O O . CYS A 1 4 ? 0.738 8.594 -9.004 1.00 25.00 4 CYS A O 14
ATOM 13303 N N . ALA A 1 5 ? 2.469 7.644 -7.953 1.00 25.00 5 ALA A N 14
ATOM 13304 C CA . ALA A 1 5 ? 2.998 8.904 -7.443 1.00 25.00 5 ALA A CA 14
ATOM 13305 C C . ALA A 1 5 ? 4.447 9.042 -7.899 1.00 25.00 5 ALA A C 14
ATOM 13306 O O . ALA A 1 5 ? 5.254 9.739 -7.294 1.00 25.00 5 ALA A O 14
ATOM 13313 N N . THR A 1 6 ? 4.754 8.370 -8.997 1.00 25.00 6 THR A N 14
ATOM 13314 C CA . THR A 1 6 ? 6.085 8.465 -9.607 1.00 25.00 6 THR A CA 14
ATOM 13315 C C . THR A 1 6 ? 5.997 8.799 -11.085 1.00 25.00 6 THR A C 14
ATOM 13316 O O . THR A 1 6 ? 7.002 8.972 -11.776 1.00 25.00 6 THR A O 14
ATOM 13327 N N . LEU A 1 7 ? 4.771 8.913 -11.558 1.00 25.00 7 LEU A N 14
ATOM 13328 C CA . LEU A 1 7 ? 4.508 9.407 -12.896 1.00 25.00 7 LEU A CA 14
ATOM 13329 C C . LEU A 1 7 ? 4.877 10.890 -13.000 1.00 25.00 7 LEU A C 14
ATOM 13330 O O . LEU A 1 7 ? 4.719 11.631 -12.028 1.00 25.00 7 LEU A O 14
ATOM 13346 N N . PRO A 1 8 ? 5.233 11.364 -14.207 1.00 25.00 8 PRO A N 14
ATOM 13347 C CA . PRO A 1 8 ? 5.262 12.818 -14.390 1.00 25.00 8 PRO A CA 14
ATOM 13348 C C . PRO A 1 8 ? 3.827 13.351 -14.499 1.00 25.00 8 PRO A C 14
ATOM 13349 O O . PRO A 1 8 ? 2.863 12.583 -14.481 1.00 25.00 8 PRO A O 14
ATOM 13360 N N . SER A 1 9 ? 3.672 14.658 -14.604 1.00 25.00 9 SER A N 14
ATOM 13361 C CA . SER A 1 9 ? 2.347 15.258 -14.648 1.00 25.00 9 SER A CA 14
ATOM 13362 C C . SER A 1 9 ? 2.238 16.248 -15.779 1.00 25.00 9 SER A C 14
ATOM 13363 O O . SER A 1 9 ? 3.192 16.933 -16.091 1.00 25.00 9 SER A O 14
ATOM 13371 N N . TRP A 1 10 ? 1.052 16.351 -16.358 1.00 25.00 10 TRP A N 14
ATOM 13372 C CA . TRP A 1 10 ? 0.790 17.335 -17.348 1.00 25.00 10 TRP A CA 14
ATOM 13373 C C . TRP A 1 10 ? 0.724 18.668 -16.668 1.00 25.00 10 TRP A C 14
ATOM 13374 O O . TRP A 1 10 ? 0.317 18.777 -15.502 1.00 25.00 10 TRP A O 14
ATOM 13395 N N . ASP A 1 11 ? 1.039 19.671 -17.448 1.00 25.00 11 ASP A N 14
ATOM 13396 C CA . ASP A 1 11 ? 0.982 21.060 -17.017 1.00 25.00 11 ASP A CA 14
ATOM 13397 C C . ASP A 1 11 ? 0.278 21.828 -18.117 1.00 25.00 11 ASP A C 14
ATOM 13398 O O . ASP A 1 11 ? 0.452 21.520 -19.287 1.00 25.00 11 ASP A O 14
ATOM 13407 N N . ALA A 1 12 ? -0.557 22.787 -17.739 1.00 25.00 12 ALA A N 14
ATOM 13408 C CA . ALA A 1 12 ? -1.438 23.472 -18.690 1.00 25.00 12 ALA A CA 14
ATOM 13409 C C . ALA A 1 12 ? -0.709 24.225 -19.811 1.00 25.00 12 ALA A C 14
ATOM 13410 O O . ALA A 1 12 ? -1.219 24.336 -20.916 1.00 25.00 12 ALA A O 14
ATOM 13417 N N . SER A 1 13 ? 0.456 24.768 -19.504 1.00 25.00 13 SER A N 14
ATOM 13418 C CA . SER A 1 13 ? 1.216 25.552 -20.483 1.00 25.00 13 SER A CA 14
ATOM 13419 C C . SER A 1 13 ? 2.098 24.663 -21.355 1.00 25.00 13 SER A C 14
ATOM 13420 O O . SER A 1 13 ? 2.536 25.066 -22.430 1.00 25.00 13 SER A O 14
ATOM 13428 N N . THR A 1 14 ? 2.461 23.509 -20.824 1.00 25.00 14 THR A N 14
ATOM 13429 C CA . THR A 1 14 ? 3.459 22.655 -21.448 1.00 25.00 14 THR A CA 14
ATOM 13430 C C . THR A 1 14 ? 2.897 21.777 -22.558 1.00 25.00 14 THR A C 14
ATOM 13431 O O . THR A 1 14 ? 1.857 21.129 -22.418 1.00 25.00 14 THR A O 14
ATOM 13442 N N . VAL A 1 15 ? 3.642 21.709 -23.645 1.00 25.00 15 VAL A N 14
ATOM 13443 C CA . VAL A 1 15 ? 3.319 20.846 -24.757 1.00 25.00 15 VAL A CA 14
ATOM 13444 C C . VAL A 1 15 ? 3.902 19.507 -24.367 1.00 25.00 15 VAL A C 14
ATOM 13445 O O . VAL A 1 15 ? 5.038 19.430 -23.913 1.00 25.00 15 VAL A O 14
ATOM 13458 N N . TYR A 1 16 ? 3.110 18.462 -24.495 1.00 25.00 16 TYR A N 14
ATOM 13459 C CA . TYR A 1 16 ? 3.509 17.148 -24.018 1.00 25.00 16 TYR A CA 14
ATOM 13460 C C . TYR A 1 16 ? 3.532 16.065 -25.073 1.00 25.00 16 TYR A C 14
ATOM 13461 O O . TYR A 1 16 ? 2.815 16.102 -26.065 1.00 25.00 16 TYR A O 14
ATOM 13479 N N . THR A 1 17 ? 4.395 15.110 -24.794 1.00 25.00 17 THR A N 14
ATOM 13480 C CA . THR A 1 17 ? 4.678 13.929 -25.605 1.00 25.00 17 THR A CA 14
ATOM 13481 C C . THR A 1 17 ? 4.491 12.742 -24.695 1.00 25.00 17 THR A C 14
ATOM 13482 O O . THR A 1 17 ? 3.861 12.858 -23.653 1.00 25.00 17 THR A O 14
ATOM 13493 N N . ASN A 1 18 ? 4.997 11.608 -25.145 1.00 25.00 18 ASN A N 14
ATOM 13494 C CA . ASN A 1 18 ? 5.023 10.334 -24.402 1.00 25.00 18 ASN A CA 14
ATOM 13495 C C . ASN A 1 18 ? 6.067 9.960 -23.275 1.00 25.00 18 ASN A C 14
ATOM 13496 O O . ASN A 1 18 ? 6.744 8.937 -23.394 1.00 25.00 18 ASN A O 14
ATOM 13507 N N . PRO A 1 19 ? 6.090 10.645 -22.098 1.00 25.00 19 PRO A N 14
ATOM 13508 C CA . PRO A 1 19 ? 6.798 9.915 -21.033 1.00 25.00 19 PRO A CA 14
ATOM 13509 C C . PRO A 1 19 ? 5.828 8.937 -20.327 1.00 25.00 19 PRO A C 14
ATOM 13510 O O . PRO A 1 19 ? 5.528 9.075 -19.136 1.00 25.00 19 PRO A O 14
ATOM 13521 N N . GLN A 1 20 ? 5.364 7.950 -21.088 1.00 25.00 20 GLN A N 14
ATOM 13522 C CA . GLN A 1 20 ? 4.368 6.948 -20.722 1.00 25.00 20 GLN A CA 14
ATOM 13523 C C . GLN A 1 20 ? 2.998 7.400 -20.163 1.00 25.00 20 GLN A C 14
ATOM 13524 O O . GLN A 1 20 ? 1.979 6.964 -20.685 1.00 25.00 20 GLN A O 14
ATOM 13538 N N . GLN A 1 21 ? 2.943 8.230 -19.127 1.00 25.00 21 GLN A N 14
ATOM 13539 C CA . GLN A 1 21 ? 1.661 8.744 -18.612 1.00 25.00 21 GLN A CA 14
ATOM 13540 C C . GLN A 1 21 ? 1.831 10.112 -17.960 1.00 25.00 21 GLN A C 14
ATOM 13541 O O . GLN A 1 21 ? 2.831 10.369 -17.312 1.00 25.00 21 GLN A O 14
ATOM 13555 N N . VAL A 1 22 ? 0.779 10.910 -18.017 1.00 25.00 22 VAL A N 14
ATOM 13556 C CA . VAL A 1 22 ? 0.626 12.133 -17.231 1.00 25.00 22 VAL A CA 14
ATOM 13557 C C . VAL A 1 22 ? -0.756 12.062 -16.623 1.00 25.00 22 VAL A C 14
ATOM 13558 O O . VAL A 1 22 ? -1.581 11.247 -17.043 1.00 25.00 22 VAL A O 14
ATOM 13571 N N . LYS A 1 23 ? -1.059 12.953 -15.695 1.00 25.00 23 LYS A N 14
ATOM 13572 C CA . LYS A 1 23 ? -2.423 13.098 -15.231 1.00 25.00 23 LYS A CA 14
ATOM 13573 C C . LYS A 1 23 ? -3.058 14.263 -15.949 1.00 25.00 23 LYS A C 14
ATOM 13574 O O . LYS A 1 23 ? -2.386 15.199 -16.357 1.00 25.00 23 LYS A O 14
ATOM 13593 N N . HIS A 1 24 ? -4.363 14.181 -16.068 1.00 25.00 24 HIS A N 14
ATOM 13594 C CA . HIS A 1 24 ? -5.187 15.156 -16.795 1.00 25.00 24 HIS A CA 14
ATOM 13595 C C . HIS A 1 24 ? -6.631 14.796 -16.489 1.00 25.00 24 HIS A C 14
ATOM 13596 O O . HIS A 1 24 ? -6.935 13.624 -16.443 1.00 25.00 24 HIS A O 14
ATOM 13611 N N . ASN A 1 25 ? -7.496 15.772 -16.219 1.00 25.00 25 ASN A N 14
ATOM 13612 C CA . ASN A 1 25 ? -8.922 15.511 -15.888 1.00 25.00 25 ASN A CA 14
ATOM 13613 C C . ASN A 1 25 ? -9.101 14.511 -14.746 1.00 25.00 25 ASN A C 14
ATOM 13614 O O . ASN A 1 25 ? -10.026 13.708 -14.705 1.00 25.00 25 ASN A O 14
ATOM 13625 N N . SER A 1 26 ? -8.113 14.559 -13.873 1.00 25.00 26 SER A N 14
ATOM 13626 C CA . SER A 1 26 ? -7.926 13.641 -12.724 1.00 25.00 26 SER A CA 14
ATOM 13627 C C . SER A 1 26 ? -7.985 12.149 -13.095 1.00 25.00 26 SER A C 14
ATOM 13628 O O . SER A 1 26 ? -8.140 11.276 -12.244 1.00 25.00 26 SER A O 14
ATOM 13636 N N . LYS A 1 27 ? -7.680 11.878 -14.351 1.00 25.00 27 LYS A N 14
ATOM 13637 C CA . LYS A 1 27 ? -7.489 10.535 -14.877 1.00 25.00 27 LYS A CA 14
ATOM 13638 C C . LYS A 1 27 ? -6.078 10.492 -15.372 1.00 25.00 27 LYS A C 14
ATOM 13639 O O . LYS A 1 27 ? -5.332 11.475 -15.228 1.00 25.00 27 LYS A O 14
ATOM 13658 N N . ARG A 1 28 ? -5.703 9.382 -15.973 1.00 25.00 28 ARG A N 14
ATOM 13659 C CA . ARG A 1 28 ? -4.398 9.264 -16.571 1.00 25.00 28 ARG A CA 14
ATOM 13660 C C . ARG A 1 28 ? -4.545 9.331 -18.031 1.00 25.00 28 ARG A C 14
ATOM 13661 O O . ARG A 1 28 ? -5.495 8.847 -18.590 1.00 25.00 28 ARG A O 14
ATOM 13682 N N . TYR A 1 29 ? -3.569 9.938 -18.648 1.00 25.00 29 TYR A N 14
ATOM 13683 C CA . TYR A 1 29 ? -3.552 10.033 -20.084 1.00 25.00 29 TYR A CA 14
ATOM 13684 C C . TYR A 1 29 ? -2.147 9.847 -20.545 1.00 25.00 29 TYR A C 14
ATOM 13685 O O . TYR A 1 29 ? -1.197 9.932 -19.776 1.00 25.00 29 TYR A O 14
ATOM 13703 N N . GLN A 1 30 ? -2.040 9.645 -21.831 1.00 25.00 30 GLN A N 14
ATOM 13704 C CA . GLN A 1 30 ? -0.793 9.528 -22.529 1.00 25.00 30 GLN A CA 14
ATOM 13705 C C . GLN A 1 30 ? -1.032 10.277 -23.798 1.00 25.00 30 GLN A C 14
ATOM 13706 O O . GLN A 1 30 ? -2.115 10.194 -24.332 1.00 25.00 30 GLN A O 14
ATOM 13720 N N . ALA A 1 31 ? -0.031 10.966 -24.302 1.00 25.00 31 ALA A N 14
ATOM 13721 C CA . ALA A 1 31 ? -0.126 11.567 -25.622 1.00 25.00 31 ALA A CA 14
ATOM 13722 C C . ALA A 1 31 ? 0.926 10.921 -26.473 1.00 25.00 31 ALA A C 14
ATOM 13723 O O . ALA A 1 31 ? 2.046 10.720 -26.022 1.00 25.00 31 ALA A O 14
ATOM 13730 N N . ASN A 1 32 ? 0.568 10.638 -27.711 1.00 25.00 32 ASN A N 14
ATOM 13731 C CA . ASN A 1 32 ? 1.524 10.113 -28.668 1.00 25.00 32 ASN A CA 14
ATOM 13732 C C . ASN A 1 32 ? 2.495 11.263 -28.909 1.00 25.00 32 ASN A C 14
ATOM 13733 O O . ASN A 1 32 ? 3.711 11.142 -28.746 1.00 25.00 32 ASN A O 14
ATOM 13744 N N . TYR A 1 33 ? 1.912 12.416 -29.197 1.00 25.00 33 TYR A N 14
ATOM 13745 C CA . TYR A 1 33 ? 2.603 13.633 -29.414 1.00 25.00 33 TYR A CA 14
ATOM 13746 C C . TYR A 1 33 ? 1.574 14.710 -29.116 1.00 25.00 33 TYR A C 14
ATOM 13747 O O . TYR A 1 33 ? 0.382 14.424 -29.139 1.00 25.00 33 TYR A O 14
ATOM 13765 N N . TRP A 1 34 ? 2.039 15.927 -28.875 1.00 25.00 34 TRP A N 14
ATOM 13766 C CA . TRP A 1 34 ? 1.206 17.136 -28.895 1.00 25.00 34 TRP A CA 14
ATOM 13767 C C . TRP A 1 34 ? -0.143 17.111 -28.180 1.00 25.00 34 TRP A C 14
ATOM 13768 O O . TRP A 1 34 ? -1.179 16.826 -28.782 1.00 25.00 34 TRP A O 14
ATOM 13789 N N . THR A 1 35 ? -0.135 17.528 -26.919 1.00 25.00 35 THR A N 14
ATOM 13790 C CA . THR A 1 35 ? -1.383 17.763 -26.189 1.00 25.00 35 THR A CA 14
ATOM 13791 C C . THR A 1 35 ? -2.209 18.809 -26.910 1.00 25.00 35 THR A C 14
ATOM 13792 O O . THR A 1 35 ? -1.719 19.581 -27.735 1.00 25.00 35 THR A O 14
ATOM 13803 N N . GLN A 1 36 ? -3.485 18.788 -26.593 1.00 25.00 36 GLN A N 14
ATOM 13804 C CA . GLN A 1 36 ? -4.486 19.601 -27.279 1.00 25.00 36 GLN A CA 14
ATOM 13805 C C . GLN A 1 36 ? -5.501 20.195 -26.315 1.00 25.00 36 GLN A C 14
ATOM 13806 O O . GLN A 1 36 ? -5.540 19.848 -25.144 1.00 25.00 36 GLN A O 14
ATOM 13820 N N . ASN A 1 37 ? -6.394 21.009 -26.864 1.00 25.00 37 ASN A N 14
ATOM 13821 C CA . ASN A 1 37 ? -7.560 21.518 -26.136 1.00 25.00 37 ASN A CA 14
ATOM 13822 C C . ASN A 1 37 ? -8.783 20.740 -26.632 1.00 25.00 37 ASN A C 14
ATOM 13823 O O . ASN A 1 37 ? -9.918 21.193 -26.544 1.00 25.00 37 ASN A O 14
ATOM 13834 N N . GLN A 1 38 ? -8.514 19.578 -27.213 1.00 25.00 38 GLN A N 14
ATOM 13835 C CA . GLN A 1 38 ? -9.546 18.723 -27.792 1.00 25.00 38 GLN A CA 14
ATOM 13836 C C . GLN A 1 38 ? -10.402 18.114 -26.690 1.00 25.00 38 GLN A C 14
ATOM 13837 O O . GLN A 1 38 ? -10.011 18.066 -25.525 1.00 25.00 38 GLN A O 14
ATOM 13851 N N . ASN A 1 39 ? -11.572 17.633 -27.067 1.00 25.00 39 ASN A N 14
ATOM 13852 C CA . ASN A 1 39 ? -12.458 17.005 -26.091 1.00 25.00 39 ASN A CA 14
ATOM 13853 C C . ASN A 1 39 ? -11.859 15.649 -25.721 1.00 25.00 39 ASN A C 14
ATOM 13854 O O . ASN A 1 39 ? -11.326 14.960 -26.586 1.00 25.00 39 ASN A O 14
ATOM 13865 N N . PRO A 1 40 ? -12.004 15.214 -24.456 1.00 25.00 40 PRO A N 14
ATOM 13866 C CA . PRO A 1 40 ? -11.418 13.917 -24.089 1.00 25.00 40 PRO A CA 14
ATOM 13867 C C . PRO A 1 40 ? -12.292 12.706 -24.402 1.00 25.00 40 PRO A C 14
ATOM 13868 O O . PRO A 1 40 ? -11.804 11.617 -24.608 1.00 25.00 40 PRO A O 14
ATOM 13879 N N . SER A 1 41 ? -13.597 12.911 -24.395 1.00 25.00 41 SER A N 14
ATOM 13880 C CA . SER A 1 41 ? -14.570 11.831 -24.519 1.00 25.00 41 SER A CA 14
ATOM 13881 C C . SER A 1 41 ? -14.527 11.139 -25.861 1.00 25.00 41 SER A C 14
ATOM 13882 O O . SER A 1 41 ? -14.768 9.949 -25.982 1.00 25.00 41 SER A O 14
ATOM 13890 N N . THR A 1 42 ? -14.251 11.925 -26.878 1.00 25.00 42 THR A N 14
ATOM 13891 C CA . THR A 1 42 ? -14.208 11.482 -28.246 1.00 25.00 42 THR A CA 14
ATOM 13892 C C . THR A 1 42 ? -12.846 10.903 -28.540 1.00 25.00 42 THR A C 14
ATOM 13893 O O . THR A 1 42 ? -12.620 10.257 -29.554 1.00 25.00 42 THR A O 14
ATOM 13904 N N . ASN A 1 43 ? -11.922 11.215 -27.647 1.00 25.00 43 ASN A N 14
ATOM 13905 C CA . ASN A 1 43 ? -10.530 10.852 -27.763 1.00 25.00 43 ASN A CA 14
ATOM 13906 C C . ASN A 1 43 ? -10.202 9.866 -26.648 1.00 25.00 43 ASN A C 14
ATOM 13907 O O . ASN A 1 43 ? -9.078 9.768 -26.178 1.00 25.00 43 ASN A O 14
ATOM 13918 N N . SER A 1 44 ? -11.225 9.130 -26.244 1.00 25.00 44 SER A N 14
ATOM 13919 C CA . SER A 1 44 ? -11.130 8.105 -25.199 1.00 25.00 44 SER A CA 14
ATOM 13920 C C . SER A 1 44 ? -10.396 6.839 -25.673 1.00 25.00 44 SER A C 14
ATOM 13921 O O . SER A 1 44 ? -10.878 5.723 -25.515 1.00 25.00 44 SER A O 14
ATOM 13929 N N . GLY A 1 45 ? -9.250 7.027 -26.310 1.00 25.00 45 GLY A N 14
ATOM 13930 C CA . GLY A 1 45 ? -8.496 5.951 -26.906 1.00 25.00 45 GLY A CA 14
ATOM 13931 C C . GLY A 1 45 ? -9.144 5.419 -28.163 1.00 25.00 45 GLY A C 14
ATOM 13932 O O . GLY A 1 45 ? -8.787 4.374 -28.680 1.00 25.00 45 GLY A O 14
ATOM 13936 N N . GLN A 1 46 ? -10.059 6.218 -28.679 1.00 25.00 46 GLN A N 14
ATOM 13937 C CA . GLN A 1 46 ? -10.755 5.952 -29.912 1.00 25.00 46 GLN A CA 14
ATOM 13938 C C . GLN A 1 46 ? -9.871 6.343 -31.095 1.00 25.00 46 GLN A C 14
ATOM 13939 O O . GLN A 1 46 ? -9.422 5.507 -31.866 1.00 25.00 46 GLN A O 14
ATOM 13953 N N . TYR A 1 47 ? -9.601 7.636 -31.189 1.00 25.00 47 TYR A N 14
ATOM 13954 C CA . TYR A 1 47 ? -8.729 8.199 -32.203 1.00 25.00 47 TYR A CA 14
ATOM 13955 C C . TYR A 1 47 ? -8.290 9.541 -31.661 1.00 25.00 47 TYR A C 14
ATOM 13956 O O . TYR A 1 47 ? -9.002 10.137 -30.853 1.00 25.00 47 TYR A O 14
ATOM 13974 N N . GLY A 1 48 ? -7.139 10.013 -32.109 1.00 25.00 48 GLY A N 14
ATOM 13975 C CA . GLY A 1 48 ? -6.621 11.303 -31.675 1.00 25.00 48 GLY A CA 14
ATOM 13976 C C . GLY A 1 48 ? -5.196 11.207 -31.164 1.00 25.00 48 GLY A C 14
ATOM 13977 O O . GLY A 1 48 ? -4.612 10.127 -31.189 1.00 25.00 48 GLY A O 14
ATOM 13981 N N . PRO A 1 49 ? -4.602 12.323 -30.702 1.00 25.00 49 PRO A N 14
ATOM 13982 C CA . PRO A 1 49 ? -3.223 12.298 -30.191 1.00 25.00 49 PRO A CA 14
ATOM 13983 C C . PRO A 1 49 ? -3.063 11.503 -28.915 1.00 25.00 49 PRO A C 14
ATOM 13984 O O . PRO A 1 49 ? -2.144 10.701 -28.752 1.00 25.00 49 PRO A O 14
ATOM 13995 N N . TRP A 1 50 ? -3.929 11.815 -27.976 1.00 25.00 50 TRP A N 14
ATOM 13996 C CA . TRP A 1 50 ? -3.909 11.234 -26.663 1.00 25.00 50 TRP A CA 14
ATOM 13997 C C . TRP A 1 50 ? -4.904 10.104 -26.384 1.00 25.00 50 TRP A C 14
ATOM 13998 O O . TRP A 1 50 ? -6.001 10.049 -26.928 1.00 25.00 50 TRP A O 14
ATOM 14019 N 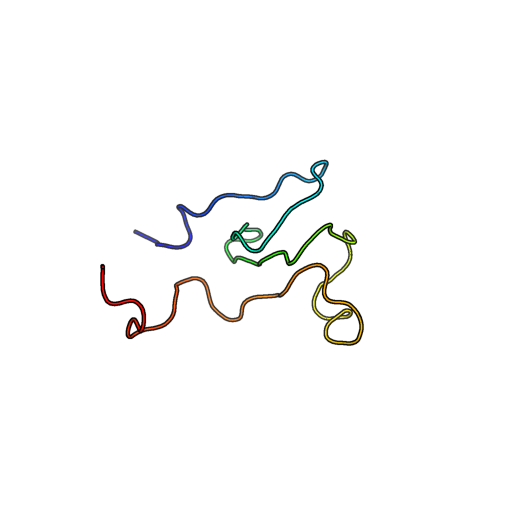N . LEU A 1 51 ? -4.471 9.231 -25.486 1.00 25.00 51 LEU A N 14
ATOM 14020 C CA . LEU A 1 51 ? -5.214 8.107 -24.965 1.00 25.00 51 LEU A CA 14
ATOM 14021 C C . LEU A 1 51 ? -5.635 8.423 -23.549 1.00 25.00 51 LEU A C 14
ATOM 14022 O O . LEU A 1 51 ? -4.924 9.098 -22.808 1.00 25.00 51 LEU A O 14
ATOM 14038 N N . ASP A 1 52 ? -6.765 7.862 -23.182 1.00 25.00 52 ASP A N 14
ATOM 14039 C CA . ASP A 1 52 ? -7.370 8.011 -21.858 1.00 25.00 52 ASP A CA 14
ATOM 14040 C C . ASP A 1 52 ? -7.262 6.704 -21.064 1.00 25.00 52 ASP A C 14
ATOM 14041 O O . ASP A 1 52 ? -7.918 5.712 -21.380 1.00 25.00 52 ASP A O 14
ATOM 14050 N N . LEU A 1 53 ? -6.401 6.688 -20.060 1.00 25.00 53 LEU A N 14
ATOM 14051 C CA . LEU A 1 53 ? -6.208 5.540 -19.219 1.00 25.00 53 LEU A CA 14
ATOM 14052 C C . LEU A 1 53 ? -7.043 5.615 -17.965 1.00 25.00 53 LEU A C 14
ATOM 14053 O O . LEU A 1 53 ? -6.916 6.519 -17.133 1.00 25.00 53 LEU A O 14
ATOM 14069 N N . GLY A 1 54 ? -7.846 4.582 -17.808 1.00 25.00 54 GLY A N 14
ATOM 14070 C CA . GLY A 1 54 ? -8.710 4.469 -16.647 1.00 25.00 54 GLY A CA 14
ATOM 14071 C C . GLY A 1 54 ? -7.935 4.208 -15.368 1.00 25.00 54 GLY A C 14
ATOM 14072 O O . GLY A 1 54 ? -8.343 4.609 -14.282 1.00 25.00 54 GLY A O 14
ATOM 14076 N N . ASN A 1 55 ? -6.811 3.514 -15.495 1.00 25.00 55 ASN A N 14
ATOM 14077 C CA . ASN A 1 55 ? -5.986 3.167 -14.352 1.00 25.00 55 ASN A CA 14
ATOM 14078 C C . ASN A 1 55 ? -5.252 4.324 -13.699 1.00 25.00 55 ASN A C 14
ATOM 14079 O O . ASN A 1 55 ? -5.381 5.494 -14.048 1.00 25.00 55 ASN A O 14
ATOM 14090 N N . CYS A 1 56 ? -4.388 3.928 -12.790 1.00 25.00 56 CYS A N 14
ATOM 14091 C CA . CYS A 1 56 ? -3.463 4.833 -12.136 1.00 25.00 56 CYS A CA 14
ATOM 14092 C C . CYS A 1 56 ? -2.113 4.655 -12.778 1.00 25.00 56 CYS A C 14
ATOM 14093 O O . CYS A 1 56 ? -1.453 5.608 -13.168 1.00 25.00 56 CYS A O 14
ATOM 14100 N N . VAL A 1 57 ? -1.709 3.403 -12.877 1.00 25.00 57 VAL A N 14
ATOM 14101 C CA . VAL A 1 57 ? -0.416 3.061 -13.422 1.00 25.00 57 VAL A CA 14
ATOM 14102 C C . VAL A 1 57 ? -0.657 2.263 -14.697 1.00 25.00 57 VAL A C 14
ATOM 14103 O O . VAL A 1 57 ? -1.682 1.620 -14.846 1.00 25.00 57 VAL A O 14
ATOM 14116 N N . THR A 1 58 ? 0.309 2.293 -15.591 1.00 25.00 58 THR A N 14
ATOM 14117 C CA . THR A 1 58 ? 0.246 1.578 -16.853 1.00 25.00 58 THR A CA 14
ATOM 14118 C C . THR A 1 58 ? 0.352 0.085 -16.615 1.00 25.00 58 THR A C 14
ATOM 14119 O O . THR A 1 58 ? -0.403 -0.716 -17.143 1.00 25.00 58 THR A O 14
ATOM 14130 N N . SER A 1 59 ? 1.307 -0.249 -15.775 1.00 25.00 59 SER A N 14
ATOM 14131 C CA . SER A 1 59 ? 1.571 -1.618 -15.358 1.00 25.00 59 SER A CA 14
ATOM 14132 C C . SER A 1 59 ? 2.307 -1.535 -14.035 1.00 25.00 59 SER A C 14
ATOM 14133 O O . SER A 1 59 ? 3.020 -0.557 -13.789 1.00 25.00 59 SER A O 14
ATOM 14141 N N . GLY A 1 60 ? 2.188 -2.564 -13.206 1.00 25.00 60 GLY A N 14
ATOM 14142 C CA . GLY A 1 60 ? 2.891 -2.589 -11.930 1.00 25.00 60 GLY A CA 14
ATOM 14143 C C . GLY A 1 60 ? 4.398 -2.637 -12.110 1.00 25.00 60 GLY A C 14
ATOM 14144 O O . GLY A 1 60 ? 5.155 -2.327 -11.194 1.00 25.00 60 GLY A O 14
ATOM 14148 N N . ALA A 1 61 ? 4.839 -2.978 -13.315 1.00 25.00 61 ALA A N 14
ATOM 14149 C CA . ALA A 1 61 ? 6.259 -3.001 -13.651 1.00 25.00 61 ALA A CA 14
ATOM 14150 C C . ALA A 1 61 ? 6.884 -1.592 -13.625 1.00 25.00 61 ALA A C 14
ATOM 14151 O O . ALA A 1 61 ? 8.107 -1.455 -13.548 1.00 25.00 61 ALA A O 14
ATOM 14158 N N . HIS A 1 62 ? 6.051 -0.556 -13.682 1.00 25.00 62 HIS A N 14
ATOM 14159 C CA . HIS A 1 62 ? 6.517 0.840 -13.697 1.00 25.00 62 HIS A CA 14
ATOM 14160 C C . HIS A 1 62 ? 7.101 1.290 -12.346 1.00 25.00 62 HIS A C 14
ATOM 14161 O O . HIS A 1 62 ? 6.442 1.964 -11.554 1.00 25.00 62 HIS A O 14
ATOM 14176 N N . HIS A 1 63 ? 8.359 0.953 -12.116 1.00 25.00 63 HIS A N 14
ATOM 14177 C CA . HIS A 1 63 ? 9.093 1.374 -10.920 1.00 25.00 63 HIS A CA 14
ATOM 14178 C C . HIS A 1 63 ? 10.052 2.474 -11.366 1.00 25.00 63 HIS A C 14
ATOM 14179 O O . HIS A 1 63 ? 10.321 2.597 -12.557 1.00 25.00 63 HIS A O 14
ATOM 14194 N N . HIS A 1 64 ? 10.577 3.259 -10.436 1.00 25.00 64 HIS A 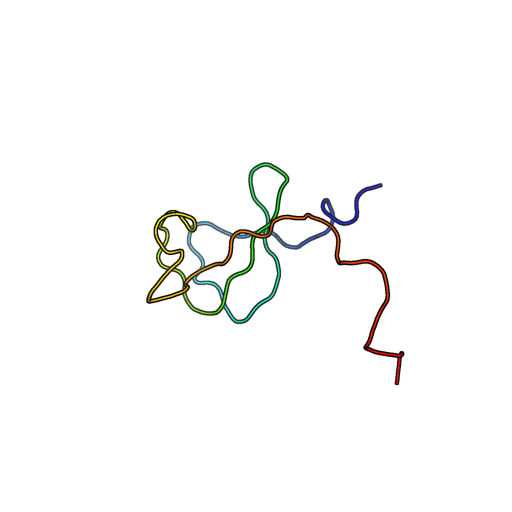N 14
ATOM 14195 C CA . HIS A 1 64 ? 11.543 4.308 -10.780 1.00 25.00 64 HIS A CA 14
ATOM 14196 C C . HIS A 1 64 ? 12.458 4.567 -9.592 1.00 25.00 64 HIS A C 14
ATOM 14197 O O . HIS A 1 64 ? 12.154 4.159 -8.477 1.00 25.00 64 HIS A O 14
ATOM 14212 N N . HIS A 1 65 ? 13.557 5.262 -9.839 1.00 25.00 65 HIS A N 14
ATOM 14213 C CA . HIS A 1 65 ? 14.501 5.675 -8.796 1.00 25.00 65 HIS A CA 14
ATOM 14214 C C . HIS A 1 65 ? 14.870 7.124 -9.113 1.00 25.00 65 HIS A C 14
ATOM 14215 O O . HIS A 1 65 ? 14.365 7.684 -10.095 1.00 25.00 65 HIS A O 14
ATOM 14230 N N . HIS A 1 66 ? 15.781 7.690 -8.338 1.00 25.00 66 HIS A N 14
ATOM 14231 C CA . HIS A 1 66 ? 16.416 8.974 -8.642 1.00 25.00 66 HIS A CA 14
ATOM 14232 C C . HIS A 1 66 ? 17.874 8.567 -8.777 1.00 25.00 66 HIS A C 14
ATOM 14233 O O . HIS A 1 66 ? 18.183 7.406 -8.519 1.00 25.00 66 HIS A O 14
ATOM 14248 N N . HIS A 1 67 ? 18.753 9.501 -9.108 1.00 25.00 67 HIS A N 14
ATOM 14249 C CA . HIS A 1 67 ? 20.181 9.261 -8.947 1.00 25.00 67 HIS A CA 14
ATOM 14250 C C . HIS A 1 67 ? 20.386 9.300 -7.442 1.00 25.00 67 HIS A C 14
ATOM 14251 O O . HIS A 1 67 ? 19.655 10.102 -6.818 1.00 25.00 67 HIS A O 14
ATOM 14267 N N . MET A 1 1 ? -5.506 5.338 -1.878 1.00 25.00 1 MET A N 15
ATOM 14268 C CA . MET A 1 1 ? -4.073 4.960 -1.980 1.00 25.00 1 MET A CA 15
ATOM 14269 C C . MET A 1 1 ? -3.348 5.958 -2.855 1.00 25.00 1 MET A C 15
ATOM 14270 O O . MET A 1 1 ? -3.915 7.015 -3.119 1.00 25.00 1 MET A O 15
ATOM 14286 N N . ASP A 1 2 ? -2.134 5.616 -3.295 1.00 25.00 2 ASP A N 15
ATOM 14287 C CA . ASP A 1 2 ? -1.337 6.412 -4.254 1.00 25.00 2 ASP A CA 15
ATOM 14288 C C . ASP A 1 2 ? -0.770 7.708 -3.731 1.00 25.00 2 ASP A C 15
ATOM 14289 O O . ASP A 1 2 ? -1.393 8.476 -3.000 1.00 25.00 2 ASP A O 15
ATOM 14298 N N . THR A 1 3 ? 0.414 7.994 -4.234 1.00 25.00 3 THR A N 15
ATOM 14299 C CA . THR A 1 3 ? 0.932 9.342 -4.200 1.00 25.00 3 THR A CA 15
ATOM 14300 C C . THR A 1 3 ? 0.383 9.941 -5.482 1.00 25.00 3 THR A C 15
ATOM 14301 O O . THR A 1 3 ? -0.141 11.044 -5.492 1.00 25.00 3 THR A O 15
ATOM 14312 N N . CYS A 1 4 ? 0.592 9.185 -6.563 1.00 25.00 4 CYS A N 15
ATOM 14313 C CA . CYS A 1 4 ? 0.325 9.570 -7.949 1.00 25.00 4 CYS A CA 15
ATOM 14314 C C . CYS A 1 4 ? 1.031 10.858 -8.307 1.00 25.00 4 CYS A C 15
ATOM 14315 O O . CYS A 1 4 ? 0.784 11.491 -9.317 1.00 25.00 4 CYS A O 15
ATOM 14322 N N . ALA A 1 5 ? 1.996 11.160 -7.457 1.00 25.00 5 ALA A N 15
ATOM 14323 C CA . ALA A 1 5 ? 2.882 12.302 -7.611 1.00 25.00 5 ALA A CA 15
ATOM 14324 C C . ALA A 1 5 ? 4.285 11.726 -7.712 1.00 25.00 5 ALA A C 15
ATOM 14325 O O . ALA A 1 5 ? 5.271 12.366 -7.391 1.00 25.00 5 ALA A O 15
ATOM 14332 N N . THR A 1 6 ? 4.326 10.479 -8.154 1.00 25.00 6 THR A N 15
ATOM 14333 C CA . THR A 1 6 ? 5.582 9.787 -8.431 1.00 25.00 6 THR A CA 15
ATOM 14334 C C . THR A 1 6 ? 5.736 9.714 -9.927 1.00 25.00 6 THR A C 15
ATOM 14335 O O . THR A 1 6 ? 6.805 9.487 -10.473 1.00 25.00 6 THR A O 15
ATOM 14346 N N . LEU A 1 7 ? 4.614 9.955 -10.566 1.00 25.00 7 LEU A N 15
ATOM 14347 C CA . LEU A 1 7 ? 4.539 10.161 -11.996 1.00 25.00 7 LEU A CA 15
ATOM 14348 C C . LEU A 1 7 ? 5.027 11.581 -12.265 1.00 25.00 7 LEU A C 15
ATOM 14349 O O . LEU A 1 7 ? 4.759 12.474 -11.454 1.00 25.00 7 LEU A O 15
ATOM 14365 N N . PRO A 1 8 ? 5.585 11.844 -13.459 1.00 25.00 8 PRO A N 15
ATOM 14366 C CA . PRO A 1 8 ? 5.667 13.264 -13.816 1.00 25.00 8 PRO A CA 15
ATOM 14367 C C . PRO A 1 8 ? 4.249 13.817 -14.010 1.00 25.00 8 PRO A C 15
ATOM 14368 O O . PRO A 1 8 ? 3.319 13.066 -14.321 1.00 25.00 8 PRO A O 15
ATOM 14379 N N . SER A 1 9 ? 4.065 15.108 -13.779 1.00 25.00 9 SER A N 15
ATOM 14380 C CA . SER A 1 9 ? 2.732 15.706 -13.833 1.00 25.00 9 SER A CA 15
ATOM 14381 C C . SER A 1 9 ? 2.698 16.901 -14.758 1.00 25.00 9 SER A C 15
ATOM 14382 O O . SER A 1 9 ? 3.519 17.805 -14.669 1.00 25.00 9 SER A O 15
ATOM 14390 N N . TRP A 1 10 ? 1.727 16.866 -15.649 1.00 25.00 10 TRP A N 15
ATOM 14391 C CA . TRP A 1 10 ? 1.464 17.869 -16.614 1.00 25.00 10 TRP A CA 15
ATOM 14392 C C . TRP A 1 10 ? 0.127 18.507 -16.345 1.00 25.00 10 TRP A C 15
ATOM 14393 O O . TRP A 1 10 ? -0.604 18.105 -15.433 1.00 25.00 10 TRP A O 15
ATOM 14414 N N . ASP A 1 11 ? -0.155 19.521 -17.131 1.00 25.00 11 ASP A N 15
ATOM 14415 C CA . ASP A 1 11 ? -1.390 20.292 -16.998 1.00 25.00 11 ASP A CA 15
ATOM 14416 C C . ASP A 1 11 ? -2.533 19.597 -17.741 1.00 25.00 11 ASP A C 15
ATOM 14417 O O . ASP A 1 11 ? -2.323 18.668 -18.519 1.00 25.00 11 ASP A O 15
ATOM 14426 N N . ALA A 1 12 ? -3.746 20.061 -17.495 1.00 25.00 12 ALA A N 15
ATOM 14427 C CA . ALA A 1 12 ? -4.939 19.493 -18.098 1.00 25.00 12 ALA A CA 15
ATOM 14428 C C . ALA A 1 12 ? -5.168 20.003 -19.527 1.00 25.00 12 ALA A C 15
ATOM 14429 O O . ALA A 1 12 ? -5.831 19.336 -20.321 1.00 25.00 12 ALA A O 15
ATOM 14436 N N . SER A 1 13 ? -4.681 21.200 -19.823 1.00 25.00 13 SER A N 15
ATOM 14437 C CA . SER A 1 13 ? -4.934 21.839 -21.124 1.00 25.00 13 SER A CA 15
ATOM 14438 C C . SER A 1 13 ? -3.706 21.911 -22.034 1.00 25.00 13 SER A C 15
ATOM 14439 O O . SER A 1 13 ? -3.832 22.064 -23.242 1.00 25.00 13 SER A O 15
ATOM 14447 N N . THR A 1 14 ? -2.526 21.905 -21.440 1.00 25.00 14 THR A N 15
ATOM 14448 C CA . THR A 1 14 ? -1.286 22.098 -22.182 1.00 25.00 14 THR A CA 15
ATOM 14449 C C . THR A 1 14 ? -0.941 20.895 -23.079 1.00 25.00 14 THR A C 15
ATOM 14450 O O . THR A 1 14 ? -1.100 19.738 -22.691 1.00 25.00 14 THR A O 15
ATOM 14461 N N . VAL A 1 15 ? -0.449 21.197 -24.270 1.00 25.00 15 VAL A N 15
ATOM 14462 C CA . VAL A 1 15 ? -0.028 20.205 -25.258 1.00 25.00 15 VAL A CA 15
ATOM 14463 C C . VAL A 1 15 ? 1.126 19.379 -24.672 1.00 25.00 15 VAL A C 15
ATOM 14464 O O . VAL A 1 15 ? 1.959 19.916 -23.947 1.00 25.00 15 VAL A O 15
ATOM 14477 N N . TYR A 1 16 ? 1.163 18.084 -24.966 1.00 25.00 16 TYR A N 15
ATOM 14478 C CA . TYR A 1 16 ? 2.189 17.188 -24.427 1.00 25.00 16 TYR A CA 15
ATOM 14479 C C . TYR A 1 16 ? 2.802 16.323 -25.523 1.00 25.00 16 TYR A C 15
ATOM 14480 O O . TYR A 1 16 ? 2.257 16.229 -26.617 1.00 25.00 16 TYR A O 15
ATOM 14498 N N . THR A 1 17 ? 3.945 15.723 -25.224 1.00 25.00 17 THR A N 15
ATOM 14499 C CA . THR A 1 17 ? 4.708 14.895 -26.162 1.00 25.00 17 THR A CA 15
ATOM 14500 C C . THR A 1 17 ? 4.339 13.413 -26.093 1.00 25.00 17 THR A C 15
ATOM 14501 O O . THR A 1 17 ? 3.506 13.019 -25.300 1.00 25.00 17 THR A O 15
ATOM 14512 N N . ASN A 1 18 ? 5.054 12.613 -26.882 1.00 25.00 18 ASN A N 15
ATOM 14513 C CA . ASN A 1 18 ? 4.999 11.158 -26.911 1.00 25.00 18 ASN A CA 15
ATOM 14514 C C . ASN A 1 18 ? 5.004 10.483 -25.514 1.00 25.00 18 ASN A C 15
ATOM 14515 O O . ASN A 1 18 ? 5.429 11.108 -24.547 1.00 25.00 18 ASN A O 15
ATOM 14526 N N . PRO A 1 19 ? 4.504 9.214 -25.404 1.00 25.00 19 PRO A N 15
ATOM 14527 C CA . PRO A 1 19 ? 4.155 8.452 -24.181 1.00 25.00 19 PRO A CA 15
ATOM 14528 C C . PRO A 1 19 ? 4.985 8.505 -22.891 1.00 25.00 19 PRO A C 15
ATOM 14529 O O . PRO A 1 19 ? 5.373 7.487 -22.319 1.00 25.00 19 PRO A O 15
ATOM 14540 N N . GLN A 1 20 ? 5.004 9.683 -22.306 1.00 25.00 20 GLN A N 15
ATOM 14541 C CA . GLN A 1 20 ? 5.391 9.888 -20.955 1.00 25.00 20 GLN A CA 15
ATOM 14542 C C . GLN A 1 20 ? 4.076 10.028 -20.188 1.00 25.00 20 GLN A C 15
ATOM 14543 O O . GLN A 1 20 ? 3.017 10.199 -20.799 1.00 25.00 20 GLN A O 15
ATOM 14557 N N . GLN A 1 21 ? 4.120 9.923 -18.871 1.00 25.00 21 GLN A N 15
ATOM 14558 C CA . GLN A 1 21 ? 2.897 9.994 -18.073 1.00 25.00 21 GLN A CA 15
ATOM 14559 C C . GLN A 1 21 ? 2.493 11.433 -17.791 1.00 25.00 21 GLN A C 15
ATOM 14560 O O . GLN A 1 21 ? 3.340 12.321 -17.744 1.00 25.00 21 GLN A O 15
ATOM 14574 N N . VAL A 1 22 ? 1.208 11.635 -17.544 1.00 25.00 22 VAL A N 15
ATOM 14575 C CA . VAL A 1 22 ? 0.658 12.889 -17.088 1.00 25.00 22 VAL A CA 15
ATOM 14576 C C . VAL A 1 22 ? -0.450 12.473 -16.167 1.00 25.00 22 VAL A C 15
ATOM 14577 O O . VAL A 1 22 ? -0.746 11.283 -16.025 1.00 25.00 22 VAL A O 15
ATOM 14590 N N . LYS A 1 23 ? -1.137 13.444 -15.614 1.00 25.00 23 LYS A N 15
ATOM 14591 C CA . LYS A 1 23 ? -2.360 13.180 -14.906 1.00 25.00 23 LYS A CA 15
ATOM 14592 C C . LYS A 1 23 ? -3.436 14.054 -15.508 1.00 25.00 23 LYS A C 15
ATOM 14593 O O . LYS A 1 23 ? -3.157 15.049 -16.160 1.00 25.00 23 LYS A O 15
ATOM 14612 N N . HIS A 1 24 ? -4.664 13.633 -15.303 1.00 25.00 24 HIS A N 15
ATOM 14613 C CA . HIS A 1 24 ? -5.849 14.272 -15.881 1.00 25.00 24 HIS A CA 15
ATOM 14614 C C . HIS A 1 24 ? -6.973 13.596 -15.134 1.00 25.00 24 HIS A C 15
ATOM 14615 O O . HIS A 1 24 ? -6.795 12.470 -14.709 1.00 25.00 24 HIS A O 15
ATOM 14630 N N . ASN A 1 25 ? -8.091 14.270 -14.915 1.00 25.00 25 ASN A N 15
ATOM 14631 C CA . ASN A 1 25 ? -9.245 13.672 -14.208 1.00 25.00 25 ASN A CA 15
ATOM 14632 C C . ASN A 1 25 ? -8.862 13.019 -12.879 1.00 25.00 25 ASN A C 15
ATOM 14633 O O . ASN A 1 25 ? -9.402 12.003 -12.464 1.00 25.00 25 ASN A O 15
ATOM 14644 N N . SER A 1 26 ? -7.881 13.639 -12.258 1.00 25.00 26 SER A N 15
ATOM 14645 C CA . SER A 1 26 ? -7.232 13.192 -11.015 1.00 25.00 26 SER A CA 15
ATOM 14646 C C . SER A 1 26 ? -6.776 11.728 -10.978 1.00 25.00 26 SER A C 15
ATOM 14647 O O . SER A 1 26 ? -6.506 11.179 -9.911 1.00 25.00 26 SER A O 15
ATOM 14655 N N . LYS A 1 27 ? -6.527 11.170 -12.153 1.00 25.00 27 LYS A N 15
ATOM 14656 C CA . LYS A 1 27 ? -5.844 9.866 -12.270 1.00 25.00 27 LYS A CA 15
ATOM 14657 C C . LYS A 1 27 ? -4.725 10.000 -13.301 1.00 25.00 27 LYS A C 15
ATOM 14658 O O . LYS A 1 27 ? -4.480 11.086 -13.813 1.00 25.00 27 LYS A O 15
ATOM 14677 N N . ARG A 1 28 ? -4.052 8.898 -13.585 1.00 25.00 28 ARG A N 15
ATOM 14678 C CA . ARG A 1 28 ? -2.978 8.855 -14.568 1.00 25.00 28 ARG A CA 15
ATOM 14679 C C . ARG A 1 28 ? -3.526 8.801 -15.977 1.00 25.00 28 ARG A C 15
ATOM 14680 O O . ARG A 1 28 ? -4.544 8.177 -16.234 1.00 25.00 28 ARG A O 15
ATOM 14701 N N . TYR A 1 29 ? -2.775 9.387 -16.884 1.00 25.00 29 TYR A N 15
ATOM 14702 C CA . TYR A 1 29 ? -3.036 9.322 -18.312 1.00 25.00 29 TYR A CA 15
ATOM 14703 C C . TYR A 1 29 ? -1.647 9.301 -18.896 1.00 25.00 29 TYR A C 15
ATOM 14704 O O . TYR A 1 29 ? -0.655 9.451 -18.185 1.00 25.00 29 TYR A O 15
ATOM 14722 N N . GLN A 1 30 ? -1.586 9.082 -20.183 1.00 25.00 30 GLN A N 15
ATOM 14723 C CA . GLN A 1 30 ? -0.348 8.930 -20.903 1.00 25.00 30 GLN A CA 15
ATOM 14724 C C . GLN A 1 30 ? -0.657 9.444 -22.291 1.00 25.00 30 GLN A C 15
ATOM 14725 O O . GLN A 1 30 ? -1.810 9.493 -22.653 1.00 25.00 30 GLN A O 15
ATOM 14739 N N . ALA A 1 31 ? 0.333 9.840 -23.065 1.00 25.00 31 ALA A N 15
ATOM 14740 C CA . ALA A 1 31 ? 0.078 10.276 -24.435 1.00 25.00 31 ALA A CA 15
ATOM 14741 C C . ALA A 1 31 ? 0.342 9.122 -25.406 1.00 25.00 31 ALA A C 15
ATOM 14742 O O . ALA A 1 31 ? 1.048 8.183 -25.071 1.00 25.00 31 ALA A O 15
ATOM 14749 N N . ASN A 1 32 ? -0.195 9.227 -26.610 1.00 25.00 32 ASN A N 15
ATOM 14750 C CA . ASN A 1 32 ? 0.078 8.264 -27.682 1.00 25.00 32 ASN A CA 15
ATOM 14751 C C . ASN A 1 32 ? 1.214 8.805 -28.547 1.00 25.00 32 ASN A C 15
ATOM 14752 O O . ASN A 1 32 ? 2.088 8.078 -29.006 1.00 25.00 32 ASN A O 15
ATOM 14763 N N . TYR A 1 33 ? 1.192 10.116 -28.734 1.00 25.00 33 TYR A N 15
ATOM 14764 C CA . TYR A 1 33 ? 2.212 10.838 -29.499 1.00 25.00 33 TYR A CA 15
ATOM 14765 C C . TYR A 1 33 ? 2.081 12.285 -29.088 1.00 25.00 33 TYR A C 15
ATOM 14766 O O . TYR A 1 33 ? 1.190 12.612 -28.302 1.00 25.00 33 TYR A O 15
ATOM 14784 N N . TRP A 1 34 ? 2.933 13.144 -29.630 1.00 25.00 34 TRP A N 15
ATOM 14785 C CA . TRP A 1 34 ? 2.809 14.578 -29.417 1.00 25.00 34 TRP A CA 15
ATOM 14786 C C . TRP A 1 34 ? 1.414 14.978 -29.878 1.00 25.00 34 TRP A C 15
ATOM 14787 O O . TRP A 1 34 ? 0.987 14.627 -30.981 1.00 25.00 34 TRP A O 15
ATOM 14808 N N . THR A 1 35 ? 0.666 15.583 -28.973 1.00 25.00 35 THR A N 15
ATOM 14809 C CA . THR A 1 35 ? -0.753 15.817 -29.193 1.00 25.00 35 THR A CA 15
ATOM 14810 C C . THR A 1 35 ? -0.937 17.114 -29.956 1.00 25.00 35 THR A C 15
ATOM 14811 O O . THR A 1 35 ? 0.002 17.870 -30.195 1.00 25.00 35 THR A O 15
ATOM 14822 N N . GLN A 1 36 ? -2.178 17.363 -30.310 1.00 25.00 36 GLN A N 15
ATOM 14823 C CA . GLN A 1 36 ? -2.574 18.558 -31.033 1.00 25.00 36 GLN A CA 15
ATOM 14824 C C . GLN A 1 36 ? -3.413 19.396 -30.079 1.00 25.00 36 GLN A C 15
ATOM 14825 O O . GLN A 1 36 ? -3.794 18.926 -29.005 1.00 25.00 36 GLN A O 15
ATOM 14839 N N . ASN A 1 37 ? -3.754 20.608 -30.486 1.00 25.00 37 ASN A N 15
ATOM 14840 C CA . ASN A 1 37 ? -4.656 21.447 -29.703 1.00 25.00 37 ASN A CA 15
ATOM 14841 C C . ASN A 1 37 ? -6.088 20.974 -29.964 1.00 25.00 37 ASN A C 15
ATOM 14842 O O . ASN A 1 37 ? -6.755 21.457 -30.878 1.00 25.00 37 ASN A O 15
ATOM 14853 N N . GLN A 1 38 ? -6.522 19.969 -29.216 1.00 25.00 38 GLN A N 15
ATOM 14854 C CA . GLN A 1 38 ? -7.830 19.353 -29.431 1.00 25.00 38 GLN A CA 15
ATOM 14855 C C . GLN A 1 38 ? -8.842 19.691 -28.352 1.00 25.00 38 GLN A C 15
ATOM 14856 O O . GLN A 1 38 ? -8.506 20.146 -27.270 1.00 25.00 38 GLN A O 15
ATOM 14870 N N . ASN A 1 39 ? -10.099 19.408 -28.667 1.00 25.00 39 ASN A N 15
ATOM 14871 C CA . ASN A 1 39 ? -11.197 19.611 -27.726 1.00 25.00 39 ASN A CA 15
ATOM 14872 C C . ASN A 1 39 ? -11.526 18.261 -27.096 1.00 25.00 39 ASN A C 15
ATOM 14873 O O . ASN A 1 39 ? -11.447 17.230 -27.763 1.00 25.00 39 ASN A O 15
ATOM 14884 N N . PRO A 1 40 ? -11.924 18.241 -25.809 1.00 25.00 40 PRO A N 15
ATOM 14885 C CA . PRO A 1 40 ? -12.144 16.943 -25.153 1.00 25.00 40 PRO A CA 15
ATOM 14886 C C . PRO A 1 40 ? -13.389 16.206 -25.622 1.00 25.00 40 PRO A C 15
ATOM 14887 O O . PRO A 1 40 ? -13.488 14.996 -25.526 1.00 25.00 40 PRO A O 15
ATOM 14898 N N . SER A 1 41 ? -14.348 16.967 -26.113 1.00 25.00 41 SER A N 15
ATOM 14899 C CA . SER A 1 41 ? -15.650 16.439 -26.521 1.00 25.00 41 SER A CA 15
ATOM 14900 C C . SER A 1 41 ? -15.575 15.478 -27.693 1.00 25.00 41 SER A C 15
ATOM 14901 O O . SER A 1 41 ? -16.285 14.487 -27.763 1.00 25.00 41 SER A O 15
ATOM 14909 N N . THR A 1 42 ? -14.681 15.792 -28.609 1.00 25.00 42 THR A N 15
ATOM 14910 C CA . THR A 1 42 ? -14.457 14.980 -29.808 1.00 25.00 42 THR A CA 15
ATOM 14911 C C . THR A 1 42 ? -13.446 13.903 -29.464 1.00 25.00 42 THR A C 15
ATOM 14912 O O . THR A 1 42 ? -13.259 12.948 -30.190 1.00 25.00 42 THR A O 15
ATOM 14923 N N . ASN A 1 43 ? -12.764 14.089 -28.346 1.00 25.00 43 ASN A N 15
ATOM 14924 C CA . ASN A 1 43 ? -11.713 13.184 -27.902 1.00 25.00 43 ASN A CA 15
ATOM 14925 C C . ASN A 1 43 ? -12.317 12.188 -26.929 1.00 25.00 43 ASN A C 15
ATOM 14926 O O . ASN A 1 43 ? -11.634 11.572 -26.119 1.00 25.00 43 ASN A O 15
ATOM 14937 N N . SER A 1 44 ? -13.613 12.001 -27.091 1.00 25.00 44 SER A N 15
ATOM 14938 C CA . SER A 1 44 ? -14.394 11.013 -26.353 1.00 25.00 44 SER A CA 15
ATOM 14939 C C . SER A 1 44 ? -14.117 9.575 -26.841 1.00 25.00 44 SER A C 15
ATOM 14940 O O . SER A 1 44 ? -15.011 8.878 -27.301 1.00 25.00 44 SER A O 15
ATOM 14948 N N . GLY A 1 45 ? -12.862 9.153 -26.753 1.00 25.00 45 GLY A N 15
ATOM 14949 C CA . GLY A 1 45 ? -12.456 7.823 -27.143 1.00 25.00 45 GLY A CA 15
ATOM 14950 C C . GLY A 1 45 ? -12.105 7.648 -28.603 1.00 25.00 45 GLY A C 15
ATOM 14951 O O . GLY A 1 45 ? -11.511 6.661 -29.001 1.00 25.00 45 GLY A O 15
ATOM 14955 N N . GLN A 1 46 ? -12.511 8.619 -29.395 1.00 25.00 46 GLN A N 15
ATOM 14956 C CA . GLN A 1 46 ? -12.355 8.621 -30.836 1.00 25.00 46 GLN A CA 15
ATOM 14957 C C . GLN A 1 46 ? -10.901 8.520 -31.321 1.00 25.00 46 GLN A C 15
ATOM 14958 O O . GLN A 1 46 ? -10.485 7.509 -31.865 1.00 25.00 46 GLN A O 15
ATOM 14972 N N . TYR A 1 47 ? -10.165 9.617 -31.202 1.00 25.00 47 TYR A N 15
ATOM 14973 C CA . TYR A 1 47 ? -8.815 9.719 -31.770 1.00 25.00 47 TYR A CA 15
ATOM 14974 C C . TYR A 1 47 ? -7.740 9.209 -30.821 1.00 25.00 47 TYR A C 15
ATOM 14975 O O . TYR A 1 47 ? -6.654 8.817 -31.217 1.00 25.00 47 TYR A O 15
ATOM 14993 N N . GLY A 1 48 ? -8.075 9.259 -29.553 1.00 25.00 48 GLY A N 15
ATOM 14994 C CA . GLY A 1 48 ? -7.154 8.903 -28.479 1.00 25.00 48 GLY A CA 15
ATOM 14995 C C . GLY A 1 48 ? -5.760 9.531 -28.528 1.00 25.00 48 GLY A C 15
ATOM 14996 O O . GLY A 1 48 ? -4.776 8.794 -28.458 1.00 25.00 48 GLY A O 15
ATOM 15000 N N . PRO A 1 49 ? -5.618 10.881 -28.573 1.00 25.00 49 PRO A N 15
ATOM 15001 C CA . PRO A 1 49 ? -4.258 11.440 -28.494 1.00 25.00 49 PRO A CA 15
ATOM 15002 C C . PRO A 1 49 ? -3.629 11.111 -27.169 1.00 25.00 49 PRO A C 15
ATOM 15003 O O . PRO A 1 49 ? -2.466 10.741 -27.069 1.00 25.00 49 PRO A O 15
ATOM 15014 N N . TRP A 1 50 ? -4.437 11.283 -26.144 1.00 25.00 50 TRP A N 15
ATOM 15015 C CA . TRP A 1 50 ? -4.084 10.913 -24.796 1.00 25.00 50 TRP A CA 15
ATOM 15016 C C . TRP A 1 50 ? -4.830 9.630 -24.404 1.00 25.00 50 TRP A C 15
ATOM 15017 O O . TRP A 1 50 ? -6.036 9.504 -24.607 1.00 25.00 50 TRP A O 15
ATOM 15038 N N . LEU A 1 51 ? -4.082 8.689 -23.852 1.00 25.00 51 LEU A N 15
ATOM 15039 C CA . LEU A 1 51 ? -4.583 7.416 -23.365 1.00 25.00 51 LEU A CA 15
ATOM 15040 C C . LEU A 1 51 ? -5.025 7.550 -21.928 1.00 25.00 51 LEU A C 15
ATOM 15041 O O . LEU A 1 51 ? -4.402 8.230 -21.115 1.00 25.00 51 LEU A O 15
ATOM 15057 N N . ASP A 1 52 ? -6.088 6.837 -21.638 1.00 25.00 52 ASP A N 15
ATOM 15058 C CA . ASP A 1 52 ? -6.739 6.834 -20.329 1.00 25.00 52 ASP A CA 15
ATOM 15059 C C . ASP A 1 52 ? -6.376 5.579 -19.526 1.00 25.00 52 ASP A C 15
ATOM 15060 O O . ASP A 1 52 ? -6.831 4.477 -19.834 1.00 25.00 52 ASP A O 15
ATOM 15069 N N . LEU A 1 53 ? -5.540 5.734 -18.506 1.00 25.00 53 LEU A N 15
ATOM 15070 C CA . LEU A 1 53 ? -5.168 4.628 -17.654 1.00 25.00 53 LEU A CA 15
ATOM 15071 C C . LEU A 1 53 ? -6.074 4.554 -16.437 1.00 25.00 53 LEU A C 15
ATOM 15072 O O . LEU A 1 53 ? -6.344 5.546 -15.764 1.00 25.00 53 LEU A O 15
ATOM 15088 N N . GLY A 1 54 ? -6.538 3.348 -16.156 1.00 25.00 54 GLY A N 15
ATOM 15089 C CA . GLY A 1 54 ? -7.461 3.141 -15.050 1.00 25.00 54 GLY A CA 15
ATOM 15090 C C . GLY A 1 54 ? -6.879 3.398 -13.671 1.00 25.00 54 GLY A C 15
ATOM 15091 O O . GLY A 1 54 ? -7.595 3.839 -12.775 1.00 25.00 54 GLY A O 15
ATOM 15095 N N . ASN A 1 55 ? -5.596 3.115 -13.477 1.00 25.00 55 ASN A N 15
ATOM 15096 C CA . ASN A 1 55 ? -4.968 3.296 -12.180 1.00 25.00 55 ASN A CA 15
ATOM 15097 C C . ASN A 1 55 ? -4.226 4.609 -12.085 1.00 25.00 55 ASN A C 15
ATOM 15098 O O . ASN A 1 55 ? -4.349 5.483 -12.927 1.00 25.00 55 ASN A O 15
ATOM 15109 N N . CYS A 1 56 ? -3.410 4.704 -11.056 1.00 25.00 56 CYS A N 15
ATOM 15110 C CA . CYS A 1 56 ? -2.538 5.825 -10.852 1.00 25.00 56 CYS A CA 15
ATOM 15111 C C . CYS A 1 56 ? -1.109 5.292 -10.734 1.00 25.00 56 CYS A C 15
ATOM 15112 O O . CYS A 1 56 ? -0.183 5.809 -11.346 1.00 25.00 56 CYS A O 15
ATOM 15119 N N . VAL A 1 57 ? -0.950 4.241 -9.943 1.00 25.00 57 VAL A N 15
ATOM 15120 C CA . VAL A 1 57 ? 0.332 3.577 -9.732 1.00 25.00 57 VAL A CA 15
ATOM 15121 C C . VAL A 1 57 ? 0.072 2.119 -10.083 1.00 25.00 57 VAL A C 15
ATOM 15122 O O . VAL A 1 57 ? -1.077 1.718 -10.182 1.00 25.00 57 VAL A O 15
ATOM 15135 N N . THR A 1 58 ? 1.125 1.340 -10.263 1.00 25.00 58 THR A N 15
ATOM 15136 C CA . THR A 1 58 ? 1.002 -0.087 -10.561 1.00 25.00 58 THR A CA 15
ATOM 15137 C C . THR A 1 58 ? 0.267 -0.806 -9.436 1.00 25.00 58 THR A C 15
ATOM 15138 O O . THR A 1 58 ? -0.570 -1.671 -9.662 1.00 25.00 58 THR A O 15
ATOM 15149 N N . SER A 1 59 ? 0.550 -0.370 -8.223 1.00 25.00 59 SER A N 15
ATOM 15150 C CA . SER A 1 59 ? -0.143 -0.835 -7.029 1.00 25.00 59 SER A CA 15
ATOM 15151 C C . SER A 1 59 ? -0.108 0.305 -6.026 1.00 25.00 59 SER A C 15
ATOM 15152 O O . SER A 1 59 ? 0.810 1.125 -6.049 1.00 25.00 59 SER A O 15
ATOM 15160 N N . GLY A 1 60 ? -1.096 0.367 -5.149 1.00 25.00 60 GLY A N 15
ATOM 15161 C CA . GLY A 1 60 ? -1.181 1.454 -4.184 1.00 25.00 60 GLY A CA 15
ATOM 15162 C C . GLY A 1 60 ? -0.361 1.226 -2.926 1.00 25.00 60 GLY A C 15
ATOM 15163 O O . GLY A 1 60 ? -0.795 1.574 -1.823 1.00 25.00 60 GLY A O 15
ATOM 15167 N N . ALA A 1 61 ? 0.809 0.621 -3.086 1.00 25.00 61 ALA A N 15
ATOM 15168 C CA . ALA A 1 61 ? 1.683 0.302 -1.962 1.00 25.00 61 ALA A CA 15
ATOM 15169 C C . ALA A 1 61 ? 2.078 1.577 -1.204 1.00 25.00 61 ALA A C 15
ATOM 15170 O O . ALA A 1 61 ? 2.249 2.636 -1.810 1.00 25.00 61 ALA A O 15
ATOM 15177 N N . HIS A 1 62 ? 2.239 1.427 0.111 1.00 25.00 62 HIS A N 15
ATOM 15178 C CA . HIS A 1 62 ? 2.519 2.525 1.066 1.00 25.00 62 HIS A CA 15
ATOM 15179 C C . HIS A 1 62 ? 1.282 3.428 1.226 1.00 25.00 62 HIS A C 15
ATOM 15180 O O . HIS A 1 62 ? 0.881 4.150 0.320 1.00 25.00 62 HIS A O 15
ATOM 15195 N N . HIS A 1 63 ? 0.662 3.341 2.397 1.00 25.00 63 HIS A N 15
ATOM 15196 C CA . HIS A 1 63 ? -0.585 4.062 2.697 1.00 25.00 63 HIS A CA 15
ATOM 15197 C C . HIS A 1 63 ? -0.408 5.579 2.519 1.00 25.00 63 HIS A C 15
ATOM 15198 O O . HIS A 1 63 ? 0.300 6.214 3.285 1.00 25.00 63 HIS A O 15
ATOM 15213 N N . HIS A 1 64 ? -1.034 6.146 1.493 1.00 25.00 64 HIS A N 15
ATOM 15214 C CA . HIS A 1 64 ? -0.869 7.570 1.174 1.00 25.00 64 HIS A CA 15
ATOM 15215 C C . HIS A 1 64 ? -2.166 8.164 0.625 1.00 25.00 64 HIS A C 15
ATOM 15216 O O . HIS A 1 64 ? -2.968 7.454 0.016 1.00 25.00 64 HIS A O 15
ATOM 15231 N N . HIS A 1 65 ? -2.372 9.458 0.852 1.00 25.00 65 HIS A N 15
ATOM 15232 C CA . HIS A 1 65 ? -3.542 10.177 0.327 1.00 25.00 65 HIS A CA 15
ATOM 15233 C C . HIS A 1 65 ? -3.307 10.499 -1.150 1.00 25.00 65 HIS A C 15
ATOM 15234 O O . HIS A 1 65 ? -2.227 10.970 -1.510 1.00 25.00 65 HIS A O 15
ATOM 15249 N N . HIS A 1 66 ? -4.326 10.292 -1.974 1.00 25.00 66 HIS A N 15
ATOM 15250 C CA . HIS A 1 66 ? -4.263 10.593 -3.410 1.00 25.00 66 HIS A CA 15
ATOM 15251 C C . HIS A 1 66 ? -3.952 12.070 -3.652 1.00 25.00 66 HIS A C 15
ATOM 15252 O O . HIS A 1 66 ? -4.237 12.913 -2.791 1.00 25.00 66 HIS A O 15
ATOM 15267 N N . HIS A 1 67 ? -3.436 12.378 -4.831 1.00 25.00 67 HIS A N 15
ATOM 15268 C CA . HIS A 1 67 ? -3.189 13.747 -5.275 1.00 25.00 67 HIS A CA 15
ATOM 15269 C C . HIS A 1 67 ? -3.402 13.681 -6.774 1.00 25.00 67 HIS A C 15
ATOM 15270 O O . HIS A 1 67 ? -3.693 12.547 -7.212 1.00 25.00 67 HIS A O 15
ATOM 15286 N N . MET A 1 1 ? 1.387 5.499 -1.014 1.00 25.00 1 MET A N 16
ATOM 15287 C CA . MET A 1 1 ? 1.256 4.007 -1.023 1.00 25.00 1 MET A CA 16
ATOM 15288 C C . MET A 1 1 ? 1.064 3.494 -2.437 1.00 25.00 1 MET A C 16
ATOM 15289 O O . MET A 1 1 ? 1.594 2.456 -2.812 1.00 25.00 1 MET A O 16
ATOM 15305 N N . ASP A 1 2 ? 0.275 4.216 -3.209 1.00 25.00 2 ASP A N 16
ATOM 15306 C CA . ASP A 1 2 ? -0.034 3.871 -4.585 1.00 25.00 2 ASP A CA 16
ATOM 15307 C C . ASP A 1 2 ? 1.114 4.020 -5.549 1.00 25.00 2 ASP A C 16
ATOM 15308 O O . ASP A 1 2 ? 2.046 4.800 -5.391 1.00 25.00 2 ASP A O 16
ATOM 15317 N N . THR A 1 3 ? 0.962 3.228 -6.597 1.00 25.00 3 THR A N 16
ATOM 15318 C CA . THR A 1 3 ? 1.826 3.165 -7.768 1.00 25.00 3 THR A CA 16
ATOM 15319 C C . THR A 1 3 ? 1.877 4.489 -8.416 1.00 25.00 3 THR A C 16
ATOM 15320 O O . THR A 1 3 ? 2.708 4.790 -9.259 1.00 25.00 3 THR A O 16
ATOM 15331 N N . CYS A 1 4 ? 0.804 5.169 -8.146 1.00 25.00 4 CYS A N 16
ATOM 15332 C CA . CYS A 1 4 ? 0.373 6.320 -8.929 1.00 25.00 4 CYS A CA 16
ATOM 15333 C C . CYS A 1 4 ? 0.692 7.583 -8.155 1.00 25.00 4 CYS A C 16
ATOM 15334 O O . CYS A 1 4 ? 0.280 8.675 -8.528 1.00 25.00 4 CYS A O 16
ATOM 15341 N N . ALA A 1 5 ? 1.592 7.429 -7.191 1.00 25.00 5 ALA A N 16
ATOM 15342 C CA . ALA A 1 5 ? 2.135 8.575 -6.451 1.00 25.00 5 ALA A CA 16
ATOM 15343 C C . ALA A 1 5 ? 3.622 8.772 -6.747 1.00 25.00 5 ALA A C 16
ATOM 15344 O O . ALA A 1 5 ? 4.368 9.320 -5.949 1.00 25.00 5 ALA A O 16
ATOM 15351 N N . THR A 1 6 ? 4.035 8.297 -7.907 1.00 25.00 6 THR A N 16
ATOM 15352 C CA . THR A 1 6 ? 5.438 8.405 -8.342 1.00 25.00 6 THR A CA 16
ATOM 15353 C C . THR A 1 6 ? 5.557 8.684 -9.831 1.00 25.00 6 THR A C 16
ATOM 15354 O O . THR A 1 6 ? 6.644 8.726 -10.407 1.00 25.00 6 THR A O 16
ATOM 15365 N N . LEU A 1 7 ? 4.407 8.815 -10.456 1.00 25.00 7 LEU A N 16
ATOM 15366 C CA . LEU A 1 7 ? 4.324 9.061 -11.888 1.00 25.00 7 LEU A CA 16
ATOM 15367 C C . LEU A 1 7 ? 4.910 10.412 -12.304 1.00 25.00 7 LEU A C 16
ATOM 15368 O O . LEU A 1 7 ? 4.816 11.390 -11.556 1.00 25.00 7 LEU A O 16
ATOM 15384 N N . PRO A 1 8 ? 5.412 10.514 -13.553 1.00 25.00 8 PRO A N 16
ATOM 15385 C CA . PRO A 1 8 ? 5.760 11.864 -14.007 1.00 25.00 8 PRO A CA 16
ATOM 15386 C C . PRO A 1 8 ? 4.486 12.683 -14.188 1.00 25.00 8 PRO A C 16
ATOM 15387 O O . PRO A 1 8 ? 3.410 12.131 -14.436 1.00 25.00 8 PRO A O 16
ATOM 15398 N N . SER A 1 9 ? 4.591 13.989 -14.007 1.00 25.00 9 SER A N 16
ATOM 15399 C CA . SER A 1 9 ? 3.419 14.852 -14.019 1.00 25.00 9 SER A CA 16
ATOM 15400 C C . SER A 1 9 ? 3.607 16.086 -14.872 1.00 25.00 9 SER A C 16
ATOM 15401 O O . SER A 1 9 ? 4.570 16.828 -14.742 1.00 25.00 9 SER A O 16
ATOM 15409 N N . TRP A 1 10 ? 2.657 16.248 -15.768 1.00 25.00 10 TRP A N 16
ATOM 15410 C CA . TRP A 1 10 ? 2.560 17.303 -16.701 1.00 25.00 10 TRP A CA 16
ATOM 15411 C C . TRP A 1 10 ? 1.341 18.118 -16.396 1.00 25.00 10 TRP A C 16
ATOM 15412 O O . TRP A 1 10 ? 0.532 17.750 -15.542 1.00 25.00 10 TRP A O 16
ATOM 15433 N N . ASP A 1 11 ? 1.188 19.194 -17.128 1.00 25.00 11 ASP A N 16
ATOM 15434 C CA . ASP A 1 11 ? 0.016 20.050 -16.987 1.00 25.00 11 ASP A CA 16
ATOM 15435 C C . ASP A 1 11 ? -0.574 20.443 -18.326 1.00 25.00 11 ASP A C 16
ATOM 15436 O O . ASP A 1 11 ? 0.104 20.410 -19.341 1.00 25.00 11 ASP A O 16
ATOM 15445 N N . ALA A 1 12 ? -1.859 20.769 -18.320 1.00 25.00 12 ALA A N 16
ATOM 15446 C CA . ALA A 1 12 ? -2.610 21.013 -19.554 1.00 25.00 12 ALA A CA 16
ATOM 15447 C C . ALA A 1 12 ? -2.132 22.234 -20.348 1.00 25.00 12 ALA A C 16
ATOM 15448 O O . ALA A 1 12 ? -2.331 22.309 -21.554 1.00 25.00 12 ALA A O 16
ATOM 15455 N N . SER A 1 13 ? -1.519 23.186 -19.666 1.00 25.00 13 SER A N 16
ATOM 15456 C CA . SER A 1 13 ? -1.001 24.395 -20.309 1.00 25.00 13 SER A CA 16
ATOM 15457 C C . SER A 1 13 ? 0.269 24.084 -21.103 1.00 25.00 13 SER A C 16
ATOM 15458 O O . SER A 1 13 ? 0.646 24.825 -22.006 1.00 25.00 13 SER A O 16
ATOM 15466 N N . THR A 1 14 ? 0.983 23.056 -20.678 1.00 25.00 14 THR A N 16
ATOM 15467 C CA . THR A 1 14 ? 2.247 22.688 -21.282 1.00 25.00 14 THR A CA 16
ATOM 15468 C C . THR A 1 14 ? 2.011 21.781 -22.492 1.00 25.00 14 THR A C 16
ATOM 15469 O O . THR A 1 14 ? 1.138 20.918 -22.470 1.00 25.00 14 THR A O 16
ATOM 15480 N N . VAL A 1 15 ? 2.796 21.969 -23.544 1.00 25.00 15 VAL A N 16
ATOM 15481 C CA . VAL A 1 15 ? 2.689 21.155 -24.743 1.00 25.00 15 VAL A CA 16
ATOM 15482 C C . VAL A 1 15 ? 2.987 19.707 -24.372 1.00 25.00 15 VAL A C 16
ATOM 15483 O O . VAL A 1 15 ? 3.951 19.427 -23.678 1.00 25.00 15 VAL A O 16
ATOM 15496 N N . TYR A 1 16 ? 2.120 18.807 -24.796 1.00 25.00 16 TYR A N 16
ATOM 15497 C CA . TYR A 1 16 ? 2.193 17.404 -24.451 1.00 25.00 16 TYR A CA 16
ATOM 15498 C C . TYR A 1 16 ? 3.270 16.699 -25.272 1.00 25.00 16 TYR A C 16
ATOM 15499 O O . TYR A 1 16 ? 3.734 17.229 -26.278 1.00 25.00 16 TYR A O 16
ATOM 15517 N N . THR A 1 17 ? 3.675 15.522 -24.816 1.00 25.00 17 THR A N 16
ATOM 15518 C CA . THR A 1 17 ? 4.779 14.777 -25.411 1.00 25.00 17 THR A CA 16
ATOM 15519 C C . THR A 1 17 ? 4.446 13.303 -25.660 1.00 25.00 17 THR A C 16
ATOM 15520 O O . THR A 1 17 ? 3.312 12.868 -25.497 1.00 25.00 17 THR A O 16
ATOM 15531 N N . ASN A 1 18 ? 5.494 12.547 -25.974 1.00 25.00 18 ASN A N 16
ATOM 15532 C CA . ASN A 1 18 ? 5.472 11.078 -26.089 1.00 25.00 18 ASN A CA 16
ATOM 15533 C C . ASN A 1 18 ? 4.922 10.386 -24.807 1.00 25.00 18 ASN A C 16
ATOM 15534 O O . ASN A 1 18 ? 4.813 11.033 -23.749 1.00 25.00 18 ASN A O 16
ATOM 15545 N N . PRO A 1 19 ? 4.557 9.079 -24.885 1.00 25.00 19 PRO A N 16
ATOM 15546 C CA . PRO A 1 19 ? 3.795 8.433 -23.801 1.00 25.00 19 PRO A CA 16
ATOM 15547 C C . PRO A 1 19 ? 4.520 8.043 -22.515 1.00 25.00 19 PRO A C 16
ATOM 15548 O O . PRO A 1 19 ? 4.556 6.880 -22.128 1.00 25.00 19 PRO A O 16
ATOM 15559 N N . GLN A 1 20 ? 4.979 9.041 -21.781 1.00 25.00 20 GLN A N 16
ATOM 15560 C CA . GLN A 1 20 ? 5.473 8.831 -20.447 1.00 25.00 20 GLN A CA 16
ATOM 15561 C C . GLN A 1 20 ? 4.249 8.650 -19.528 1.00 25.00 20 GLN A C 16
ATOM 15562 O O . GLN A 1 20 ? 3.760 7.538 -19.338 1.00 25.00 20 GLN A O 16
ATOM 15576 N N . GLN A 1 21 ? 3.695 9.768 -19.070 1.00 25.00 21 GLN A N 16
ATOM 15577 C CA . GLN A 1 21 ? 2.427 9.817 -18.337 1.00 25.00 21 GLN A CA 16
ATOM 15578 C C . GLN A 1 21 ? 2.187 11.283 -18.013 1.00 25.00 21 GLN A C 16
ATOM 15579 O O . GLN A 1 21 ? 3.144 12.036 -17.861 1.00 25.00 21 GLN A O 16
ATOM 15593 N N . VAL A 1 22 ? 0.931 11.673 -17.862 1.00 25.00 22 VAL A N 16
ATOM 15594 C CA . VAL A 1 22 ? 0.569 12.987 -17.385 1.00 25.00 22 VAL A CA 16
ATOM 15595 C C . VAL A 1 22 ? -0.534 12.774 -16.388 1.00 25.00 22 VAL A C 16
ATOM 15596 O O . VAL A 1 22 ? -1.071 11.668 -16.276 1.00 25.00 22 VAL A O 16
ATOM 15609 N N . LYS A 1 23 ? -0.894 13.831 -15.686 1.00 25.00 23 LYS A N 16
ATOM 15610 C CA . LYS A 1 23 ? -1.949 13.770 -14.689 1.00 25.00 23 LYS A CA 16
ATOM 15611 C C . LYS A 1 23 ? -3.095 14.738 -14.943 1.00 25.00 23 LYS A C 16
ATOM 15612 O O . LYS A 1 23 ? -2.937 15.771 -15.584 1.00 25.00 23 LYS A O 16
ATOM 15631 N N . HIS A 1 24 ? -4.238 14.389 -14.380 1.00 25.00 24 HIS A N 16
ATOM 15632 C CA . HIS A 1 24 ? -5.478 15.159 -14.476 1.00 25.00 24 HIS A CA 16
ATOM 15633 C C . HIS A 1 24 ? -6.489 14.610 -13.491 1.00 25.00 24 HIS A C 16
ATOM 15634 O O . HIS A 1 24 ? -6.678 13.409 -13.435 1.00 25.00 24 HIS A O 16
ATOM 15649 N N . ASN A 1 25 ? -7.117 15.483 -12.706 1.00 25.00 25 ASN A N 16
ATOM 15650 C CA . ASN A 1 25 ? -8.125 15.079 -11.703 1.00 25.00 25 ASN A CA 16
ATOM 15651 C C . ASN A 1 25 ? -7.592 14.026 -10.752 1.00 25.00 25 ASN A C 16
ATOM 15652 O O . ASN A 1 25 ? -8.280 13.100 -10.331 1.00 25.00 25 ASN A O 16
ATOM 15663 N N . SER A 1 26 ? -6.312 14.200 -10.488 1.00 25.00 26 SER A N 16
ATOM 15664 C CA . SER A 1 26 ? -5.480 13.315 -9.637 1.00 25.00 26 SER A CA 16
ATOM 15665 C C . SER A 1 26 ? -5.486 11.857 -10.105 1.00 25.00 26 SER A C 16
ATOM 15666 O O . SER A 1 26 ? -5.160 10.939 -9.363 1.00 25.00 26 SER A O 16
ATOM 15674 N N . LYS A 1 27 ? -5.749 11.684 -11.388 1.00 25.00 27 LYS A N 16
ATOM 15675 C CA . LYS A 1 27 ? -5.606 10.409 -12.078 1.00 25.00 27 LYS A CA 16
ATOM 15676 C C . LYS A 1 27 ? -4.621 10.631 -13.176 1.00 25.00 27 LYS A C 16
ATOM 15677 O O . LYS A 1 27 ? -4.069 11.727 -13.296 1.00 25.00 27 LYS A O 16
ATOM 15696 N N . ARG A 1 28 ? -4.404 9.609 -13.984 1.00 25.00 28 ARG A N 16
ATOM 15697 C CA . ARG A 1 28 ? -3.424 9.730 -15.059 1.00 25.00 28 ARG A CA 16
ATOM 15698 C C . ARG A 1 28 ? -4.119 9.672 -16.403 1.00 25.00 28 ARG A C 16
ATOM 15699 O O . ARG A 1 28 ? -5.269 9.293 -16.513 1.00 25.00 28 ARG A O 16
ATOM 15720 N N . TYR A 1 29 ? -3.336 10.011 -17.401 1.00 25.00 29 TYR A N 16
ATOM 15721 C CA . TYR A 1 29 ? -3.699 10.067 -18.811 1.00 25.00 29 TYR A CA 16
ATOM 15722 C C . TYR A 1 29 ? -2.347 9.903 -19.452 1.00 25.00 29 TYR A C 16
ATOM 15723 O O . TYR A 1 29 ? -1.314 9.870 -18.765 1.00 25.00 29 TYR A O 16
ATOM 15741 N N . GLN A 1 30 ? -2.345 9.812 -20.758 1.00 25.00 30 GLN A N 16
ATOM 15742 C CA . GLN A 1 30 ? -1.137 9.662 -21.525 1.00 25.00 30 GLN A CA 16
ATOM 15743 C C . GLN A 1 30 ? -1.318 10.379 -22.854 1.00 25.00 30 GLN A C 16
ATOM 15744 O O . GLN A 1 30 ? -2.436 10.547 -23.288 1.00 25.00 30 GLN A O 16
ATOM 15758 N N . ALA A 1 31 ? -0.235 10.770 -23.507 1.00 25.00 31 ALA A N 16
ATOM 15759 C CA . ALA A 1 31 ? -0.305 11.325 -24.856 1.00 25.00 31 ALA A CA 16
ATOM 15760 C C . ALA A 1 31 ? 0.622 10.496 -25.702 1.00 25.00 31 ALA A C 16
ATOM 15761 O O . ALA A 1 31 ? 1.633 10.038 -25.222 1.00 25.00 31 ALA A O 16
ATOM 15768 N N . ASN A 1 32 ? 0.253 10.288 -26.948 1.00 25.00 32 ASN A N 16
ATOM 15769 C CA . ASN A 1 32 ? 1.039 9.469 -27.850 1.00 25.00 32 ASN A CA 16
ATOM 15770 C C . ASN A 1 32 ? 2.204 10.276 -28.417 1.00 25.00 32 ASN A C 16
ATOM 15771 O O . ASN A 1 32 ? 3.303 9.772 -28.582 1.00 25.00 32 ASN A O 16
ATOM 15782 N N . TYR A 1 33 ? 1.964 11.547 -28.708 1.00 25.00 33 TYR A N 16
ATOM 15783 C CA . TYR A 1 33 ? 2.990 12.383 -29.279 1.00 25.00 33 TYR A CA 16
ATOM 15784 C C . TYR A 1 33 ? 3.004 13.850 -28.865 1.00 25.00 33 TYR A C 16
ATOM 15785 O O . TYR A 1 33 ? 4.070 14.409 -28.618 1.00 25.00 33 TYR A O 16
ATOM 15803 N N . TRP A 1 34 ? 1.849 14.499 -28.906 1.00 25.00 34 TRP A N 16
ATOM 15804 C CA . TRP A 1 34 ? 1.780 15.953 -28.797 1.00 25.00 34 TRP A CA 16
ATOM 15805 C C . TRP A 1 34 ? 0.390 16.381 -28.367 1.00 25.00 34 TRP A C 16
ATOM 15806 O O . TRP A 1 34 ? -0.469 15.537 -28.113 1.00 25.00 34 TRP A O 16
ATOM 15827 N N . THR A 1 35 ? 0.161 17.685 -28.324 1.00 25.00 35 THR A N 16
ATOM 15828 C CA . THR A 1 35 ? -1.153 18.235 -27.992 1.00 25.00 35 THR A CA 16
ATOM 15829 C C . THR A 1 35 ? -1.885 18.619 -29.261 1.00 25.00 35 THR A C 16
ATOM 15830 O O . THR A 1 35 ? -1.305 18.685 -30.343 1.00 25.00 35 THR A O 16
ATOM 15841 N N . GLN A 1 36 ? -3.167 18.881 -29.098 1.00 25.00 36 GLN A N 16
ATOM 15842 C CA . GLN A 1 36 ? -4.056 19.322 -30.163 1.00 25.00 36 GLN A CA 16
ATOM 15843 C C . GLN A 1 36 ? -5.153 20.115 -29.476 1.00 25.00 36 GLN A C 16
ATOM 15844 O O . GLN A 1 36 ? -5.287 20.051 -28.265 1.00 25.00 36 GLN A O 16
ATOM 15858 N N . ASN A 1 37 ? -6.009 20.749 -30.258 1.00 25.00 37 ASN A N 16
ATOM 15859 C CA . ASN A 1 37 ? -7.190 21.431 -29.720 1.00 25.00 37 ASN A CA 16
ATOM 15860 C C . ASN A 1 37 ? -8.387 20.487 -29.870 1.00 25.00 37 ASN A C 16
ATOM 15861 O O . ASN A 1 37 ? -9.476 20.896 -30.260 1.00 25.00 37 ASN A O 16
ATOM 15872 N N . GLN A 1 38 ? -8.150 19.199 -29.659 1.00 25.00 38 GLN A N 16
ATOM 15873 C CA . GLN A 1 38 ? -9.186 18.196 -29.878 1.00 25.00 38 GLN A CA 16
ATOM 15874 C C . GLN A 1 38 ? -10.280 18.281 -28.822 1.00 25.00 38 GLN A C 16
ATOM 15875 O O . GLN A 1 38 ? -10.046 18.631 -27.676 1.00 25.00 38 GLN A O 16
ATOM 15889 N N . ASN A 1 39 ? -11.446 17.825 -29.236 1.00 25.00 39 ASN A N 16
ATOM 15890 C CA . ASN A 1 39 ? -12.612 17.597 -28.380 1.00 25.00 39 ASN A CA 16
ATOM 15891 C C . ASN A 1 39 ? -12.653 16.088 -28.085 1.00 25.00 39 ASN A C 16
ATOM 15892 O O . ASN A 1 39 ? -13.198 15.324 -28.881 1.00 25.00 39 ASN A O 16
ATOM 15903 N N . PRO A 1 40 ? -11.912 15.610 -27.063 1.00 25.00 40 PRO A N 16
ATOM 15904 C CA . PRO A 1 40 ? -11.689 14.162 -26.931 1.00 25.00 40 PRO A CA 16
ATOM 15905 C C . PRO A 1 40 ? -12.932 13.365 -26.638 1.00 25.00 40 PRO A C 16
ATOM 15906 O O . PRO A 1 40 ? -13.010 12.190 -26.922 1.00 25.00 40 PRO A O 16
ATOM 15917 N N . SER A 1 41 ? -13.897 14.032 -26.047 1.00 25.00 41 SER A N 16
ATOM 15918 C CA . SER A 1 41 ? -15.133 13.400 -25.614 1.00 25.00 41 SER A CA 16
ATOM 15919 C C . SER A 1 41 ? -15.942 12.812 -26.748 1.00 25.00 41 SER A C 16
ATOM 15920 O O . SER A 1 41 ? -16.575 11.781 -26.613 1.00 25.00 41 SER A O 16
ATOM 15928 N N . THR A 1 42 ? -15.891 13.493 -27.875 1.00 25.00 42 THR A N 16
ATOM 15929 C CA . THR A 1 42 ? -16.588 13.052 -29.087 1.00 25.00 42 THR A CA 16
ATOM 15930 C C . THR A 1 42 ? -15.657 12.149 -29.888 1.00 25.00 42 THR A C 16
ATOM 15931 O O . THR A 1 42 ? -16.069 11.490 -30.830 1.00 25.00 42 THR A O 16
ATOM 15942 N N . ASN A 1 43 ? -14.374 12.195 -29.555 1.00 25.00 43 ASN A N 16
ATOM 15943 C CA . ASN A 1 43 ? -13.356 11.456 -30.277 1.00 25.00 43 ASN A CA 16
ATOM 15944 C C . ASN A 1 43 ? -12.970 10.237 -29.449 1.00 25.00 43 ASN A C 16
ATOM 15945 O O . ASN A 1 43 ? -11.875 9.688 -29.573 1.00 25.00 43 ASN A O 16
ATOM 15956 N N . SER A 1 44 ? -13.910 9.825 -28.615 1.00 25.00 44 SER A N 16
ATOM 15957 C CA . SER A 1 44 ? -13.766 8.704 -27.683 1.00 25.00 44 SER A CA 16
ATOM 15958 C C . SER A 1 44 ? -13.831 7.323 -28.367 1.00 25.00 44 SER A C 16
ATOM 15959 O O . SER A 1 44 ? -14.565 6.438 -27.953 1.00 25.00 44 SER A O 16
ATOM 15967 N N . GLY A 1 45 ? -13.053 7.174 -29.428 1.00 25.00 45 GLY A N 16
ATOM 15968 C CA . GLY A 1 45 ? -13.047 5.947 -30.196 1.00 25.00 45 GLY A CA 16
ATOM 15969 C C . GLY A 1 45 ? -12.268 6.044 -31.486 1.00 25.00 45 GLY A C 16
ATOM 15970 O O . GLY A 1 45 ? -11.951 5.048 -32.113 1.00 25.00 45 GLY A O 16
ATOM 15974 N N . GLN A 1 46 ? -12.023 7.273 -31.892 1.00 25.00 46 GLN A N 16
ATOM 15975 C CA . GLN A 1 46 ? -11.358 7.578 -33.152 1.00 25.00 46 GLN A CA 16
ATOM 15976 C C . GLN A 1 46 ? -9.881 7.157 -33.163 1.00 25.00 46 GLN A C 16
ATOM 15977 O O . GLN A 1 46 ? -9.537 6.124 -33.721 1.00 25.00 46 GLN A O 16
ATOM 15991 N N . TYR A 1 47 ? -9.028 7.931 -32.499 1.00 25.00 47 TYR A N 16
ATOM 15992 C CA . TYR A 1 47 ? -7.618 7.579 -32.329 1.00 25.00 47 TYR A CA 16
ATOM 15993 C C . TYR A 1 47 ? -7.002 8.444 -31.251 1.00 25.00 47 TYR A C 16
ATOM 15994 O O . TYR A 1 47 ? -6.534 7.984 -30.218 1.00 25.00 47 TYR A O 16
ATOM 16012 N N . GLY A 1 48 ? -7.185 9.721 -31.485 1.00 25.00 48 GLY A N 16
ATOM 16013 C CA . GLY A 1 48 ? -6.799 10.781 -30.563 1.00 25.00 48 GLY A CA 16
ATOM 16014 C C . GLY A 1 48 ? -5.304 11.001 -30.319 1.00 25.00 48 GLY A C 16
ATOM 16015 O O . GLY A 1 48 ? -4.493 10.090 -30.472 1.00 25.00 48 GLY A O 16
ATOM 16019 N N . PRO A 1 49 ? -4.905 12.218 -29.894 1.00 25.00 49 PRO A N 16
ATOM 16020 C CA . PRO A 1 49 ? -3.510 12.421 -29.485 1.00 25.00 49 PRO A CA 16
ATOM 16021 C C . PRO A 1 49 ? -3.235 11.824 -28.120 1.00 25.00 49 PRO A C 16
ATOM 16022 O O . PRO A 1 49 ? -2.238 11.146 -27.893 1.00 25.00 49 PRO A O 16
ATOM 16033 N N . TRP A 1 50 ? -4.134 12.132 -27.208 1.00 25.00 50 TRP A N 16
ATOM 16034 C CA . TRP A 1 50 ? -4.093 11.664 -25.840 1.00 25.00 50 TRP A CA 16
ATOM 16035 C C . TRP A 1 50 ? -5.124 10.592 -25.511 1.00 25.00 50 TRP A C 16
ATOM 16036 O O . TRP A 1 50 ? -6.236 10.578 -26.040 1.00 25.00 50 TRP A O 16
ATOM 16057 N N . LEU A 1 51 ? -4.722 9.728 -24.593 1.00 25.00 51 LEU A N 16
ATOM 16058 C CA . LEU A 1 51 ? -5.502 8.631 -24.074 1.00 25.00 51 LEU A CA 16
ATOM 16059 C C . LEU A 1 51 ? -5.889 8.883 -22.631 1.00 25.00 51 LEU A C 16
ATOM 16060 O O . LEU A 1 51 ? -5.125 9.436 -21.833 1.00 25.00 51 LEU A O 16
ATOM 16076 N N . ASP A 1 52 ? -7.057 8.377 -22.310 1.00 25.00 52 ASP A N 16
ATOM 16077 C CA . ASP A 1 52 ? -7.628 8.403 -20.969 1.00 25.00 52 ASP A CA 16
ATOM 16078 C C . ASP A 1 52 ? -7.545 6.997 -20.380 1.00 25.00 52 ASP A C 16
ATOM 16079 O O . ASP A 1 52 ? -8.210 6.076 -20.859 1.00 25.00 52 ASP A O 16
ATOM 16088 N N . LEU A 1 53 ? -6.687 6.796 -19.390 1.00 25.00 53 LEU A N 16
ATOM 16089 C CA . LEU A 1 53 ? -6.532 5.495 -18.795 1.00 25.00 53 LEU A CA 16
ATOM 16090 C C . LEU A 1 53 ? -7.497 5.308 -17.655 1.00 25.00 53 LEU A C 16
ATOM 16091 O O . LEU A 1 53 ? -7.486 6.039 -16.673 1.00 25.00 53 LEU A O 16
ATOM 16107 N N . GLY A 1 54 ? -8.291 4.261 -17.783 1.00 25.00 54 GLY A N 16
ATOM 16108 C CA . GLY A 1 54 ? -9.292 3.948 -16.774 1.00 25.00 54 GLY A CA 16
ATOM 16109 C C . GLY A 1 54 ? -8.674 3.618 -15.430 1.00 25.00 54 GLY A C 16
ATOM 16110 O O . GLY A 1 54 ? -9.236 3.920 -14.382 1.00 25.00 54 GLY A O 16
ATOM 16114 N N . ASN A 1 55 ? -7.498 3.002 -15.448 1.00 25.00 55 ASN A N 16
ATOM 16115 C CA . ASN A 1 55 ? -6.785 2.712 -14.225 1.00 25.00 55 ASN A CA 16
ATOM 16116 C C . ASN A 1 55 ? -5.649 3.635 -13.921 1.00 25.00 55 ASN A C 16
ATOM 16117 O O . ASN A 1 55 ? -5.256 4.496 -14.692 1.00 25.00 55 ASN A O 16
ATOM 16128 N N . CYS A 1 56 ? -5.050 3.302 -12.804 1.00 25.00 56 CYS A N 16
ATOM 16129 C CA . CYS A 1 56 ? -3.868 3.947 -12.289 1.00 25.00 56 CYS A CA 16
ATOM 16130 C C . CYS A 1 56 ? -2.758 2.910 -12.275 1.00 25.00 56 CYS A C 16
ATOM 16131 O O . CYS A 1 56 ? -1.621 3.166 -12.658 1.00 25.00 56 CYS A O 16
ATOM 16138 N N . VAL A 1 57 ? -3.115 1.730 -11.799 1.00 25.00 57 VAL A N 16
ATOM 16139 C CA . VAL A 1 57 ? -2.186 0.615 -11.709 1.00 25.00 57 VAL A CA 16
ATOM 16140 C C . VAL A 1 57 ? -2.131 -0.062 -13.075 1.00 25.00 57 VAL A C 16
ATOM 16141 O O . VAL A 1 57 ? -3.008 0.131 -13.908 1.00 25.00 57 VAL A O 16
ATOM 16154 N N . THR A 1 58 ? -1.084 -0.837 -13.304 1.00 25.00 58 THR A N 16
ATOM 16155 C CA . THR A 1 58 ? -0.952 -1.598 -14.529 1.00 25.00 58 THR A CA 16
ATOM 16156 C C . THR A 1 58 ? -2.069 -2.631 -14.597 1.00 25.00 58 THR A C 16
ATOM 16157 O O . THR A 1 58 ? -2.523 -3.130 -13.569 1.00 25.00 58 THR A O 16
ATOM 16168 N N . SER A 1 59 ? -2.514 -2.922 -15.808 1.00 25.00 59 SER A N 16
ATOM 16169 C CA . SER A 1 59 ? -3.639 -3.821 -16.042 1.00 25.00 59 SER A CA 16
ATOM 16170 C C . SER A 1 59 ? -3.385 -5.261 -15.635 1.00 25.00 59 SER A C 16
ATOM 16171 O O . SER A 1 59 ? -4.298 -6.031 -15.366 1.00 25.00 59 SER A O 16
ATOM 16179 N N . GLY A 1 60 ? -2.121 -5.617 -15.657 1.00 25.00 60 GLY A N 16
ATOM 16180 C CA . GLY A 1 60 ? -1.696 -6.971 -15.346 1.00 25.00 60 GLY A CA 16
ATOM 16181 C C . GLY A 1 60 ? -0.330 -6.962 -14.700 1.00 25.00 60 GLY A C 16
ATOM 16182 O O . GLY A 1 60 ? 0.261 -5.901 -14.572 1.00 25.00 60 GLY A O 16
ATOM 16186 N N . ALA A 1 61 ? 0.158 -8.130 -14.288 1.00 25.00 61 ALA A N 16
ATOM 16187 C CA . ALA A 1 61 ? 1.473 -8.270 -13.638 1.00 25.00 61 ALA A CA 16
ATOM 16188 C C . ALA A 1 61 ? 1.664 -7.278 -12.472 1.00 25.00 61 ALA A C 16
ATOM 16189 O O . ALA A 1 61 ? 2.392 -6.288 -12.587 1.00 25.00 61 ALA A O 16
ATOM 16196 N N . HIS A 1 62 ? 1.005 -7.563 -11.350 1.00 25.00 62 HIS A N 16
ATOM 16197 C CA . HIS A 1 62 ? 1.043 -6.693 -10.162 1.00 25.00 62 HIS A CA 16
ATOM 16198 C C . HIS A 1 62 ? 2.478 -6.288 -9.792 1.00 25.00 62 HIS A C 16
ATOM 16199 O O . HIS A 1 62 ? 3.279 -7.110 -9.361 1.00 25.00 62 HIS A O 16
ATOM 16214 N N . HIS A 1 63 ? 2.795 -5.013 -9.980 1.00 25.00 63 HIS A N 16
ATOM 16215 C CA . HIS A 1 63 ? 4.147 -4.497 -9.753 1.00 25.00 63 HIS A CA 16
ATOM 16216 C C . HIS A 1 63 ? 4.166 -3.633 -8.504 1.00 25.00 63 HIS A C 16
ATOM 16217 O O . HIS A 1 63 ? 3.299 -2.793 -8.331 1.00 25.00 63 HIS A O 16
ATOM 16232 N N . HIS A 1 64 ? 5.159 -3.820 -7.642 1.00 25.00 64 HIS A N 16
ATOM 16233 C CA . HIS A 1 64 ? 5.251 -3.016 -6.414 1.00 25.00 64 HIS A CA 16
ATOM 16234 C C . HIS A 1 64 ? 5.675 -1.562 -6.656 1.00 25.00 64 HIS A C 16
ATOM 16235 O O . HIS A 1 64 ? 5.435 -0.720 -5.811 1.00 25.00 64 HIS A O 16
ATOM 16250 N N . HIS A 1 65 ? 6.299 -1.260 -7.793 1.00 25.00 65 HIS A N 16
ATOM 16251 C CA . HIS A 1 65 ? 6.659 0.131 -8.115 1.00 25.00 65 HIS A CA 16
ATOM 16252 C C . HIS A 1 65 ? 6.808 0.369 -9.618 1.00 25.00 65 HIS A C 16
ATOM 16253 O O . HIS A 1 65 ? 6.924 -0.588 -10.406 1.00 25.00 65 HIS A O 16
ATOM 16268 N N . HIS A 1 66 ? 6.839 1.647 -9.981 1.00 25.00 66 HIS A N 16
ATOM 16269 C CA . HIS A 1 66 ? 7.039 2.121 -11.354 1.00 25.00 66 HIS A CA 16
ATOM 16270 C C . HIS A 1 66 ? 8.192 3.119 -11.348 1.00 25.00 66 HIS A C 16
ATOM 16271 O O . HIS A 1 66 ? 8.364 3.842 -10.379 1.00 25.00 66 HIS A O 16
ATOM 16286 N N . HIS A 1 67 ? 8.908 3.189 -12.456 1.00 25.00 67 HIS A N 16
ATOM 16287 C CA . HIS A 1 67 ? 9.831 4.271 -12.756 1.00 25.00 67 HIS A CA 16
ATOM 16288 C C . HIS A 1 67 ? 9.519 4.393 -14.231 1.00 25.00 67 HIS A C 16
ATOM 16289 O O . HIS A 1 67 ? 9.208 3.307 -14.773 1.00 25.00 67 HIS A O 16
ATOM 16305 N N . MET A 1 1 ? 4.681 1.655 -3.483 1.00 25.00 1 MET A N 17
ATOM 16306 C CA . MET A 1 1 ? 4.604 0.575 -4.516 1.00 25.00 1 MET A CA 17
ATOM 16307 C C . MET A 1 1 ? 3.878 1.068 -5.751 1.00 25.00 1 MET A C 17
ATOM 16308 O O . MET A 1 1 ? 4.200 0.696 -6.870 1.00 25.00 1 MET A O 17
ATOM 16324 N N . ASP A 1 2 ? 2.884 1.904 -5.527 1.00 25.00 2 ASP A N 17
ATOM 16325 C CA . ASP A 1 2 ? 2.056 2.468 -6.575 1.00 25.00 2 ASP A CA 17
ATOM 16326 C C . ASP A 1 2 ? 2.805 3.496 -7.417 1.00 25.00 2 ASP A C 17
ATOM 16327 O O . ASP A 1 2 ? 3.005 4.643 -7.032 1.00 25.00 2 ASP A O 17
ATOM 16336 N N . THR A 1 3 ? 3.136 3.083 -8.624 1.00 25.00 3 THR A N 17
ATOM 16337 C CA . THR A 1 3 ? 3.757 3.945 -9.625 1.00 25.00 3 THR A CA 17
ATOM 16338 C C . THR A 1 3 ? 2.909 5.136 -9.964 1.00 25.00 3 THR A C 17
ATOM 16339 O O . THR A 1 3 ? 3.385 6.146 -10.453 1.00 25.00 3 THR A O 17
ATOM 16350 N N . CYS A 1 4 ? 1.623 4.983 -9.757 1.00 25.00 4 CYS A N 17
ATOM 16351 C CA . CYS A 1 4 ? 0.655 5.945 -10.193 1.00 25.00 4 CYS A CA 17
ATOM 16352 C C . CYS A 1 4 ? 0.134 6.766 -9.049 1.00 25.00 4 CYS A C 17
ATOM 16353 O O . CYS A 1 4 ? -0.756 7.590 -9.205 1.00 25.00 4 CYS A O 17
ATOM 16360 N N . ALA A 1 5 ? 0.872 6.669 -7.965 1.00 25.00 5 ALA A N 17
ATOM 16361 C CA . ALA A 1 5 ? 0.739 7.610 -6.846 1.00 25.00 5 ALA A CA 17
ATOM 16362 C C . ALA A 1 5 ? 1.993 8.491 -6.773 1.00 25.00 5 ALA A C 17
ATOM 16363 O O . ALA A 1 5 ? 2.315 9.077 -5.748 1.00 25.00 5 ALA A O 17
ATOM 16370 N N . THR A 1 6 ? 2.648 8.613 -7.914 1.00 25.00 6 THR A N 17
ATOM 16371 C CA . THR A 1 6 ? 3.859 9.435 -8.056 1.00 25.00 6 THR A CA 17
ATOM 16372 C C . THR A 1 6 ? 4.029 9.848 -9.522 1.00 25.00 6 THR A C 17
ATOM 16373 O O . THR A 1 6 ? 5.039 10.405 -9.943 1.00 25.00 6 THR A O 17
ATOM 16384 N N . LEU A 1 7 ? 2.995 9.554 -10.292 1.00 25.00 7 LEU A N 17
ATOM 16385 C CA . LEU A 1 7 ? 2.953 9.876 -11.720 1.00 25.00 7 LEU A CA 17
ATOM 16386 C C . LEU A 1 7 ? 3.293 11.324 -12.069 1.00 25.00 7 LEU A C 17
ATOM 16387 O O . LEU A 1 7 ? 2.917 12.252 -11.345 1.00 25.00 7 LEU A O 17
ATOM 16403 N N . PRO A 1 8 ? 3.921 11.540 -13.246 1.00 25.00 8 PRO A N 17
ATOM 16404 C CA . PRO A 1 8 ? 4.138 12.921 -13.684 1.00 25.00 8 PRO A CA 17
ATOM 16405 C C . PRO A 1 8 ? 2.832 13.645 -13.977 1.00 25.00 8 PRO A C 17
ATOM 16406 O O . PRO A 1 8 ? 1.761 13.033 -14.078 1.00 25.00 8 PRO A O 17
ATOM 16417 N N . SER A 1 9 ? 2.929 14.947 -14.166 1.00 25.00 9 SER A N 17
ATOM 16418 C CA . SER A 1 9 ? 1.776 15.760 -14.499 1.00 25.00 9 SER A CA 17
ATOM 16419 C C . SER A 1 9 ? 2.061 16.461 -15.803 1.00 25.00 9 SER A C 17
ATOM 16420 O O . SER A 1 9 ? 3.209 16.570 -16.215 1.00 25.00 9 SER A O 17
ATOM 16428 N N . TRP A 1 10 ? 1.014 16.946 -16.443 1.00 25.00 10 TRP A N 17
ATOM 16429 C CA . TRP A 1 10 ? 1.163 17.790 -17.581 1.00 25.00 10 TRP A CA 17
ATOM 16430 C C . TRP A 1 10 ? 1.539 19.157 -17.052 1.00 25.00 10 TRP A C 17
ATOM 16431 O O . TRP A 1 10 ? 1.178 19.506 -15.924 1.00 25.00 10 TRP A O 17
ATOM 16452 N N . ASP A 1 11 ? 2.190 19.935 -17.891 1.00 25.00 11 ASP A N 17
ATOM 16453 C CA . ASP A 1 11 ? 2.570 21.307 -17.558 1.00 25.00 11 ASP A CA 17
ATOM 16454 C C . ASP A 1 11 ? 1.900 22.217 -18.565 1.00 25.00 11 ASP A C 17
ATOM 16455 O O . ASP A 1 11 ? 1.861 21.902 -19.743 1.00 25.00 11 ASP A O 17
ATOM 16464 N N . ALA A 1 12 ? 1.356 23.330 -18.099 1.00 25.00 12 ALA A N 17
ATOM 16465 C CA . ALA A 1 12 ? 0.538 24.207 -18.945 1.00 25.00 12 ALA A CA 17
ATOM 16466 C C . ALA A 1 12 ? 1.286 24.815 -20.142 1.00 25.00 12 ALA A C 17
ATOM 16467 O O . ALA A 1 12 ? 0.687 25.102 -21.170 1.00 25.00 12 ALA A O 17
ATOM 16474 N N . SER A 1 13 ? 2.581 25.048 -19.981 1.00 25.00 13 SER A N 17
ATOM 16475 C CA . SER A 1 13 ? 3.387 25.669 -21.035 1.00 25.00 13 SER A CA 17
ATOM 16476 C C . SER A 1 13 ? 3.917 24.639 -22.031 1.00 25.00 13 SER A C 17
ATOM 16477 O O . SER A 1 13 ? 4.312 24.980 -23.144 1.00 25.00 13 SER A O 17
ATOM 16485 N N . THR A 1 14 ? 4.043 23.404 -21.576 1.00 25.00 14 THR A N 17
ATOM 16486 C CA . THR A 1 14 ? 4.710 22.367 -22.347 1.00 25.00 14 THR A CA 17
ATOM 16487 C C . THR A 1 14 ? 3.789 21.668 -23.340 1.00 25.00 14 THR A C 17
ATOM 16488 O O . THR A 1 14 ? 2.696 21.216 -23.008 1.00 25.00 14 THR A O 17
ATOM 16499 N N . VAL A 1 15 ? 4.291 21.492 -24.545 1.00 25.00 15 VAL A N 17
ATOM 16500 C CA . VAL A 1 15 ? 3.603 20.718 -25.558 1.00 25.00 15 VAL A CA 17
ATOM 16501 C C . VAL A 1 15 ? 4.045 19.300 -25.298 1.00 25.00 15 VAL A C 17
ATOM 16502 O O . VAL A 1 15 ? 5.237 19.024 -25.176 1.00 25.00 15 VAL A O 17
ATOM 16515 N N . TYR A 1 16 ? 3.093 18.408 -25.132 1.00 25.00 16 TYR A N 17
ATOM 16516 C CA . TYR A 1 16 ? 3.439 17.058 -24.733 1.00 25.00 16 TYR A CA 17
ATOM 16517 C C . TYR A 1 16 ? 3.961 16.210 -25.884 1.00 25.00 16 TYR A C 17
ATOM 16518 O O . TYR A 1 16 ? 3.805 16.544 -27.055 1.00 25.00 16 TYR A O 17
ATOM 16536 N N . THR A 1 17 ? 4.663 15.157 -25.513 1.00 25.00 17 THR A N 17
ATOM 16537 C CA . THR A 1 17 ? 5.469 14.360 -26.426 1.00 25.00 17 THR A CA 17
ATOM 16538 C C . THR A 1 17 ? 4.977 12.926 -26.532 1.00 25.00 17 THR A C 17
ATOM 16539 O O . THR A 1 17 ? 3.879 12.593 -26.098 1.00 25.00 17 THR A O 17
ATOM 16550 N N . ASN A 1 18 ? 5.873 12.099 -27.060 1.00 25.00 18 ASN A N 17
ATOM 16551 C CA . ASN A 1 18 ? 5.759 10.640 -27.105 1.00 25.00 18 ASN A CA 17
ATOM 16552 C C . ASN A 1 18 ? 5.286 10.083 -25.746 1.00 25.00 18 ASN A C 17
ATOM 16553 O O . ASN A 1 18 ? 5.476 10.737 -24.713 1.00 25.00 18 ASN A O 17
ATOM 16564 N N . PRO A 1 19 ? 4.684 8.870 -25.720 1.00 25.00 19 PRO A N 17
ATOM 16565 C CA . PRO A 1 19 ? 3.902 8.435 -24.559 1.00 25.00 19 PRO A CA 17
ATOM 16566 C C . PRO A 1 19 ? 4.561 8.343 -23.204 1.00 25.00 19 PRO A C 17
ATOM 16567 O O . PRO A 1 19 ? 5.079 7.304 -22.770 1.00 25.00 19 PRO A O 17
ATOM 16578 N N . GLN A 1 20 ? 4.375 9.426 -22.479 1.00 25.00 20 GLN A N 17
ATOM 16579 C CA . GLN A 1 20 ? 4.585 9.497 -21.066 1.00 25.00 20 GLN A CA 17
ATOM 16580 C C . GLN A 1 20 ? 3.226 9.755 -20.431 1.00 25.00 20 GLN A C 17
ATOM 16581 O O . GLN A 1 20 ? 2.318 10.261 -21.081 1.00 25.00 20 GLN A O 17
ATOM 16595 N N . GLN A 1 21 ? 3.079 9.346 -19.186 1.00 25.00 21 GLN A N 17
ATOM 16596 C CA . GLN A 1 21 ? 1.809 9.469 -18.476 1.00 25.00 21 GLN A CA 17
ATOM 16597 C C . GLN A 1 21 ? 1.710 10.808 -17.754 1.00 25.00 21 GLN A C 17
ATOM 16598 O O . GLN A 1 21 ? 2.711 11.354 -17.306 1.00 25.00 21 GLN A O 17
ATOM 16612 N N . VAL A 1 22 ? 0.488 11.320 -17.670 1.00 25.00 22 VAL A N 17
ATOM 16613 C CA . VAL A 1 22 ? 0.182 12.606 -17.052 1.00 25.00 22 VAL A CA 17
ATOM 16614 C C . VAL A 1 22 ? -1.062 12.408 -16.218 1.00 25.00 22 VAL A C 17
ATOM 16615 O O . VAL A 1 22 ? -1.728 11.375 -16.324 1.00 25.00 22 VAL A O 17
ATOM 16628 N N . LYS A 1 23 ? -1.425 13.426 -15.452 1.00 25.00 23 LYS A N 17
ATOM 16629 C CA . LYS A 1 23 ? -2.671 13.428 -14.716 1.00 25.00 23 LYS A CA 17
ATOM 16630 C C . LYS A 1 23 ? -3.539 14.606 -15.123 1.00 25.00 23 LYS A C 17
ATOM 16631 O O . LYS A 1 23 ? -3.054 15.630 -15.603 1.00 25.00 23 LYS A O 17
ATOM 16650 N N . HIS A 1 24 ? -4.832 14.424 -14.927 1.00 25.00 24 HIS A N 17
ATOM 16651 C CA . HIS A 1 24 ? -5.871 15.393 -15.300 1.00 25.00 24 HIS A CA 17
ATOM 16652 C C . HIS A 1 24 ? -7.172 14.926 -14.666 1.00 25.00 24 HIS A C 17
ATOM 16653 O O . HIS A 1 24 ? -7.425 13.737 -14.645 1.00 25.00 24 HIS A O 17
ATOM 16668 N N . ASN A 1 25 ? -7.969 15.843 -14.123 1.00 25.00 25 ASN A N 17
ATOM 16669 C CA . ASN A 1 25 ? -9.245 15.501 -13.448 1.00 25.00 25 ASN A CA 17
ATOM 16670 C C . ASN A 1 25 ? -9.065 14.436 -12.380 1.00 25.00 25 ASN A C 17
ATOM 16671 O O . ASN A 1 25 ? -9.868 13.528 -12.203 1.00 25.00 25 ASN A O 17
ATOM 16682 N N . SER A 1 26 ? -7.930 14.577 -11.725 1.00 25.00 26 SER A N 17
ATOM 16683 C CA . SER A 1 26 ? -7.418 13.664 -10.681 1.00 25.00 26 SER A CA 17
ATOM 16684 C C . SER A 1 26 ? -7.361 12.197 -11.108 1.00 25.00 26 SER A C 17
ATOM 16685 O O . SER A 1 26 ? -7.301 11.294 -10.283 1.00 25.00 26 SER A O 17
ATOM 16693 N N . LYS A 1 27 ? -7.264 11.986 -12.409 1.00 25.00 27 LYS A N 17
ATOM 16694 C CA . LYS A 1 27 ? -7.063 10.663 -12.993 1.00 25.00 27 LYS A CA 17
ATOM 16695 C C . LYS A 1 27 ? -5.823 10.694 -13.835 1.00 25.00 27 LYS A C 17
ATOM 16696 O O . LYS A 1 27 ? -5.163 11.726 -13.921 1.00 25.00 27 LYS A O 17
ATOM 16715 N N . ARG A 1 28 ? -5.506 9.563 -14.442 1.00 25.00 28 ARG A N 17
ATOM 16716 C CA . ARG A 1 28 ? -4.291 9.440 -15.256 1.00 25.00 28 ARG A CA 17
ATOM 16717 C C . ARG A 1 28 ? -4.724 9.455 -16.701 1.00 25.00 28 ARG A C 17
ATOM 16718 O O . ARG A 1 28 ? -5.894 9.271 -16.979 1.00 25.00 28 ARG A O 17
ATOM 16739 N N . TYR A 1 29 ? -3.748 9.573 -17.586 1.00 25.00 29 TYR A N 17
ATOM 16740 C CA . TYR A 1 29 ? -3.919 9.520 -19.026 1.00 25.00 29 TYR A CA 17
ATOM 16741 C C . TYR A 1 29 ? -2.522 9.376 -19.615 1.00 25.00 29 TYR A C 17
ATOM 16742 O O . TYR A 1 29 ? -1.523 9.584 -18.918 1.00 25.00 29 TYR A O 17
ATOM 16760 N N . GLN A 1 30 ? -2.461 9.130 -20.910 1.00 25.00 30 GLN A N 17
ATOM 16761 C CA . GLN A 1 30 ? -1.241 9.211 -21.694 1.00 25.00 30 GLN A CA 17
ATOM 16762 C C . GLN A 1 30 ? -1.568 10.026 -22.935 1.00 25.00 30 GLN A C 17
ATOM 16763 O O . GLN A 1 30 ? -2.728 10.156 -23.286 1.00 25.00 30 GLN A O 17
ATOM 16777 N N . ALA A 1 31 ? -0.554 10.508 -23.631 1.00 25.00 31 ALA A N 17
ATOM 16778 C CA . ALA A 1 31 ? -0.742 11.090 -24.954 1.00 25.00 31 ALA A CA 17
ATOM 16779 C C . ALA A 1 31 ? 0.181 10.311 -25.855 1.00 25.00 31 ALA A C 17
ATOM 16780 O O . ALA A 1 31 ? 1.257 9.931 -25.428 1.00 25.00 31 ALA A O 17
ATOM 16787 N N . ASN A 1 32 ? -0.228 10.082 -27.085 1.00 25.00 32 ASN A N 17
ATOM 16788 C CA . ASN A 1 32 ? 0.620 9.389 -28.039 1.00 25.00 32 ASN A CA 17
ATOM 16789 C C . ASN A 1 32 ? 1.685 10.368 -28.517 1.00 25.00 32 ASN A C 17
ATOM 16790 O O . ASN A 1 32 ? 2.862 10.049 -28.574 1.00 25.00 32 ASN A O 17
ATOM 16801 N N . TYR A 1 33 ? 1.251 11.580 -28.835 1.00 25.00 33 TYR A N 17
ATOM 16802 C CA . TYR A 1 33 ? 2.140 12.632 -29.322 1.00 25.00 33 TYR A CA 17
ATOM 16803 C C . TYR A 1 33 ? 1.321 13.913 -29.330 1.00 25.00 33 TYR A C 17
ATOM 16804 O O . TYR A 1 33 ? 0.130 13.845 -29.595 1.00 25.00 33 TYR A O 17
ATOM 16822 N N . TRP A 1 34 ? 1.955 15.051 -29.054 1.00 25.00 34 TRP A N 17
ATOM 16823 C CA . TRP A 1 34 ? 1.349 16.390 -29.223 1.00 25.00 34 TRP A CA 17
ATOM 16824 C C . TRP A 1 34 ? -0.077 16.572 -28.699 1.00 25.00 34 TRP A C 17
ATOM 16825 O O . TRP A 1 34 ? -1.056 16.403 -29.421 1.00 25.00 34 TRP A O 17
ATOM 16846 N N . THR A 1 35 ? -0.182 16.961 -27.439 1.00 25.00 35 THR A N 17
ATOM 16847 C CA . THR A 1 35 ? -1.493 17.187 -26.828 1.00 25.00 35 THR A CA 17
ATOM 16848 C C . THR A 1 35 ? -2.234 18.322 -27.519 1.00 25.00 35 THR A C 17
ATOM 16849 O O . THR A 1 35 ? -1.651 19.174 -28.189 1.00 25.00 35 THR A O 17
ATOM 16860 N N . GLN A 1 36 ? -3.537 18.307 -27.320 1.00 25.00 36 GLN A N 17
ATOM 16861 C CA . GLN A 1 36 ? -4.455 19.286 -27.896 1.00 25.00 36 GLN A CA 17
ATOM 16862 C C . GLN A 1 36 ? -5.536 19.562 -26.870 1.00 25.00 36 GLN A C 17
ATOM 16863 O O . GLN A 1 36 ? -5.688 18.820 -25.903 1.00 25.00 36 GLN A O 17
ATOM 16877 N N . ASN A 1 37 ? -6.342 20.577 -27.133 1.00 25.00 37 ASN A N 17
ATOM 16878 C CA . ASN A 1 37 ? -7.484 20.920 -26.285 1.00 25.00 37 ASN A CA 17
ATOM 16879 C C . ASN A 1 37 ? -8.751 20.308 -26.882 1.00 25.00 37 ASN A C 17
ATOM 16880 O O . ASN A 1 37 ? -9.849 20.830 -26.715 1.00 25.00 37 ASN A O 17
ATOM 16891 N N . GLN A 1 38 ? -8.573 19.230 -27.632 1.00 25.00 38 GLN A N 17
ATOM 16892 C CA . GLN A 1 38 ? -9.670 18.596 -28.356 1.00 25.00 38 GLN A CA 17
ATOM 16893 C C . GLN A 1 38 ? -10.729 17.989 -27.442 1.00 25.00 38 GLN A C 17
ATOM 16894 O O . GLN A 1 38 ? -10.521 17.793 -26.245 1.00 25.00 38 GLN A O 17
ATOM 16908 N N . ASN A 1 39 ? -11.866 17.667 -28.041 1.00 25.00 39 ASN A N 17
ATOM 16909 C CA . ASN A 1 39 ? -13.005 17.142 -27.294 1.00 25.00 39 ASN A CA 17
ATOM 16910 C C . ASN A 1 39 ? -12.719 15.730 -26.776 1.00 25.00 39 ASN A C 17
ATOM 16911 O O . ASN A 1 39 ? -12.061 14.934 -27.448 1.00 25.00 39 ASN A O 17
ATOM 16922 N N . PRO A 1 40 ? -13.233 15.388 -25.581 1.00 25.00 40 PRO A N 17
ATOM 16923 C CA . PRO A 1 40 ? -12.929 14.070 -25.010 1.00 25.00 40 PRO A CA 17
ATOM 16924 C C . PRO A 1 40 ? -13.630 12.908 -25.683 1.00 25.00 40 PRO A C 17
ATOM 16925 O O . PRO A 1 40 ? -13.198 11.776 -25.605 1.00 25.00 40 PRO A O 17
ATOM 16936 N N . SER A 1 41 ? -14.756 13.206 -26.301 1.00 25.00 41 SER A N 17
ATOM 16937 C CA . SER A 1 41 ? -15.634 12.193 -26.860 1.00 25.00 41 SER A CA 17
ATOM 16938 C C . SER A 1 41 ? -15.014 11.416 -27.994 1.00 25.00 41 SER A C 17
ATOM 16939 O O . SER A 1 41 ? -15.243 10.228 -28.157 1.00 25.00 41 SER A O 17
ATOM 16947 N N . THR A 1 42 ? -14.208 12.104 -28.777 1.00 25.00 42 THR A N 17
ATOM 16948 C CA . THR A 1 42 ? -13.516 11.468 -29.895 1.00 25.00 42 THR A CA 17
ATOM 16949 C C . THR A 1 42 ? -12.268 10.790 -29.358 1.00 25.00 42 THR A C 17
ATOM 16950 O O . THR A 1 42 ? -11.765 9.846 -29.945 1.00 25.00 42 THR A O 17
ATOM 16961 N N . ASN A 1 43 ? -11.817 11.222 -28.186 1.00 25.00 43 ASN A N 17
ATOM 16962 C CA . ASN A 1 43 ? -10.574 10.748 -27.600 1.00 25.00 43 ASN A CA 17
ATOM 16963 C C . ASN A 1 43 ? -10.902 9.596 -26.663 1.00 25.00 43 ASN A C 17
ATOM 16964 O O . ASN A 1 43 ? -10.149 9.242 -25.763 1.00 25.00 43 ASN A O 17
ATOM 16975 N N . SER A 1 44 ? -12.023 8.963 -26.961 1.00 25.00 44 SER A N 17
ATOM 16976 C CA . SER A 1 44 ? -12.483 7.754 -26.289 1.00 25.00 44 SER A CA 17
ATOM 16977 C C . SER A 1 44 ? -11.702 6.518 -26.768 1.00 25.00 44 SER A C 17
ATOM 16978 O O . SER A 1 44 ? -12.252 5.428 -26.889 1.00 25.00 44 SER A O 17
ATOM 16986 N N . GLY A 1 45 ? -10.432 6.711 -27.099 1.00 25.00 45 GLY A N 17
ATOM 16987 C CA . GLY A 1 45 ? -9.606 5.656 -27.639 1.00 25.00 45 GLY A CA 17
ATOM 16988 C C . GLY A 1 45 ? -9.713 5.537 -29.143 1.00 25.00 45 GLY A C 17
ATOM 16989 O O 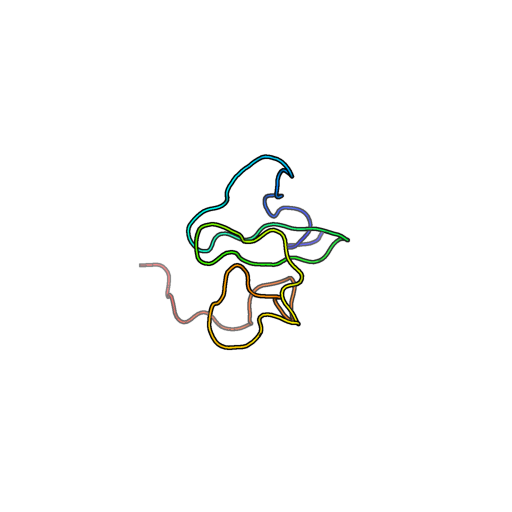. GLY A 1 45 ? -8.919 4.871 -29.791 1.00 25.00 45 GLY A O 17
ATOM 16993 N N . GLN A 1 46 ? -10.739 6.170 -29.680 1.00 25.00 46 GLN A N 17
ATOM 16994 C CA . GLN A 1 46 ? -11.051 6.132 -31.088 1.00 25.00 46 GLN A CA 17
ATOM 16995 C C . GLN A 1 46 ? -10.066 6.948 -31.922 1.00 25.00 46 GLN A C 17
ATOM 16996 O O . GLN A 1 46 ? -9.381 6.420 -32.794 1.00 25.00 46 GLN A O 17
ATOM 17010 N N . TYR A 1 47 ? -10.052 8.251 -31.687 1.00 25.00 47 TYR A N 17
ATOM 17011 C CA . TYR A 1 47 ? -9.230 9.169 -32.474 1.00 25.00 47 TYR A CA 17
ATOM 17012 C C . TYR A 1 47 ? -8.790 10.400 -31.694 1.00 25.00 47 TYR A C 17
ATOM 17013 O O . TYR A 1 47 ? -9.567 11.041 -30.995 1.00 25.00 47 TYR A O 17
ATOM 17031 N N . GLY A 1 48 ? -7.539 10.758 -31.889 1.00 25.00 48 GLY A N 17
ATOM 17032 C CA . GLY A 1 48 ? -6.981 11.943 -31.258 1.00 25.00 48 GLY A CA 17
ATOM 17033 C C . GLY A 1 48 ? -5.665 11.697 -30.544 1.00 25.00 48 GLY A C 17
ATOM 17034 O O . GLY A 1 48 ? -5.121 10.593 -30.604 1.00 25.00 48 GLY A O 17
ATOM 17038 N N . PRO A 1 49 ? -5.098 12.730 -29.895 1.00 25.00 49 PRO A N 17
ATOM 17039 C CA . PRO A 1 49 ? -3.799 12.619 -29.220 1.00 25.00 49 PRO A CA 17
ATOM 17040 C C . PRO A 1 49 ? -3.758 11.707 -28.015 1.00 25.00 49 PRO A C 17
ATOM 17041 O O . PRO A 1 49 ? -2.801 10.959 -27.818 1.00 25.00 49 PRO A O 17
ATOM 17052 N N . TRP A 1 50 ? -4.707 11.919 -27.117 1.00 25.00 50 TRP A N 17
ATOM 17053 C CA . TRP A 1 50 ? -4.648 11.355 -25.796 1.00 25.00 50 TRP A CA 17
ATOM 17054 C C . TRP A 1 50 ? -5.592 10.193 -25.487 1.00 25.00 50 TRP A C 17
ATOM 17055 O O . TRP A 1 50 ? -6.634 10.007 -26.101 1.00 25.00 50 TRP A O 17
ATOM 17076 N N . LEU A 1 51 ? -5.122 9.378 -24.555 1.00 25.00 51 LEU A N 17
ATOM 17077 C CA . LEU A 1 51 ? -5.697 8.108 -24.191 1.00 25.00 51 LEU A CA 17
ATOM 17078 C C . LEU A 1 51 ? -5.805 7.959 -22.687 1.00 25.00 51 LEU A C 17
ATOM 17079 O O . LEU A 1 51 ? -4.972 8.460 -21.942 1.00 25.00 51 LEU A O 17
ATOM 17095 N N . ASP A 1 52 ? -6.767 7.170 -22.258 1.00 25.00 52 ASP A N 17
ATOM 17096 C CA . ASP A 1 52 ? -6.873 6.765 -20.855 1.00 25.00 52 ASP A CA 17
ATOM 17097 C C . ASP A 1 52 ? -6.128 5.441 -20.689 1.00 25.00 52 ASP A C 17
ATOM 17098 O O . ASP A 1 52 ? -6.358 4.488 -21.432 1.00 25.00 52 ASP A O 17
ATOM 17107 N N . LEU A 1 53 ? -5.185 5.397 -19.765 1.00 25.00 53 LEU A N 17
ATOM 17108 C CA . LEU A 1 53 ? -4.376 4.202 -19.576 1.00 25.00 53 LEU A CA 17
ATOM 17109 C C . LEU A 1 53 ? -5.136 3.092 -18.890 1.00 25.00 53 LEU A C 17
ATOM 17110 O O . LEU A 1 53 ? -5.731 3.283 -17.836 1.00 25.00 53 LEU A O 17
ATOM 17126 N N . GLY A 1 54 ? -5.013 1.899 -19.445 1.00 25.00 54 GLY A N 17
ATOM 17127 C CA . GLY A 1 54 ? -5.615 0.729 -18.829 1.00 25.00 54 GLY A CA 17
ATOM 17128 C C . GLY A 1 54 ? -4.998 0.431 -17.472 1.00 25.00 54 GLY A C 17
ATOM 17129 O O . GLY A 1 54 ? -5.702 0.137 -16.513 1.00 25.00 54 GLY A O 17
ATOM 17133 N N . ASN A 1 55 ? -3.676 0.519 -17.382 1.00 25.00 55 ASN A N 17
ATOM 17134 C CA . ASN A 1 55 ? -2.976 0.242 -16.135 1.00 25.00 55 ASN A CA 17
ATOM 17135 C C . ASN A 1 55 ? -2.486 1.437 -15.352 1.00 25.00 55 ASN A C 17
ATOM 17136 O O . ASN A 1 55 ? -2.585 2.582 -15.760 1.00 25.00 55 ASN A O 17
ATOM 17147 N N . CYS A 1 56 ? -1.877 1.095 -14.237 1.00 25.00 56 CYS A N 17
ATOM 17148 C CA . CYS A 1 56 ? -1.289 2.044 -13.300 1.00 25.00 56 CYS A CA 17
ATOM 17149 C C . CYS A 1 56 ? 0.229 1.976 -13.434 1.00 25.00 56 CYS A C 17
ATOM 17150 O O . CYS A 1 56 ? 0.928 2.993 -13.451 1.00 25.00 56 CYS A O 17
ATOM 17157 N N . VAL A 1 57 ? 0.731 0.754 -13.512 1.00 25.00 57 VAL A N 17
ATOM 17158 C CA . VAL A 1 57 ? 2.154 0.497 -13.694 1.00 25.00 57 VAL A CA 17
ATOM 17159 C C . VAL A 1 57 ? 2.441 0.503 -15.191 1.00 25.00 57 VAL A C 17
ATOM 17160 O O . VAL A 1 57 ? 1.542 0.307 -16.004 1.00 25.00 57 VAL A O 17
ATOM 17173 N N . THR A 1 58 ? 3.694 0.711 -15.557 1.00 25.00 58 THR A N 17
ATOM 17174 C CA . THR A 1 58 ? 4.102 0.610 -16.940 1.00 25.00 58 THR A CA 17
ATOM 17175 C C . THR A 1 58 ? 4.100 -0.866 -17.312 1.00 25.00 58 THR A C 17
ATOM 17176 O O . THR A 1 58 ? 4.177 -1.731 -16.447 1.00 25.00 58 THR A O 17
ATOM 17187 N N . SER A 1 59 ? 4.027 -1.140 -18.601 1.00 25.00 59 SER A N 17
ATOM 17188 C CA . SER A 1 59 ? 3.994 -2.513 -19.098 1.00 25.00 59 SER A CA 17
ATOM 17189 C C . SER A 1 59 ? 4.759 -2.583 -20.409 1.00 25.00 59 SER A C 17
ATOM 17190 O O . SER A 1 59 ? 4.902 -1.569 -21.099 1.00 25.00 59 SER A O 17
ATOM 17198 N N . GLY A 1 60 ? 5.272 -3.761 -20.737 1.00 25.00 60 GLY A N 17
ATOM 17199 C CA . GLY A 1 60 ? 6.064 -3.932 -21.946 1.00 25.00 60 GLY A CA 17
ATOM 17200 C C . GLY A 1 60 ? 7.416 -3.256 -21.825 1.00 25.00 60 GLY A C 17
ATOM 17201 O O . GLY A 1 60 ? 7.805 -2.812 -20.747 1.00 25.00 60 GLY A O 17
ATOM 17205 N N . ALA A 1 61 ? 8.120 -3.124 -22.943 1.00 25.00 61 ALA A N 17
ATOM 17206 C CA . ALA A 1 61 ? 9.434 -2.467 -22.978 1.00 25.00 61 ALA A CA 17
ATOM 17207 C C . ALA A 1 61 ? 9.306 -0.926 -22.959 1.00 25.00 61 ALA A C 17
ATOM 17208 O O . ALA A 1 61 ? 10.168 -0.207 -23.463 1.00 25.00 61 ALA A O 17
ATOM 17215 N N . HIS A 1 62 ? 8.209 -0.435 -22.403 1.00 25.00 62 HIS A N 17
ATOM 17216 C CA . HIS A 1 62 ? 7.906 0.995 -22.353 1.00 25.00 62 HIS A CA 17
ATOM 17217 C C . HIS A 1 62 ? 8.826 1.733 -21.363 1.00 25.00 62 HIS A C 17
ATOM 17218 O O . HIS A 1 62 ? 8.502 1.908 -20.187 1.00 25.00 62 HIS A O 17
ATOM 17233 N N . HIS A 1 63 ? 9.980 2.158 -21.858 1.00 25.00 63 HIS A N 17
ATOM 17234 C CA . HIS A 1 63 ? 10.994 2.863 -21.063 1.00 25.00 63 HIS A CA 17
ATOM 17235 C C . HIS A 1 63 ? 11.244 4.222 -21.722 1.00 25.00 63 HIS A C 17
ATOM 17236 O O . HIS A 1 63 ? 10.736 4.471 -22.809 1.00 25.00 63 HIS A O 17
ATOM 17251 N N . HIS A 1 64 ? 12.021 5.093 -21.087 1.00 25.00 64 HIS A N 17
ATOM 17252 C CA . HIS A 1 64 ? 12.347 6.410 -21.663 1.00 25.00 64 HIS A CA 17
ATOM 17253 C C . HIS A 1 64 ? 13.853 6.661 -21.538 1.00 25.00 64 HIS A C 17
ATOM 17254 O O . HIS A 1 64 ? 14.544 5.880 -20.888 1.00 25.00 64 HIS A O 17
ATOM 17269 N N . HIS A 1 65 ? 14.364 7.687 -22.215 1.00 25.00 65 HIS A N 17
ATOM 17270 C CA . HIS A 1 65 ? 15.822 7.904 -22.318 1.00 25.00 65 HIS A CA 17
ATOM 17271 C C . HIS A 1 65 ? 16.480 8.720 -21.193 1.00 25.00 65 HIS A C 17
ATOM 17272 O O . HIS A 1 65 ? 17.569 8.383 -20.764 1.00 25.00 65 HIS A O 17
ATOM 17287 N N . HIS A 1 66 ? 15.851 9.807 -20.751 1.00 25.00 66 HIS A N 17
ATOM 17288 C CA . HIS A 1 66 ? 16.460 10.683 -19.722 1.00 25.00 66 HIS A CA 17
ATOM 17289 C C . HIS A 1 66 ? 15.433 11.054 -18.663 1.00 25.00 66 HIS A C 17
ATOM 17290 O O . HIS A 1 66 ? 15.717 11.006 -17.475 1.00 25.00 66 HIS A O 17
ATOM 17305 N N . HIS A 1 67 ? 14.233 11.356 -19.116 1.00 25.00 67 HIS A N 17
ATOM 17306 C CA . HIS A 1 67 ? 13.063 11.440 -18.265 1.00 25.00 67 HIS A CA 17
ATOM 17307 C C . HIS A 1 67 ? 12.086 10.710 -19.149 1.00 25.00 67 HIS A C 17
ATOM 17308 O O . HIS A 1 67 ? 10.937 10.455 -18.765 1.00 25.00 67 HIS A O 17
ATOM 17324 N N . MET A 1 1 ? -4.270 4.053 -2.428 1.00 25.00 1 MET A N 18
ATOM 17325 C CA . MET A 1 1 ? -2.833 3.828 -2.739 1.00 25.00 1 MET A CA 18
ATOM 17326 C C . MET A 1 1 ? -2.672 3.485 -4.201 1.00 25.00 1 MET A C 18
ATOM 17327 O O . MET A 1 1 ? -3.371 2.616 -4.702 1.00 25.00 1 MET A O 18
ATOM 17343 N N . ASP A 1 2 ? -1.809 4.204 -4.900 1.00 25.00 2 ASP A N 18
ATOM 17344 C CA . ASP A 1 2 ? -1.677 4.055 -6.343 1.00 25.00 2 ASP A CA 18
ATOM 17345 C C . ASP A 1 2 ? -0.288 4.378 -6.842 1.00 25.00 2 ASP A C 18
ATOM 17346 O O . ASP A 1 2 ? 0.429 5.221 -6.320 1.00 25.00 2 ASP A O 18
ATOM 17355 N N . THR A 1 3 ? 0.038 3.676 -7.917 1.00 25.00 3 THR A N 18
ATOM 17356 C CA . THR A 1 3 ? 1.270 3.811 -8.696 1.00 25.00 3 THR A CA 18
ATOM 17357 C C . THR A 1 3 ? 1.349 5.206 -9.194 1.00 25.00 3 THR A C 18
ATOM 17358 O O . THR A 1 3 ? 2.371 5.712 -9.616 1.00 25.00 3 THR A O 18
ATOM 17369 N N . CYS A 1 4 ? 0.169 5.757 -9.291 1.00 25.00 4 CYS A N 18
ATOM 17370 C CA . CYS A 1 4 ? -0.078 6.933 -10.121 1.00 25.00 4 CYS A CA 18
ATOM 17371 C C . CYS A 1 4 ? -0.173 8.134 -9.214 1.00 25.00 4 CYS A C 18
ATOM 17372 O O . CYS A 1 4 ? -0.496 9.240 -9.654 1.00 25.00 4 CYS A O 18
ATOM 17379 N N . ALA A 1 5 ? 0.388 7.960 -8.026 1.00 25.00 5 ALA A N 18
ATOM 17380 C CA . ALA A 1 5 ? 0.689 9.097 -7.170 1.00 25.00 5 ALA A CA 18
ATOM 17381 C C . ALA A 1 5 ? 2.196 9.322 -7.103 1.00 25.00 5 ALA A C 18
ATOM 17382 O O . ALA A 1 5 ? 2.702 9.995 -6.217 1.00 25.00 5 ALA A O 18
ATOM 17389 N N . THR A 1 6 ? 2.872 8.869 -8.145 1.00 25.00 6 THR A N 18
ATOM 17390 C CA . THR A 1 6 ? 4.304 9.142 -8.330 1.00 25.00 6 THR A CA 18
ATOM 17391 C C . THR A 1 6 ? 4.664 9.309 -9.794 1.00 25.00 6 THR A C 18
ATOM 17392 O O . THR A 1 6 ? 5.811 9.568 -10.158 1.00 25.00 6 THR A O 18
ATOM 17403 N N . LEU A 1 7 ? 3.652 9.184 -10.629 1.00 25.00 7 LEU A N 18
ATOM 17404 C CA . LEU A 1 7 ? 3.799 9.451 -12.053 1.00 25.00 7 LEU A CA 18
ATOM 17405 C C . LEU A 1 7 ? 4.145 10.912 -12.293 1.00 25.00 7 LEU A C 18
ATOM 17406 O O . LEU A 1 7 ? 3.756 11.779 -11.495 1.00 25.00 7 LEU A O 18
ATOM 17422 N N . PRO A 1 8 ? 4.786 11.216 -13.441 1.00 25.00 8 PRO A N 18
ATOM 17423 C CA . PRO A 1 8 ? 4.920 12.631 -13.795 1.00 25.00 8 PRO A CA 18
ATOM 17424 C C . PRO A 1 8 ? 3.546 13.269 -13.929 1.00 25.00 8 PRO A C 18
ATOM 17425 O O . PRO A 1 8 ? 2.539 12.578 -14.092 1.00 25.00 8 PRO A O 18
ATOM 17436 N N . SER A 1 9 ? 3.488 14.583 -13.874 1.00 25.00 9 SER A N 18
ATOM 17437 C CA . SER A 1 9 ? 2.225 15.282 -14.004 1.00 25.00 9 SER A CA 18
ATOM 17438 C C . SER A 1 9 ? 2.368 16.311 -15.075 1.00 25.00 9 SER A C 18
ATOM 17439 O O . SER A 1 9 ? 3.482 16.700 -15.402 1.00 25.00 9 SER A O 18
ATOM 17447 N N . TRP A 1 10 ? 1.249 16.748 -15.630 1.00 25.00 10 TRP A N 18
ATOM 17448 C CA . TRP A 1 10 ? 1.281 17.704 -16.666 1.00 25.00 10 TRP A CA 18
ATOM 17449 C C . TRP A 1 10 ? 0.899 19.094 -16.256 1.00 25.00 10 TRP A C 18
ATOM 17450 O O . TRP A 1 10 ? 0.112 19.300 -15.326 1.00 25.00 10 TRP A O 18
ATOM 17471 N N . ASP A 1 11 ? 1.433 20.034 -17.004 1.00 25.00 11 ASP A N 18
ATOM 17472 C CA . ASP A 1 11 ? 1.154 21.445 -16.788 1.00 25.00 11 ASP A CA 18
ATOM 17473 C C . ASP A 1 11 ? -0.151 21.837 -17.461 1.00 25.00 11 ASP A C 18
ATOM 17474 O O . ASP A 1 11 ? -0.593 21.194 -18.408 1.00 25.00 11 ASP A O 18
ATOM 17483 N N . ALA A 1 12 ? -0.783 22.888 -16.958 1.00 25.00 12 ALA A N 18
ATOM 17484 C CA . ALA A 1 12 ? -2.079 23.323 -17.481 1.00 25.00 12 ALA A CA 18
ATOM 17485 C C . ALA A 1 12 ? -1.967 24.015 -18.849 1.00 25.00 12 ALA A C 18
ATOM 17486 O O . ALA A 1 12 ? -2.917 24.023 -19.622 1.00 25.00 12 ALA A O 18
ATOM 17493 N N . SER A 1 13 ? -0.825 24.640 -19.105 1.00 25.00 13 SER A N 18
ATOM 17494 C CA . SER A 1 13 ? -0.632 25.430 -20.328 1.00 25.00 13 SER A CA 18
ATOM 17495 C C . SER A 1 13 ? 0.104 24.675 -21.430 1.00 25.00 13 SER A C 18
ATOM 17496 O O . SER A 1 13 ? 0.043 25.050 -22.598 1.00 25.00 13 SER A O 18
ATOM 17504 N N . THR A 1 14 ? 0.895 23.689 -21.044 1.00 25.00 14 THR A N 18
ATOM 17505 C CA . THR A 1 14 ? 1.771 22.997 -21.981 1.00 25.00 14 THR A CA 18
ATOM 17506 C C . THR A 1 14 ? 1.016 22.048 -22.910 1.00 25.00 14 THR A C 18
ATOM 17507 O O . THR A 1 14 ? 0.156 21.277 -22.488 1.00 25.00 14 THR A O 18
ATOM 17518 N N . VAL A 1 15 ? 1.386 22.086 -24.178 1.00 25.00 15 VAL A N 18
ATOM 17519 C CA . VAL A 1 15 ? 0.826 21.204 -25.189 1.00 25.00 15 VAL A CA 18
ATOM 17520 C C . VAL A 1 15 ? 1.391 19.829 -24.873 1.00 25.00 15 VAL A C 18
ATOM 17521 O O . VAL A 1 15 ? 2.580 19.704 -24.605 1.00 25.00 15 VAL A O 18
ATOM 17534 N N . TYR A 1 16 ? 0.550 18.813 -24.820 1.00 25.00 16 TYR A N 18
ATOM 17535 C CA . TYR A 1 16 ? 0.995 17.507 -24.358 1.00 25.00 16 TYR A CA 18
ATOM 17536 C C . TYR A 1 16 ? 1.704 16.776 -25.486 1.00 25.00 16 TYR A C 18
ATOM 17537 O O . TYR A 1 16 ? 1.393 16.974 -26.656 1.00 25.00 16 TYR A O 18
ATOM 17555 N N . THR A 1 17 ? 2.718 16.016 -25.103 1.00 25.00 17 THR A N 18
ATOM 17556 C CA . THR A 1 17 ? 3.672 15.381 -26.005 1.00 25.00 17 THR A CA 18
ATOM 17557 C C . THR A 1 17 ? 3.719 13.871 -25.806 1.00 25.00 17 THR A C 18
ATOM 17558 O O . THR A 1 17 ? 2.856 13.288 -25.170 1.00 25.00 17 THR A O 18
ATOM 17569 N N . ASN A 1 18 ? 4.767 13.280 -26.356 1.00 25.00 18 ASN A N 18
ATOM 17570 C CA . ASN A 1 18 ? 5.063 11.857 -26.334 1.00 25.00 18 ASN A CA 18
ATOM 17571 C C . ASN A 1 18 ? 4.882 11.155 -24.958 1.00 25.00 18 ASN A C 18
ATOM 17572 O O . ASN A 1 18 ? 4.864 11.813 -23.913 1.00 25.00 18 ASN A O 18
ATOM 17583 N N . PRO A 1 19 ? 4.703 9.808 -24.951 1.00 25.00 19 PRO A N 18
ATOM 17584 C CA . PRO A 1 19 ? 4.224 9.059 -23.774 1.00 25.00 19 PRO A CA 18
ATOM 17585 C C . PRO A 1 19 ? 5.109 8.975 -22.518 1.00 25.00 19 PRO A C 18
ATOM 17586 O O . PRO A 1 19 ? 5.608 7.918 -22.146 1.00 25.00 19 PRO A O 18
ATOM 17597 N N . GLN A 1 20 ? 5.194 10.087 -21.808 1.00 25.00 20 GLN A N 18
ATOM 17598 C CA . GLN A 1 20 ? 5.795 10.155 -20.497 1.00 25.00 20 GLN A CA 18
ATOM 17599 C C . GLN A 1 20 ? 4.843 9.625 -19.429 1.00 25.00 20 GLN A C 18
ATOM 17600 O O . GLN A 1 20 ? 5.269 9.189 -18.366 1.00 25.00 20 GLN A O 18
ATOM 17614 N N . GLN A 1 21 ? 3.557 9.753 -19.758 1.00 25.00 21 GLN A N 18
ATOM 17615 C CA . GLN A 1 21 ? 2.394 9.475 -18.882 1.00 25.00 21 GLN A CA 18
ATOM 17616 C C . GLN A 1 21 ? 2.250 10.608 -17.853 1.00 25.00 21 GLN A C 18
ATOM 17617 O O . GLN A 1 21 ? 3.227 11.065 -17.275 1.00 25.00 21 GLN A O 18
ATOM 17631 N N . VAL A 1 22 ? 1.036 11.121 -17.699 1.00 25.00 22 VAL A N 18
ATOM 17632 C CA . VAL A 1 22 ? 0.776 12.270 -16.842 1.00 25.00 22 VAL A CA 18
ATOM 17633 C C . VAL A 1 22 ? -0.453 11.992 -16.025 1.00 25.00 22 VAL A C 18
ATOM 17634 O O . VAL A 1 22 ? -1.189 11.051 -16.301 1.00 25.00 22 VAL A O 18
ATOM 17647 N N . LYS A 1 23 ? -0.696 12.836 -15.039 1.00 25.00 23 LYS A N 18
ATOM 17648 C CA . LYS A 1 23 ? -1.859 12.726 -14.191 1.00 25.00 23 LYS A CA 18
ATOM 17649 C C . LYS A 1 23 ? -2.524 14.078 -14.022 1.00 25.00 23 LYS A C 18
ATOM 17650 O O . LYS A 1 23 ? -1.909 15.126 -14.237 1.00 25.00 23 LYS A O 18
ATOM 17669 N N . HIS A 1 24 ? -3.796 14.026 -13.665 1.00 25.00 24 HIS A N 18
ATOM 17670 C CA . HIS A 1 24 ? -4.666 15.208 -13.550 1.00 25.00 24 HIS A CA 18
ATOM 17671 C C . HIS A 1 24 ? -5.987 14.709 -12.977 1.00 25.00 24 HIS A C 18
ATOM 17672 O O . HIS A 1 24 ? -6.404 13.635 -13.353 1.00 25.00 24 HIS A O 18
ATOM 17687 N N . ASN A 1 25 ? -6.627 15.453 -12.071 1.00 25.00 25 ASN A N 18
ATOM 17688 C CA . ASN A 1 25 ? -7.933 15.047 -11.474 1.00 25.00 25 ASN A CA 18
ATOM 17689 C C . ASN A 1 25 ? -7.892 13.661 -10.846 1.00 25.00 25 ASN A C 18
ATOM 17690 O O . ASN A 1 25 ? -8.856 12.917 -10.829 1.00 25.00 25 ASN A O 18
ATOM 17701 N N . SER A 1 26 ? -6.702 13.351 -10.376 1.00 25.00 26 SER A N 18
ATOM 17702 C CA . SER A 1 26 ? -6.323 12.035 -9.809 1.00 25.00 26 SER A CA 18
ATOM 17703 C C . SER A 1 26 ? -6.617 10.855 -10.750 1.00 25.00 26 SER A C 18
ATOM 17704 O O . SER A 1 26 ? -6.664 9.702 -10.341 1.00 25.00 26 SER A O 18
ATOM 17712 N N . LYS A 1 27 ? -6.657 11.161 -12.038 1.00 25.00 27 LYS A N 18
ATOM 17713 C CA . LYS A 1 27 ? -6.648 10.163 -13.103 1.00 25.00 27 LYS A CA 18
ATOM 17714 C C . LYS A 1 27 ? -5.285 10.243 -13.717 1.00 25.00 27 LYS A C 18
ATOM 17715 O O . LYS A 1 27 ? -4.476 11.085 -13.321 1.00 25.00 27 LYS A O 18
ATOM 17734 N N . ARG A 1 28 ? -5.050 9.415 -14.718 1.00 25.00 28 ARG A N 18
ATOM 17735 C CA . ARG A 1 28 ? -3.777 9.432 -15.416 1.00 25.00 28 ARG A CA 18
ATOM 17736 C C . ARG A 1 28 ? -4.237 9.483 -16.855 1.00 25.00 28 ARG A C 18
ATOM 17737 O O . ARG A 1 28 ? -5.399 9.241 -17.128 1.00 25.00 28 ARG A O 18
ATOM 17758 N N . TYR A 1 29 ? -3.315 9.745 -17.751 1.00 25.00 29 TYR A N 18
ATOM 17759 C CA . TYR A 1 29 ? -3.557 9.838 -19.167 1.00 25.00 29 TYR A CA 18
ATOM 17760 C C . TYR A 1 29 ? -2.204 9.680 -19.815 1.00 25.00 29 TYR A C 18
ATOM 17761 O O . TYR A 1 29 ? -1.176 9.845 -19.152 1.00 25.00 29 TYR A O 18
ATOM 17779 N N . GLN A 1 30 ? -2.189 9.439 -21.110 1.00 25.00 30 GLN A N 18
ATOM 17780 C CA . GLN A 1 30 ? -0.969 9.380 -21.867 1.00 25.00 30 GLN A CA 18
ATOM 17781 C C . GLN A 1 30 ? -1.230 9.771 -23.300 1.00 25.00 30 GLN A C 18
ATOM 17782 O O . GLN A 1 30 ? -2.188 9.325 -23.896 1.00 25.00 30 GLN A O 18
ATOM 17796 N N . ALA A 1 31 ? -0.356 10.581 -23.860 1.00 25.00 31 ALA A N 18
ATOM 17797 C CA . ALA A 1 31 ? -0.465 10.932 -25.274 1.00 25.00 31 ALA A CA 18
ATOM 17798 C C . ALA A 1 31 ? 0.447 10.047 -26.089 1.00 25.00 31 ALA A C 18
ATOM 17799 O O . ALA A 1 31 ? 1.418 9.497 -25.586 1.00 25.00 31 ALA A O 18
ATOM 17806 N N . ASN A 1 32 ? 0.091 9.906 -27.349 1.00 25.00 32 ASN A N 18
ATOM 17807 C CA . ASN A 1 32 ? 0.820 9.073 -28.279 1.00 25.00 32 ASN A CA 18
ATOM 17808 C C . ASN A 1 32 ? 1.992 9.861 -28.870 1.00 25.00 32 ASN A C 18
ATOM 17809 O O . ASN A 1 32 ? 3.109 9.371 -28.911 1.00 25.00 32 ASN A O 18
ATOM 17820 N N . TYR A 1 33 ? 1.739 11.097 -29.292 1.00 25.00 33 TYR A N 18
ATOM 17821 C CA . TYR A 1 33 ? 2.767 11.929 -29.887 1.00 25.00 33 TYR A CA 18
ATOM 17822 C C . TYR A 1 33 ? 2.711 13.399 -29.475 1.00 25.00 33 TYR A C 18
ATOM 17823 O O . TYR A 1 33 ? 3.697 13.945 -28.992 1.00 25.00 33 TYR A O 18
ATOM 17841 N N . TRP A 1 34 ? 1.584 14.048 -29.723 1.00 25.00 34 TRP A N 18
ATOM 17842 C CA . TRP A 1 34 ? 1.436 15.485 -29.504 1.00 25.00 34 TRP A CA 18
ATOM 17843 C C . TRP A 1 34 ? -0.051 15.796 -29.542 1.00 25.00 34 TRP A C 18
ATOM 17844 O O . TRP A 1 34 ? -0.778 15.106 -30.248 1.00 25.00 34 TRP A O 18
ATOM 17865 N N . THR A 1 35 ? -0.507 16.829 -28.845 1.00 25.00 35 THR A N 18
ATOM 17866 C CA . THR A 1 35 ? -1.913 17.250 -28.930 1.00 25.00 35 THR A CA 18
ATOM 17867 C C . THR A 1 35 ? -1.954 18.570 -29.668 1.00 25.00 35 THR A C 18
ATOM 17868 O O . THR A 1 35 ? -0.923 19.143 -30.002 1.00 25.00 35 THR A O 18
ATOM 17879 N N . GLN A 1 36 ? -3.163 19.034 -29.924 1.00 25.00 36 GLN A N 18
ATOM 17880 C CA . GLN A 1 36 ? -3.372 20.316 -30.602 1.00 25.00 36 GLN A CA 18
ATOM 17881 C C . GLN A 1 36 ? -4.386 21.197 -29.861 1.00 25.00 36 GLN A C 18
ATOM 17882 O O . GLN A 1 36 ? -4.013 21.989 -29.007 1.00 25.00 36 GLN A O 18
ATOM 17896 N N . ASN A 1 37 ? -5.671 20.985 -30.127 1.00 25.00 37 ASN A N 18
ATOM 17897 C CA . ASN A 1 37 ? -6.750 21.771 -29.510 1.00 25.00 37 ASN A CA 18
ATOM 17898 C C . ASN A 1 37 ? -8.009 20.911 -29.432 1.00 25.00 37 ASN A C 18
ATOM 17899 O O . ASN A 1 37 ? -9.128 21.412 -29.447 1.00 25.00 37 ASN A O 18
ATOM 17910 N N . GLN A 1 38 ? -7.815 19.603 -29.445 1.00 25.00 38 GLN A N 18
ATOM 17911 C CA . GLN A 1 38 ? -8.934 18.667 -29.468 1.00 25.00 38 GLN A CA 18
ATOM 17912 C C . GLN A 1 38 ? -9.642 18.632 -28.115 1.00 25.00 38 GLN A C 18
ATOM 17913 O O . GLN A 1 38 ? -9.132 19.140 -27.124 1.00 25.00 38 GLN A O 18
ATOM 17927 N N . ASN A 1 39 ? -10.745 17.902 -28.059 1.00 25.00 39 ASN A N 18
ATOM 17928 C CA . ASN A 1 39 ? -11.348 17.523 -26.789 1.00 25.00 39 ASN A CA 18
ATOM 17929 C C . ASN A 1 39 ? -11.396 15.998 -26.840 1.00 25.00 39 ASN A C 18
ATOM 17930 O O . ASN A 1 39 ? -11.614 15.430 -27.911 1.00 25.00 39 ASN A O 18
ATOM 17941 N N . PRO A 1 40 ? -11.215 15.315 -25.697 1.00 25.00 40 PRO A N 18
ATOM 17942 C CA . PRO A 1 40 ? -11.137 13.849 -25.781 1.00 25.00 40 PRO A CA 18
ATOM 17943 C C . PRO A 1 40 ? -12.472 13.116 -25.850 1.00 25.00 40 PRO A C 18
ATOM 17944 O O . PRO A 1 40 ? -12.577 12.060 -26.444 1.00 25.00 40 PRO A O 18
ATOM 17955 N N . SER A 1 41 ? -13.490 13.675 -25.218 1.00 25.00 41 SER A N 18
ATOM 17956 C CA . SER A 1 41 ? -14.790 13.021 -25.086 1.00 25.00 41 SER A CA 18
ATOM 17957 C C . SER A 1 41 ? -15.486 12.796 -26.410 1.00 25.00 41 SER A C 18
ATOM 17958 O O . SER A 1 41 ? -16.179 11.816 -26.615 1.00 25.00 41 SER A O 18
ATOM 17966 N N . THR A 1 42 ? -15.290 13.738 -27.302 1.00 25.00 42 THR A N 18
ATOM 17967 C CA . THR A 1 42 ? -15.907 13.713 -28.626 1.00 25.00 42 THR A CA 18
ATOM 17968 C C . THR A 1 42 ? -15.098 12.799 -29.548 1.00 25.00 42 THR A C 18
ATOM 17969 O O . THR A 1 42 ? -15.553 12.399 -30.607 1.00 25.00 42 THR A O 18
ATOM 17980 N N . ASN A 1 43 ? -13.868 12.493 -29.144 1.00 25.00 43 ASN A N 18
ATOM 17981 C CA . ASN A 1 43 ? -12.979 11.665 -29.948 1.00 25.00 43 ASN A CA 18
ATOM 17982 C C . ASN A 1 43 ? -12.728 10.340 -29.252 1.00 25.00 43 ASN A C 18
ATOM 17983 O O . ASN A 1 43 ? -11.745 9.647 -29.513 1.00 25.00 43 ASN A O 18
ATOM 17994 N N . SER A 1 44 ? -13.682 9.972 -28.412 1.00 25.00 44 SER A N 18
ATOM 17995 C CA . SER A 1 44 ? -13.659 8.736 -27.628 1.00 25.00 44 SER A CA 18
ATOM 17996 C C . SER A 1 44 ? -13.920 7.455 -28.442 1.00 25.00 44 SER A C 18
ATOM 17997 O O . SER A 1 44 ? -14.542 6.513 -27.960 1.00 25.00 44 SER A O 18
ATOM 18005 N N . GLY A 1 45 ? -13.436 7.424 -29.675 1.00 25.00 45 GLY A N 18
ATOM 18006 C CA . GLY A 1 45 ? -13.630 6.278 -30.534 1.00 25.00 45 GLY A CA 18
ATOM 18007 C C . GLY A 1 45 ? -12.691 6.176 -31.713 1.00 25.00 45 GLY A C 18
ATOM 18008 O O . GLY A 1 45 ? -12.610 5.148 -32.363 1.00 25.00 45 GLY A O 18
ATOM 18012 N N . GLN A 1 46 ? -12.014 7.269 -32.011 1.00 25.00 46 GLN A N 18
ATOM 18013 C CA . GLN A 1 46 ? -11.121 7.345 -33.144 1.00 25.00 46 GLN A CA 18
ATOM 18014 C C . GLN A 1 46 ? -9.755 6.670 -32.876 1.00 25.00 46 GLN A C 18
ATOM 18015 O O . GLN A 1 46 ? -9.558 5.507 -33.201 1.00 25.00 46 GLN A O 18
ATOM 18029 N N . TYR A 1 47 ? -8.842 7.411 -32.260 1.00 25.00 47 TYR A N 18
ATOM 18030 C CA . TYR A 1 47 ? -7.503 6.946 -31.910 1.00 25.00 47 TYR A CA 18
ATOM 18031 C C . TYR A 1 47 ? -6.929 8.018 -31.019 1.00 25.00 47 TYR A C 18
ATOM 18032 O O . TYR A 1 47 ? -6.616 7.831 -29.850 1.00 25.00 47 TYR A O 18
ATOM 18050 N N . GLY A 1 48 ? -6.979 9.190 -31.606 1.00 25.00 48 GLY A N 18
ATOM 18051 C CA . GLY A 1 48 ? -6.702 10.443 -30.931 1.00 25.00 48 GLY A CA 18
ATOM 18052 C C . GLY A 1 48 ? -5.250 10.757 -30.606 1.00 25.00 48 GLY A C 18
ATOM 18053 O O . GLY A 1 48 ? -4.381 9.885 -30.620 1.00 25.00 48 GLY A O 18
ATOM 18057 N N . PRO A 1 49 ? -4.968 12.027 -30.260 1.00 25.00 49 PRO A N 18
ATOM 18058 C CA . PRO A 1 49 ? -3.652 12.448 -29.772 1.00 25.00 49 PRO A CA 18
ATOM 18059 C C . PRO A 1 49 ? -3.313 11.760 -28.467 1.00 25.00 49 PRO A C 18
ATOM 18060 O O . PRO A 1 49 ? -2.182 11.348 -28.211 1.00 25.00 49 PRO A O 18
ATOM 18071 N N . TRP A 1 50 ? -4.320 11.757 -27.611 1.00 25.00 50 TRP A N 18
ATOM 18072 C CA . TRP A 1 50 ? -4.235 11.303 -26.244 1.00 25.00 50 TRP A CA 18
ATOM 18073 C C . TRP A 1 50 ? -5.201 10.181 -25.891 1.00 25.00 50 TRP A C 18
ATOM 18074 O O . TRP A 1 50 ? -6.325 10.121 -26.379 1.00 25.00 50 TRP A O 18
ATOM 18095 N N . LEU A 1 51 ? -4.740 9.335 -24.985 1.00 25.00 51 LEU A N 18
ATOM 18096 C CA . LEU A 1 51 ? -5.475 8.228 -24.435 1.00 25.00 51 LEU A CA 18
ATOM 18097 C C . LEU A 1 51 ? -5.707 8.426 -22.950 1.00 25.00 51 LEU A C 18
ATOM 18098 O O . LEU A 1 51 ? -4.853 8.933 -22.213 1.00 25.00 51 LEU A O 18
ATOM 18114 N N . ASP A 1 52 ? -6.830 7.904 -22.520 1.00 25.00 52 ASP A N 18
ATOM 18115 C CA . ASP A 1 52 ? -7.181 7.777 -21.114 1.00 25.00 52 ASP A CA 18
ATOM 18116 C C . ASP A 1 52 ? -6.972 6.304 -20.778 1.00 25.00 52 ASP A C 18
ATOM 18117 O O . ASP A 1 52 ? -7.659 5.433 -21.312 1.00 25.00 52 ASP A O 18
ATOM 18126 N N . LEU A 1 53 ? -5.945 6.005 -20.001 1.00 25.00 53 LEU A N 18
ATOM 18127 C CA . LEU A 1 53 ? -5.590 4.620 -19.742 1.00 25.00 53 LEU A CA 18
ATOM 18128 C C . LEU A 1 53 ? -6.576 3.955 -18.814 1.00 25.00 53 LEU A C 18
ATOM 18129 O O . LEU A 1 53 ? -6.937 4.501 -17.779 1.00 25.00 53 LEU A O 18
ATOM 18145 N N . GLY A 1 54 ? -6.943 2.729 -19.157 1.00 25.00 54 GLY A N 18
ATOM 18146 C CA . GLY A 1 54 ? -7.798 1.941 -18.288 1.00 25.00 54 GLY A CA 18
ATOM 18147 C C . GLY A 1 54 ? -7.067 1.613 -17.000 1.00 25.00 54 GLY A C 18
ATOM 18148 O O . GLY A 1 54 ? -7.606 1.759 -15.903 1.00 25.00 54 GLY A O 18
ATOM 18152 N N . ASN A 1 55 ? -5.813 1.191 -17.120 1.00 25.00 55 ASN A N 18
ATOM 18153 C CA . ASN A 1 55 ? -4.996 0.943 -15.956 1.00 25.00 55 ASN A CA 18
ATOM 18154 C C . ASN A 1 55 ? -4.369 2.187 -15.403 1.00 25.00 55 ASN A C 18
ATOM 18155 O O . ASN A 1 55 ? -4.522 3.287 -15.899 1.00 25.00 55 ASN A O 18
ATOM 18166 N N . CYS A 1 56 ? -3.550 1.928 -14.415 1.00 25.00 56 CYS A N 18
ATOM 18167 C CA . CYS A 1 56 ? -2.729 2.922 -13.776 1.00 25.00 56 CYS A CA 18
ATOM 18168 C C . CYS A 1 56 ? -1.294 2.482 -13.959 1.00 25.00 56 CYS A C 18
ATOM 18169 O O . CYS A 1 56 ? -0.399 3.269 -14.246 1.00 25.00 56 CYS A O 18
ATOM 18176 N N . VAL A 1 57 ? -1.092 1.197 -13.720 1.00 25.00 57 VAL A N 18
ATOM 18177 C CA . VAL A 1 57 ? 0.229 0.601 -13.734 1.00 25.00 57 VAL A CA 18
ATOM 18178 C C . VAL A 1 57 ? 0.538 0.209 -15.174 1.00 25.00 57 VAL A C 18
ATOM 18179 O O . VAL A 1 57 ? -0.368 0.028 -15.976 1.00 25.00 57 VAL A O 18
ATOM 18192 N N . THR A 1 58 ? 1.818 0.061 -15.484 1.00 25.00 58 THR A N 18
ATOM 18193 C CA . THR A 1 58 ? 2.263 -0.307 -16.829 1.00 25.00 58 THR A CA 18
ATOM 18194 C C . THR A 1 58 ? 1.692 -1.657 -17.234 1.00 25.00 58 THR A C 18
ATOM 18195 O O . THR A 1 58 ? 1.339 -1.881 -18.384 1.00 25.00 58 THR A O 18
ATOM 18206 N N . SER A 1 59 ? 1.579 -2.522 -16.235 1.00 25.00 59 SER A N 18
ATOM 18207 C CA . SER A 1 59 ? 0.955 -3.847 -16.359 1.00 25.00 59 SER A CA 18
ATOM 18208 C C . SER A 1 59 ? 1.541 -4.696 -17.498 1.00 25.00 59 SER A C 18
ATOM 18209 O O . SER A 1 59 ? 0.851 -5.520 -18.091 1.00 25.00 59 SER A O 18
ATOM 18217 N N . GLY A 1 60 ? 2.814 -4.492 -17.803 1.00 25.00 60 GLY A N 18
ATOM 18218 C CA . GLY A 1 60 ? 3.443 -5.213 -18.891 1.00 25.00 60 GLY A CA 18
ATOM 18219 C C . GLY A 1 60 ? 4.917 -4.889 -18.993 1.00 25.00 60 GLY A C 18
ATOM 18220 O O . GLY A 1 60 ? 5.496 -4.359 -18.044 1.00 25.00 60 GLY A O 18
ATOM 18224 N N . ALA A 1 61 ? 5.489 -5.210 -20.154 1.00 25.00 61 ALA A N 18
ATOM 18225 C CA . ALA A 1 61 ? 6.917 -5.032 -20.478 1.00 25.00 61 ALA A CA 18
ATOM 18226 C C . ALA A 1 61 ? 7.850 -5.936 -19.648 1.00 25.00 61 ALA A C 18
ATOM 18227 O O . ALA A 1 61 ? 7.531 -6.367 -18.547 1.00 25.00 61 ALA A O 18
ATOM 18234 N N . HIS A 1 62 ? 9.009 -6.245 -20.215 1.00 25.00 62 HIS A N 18
ATOM 18235 C CA . HIS A 1 62 ? 9.991 -7.117 -19.563 1.00 25.00 62 HIS A CA 18
ATOM 18236 C C . HIS A 1 62 ? 11.357 -6.458 -19.693 1.00 25.00 62 HIS A C 18
ATOM 18237 O O . HIS A 1 62 ? 11.593 -5.744 -20.658 1.00 25.00 62 HIS A O 18
ATOM 18252 N N . HIS A 1 63 ? 12.252 -6.717 -18.739 1.00 25.00 63 HIS A N 18
ATOM 18253 C CA . HIS A 1 63 ? 13.650 -6.233 -18.791 1.00 25.00 63 HIS A CA 18
ATOM 18254 C C . HIS A 1 63 ? 13.772 -4.717 -19.087 1.00 25.00 63 HIS A C 18
ATOM 18255 O O . HIS A 1 63 ? 14.640 -4.294 -19.848 1.00 25.00 63 HIS A O 18
ATOM 18270 N N . HIS A 1 64 ? 12.906 -3.904 -18.491 1.00 25.00 64 HIS A N 18
ATOM 18271 C CA . HIS A 1 64 ? 12.897 -2.457 -18.753 1.00 25.00 64 HIS A CA 18
ATOM 18272 C C . HIS A 1 64 ? 12.682 -1.695 -17.449 1.00 25.00 64 HIS A C 18
ATOM 18273 O O . HIS A 1 64 ? 11.957 -2.166 -16.581 1.00 25.00 64 HIS A O 18
ATOM 18288 N N . HIS A 1 65 ? 13.312 -0.534 -17.307 1.00 25.00 65 HIS A N 18
ATOM 18289 C CA . HIS A 1 65 ? 13.161 0.305 -16.108 1.00 25.00 65 HIS A CA 18
ATOM 18290 C C . HIS A 1 65 ? 12.820 1.733 -16.532 1.00 25.00 65 HIS A C 18
ATOM 18291 O O . HIS A 1 65 ? 13.550 2.301 -17.329 1.00 25.00 65 HIS A O 18
ATOM 18306 N N . HIS A 1 66 ? 11.768 2.304 -15.938 1.00 25.00 66 HIS A N 18
ATOM 18307 C CA . HIS A 1 66 ? 11.370 3.720 -16.139 1.00 25.00 66 HIS A CA 18
ATOM 18308 C C . HIS A 1 66 ? 11.097 4.103 -17.623 1.00 25.00 66 HIS A C 18
ATOM 18309 O O . HIS A 1 66 ? 11.201 3.265 -18.522 1.00 25.00 66 HIS A O 18
ATOM 18324 N N . HIS A 1 67 ? 10.710 5.350 -17.848 1.00 25.00 67 HIS A N 18
ATOM 18325 C CA . HIS A 1 67 ? 10.517 5.941 -19.172 1.00 25.00 67 HIS A CA 18
ATOM 18326 C C . HIS A 1 67 ? 10.726 7.402 -18.834 1.00 25.00 67 HIS A C 18
ATOM 18327 O O . HIS A 1 67 ? 10.325 7.733 -17.704 1.00 25.00 67 HIS A O 18
ATOM 18343 N N . MET A 1 1 ? 2.951 0.765 -2.167 1.00 25.00 1 MET A N 19
ATOM 18344 C CA . MET A 1 1 ? 3.651 1.740 -3.048 1.00 25.00 1 MET A CA 19
ATOM 18345 C C . MET A 1 1 ? 3.333 1.441 -4.487 1.00 25.00 1 MET A C 19
ATOM 18346 O O . MET A 1 1 ? 3.437 0.301 -4.910 1.00 25.00 1 MET A O 19
ATOM 18362 N N . ASP A 1 2 ? 2.870 2.441 -5.214 1.00 25.00 2 ASP A N 19
ATOM 18363 C CA . ASP A 1 2 ? 2.322 2.221 -6.543 1.00 25.00 2 ASP A CA 19
ATOM 18364 C C . ASP A 1 2 ? 3.195 2.779 -7.631 1.00 25.00 2 ASP A C 19
ATOM 18365 O O . ASP A 1 2 ? 3.809 3.834 -7.499 1.00 25.00 2 ASP A O 19
ATOM 18374 N N . THR A 1 3 ? 3.116 2.112 -8.774 1.00 25.00 3 THR A N 19
ATOM 18375 C CA . THR A 1 3 ? 3.679 2.576 -10.016 1.00 25.00 3 THR A CA 19
ATOM 18376 C C . THR A 1 3 ? 3.016 3.880 -10.359 1.00 25.00 3 THR A C 19
ATOM 18377 O O . THR A 1 3 ? 3.517 4.665 -11.138 1.00 25.00 3 THR A O 19
ATOM 18388 N N . CYS A 1 4 ? 1.818 4.037 -9.845 1.00 25.00 4 CYS A N 19
ATOM 18389 C CA . CYS A 1 4 ? 0.931 5.116 -10.220 1.00 25.00 4 CYS A CA 19
ATOM 18390 C C . CYS A 1 4 ? 0.894 6.158 -9.108 1.00 25.00 4 CYS A C 19
ATOM 18391 O O . CYS A 1 4 ? 0.083 7.080 -9.113 1.00 25.00 4 CYS A O 19
ATOM 18398 N N . ALA A 1 5 ? 1.887 6.078 -8.234 1.00 25.00 5 ALA A N 19
ATOM 18399 C CA . ALA A 1 5 ? 2.073 7.093 -7.189 1.00 25.00 5 ALA A CA 19
ATOM 18400 C C . ALA A 1 5 ? 3.450 7.732 -7.332 1.00 25.00 5 ALA A C 19
ATOM 18401 O O . ALA A 1 5 ? 4.014 8.269 -6.389 1.00 25.00 5 ALA A O 19
ATOM 18408 N N . THR A 1 6 ? 3.958 7.680 -8.548 1.00 25.00 6 THR A N 19
ATOM 18409 C CA . THR A 1 6 ? 5.274 8.246 -8.866 1.00 25.00 6 THR A CA 19
ATOM 18410 C C . THR A 1 6 ? 5.293 8.899 -10.232 1.00 25.00 6 THR A C 19
ATOM 18411 O O . THR A 1 6 ? 6.310 9.403 -10.706 1.00 25.00 6 THR A O 19
ATOM 18422 N N . LEU A 1 7 ? 4.140 8.868 -10.868 1.00 25.00 7 LEU A N 19
ATOM 18423 C CA . LEU A 1 7 ? 3.966 9.465 -12.176 1.00 25.00 7 LEU A CA 19
ATOM 18424 C C . LEU A 1 7 ? 4.301 10.952 -12.218 1.00 25.00 7 LEU A C 19
ATOM 18425 O O . LEU A 1 7 ? 4.011 11.686 -11.260 1.00 25.00 7 LEU A O 19
ATOM 18441 N N . PRO A 1 8 ? 4.729 11.448 -13.396 1.00 25.00 8 PRO A N 19
ATOM 18442 C CA . PRO A 1 8 ? 4.801 12.897 -13.573 1.00 25.00 8 PRO A CA 19
ATOM 18443 C C . PRO A 1 8 ? 3.386 13.444 -13.739 1.00 25.00 8 PRO A C 19
ATOM 18444 O O . PRO A 1 8 ? 2.397 12.731 -13.537 1.00 25.00 8 PRO A O 19
ATOM 18455 N N . SER A 1 9 ? 3.260 14.703 -14.102 1.00 25.00 9 SER A N 19
ATOM 18456 C CA . SER A 1 9 ? 1.947 15.287 -14.263 1.00 25.00 9 SER A CA 19
ATOM 18457 C C . SER A 1 9 ? 2.008 16.278 -15.379 1.00 25.00 9 SER A C 19
ATOM 18458 O O . SER A 1 9 ? 3.085 16.755 -15.718 1.00 25.00 9 SER A O 19
ATOM 18466 N N . TRP A 1 10 ? 0.860 16.567 -15.965 1.00 25.00 10 TRP A N 19
ATOM 18467 C CA . TRP A 1 10 ? 0.772 17.464 -17.038 1.00 25.00 10 TRP A CA 19
ATOM 18468 C C . TRP A 1 10 ? 0.005 18.709 -16.768 1.00 25.00 10 TRP A C 19
ATOM 18469 O O . TRP A 1 10 ? -0.769 18.789 -15.814 1.00 25.00 10 TRP A O 19
ATOM 18490 N N . ASP A 1 11 ? 0.115 19.607 -17.724 1.00 25.00 11 ASP A N 19
ATOM 18491 C CA . ASP A 1 11 ? -0.719 20.784 -17.794 1.00 25.00 11 ASP A CA 19
ATOM 18492 C C . ASP A 1 11 ? -0.922 21.242 -19.231 1.00 25.00 11 ASP A C 19
ATOM 18493 O O . ASP A 1 11 ? -0.159 20.876 -20.115 1.00 25.00 11 ASP A O 19
ATOM 18502 N N . ALA A 1 12 ? -1.980 22.006 -19.455 1.00 25.00 12 ALA A N 19
ATOM 18503 C CA . ALA A 1 12 ? -2.424 22.363 -20.809 1.00 25.00 12 ALA A CA 19
ATOM 18504 C C . ALA A 1 12 ? -1.420 23.190 -21.630 1.00 25.00 12 ALA A C 19
ATOM 18505 O O . ALA A 1 12 ? -1.475 23.202 -22.851 1.00 25.00 12 ALA A O 19
ATOM 18512 N N . SER A 1 13 ? -0.525 23.888 -20.950 1.00 25.00 13 SER A N 19
ATOM 18513 C CA . SER A 1 13 ? 0.459 24.761 -21.620 1.00 25.00 13 SER A CA 19
ATOM 18514 C C . SER A 1 13 ? 1.543 23.944 -22.318 1.00 25.00 13 SER A C 19
ATOM 18515 O O . SER A 1 13 ? 2.226 24.439 -23.214 1.00 25.00 13 SER A O 19
ATOM 18523 N N . THR A 1 14 ? 1.794 22.749 -21.814 1.00 25.00 14 THR A N 19
ATOM 18524 C CA . THR A 1 14 ? 2.924 21.952 -22.262 1.00 25.00 14 THR A CA 19
ATOM 18525 C C . THR A 1 14 ? 2.608 21.116 -23.512 1.00 25.00 14 THR A C 19
ATOM 18526 O O . THR A 1 14 ? 1.555 20.480 -23.611 1.00 25.00 14 THR A O 19
ATOM 18537 N N . VAL A 1 15 ? 3.538 21.099 -24.457 1.00 25.00 15 VAL A N 19
ATOM 18538 C CA . VAL A 1 15 ? 3.390 20.345 -25.687 1.00 25.00 15 VAL A CA 19
ATOM 18539 C C . VAL A 1 15 ? 3.753 18.895 -25.414 1.00 25.00 15 VAL A C 19
ATOM 18540 O O . VAL A 1 15 ? 4.761 18.592 -24.780 1.00 25.00 15 VAL A O 19
ATOM 18553 N N . TYR A 1 16 ? 2.879 18.007 -25.842 1.00 25.00 16 TYR A N 19
ATOM 18554 C CA . TYR A 1 16 ? 2.973 16.594 -25.507 1.00 25.00 16 TYR A CA 19
ATOM 18555 C C . TYR A 1 16 ? 3.958 15.747 -26.282 1.00 25.00 16 TYR A C 19
ATOM 18556 O O . TYR A 1 16 ? 4.253 15.960 -27.454 1.00 25.00 16 TYR A O 19
ATOM 18574 N N . THR A 1 17 ? 4.328 14.678 -25.606 1.00 25.00 17 THR A N 19
ATOM 18575 C CA . THR A 1 17 ? 5.057 13.547 -26.126 1.00 25.00 17 THR A CA 19
ATOM 18576 C C . THR A 1 17 ? 4.404 12.341 -25.496 1.00 25.00 17 THR A C 19
ATOM 18577 O O . THR A 1 17 ? 3.364 12.450 -24.861 1.00 25.00 17 THR A O 19
ATOM 18588 N N . ASN A 1 18 ? 5.098 11.229 -25.588 1.00 25.00 18 ASN A N 19
ATOM 18589 C CA . ASN A 1 18 ? 4.841 10.035 -24.744 1.00 25.00 18 ASN A CA 19
ATOM 18590 C C . ASN A 1 18 ? 5.645 9.953 -23.390 1.00 25.00 18 ASN A C 19
ATOM 18591 O O . ASN A 1 18 ? 6.520 9.080 -23.241 1.00 25.00 18 ASN A O 19
ATOM 18602 N N . PRO A 1 19 ? 5.372 10.824 -22.382 1.00 25.00 19 PRO A N 19
ATOM 18603 C CA . PRO A 1 19 ? 6.131 10.581 -21.146 1.00 25.00 19 PRO A CA 19
ATOM 18604 C C . PRO A 1 19 ? 5.413 9.565 -20.238 1.00 25.00 19 PRO A C 19
ATOM 18605 O O . PRO A 1 19 ? 5.015 9.888 -19.129 1.00 25.00 19 PRO A O 19
ATOM 18616 N N . GLN A 1 20 ? 5.297 8.329 -20.717 1.00 25.00 20 GLN A N 19
ATOM 18617 C CA . GLN A 1 20 ? 4.591 7.227 -20.078 1.00 25.00 20 GLN A CA 19
ATOM 18618 C C . GLN A 1 20 ? 3.120 7.432 -19.647 1.00 25.00 20 GLN A C 19
ATOM 18619 O O . GLN A 1 20 ? 2.242 6.778 -20.194 1.00 25.00 20 GLN A O 19
ATOM 18633 N N . GLN A 1 21 ? 2.860 8.319 -18.700 1.00 25.00 21 GLN A N 19
ATOM 18634 C CA . GLN A 1 21 ? 1.514 8.670 -18.243 1.00 25.00 21 GLN A CA 19
ATOM 18635 C C . GLN A 1 21 ? 1.659 10.036 -17.603 1.00 25.00 21 GLN A C 19
ATOM 18636 O O . GLN A 1 21 ? 2.678 10.321 -16.989 1.00 25.00 21 GLN A O 19
ATOM 18650 N N . VAL A 1 22 ? 0.598 10.815 -17.635 1.00 25.00 22 VAL A N 19
ATOM 18651 C CA . VAL A 1 22 ? 0.483 12.039 -16.859 1.00 25.00 22 VAL A CA 19
ATOM 18652 C C . VAL A 1 22 ? -0.885 11.987 -16.238 1.00 25.00 22 VAL A C 19
ATOM 18653 O O . VAL A 1 22 ? -1.720 11.148 -16.579 1.00 25.00 22 VAL A O 19
ATOM 18666 N N . LYS A 1 23 ? -1.117 12.901 -15.324 1.00 25.00 23 LYS A N 19
ATOM 18667 C CA . LYS A 1 23 ? -2.356 12.995 -14.626 1.00 25.00 23 LYS A CA 19
ATOM 18668 C C . LYS A 1 23 ? -2.732 14.454 -14.482 1.00 25.00 23 LYS A C 19
ATOM 18669 O O . LYS A 1 23 ? -1.887 15.339 -14.612 1.00 25.00 23 LYS A O 19
ATOM 18688 N N . HIS A 1 24 ? -4.004 14.668 -14.200 1.00 25.00 24 HIS A N 19
ATOM 18689 C CA . HIS A 1 24 ? -4.618 15.981 -13.978 1.00 25.00 24 HIS A CA 19
ATOM 18690 C C . HIS A 1 24 ? -6.058 15.607 -13.685 1.00 25.00 24 HIS A C 19
ATOM 18691 O O . HIS A 1 24 ? -6.504 14.596 -14.209 1.00 25.00 24 HIS A O 19
ATOM 18706 N N . ASN A 1 25 ? -6.768 16.374 -12.862 1.00 25.00 25 ASN A N 19
ATOM 18707 C CA . ASN A 1 25 ? -8.191 16.096 -12.544 1.00 25.00 25 ASN A CA 19
ATOM 18708 C C . ASN A 1 25 ? -8.426 14.662 -12.104 1.00 25.00 25 ASN A C 19
ATOM 18709 O O . ASN A 1 25 ? -9.408 14.019 -12.454 1.00 25.00 25 ASN A O 19
ATOM 18720 N N . SER A 1 26 ? -7.408 14.187 -11.415 1.00 25.00 26 SER A N 19
ATOM 18721 C CA . SER A 1 26 ? -7.249 12.804 -10.938 1.00 25.00 26 SER A CA 19
ATOM 18722 C C . SER A 1 26 ? -7.550 11.697 -11.950 1.00 25.00 26 SER A C 19
ATOM 18723 O O . SER A 1 26 ? -7.710 10.533 -11.587 1.00 25.00 26 SER A O 19
ATOM 18731 N N . LYS A 1 27 ? -7.409 12.036 -13.222 1.00 25.00 27 LYS A N 19
ATOM 18732 C CA . LYS A 1 27 ? -7.372 11.062 -14.308 1.00 25.00 27 LYS A CA 19
ATOM 18733 C C . LYS A 1 27 ? -5.968 10.618 -14.612 1.00 25.00 27 LYS A C 19
ATOM 18734 O O . LYS A 1 27 ? -5.006 11.226 -14.143 1.00 25.00 27 LYS A O 19
ATOM 18753 N N . ARG A 1 28 ? -5.857 9.614 -15.469 1.00 25.00 28 ARG A N 19
ATOM 18754 C CA . ARG A 1 28 ? -4.625 9.175 -16.028 1.00 25.00 28 ARG A CA 19
ATOM 18755 C C . ARG A 1 28 ? -4.773 9.238 -17.513 1.00 25.00 28 ARG A C 19
ATOM 18756 O O . ARG A 1 28 ? -5.772 8.780 -18.048 1.00 25.00 28 ARG A O 19
ATOM 18777 N N . TYR A 1 29 ? -3.800 9.809 -18.184 1.00 25.00 29 TYR A N 19
ATOM 18778 C CA . TYR A 1 29 ? -3.832 9.856 -19.605 1.00 25.00 29 TYR A CA 19
ATOM 18779 C C . TYR A 1 29 ? -2.448 9.882 -20.170 1.00 25.00 29 TYR A C 19
ATOM 18780 O O . TYR A 1 29 ? -1.481 10.233 -19.502 1.00 25.00 29 TYR A O 19
ATOM 18798 N N . GLN A 1 30 ? -2.360 9.447 -21.408 1.00 25.00 30 GLN A N 19
ATOM 18799 C CA . GLN A 1 30 ? -1.096 9.323 -22.093 1.00 25.00 30 GLN A CA 19
ATOM 18800 C C . GLN A 1 30 ? -1.297 9.852 -23.488 1.00 25.00 30 GLN A C 19
ATOM 18801 O O . GLN A 1 30 ? -2.297 9.553 -24.117 1.00 25.00 30 GLN A O 19
ATOM 18815 N N . ALA A 1 31 ? -0.341 10.604 -23.985 1.00 25.00 31 ALA A N 19
ATOM 18816 C CA . ALA A 1 31 ? -0.426 11.104 -25.360 1.00 25.00 31 ALA A CA 19
ATOM 18817 C C . ALA A 1 31 ? 0.495 10.325 -26.271 1.00 25.00 31 ALA A C 19
ATOM 18818 O O . ALA A 1 31 ? 1.552 9.877 -25.844 1.00 25.00 31 ALA A O 19
ATOM 18825 N N . ASN A 1 32 ? 0.113 10.206 -27.535 1.00 25.00 32 ASN A N 19
ATOM 18826 C CA . ASN A 1 32 ? 0.988 9.605 -28.530 1.00 25.00 32 ASN A CA 19
ATOM 18827 C C . ASN A 1 32 ? 2.102 10.615 -28.801 1.00 25.00 32 ASN A C 19
ATOM 18828 O O . ASN A 1 32 ? 3.292 10.306 -28.708 1.00 25.00 32 ASN A O 19
ATOM 18839 N N . TYR A 1 33 ? 1.689 11.836 -29.107 1.00 25.00 33 TYR A N 19
ATOM 18840 C CA . TYR A 1 33 ? 2.598 12.937 -29.381 1.00 25.00 33 TYR A CA 19
ATOM 18841 C C . TYR A 1 33 ? 1.701 14.158 -29.572 1.00 25.00 33 TYR A C 19
ATOM 18842 O O . TYR A 1 33 ? 0.594 14.009 -30.083 1.00 25.00 33 TYR A O 19
ATOM 18860 N N . TRP A 1 34 ? 2.200 15.331 -29.205 1.00 25.00 34 TRP A N 19
ATOM 18861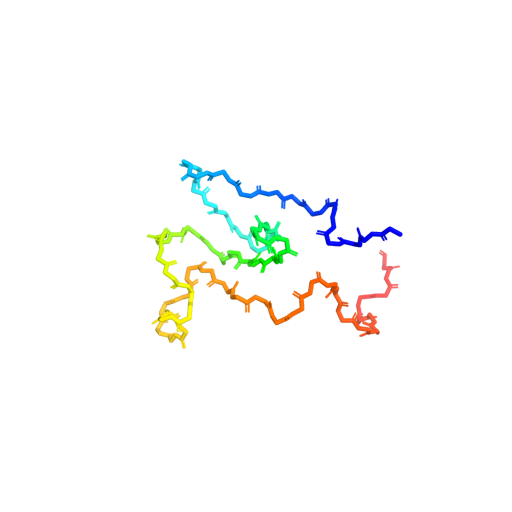 C CA . TRP A 1 34 ? 1.518 16.628 -29.378 1.00 25.00 34 TRP A CA 19
ATOM 18862 C C . TRP A 1 34 ? 0.120 16.763 -28.750 1.00 25.00 34 TRP A C 19
ATOM 18863 O O . TRP A 1 34 ? -0.430 15.822 -28.184 1.00 25.00 34 TRP A O 19
ATOM 18884 N N . THR A 1 35 ? -0.374 17.995 -28.720 1.00 25.00 35 THR A N 19
ATOM 18885 C CA . THR A 1 35 ? -1.581 18.331 -27.959 1.00 25.00 35 THR A CA 19
ATOM 18886 C C . THR A 1 35 ? -2.642 18.980 -28.835 1.00 25.00 35 THR A C 19
ATOM 18887 O O . THR A 1 35 ? -2.389 19.355 -29.978 1.00 25.00 35 THR A O 19
ATOM 18898 N N . GLN A 1 36 ? -3.837 19.055 -28.273 1.00 25.00 36 GLN A N 19
ATOM 18899 C CA . GLN A 1 36 ? -5.036 19.601 -28.912 1.00 25.00 36 GLN A CA 19
ATOM 18900 C C . GLN A 1 36 ? -5.902 20.177 -27.797 1.00 25.00 36 GLN A C 19
ATOM 18901 O O . GLN A 1 36 ? -5.523 20.125 -26.643 1.00 25.00 36 GLN A O 19
ATOM 18915 N N . ASN A 1 37 ? -7.093 20.649 -28.140 1.00 25.00 37 ASN A N 19
ATOM 18916 C CA . ASN A 1 37 ? -8.083 21.096 -27.149 1.00 25.00 37 ASN A CA 19
ATOM 18917 C C . ASN A 1 37 ? -9.299 20.170 -27.263 1.00 25.00 37 ASN A C 19
ATOM 18918 O O . ASN A 1 37 ? -10.442 20.592 -27.141 1.00 25.00 37 ASN A O 19
ATOM 18929 N N . GLN A 1 38 ? -9.033 18.920 -27.615 1.00 25.00 38 GLN A N 19
ATOM 18930 C CA . GLN A 1 38 ? -10.092 17.960 -27.919 1.00 25.00 38 GLN A CA 19
ATOM 18931 C C . GLN A 1 38 ? -10.783 17.358 -26.703 1.00 25.00 38 GLN A C 19
ATOM 18932 O O . GLN A 1 38 ? -10.283 17.394 -25.585 1.00 25.00 38 GLN A O 19
ATOM 18946 N N . ASN A 1 39 ? -11.918 16.733 -26.972 1.00 25.00 39 ASN A N 19
ATOM 18947 C CA . ASN A 1 39 ? -12.689 16.032 -25.947 1.00 25.00 39 ASN A CA 19
ATOM 18948 C C . ASN A 1 39 ? -12.056 14.670 -25.646 1.00 25.00 39 ASN A C 19
ATOM 18949 O O . ASN A 1 39 ? -11.521 14.022 -26.544 1.00 25.00 39 ASN A O 19
ATOM 18960 N N . PRO A 1 40 ? -12.157 14.187 -24.393 1.00 25.00 40 PRO A N 19
ATOM 18961 C CA . PRO A 1 40 ? -11.582 12.871 -24.073 1.00 25.00 40 PRO A CA 19
ATOM 18962 C C . PRO A 1 40 ? -12.348 11.696 -24.664 1.00 25.00 40 PRO A C 19
ATOM 18963 O O . PRO A 1 40 ? -11.818 10.620 -24.861 1.00 25.00 40 PRO A O 19
ATOM 18974 N N . SER A 1 41 ? -13.624 11.925 -24.910 1.00 25.00 41 SER A N 19
ATOM 18975 C CA . SER A 1 41 ? -14.547 10.895 -25.361 1.00 25.00 41 SER A CA 19
ATOM 18976 C C . SER A 1 41 ? -14.213 10.366 -26.740 1.00 25.00 41 SER A C 19
ATOM 18977 O O . SER A 1 41 ? -14.377 9.193 -27.036 1.00 25.00 41 SER A O 19
ATOM 18985 N N . THR A 1 42 ? -13.743 11.261 -27.584 1.00 25.00 42 THR A N 19
ATOM 18986 C CA . THR A 1 42 ? -13.374 10.945 -28.938 1.00 25.00 42 THR A CA 19
ATOM 18987 C C . THR A 1 42 ? -11.968 10.398 -28.923 1.00 25.00 42 THR A C 19
ATOM 18988 O O . THR A 1 42 ? -11.510 9.749 -29.841 1.00 25.00 42 THR A O 19
ATOM 18999 N N . ASN A 1 43 ? -11.292 10.668 -27.825 1.00 25.00 43 ASN A N 19
ATOM 19000 C CA . ASN A 1 43 ? -9.921 10.272 -27.630 1.00 25.00 43 ASN A CA 19
ATOM 19001 C C . ASN A 1 43 ? -9.893 9.002 -26.793 1.00 25.00 43 ASN A C 19
ATOM 19002 O O . ASN A 1 43 ? -8.911 8.660 -26.141 1.00 25.00 43 ASN A O 19
ATOM 19013 N N . SER A 1 44 ? -10.966 8.241 -26.929 1.00 25.00 44 SER A N 19
ATOM 19014 C CA . SER A 1 44 ? -11.073 6.886 -26.394 1.00 25.00 44 SER A CA 19
ATOM 19015 C C . SER A 1 44 ? -10.307 5.895 -27.287 1.00 25.00 44 SER A C 19
ATOM 19016 O O . SER A 1 44 ? -10.664 4.738 -27.422 1.00 25.00 44 SER A O 19
ATOM 19024 N N . GLY A 1 45 ? -9.270 6.395 -27.930 1.00 25.00 45 GLY A N 19
ATOM 19025 C CA . GLY A 1 45 ? -8.474 5.655 -28.874 1.00 25.00 45 GLY A CA 19
ATOM 19026 C C . GLY A 1 45 ? -9.137 5.514 -30.224 1.00 25.00 45 GLY A C 19
ATOM 19027 O O . GLY A 1 45 ? -8.697 4.756 -31.076 1.00 25.00 45 GLY A O 19
ATOM 19031 N N . GLN A 1 46 ? -10.140 6.346 -30.447 1.00 25.00 46 GLN A N 19
ATOM 19032 C CA . GLN A 1 46 ? -10.817 6.457 -31.714 1.00 25.00 46 GLN A CA 19
ATOM 19033 C C . GLN A 1 46 ? -10.050 7.423 -32.607 1.00 25.00 46 GLN A C 19
ATOM 19034 O O . GLN A 1 46 ? -9.491 7.042 -33.627 1.00 25.00 46 GLN A O 19
ATOM 19048 N N . TYR A 1 47 ? -10.011 8.682 -32.197 1.00 25.00 47 TYR A N 19
ATOM 19049 C CA . TYR A 1 47 ? -9.285 9.716 -32.932 1.00 25.00 47 TYR A CA 19
ATOM 19050 C C . TYR A 1 47 ? -8.784 10.856 -32.050 1.00 25.00 47 TYR A C 19
ATOM 19051 O O . TYR A 1 47 ? -9.497 11.363 -31.183 1.00 25.00 47 TYR A O 19
ATOM 19069 N N . GLY A 1 48 ? -7.566 11.284 -32.338 1.00 25.00 48 GLY A N 19
ATOM 19070 C CA . GLY A 1 48 ? -6.946 12.393 -31.627 1.00 25.00 48 GLY A CA 19
ATOM 19071 C C . GLY A 1 48 ? -5.557 12.063 -31.105 1.00 25.00 48 GLY A C 19
ATOM 19072 O O . GLY A 1 48 ? -5.043 10.977 -31.379 1.00 25.00 48 GLY A O 19
ATOM 19076 N N . PRO A 1 49 ? -4.897 12.995 -30.392 1.00 25.00 49 PRO A N 19
ATOM 19077 C CA . PRO A 1 49 ? -3.522 12.791 -29.910 1.00 25.00 49 PRO A CA 19
ATOM 19078 C C . PRO A 1 49 ? -3.355 11.807 -28.768 1.00 25.00 49 PRO A C 19
ATOM 19079 O O . PRO A 1 49 ? -2.438 10.977 -28.742 1.00 25.00 49 PRO A O 19
ATOM 19090 N N . TRP A 1 50 ? -4.154 12.034 -27.751 1.00 25.00 50 TRP A N 19
ATOM 19091 C CA . TRP A 1 50 ? -4.051 11.356 -26.493 1.00 25.00 50 TRP A CA 19
ATOM 19092 C C . TRP A 1 50 ? -5.128 10.322 -26.201 1.00 25.00 50 TRP A C 19
ATOM 19093 O O . TRP A 1 50 ? -6.163 10.276 -26.831 1.00 25.00 50 TRP A O 19
ATOM 19114 N N . LEU A 1 51 ? -4.855 9.501 -25.206 1.00 25.00 51 LEU A N 19
ATOM 19115 C CA . LEU A 1 51 ? -5.751 8.508 -24.714 1.00 25.00 51 LEU A CA 19
ATOM 19116 C C . LEU A 1 51 ? -6.006 8.710 -23.249 1.00 25.00 51 LEU A C 19
ATOM 19117 O O . LEU A 1 51 ? -5.112 9.026 -22.474 1.00 25.00 51 LEU A O 19
ATOM 19133 N N . ASP A 1 52 ? -7.236 8.438 -22.900 1.00 25.00 52 ASP A N 19
ATOM 19134 C CA . ASP A 1 52 ? -7.744 8.508 -21.526 1.00 25.00 52 ASP A CA 19
ATOM 19135 C C . ASP A 1 52 ? -7.788 7.080 -20.965 1.00 25.00 52 ASP A C 19
ATOM 19136 O O . ASP A 1 52 ? -8.757 6.344 -21.160 1.00 25.00 52 ASP A O 19
ATOM 19145 N N . LEU A 1 53 ? -6.680 6.641 -20.384 1.00 25.00 53 LEU A N 19
ATOM 19146 C CA . LEU A 1 53 ? -6.549 5.282 -19.913 1.00 25.00 53 LEU A CA 19
ATOM 19147 C C . LEU A 1 53 ? -7.355 5.008 -18.659 1.00 25.00 53 LEU A C 19
ATOM 19148 O O . LEU A 1 53 ? -7.257 5.720 -17.669 1.00 25.00 53 LEU A O 19
ATOM 19164 N N . GLY A 1 54 ? -8.063 3.888 -18.679 1.00 25.00 54 GLY A N 19
ATOM 19165 C CA . GLY A 1 54 ? -8.750 3.414 -17.493 1.00 25.00 54 GLY A CA 19
ATOM 19166 C C . GLY A 1 54 ? -7.756 2.934 -16.449 1.00 25.00 54 GLY A C 19
ATOM 19167 O O . GLY A 1 54 ? -8.072 2.836 -15.269 1.00 25.00 54 GLY A O 19
ATOM 19171 N N . ASN A 1 55 ? -6.548 2.610 -16.895 1.00 25.00 55 ASN A N 19
ATOM 19172 C CA . ASN A 1 55 ? -5.491 2.183 -16.002 1.00 25.00 55 ASN A CA 19
ATOM 19173 C C . ASN A 1 55 ? -4.896 3.285 -15.151 1.00 25.00 55 ASN A C 19
ATOM 19174 O O . ASN A 1 55 ? -5.312 4.434 -15.139 1.00 25.00 55 ASN A O 19
ATOM 19185 N N . CYS A 1 56 ? -3.838 2.880 -14.489 1.00 25.00 56 CYS A N 19
ATOM 19186 C CA . CYS A 1 56 ? -3.037 3.735 -13.653 1.00 25.00 56 CYS A CA 19
ATOM 19187 C C . CYS A 1 56 ? -1.637 3.789 -14.223 1.00 25.00 56 CYS A C 19
ATOM 19188 O O . CYS A 1 56 ? -0.991 4.831 -14.275 1.00 25.00 56 CYS A O 19
ATOM 19195 N N . VAL A 1 57 ? -1.157 2.613 -14.581 1.00 25.00 57 VAL A N 19
ATOM 19196 C CA . VAL A 1 57 ? 0.207 2.448 -15.068 1.00 25.00 57 VAL A CA 19
ATOM 19197 C C . VAL A 1 57 ? 0.152 2.463 -16.599 1.00 25.00 57 VAL A C 19
ATOM 19198 O O . VAL A 1 57 ? -0.909 2.284 -17.192 1.00 25.00 57 VAL A O 19
ATOM 19211 N N . THR A 1 58 ? 1.286 2.728 -17.226 1.00 25.00 58 THR A N 19
ATOM 19212 C CA . THR A 1 58 ? 1.371 2.840 -18.668 1.00 25.00 58 THR A CA 19
ATOM 19213 C C . THR A 1 58 ? 1.219 1.473 -19.326 1.00 25.00 58 THR A C 19
ATOM 19214 O O . THR A 1 58 ? 1.444 0.436 -18.703 1.00 25.00 58 THR A O 19
ATOM 19225 N N . SER A 1 59 ? 0.813 1.486 -20.583 1.00 25.00 59 SER A N 19
ATOM 19226 C CA . SER A 1 59 ? 0.571 0.255 -21.330 1.00 25.00 59 SER A CA 19
ATOM 19227 C C . SER A 1 59 ? 1.858 -0.303 -21.945 1.00 25.00 59 SER A C 19
ATOM 19228 O O . SER A 1 59 ? 2.715 0.448 -22.419 1.00 25.00 59 SER A O 19
ATOM 19236 N N . GLY A 1 60 ? 1.957 -1.626 -21.988 1.00 25.00 60 GLY A N 19
ATOM 19237 C CA . GLY A 1 60 ? 3.092 -2.294 -22.611 1.00 25.00 60 GLY A CA 19
ATOM 19238 C C . GLY A 1 60 ? 4.097 -2.837 -21.612 1.00 25.00 60 GLY A C 19
ATOM 19239 O O . GLY A 1 60 ? 4.045 -2.531 -20.429 1.00 25.00 60 GLY A O 19
ATOM 19243 N N . ALA A 1 61 ? 5.007 -3.675 -22.090 1.00 25.00 61 ALA A N 19
ATOM 19244 C CA . ALA A 1 61 ? 6.006 -4.286 -21.219 1.00 25.00 61 ALA A CA 19
ATOM 19245 C C . ALA A 1 61 ? 7.039 -3.251 -20.754 1.00 25.00 61 ALA A C 19
ATOM 19246 O O . ALA A 1 61 ? 7.504 -2.409 -21.552 1.00 25.00 61 ALA A O 19
ATOM 19253 N N . HIS A 1 62 ? 7.432 -3.347 -19.491 1.00 25.00 62 HIS A N 19
ATOM 19254 C CA . HIS A 1 62 ? 8.406 -2.427 -18.870 1.00 25.00 62 HIS A CA 19
ATOM 19255 C C . HIS A 1 62 ? 7.859 -0.988 -18.985 1.00 25.00 62 HIS A C 19
ATOM 19256 O O . HIS A 1 62 ? 6.699 -0.786 -19.218 1.00 25.00 62 HIS A O 19
ATOM 19271 N N . HIS A 1 63 ? 8.713 0.013 -18.758 1.00 25.00 63 HIS A N 19
ATOM 19272 C CA . HIS A 1 63 ? 8.229 1.409 -18.743 1.00 25.00 63 HIS A CA 19
ATOM 19273 C C . HIS A 1 63 ? 7.664 1.877 -20.101 1.00 25.00 63 HIS A C 19
ATOM 19274 O O . HIS A 1 63 ? 7.073 2.926 -20.138 1.00 25.00 63 HIS A O 19
ATOM 19289 N N . HIS A 1 64 ? 7.950 1.153 -21.192 1.00 25.00 64 HIS A N 19
ATOM 19290 C CA . HIS A 1 64 ? 7.546 1.522 -22.580 1.00 25.00 64 HIS A CA 19
ATOM 19291 C C . HIS A 1 64 ? 8.390 2.682 -23.134 1.00 25.00 64 HIS A C 19
ATOM 19292 O O . HIS A 1 64 ? 8.747 3.609 -22.421 1.00 25.00 64 HIS A O 19
ATOM 19307 N N . HIS A 1 65 ? 8.798 2.581 -24.398 1.00 25.00 65 HIS A N 19
ATOM 19308 C CA . HIS A 1 65 ? 9.650 3.616 -25.006 1.00 25.00 65 HIS A CA 19
ATOM 19309 C C . HIS A 1 65 ? 8.818 4.873 -25.264 1.00 25.00 65 HIS A C 19
ATOM 19310 O O . HIS A 1 65 ? 7.598 4.783 -25.412 1.00 25.00 65 HIS A O 19
ATOM 19325 N N . HIS A 1 66 ? 9.462 6.029 -25.328 1.00 25.00 66 HIS A N 19
ATOM 19326 C CA . HIS A 1 66 ? 8.741 7.274 -25.576 1.00 25.00 66 HIS A CA 19
ATOM 19327 C C . HIS A 1 66 ? 8.498 7.421 -27.078 1.00 25.00 66 HIS A C 19
ATOM 19328 O O . HIS A 1 66 ? 8.988 6.614 -27.869 1.00 25.00 66 HIS A O 19
ATOM 19343 N N . HIS A 1 67 ? 7.842 8.500 -27.439 1.00 25.00 67 HIS A N 19
ATOM 19344 C CA . HIS A 1 67 ? 7.718 8.971 -28.807 1.00 25.00 67 HIS A CA 19
ATOM 19345 C C . HIS A 1 67 ? 8.079 10.406 -28.555 1.00 25.00 67 HIS A C 19
ATOM 19346 O O . HIS A 1 67 ? 7.646 10.886 -27.483 1.00 25.00 67 HIS A O 19
ATOM 19362 N N . MET A 1 1 ? -0.568 9.456 -0.626 1.00 25.00 1 MET A N 20
ATOM 19363 C CA . MET A 1 1 ? 0.115 8.214 -0.141 1.00 25.00 1 MET A CA 20
ATOM 19364 C C . MET A 1 1 ? 0.252 7.186 -1.263 1.00 25.00 1 MET A C 20
ATOM 19365 O O . MET A 1 1 ? 0.969 6.204 -1.144 1.00 25.00 1 MET A O 20
ATOM 19381 N N . ASP A 1 2 ? -0.505 7.405 -2.324 1.00 25.00 2 ASP A N 20
ATOM 19382 C CA . ASP A 1 2 ? -0.667 6.474 -3.431 1.00 25.00 2 ASP A CA 20
ATOM 19383 C C . ASP A 1 2 ? 0.557 6.114 -4.248 1.00 25.00 2 ASP A C 20
ATOM 19384 O O . ASP A 1 2 ? 1.513 6.880 -4.400 1.00 25.00 2 ASP A O 20
ATOM 19393 N N . THR A 1 3 ? 0.420 4.972 -4.897 1.00 25.00 3 THR A N 20
ATOM 19394 C CA . THR A 1 3 ? 1.259 4.516 -5.978 1.00 25.00 3 THR A CA 20
ATOM 19395 C C . THR A 1 3 ? 1.135 5.511 -7.110 1.00 25.00 3 THR A C 20
ATOM 19396 O O . THR A 1 3 ? 1.977 5.591 -7.988 1.00 25.00 3 THR A O 20
ATOM 19407 N N . CYS A 1 4 ? -0.003 6.183 -7.139 1.00 25.00 4 CYS A N 20
ATOM 19408 C CA . CYS A 1 4 ? -0.374 7.044 -8.260 1.00 25.00 4 CYS A CA 20
ATOM 19409 C C . CYS A 1 4 ? -0.196 8.499 -7.842 1.00 25.00 4 CYS A C 20
ATOM 19410 O O . CYS A 1 4 ? -0.622 9.420 -8.515 1.00 25.00 4 CYS A O 20
ATOM 19417 N N . ALA A 1 5 ? 0.554 8.684 -6.767 1.00 25.00 5 ALA A N 20
ATOM 19418 C CA . ALA A 1 5 ? 0.918 10.021 -6.289 1.00 25.00 5 ALA A CA 20
ATOM 19419 C C . ALA A 1 5 ? 2.426 10.199 -6.408 1.00 25.00 5 ALA A C 20
ATOM 19420 O O . ALA A 1 5 ? 3.049 10.944 -5.659 1.00 25.00 5 ALA A O 20
ATOM 19427 N N . THR A 1 6 ? 3.005 9.448 -7.327 1.00 25.00 6 THR A N 20
ATOM 19428 C CA . THR A 1 6 ? 4.447 9.502 -7.576 1.00 25.00 6 THR A CA 20
ATOM 19429 C C . THR A 1 6 ? 4.791 9.433 -9.049 1.00 25.00 6 THR A C 20
ATOM 19430 O O . THR A 1 6 ? 5.956 9.444 -9.440 1.00 25.00 6 THR A O 20
ATOM 19441 N N . LEU A 1 7 ? 3.752 9.352 -9.851 1.00 25.00 7 LEU A N 20
ATOM 19442 C CA . LEU A 1 7 ? 3.877 9.385 -11.299 1.00 25.00 7 LEU A CA 20
ATOM 19443 C C . LEU A 1 7 ? 4.409 10.743 -11.749 1.00 25.00 7 LEU A C 20
ATOM 19444 O O . LEU A 1 7 ? 4.170 11.749 -11.072 1.00 25.00 7 LEU A O 20
ATOM 19460 N N . PRO A 1 8 ? 5.061 10.807 -12.929 1.00 25.00 8 PRO A N 20
ATOM 19461 C CA . PRO A 1 8 ? 5.366 12.146 -13.444 1.00 25.00 8 PRO A CA 20
ATOM 19462 C C . PRO A 1 8 ? 4.067 12.906 -13.696 1.00 25.00 8 PRO A C 20
ATOM 19463 O O . PRO A 1 8 ? 3.026 12.294 -13.974 1.00 25.00 8 PRO A O 20
ATOM 19474 N N . SER A 1 9 ? 4.096 14.223 -13.573 1.00 25.00 9 SER A N 20
ATOM 19475 C CA . SER A 1 9 ? 2.882 15.007 -13.720 1.00 25.00 9 SER A CA 20
ATOM 19476 C C . SER A 1 9 ? 3.043 16.181 -14.668 1.00 25.00 9 SER A C 20
ATOM 19477 O O . SER A 1 9 ? 3.993 16.948 -14.628 1.00 25.00 9 SER A O 20
ATOM 19485 N N . TRP A 1 10 ? 2.080 16.235 -15.564 1.00 25.00 10 TRP A N 20
ATOM 19486 C CA . TRP A 1 10 ? 1.922 17.192 -16.581 1.00 25.00 10 TRP A CA 20
ATOM 19487 C C . TRP A 1 10 ? 0.685 17.951 -16.296 1.00 25.00 10 TRP A C 20
ATOM 19488 O O . TRP A 1 10 ? -0.063 17.627 -15.376 1.00 25.00 10 TRP A O 20
ATOM 19509 N N . ASP A 1 11 ? 0.463 18.948 -17.105 1.00 25.00 11 ASP A N 20
ATOM 19510 C CA . ASP A 1 11 ? -0.688 19.817 -16.924 1.00 25.00 11 ASP A CA 20
ATOM 19511 C C . ASP A 1 11 ? -1.389 20.243 -18.191 1.00 25.00 11 ASP A C 20
ATOM 19512 O O . ASP A 1 11 ? -0.867 20.082 -19.279 1.00 25.00 11 ASP A O 20
ATOM 19521 N N . ALA A 1 12 ? -2.627 20.687 -18.032 1.00 25.00 12 ALA A N 20
ATOM 19522 C CA . ALA A 1 12 ? -3.534 20.920 -19.155 1.00 25.00 12 ALA A CA 20
ATOM 19523 C C . ALA A 1 12 ? -3.044 21.984 -20.148 1.00 25.00 12 ALA A C 20
ATOM 19524 O O . ALA A 1 12 ? -3.299 21.855 -21.340 1.00 25.00 12 ALA A O 20
ATOM 19531 N N . SER A 1 13 ? -2.392 23.014 -19.650 1.00 25.00 13 SER A N 20
ATOM 19532 C CA . SER A 1 13 ? -1.937 24.111 -20.506 1.00 25.00 13 SER A CA 20
ATOM 19533 C C . SER A 1 13 ? -0.702 23.740 -21.316 1.00 25.00 13 SER A C 20
ATOM 19534 O O . SER A 1 13 ? -0.429 24.316 -22.360 1.00 25.00 13 SER A O 20
ATOM 19542 N N . THR A 1 14 ? 0.070 22.789 -20.802 1.00 25.00 14 THR A N 20
ATOM 19543 C CA . THR A 1 14 ? 1.304 22.386 -21.444 1.00 25.00 14 THR A CA 20
ATOM 19544 C C . THR A 1 14 ? 0.998 21.416 -22.577 1.00 25.00 14 THR A C 20
ATOM 19545 O O . THR A 1 14 ? 0.182 20.513 -22.426 1.00 25.00 14 THR A O 20
ATOM 19556 N N . VAL A 1 15 ? 1.668 21.585 -23.700 1.00 25.00 15 VAL A N 20
ATOM 19557 C CA . VAL A 1 15 ? 1.497 20.709 -24.840 1.00 25.00 15 VAL A CA 20
ATOM 19558 C C . VAL A 1 15 ? 2.046 19.340 -24.452 1.00 25.00 15 VAL A C 20
ATOM 19559 O O . VAL A 1 15 ? 3.100 19.242 -23.836 1.00 25.00 15 VAL A O 20
ATOM 19572 N N . TYR A 1 16 ? 1.301 18.293 -24.758 1.00 25.00 16 TYR A N 20
ATOM 19573 C CA . TYR A 1 16 ? 1.648 16.947 -24.392 1.00 25.00 16 TYR A CA 20
ATOM 19574 C C . TYR A 1 16 ? 2.550 16.335 -25.451 1.00 25.00 16 TYR A C 20
ATOM 19575 O O . TYR A 1 16 ? 2.566 16.780 -26.595 1.00 25.00 16 TYR A O 20
ATOM 19593 N N . THR A 1 17 ? 3.324 15.348 -25.030 1.00 25.00 17 THR A N 20
ATOM 19594 C CA . THR A 1 17 ? 4.355 14.712 -25.846 1.00 25.00 17 THR A CA 20
ATOM 19595 C C . THR A 1 17 ? 4.150 13.208 -25.890 1.00 25.00 17 THR A C 20
ATOM 19596 O O . THR A 1 17 ? 3.119 12.700 -25.481 1.00 25.00 17 THR A O 20
ATOM 19607 N N . ASN A 1 18 ? 5.192 12.521 -26.336 1.00 25.00 18 ASN A N 20
ATOM 19608 C CA . ASN A 1 18 ? 5.320 11.054 -26.261 1.00 25.00 18 ASN A CA 20
ATOM 19609 C C . ASN A 1 18 ? 4.974 10.531 -24.837 1.00 25.00 18 ASN A C 20
ATOM 19610 O O . ASN A 1 18 ? 4.889 11.325 -23.895 1.00 25.00 18 ASN A O 20
ATOM 19621 N N . PRO A 1 19 ? 4.732 9.205 -24.666 1.00 25.00 19 PRO A N 20
ATOM 19622 C CA . PRO A 1 19 ? 4.202 8.668 -23.394 1.00 25.00 19 PRO A CA 20
ATOM 19623 C C . PRO A 1 19 ? 5.102 8.694 -22.131 1.00 25.00 19 PRO A C 20
ATOM 19624 O O . PRO A 1 19 ? 5.381 7.672 -21.516 1.00 25.00 19 PRO A O 20
ATOM 19635 N N . GLN A 1 20 ? 5.403 9.901 -21.671 1.00 25.00 20 GLN A N 20
ATOM 19636 C CA . GLN A 1 20 ? 6.087 10.164 -20.407 1.00 25.00 20 GLN A CA 20
ATOM 19637 C C . GLN A 1 20 ? 5.282 9.704 -19.200 1.00 25.00 20 GLN A C 20
ATOM 19638 O O . GLN A 1 20 ? 5.815 9.502 -18.112 1.00 25.00 20 GLN A O 20
ATOM 19652 N N . GLN A 1 21 ? 3.980 9.606 -19.453 1.00 25.00 21 GLN A N 20
ATOM 19653 C CA . GLN A 1 21 ? 2.912 9.364 -18.460 1.00 25.00 21 GLN A CA 20
ATOM 19654 C C . GLN A 1 21 ? 2.656 10.624 -17.634 1.00 25.00 21 GLN A C 20
ATOM 19655 O O . GLN A 1 21 ? 3.570 11.344 -17.256 1.00 25.00 21 GLN A O 20
ATOM 19669 N N . VAL A 1 22 ? 1.382 10.957 -17.523 1.00 25.00 22 VAL A N 20
ATOM 19670 C CA . VAL A 1 22 ? 0.937 12.250 -17.037 1.00 25.00 22 VAL A CA 20
ATOM 19671 C C . VAL A 1 22 ? -0.324 12.042 -16.247 1.00 25.00 22 VAL A C 20
ATOM 19672 O O . VAL A 1 22 ? -0.844 10.931 -16.186 1.00 25.00 22 VAL A O 20
ATOM 19685 N N . LYS A 1 23 ? -0.897 13.135 -15.775 1.00 25.00 23 LYS A N 20
ATOM 19686 C CA . LYS A 1 23 ? -2.261 13.132 -15.295 1.00 25.00 23 LYS A CA 20
ATOM 19687 C C . LYS A 1 23 ? -3.089 14.065 -16.148 1.00 25.00 23 LYS A C 20
ATOM 19688 O O . LYS A 1 23 ? -2.550 14.978 -16.769 1.00 25.00 23 LYS A O 20
ATOM 19707 N N . HIS A 1 24 ? -4.403 13.877 -16.106 1.00 25.00 24 HIS A N 20
ATOM 19708 C CA . HIS A 1 24 ? -5.346 14.776 -16.807 1.00 25.00 24 HIS A CA 20
ATOM 19709 C C . HIS A 1 24 ? -6.813 14.589 -16.461 1.00 25.00 24 HIS A C 20
ATOM 19710 O O . HIS A 1 24 ? -7.704 14.842 -17.250 1.00 25.00 24 HIS A O 20
ATOM 19725 N N . ASN A 1 25 ? -6.993 14.270 -15.203 1.00 25.00 25 ASN A N 20
ATOM 19726 C CA . ASN A 1 25 ? -8.306 14.202 -14.505 1.00 25.00 25 ASN A CA 20
ATOM 19727 C C . ASN A 1 25 ? -7.992 13.690 -13.139 1.00 25.00 25 ASN A C 20
ATOM 19728 O O . ASN A 1 25 ? -8.639 12.828 -12.574 1.00 25.00 25 ASN A O 20
ATOM 19739 N N . SER A 1 26 ? -6.841 14.164 -12.723 1.00 25.00 26 SER A N 20
ATOM 19740 C CA . SER A 1 26 ? -6.166 13.752 -11.494 1.00 25.00 26 SER A CA 20
ATOM 19741 C C . SER A 1 26 ? -5.986 12.243 -11.298 1.00 25.00 26 SER A C 20
ATOM 19742 O O . SER A 1 26 ? -5.690 11.787 -10.202 1.00 25.00 26 SER A O 20
ATOM 19750 N N . LYS A 1 27 ? -5.951 11.504 -12.403 1.00 25.00 27 LYS A N 20
ATOM 19751 C CA . LYS A 1 27 ? -5.431 10.129 -12.365 1.00 25.00 27 LYS A CA 20
ATOM 19752 C C . LYS A 1 27 ? -4.497 10.057 -13.550 1.00 25.00 27 LYS A C 20
ATOM 19753 O O . LYS A 1 27 ? -4.378 11.037 -14.285 1.00 25.00 27 LYS A O 20
ATOM 19772 N N . ARG A 1 28 ? -3.893 8.893 -13.750 1.00 25.00 28 ARG A N 20
ATOM 19773 C CA . ARG A 1 28 ? -2.992 8.614 -14.871 1.00 25.00 28 ARG A CA 20
ATOM 19774 C C . ARG A 1 28 ? -3.646 8.786 -16.236 1.00 25.00 28 ARG A C 20
ATOM 19775 O O . ARG A 1 28 ? -4.802 8.452 -16.432 1.00 25.00 28 ARG A O 20
ATOM 19796 N N . TYR A 1 29 ? -2.841 9.241 -17.176 1.00 25.00 29 TYR A N 20
ATOM 19797 C CA . TYR A 1 29 ? -3.202 9.432 -18.580 1.00 25.00 29 TYR A CA 20
ATOM 19798 C C . TYR A 1 29 ? -1.885 9.295 -19.309 1.00 25.00 29 TYR A C 20
ATOM 19799 O O . TYR A 1 29 ? -0.816 9.184 -18.692 1.00 25.00 29 TYR A O 20
ATOM 19817 N N . GLN A 1 30 ? -1.971 9.338 -20.617 1.00 25.00 30 GLN A N 20
ATOM 19818 C CA . GLN A 1 30 ? -0.832 9.252 -21.493 1.00 25.00 30 GLN A CA 20
ATOM 19819 C C . GLN A 1 30 ? -1.112 10.067 -22.735 1.00 25.00 30 GLN A C 20
ATOM 19820 O O . GLN A 1 30 ? -2.257 10.378 -23.004 1.00 25.00 30 GLN A O 20
ATOM 19834 N N . ALA A 1 31 ? -0.094 10.307 -23.541 1.00 25.00 31 ALA A N 20
ATOM 19835 C CA . ALA A 1 31 ? -0.291 10.757 -24.902 1.00 25.00 31 ALA A CA 20
ATOM 19836 C C . ALA A 1 31 ? 0.557 9.856 -25.749 1.00 25.00 31 ALA A C 20
ATOM 19837 O O . ALA A 1 31 ? 1.517 9.266 -25.265 1.00 25.00 31 ALA A O 20
ATOM 19844 N N . ASN A 1 32 ? 0.178 9.745 -27.002 1.00 25.00 32 ASN A N 20
ATOM 19845 C CA . ASN A 1 32 ? 0.885 8.905 -27.939 1.00 25.00 32 ASN A CA 20
ATOM 19846 C C . ASN A 1 32 ? 2.065 9.674 -28.536 1.00 25.00 32 ASN A C 20
ATOM 19847 O O . ASN A 1 32 ? 3.177 9.165 -28.592 1.00 25.00 32 ASN A O 20
ATOM 19858 N N . TYR A 1 33 ? 1.825 10.910 -28.967 1.00 25.00 33 TYR A N 20
ATOM 19859 C CA . TYR A 1 33 ? 2.844 11.677 -29.647 1.00 25.00 33 TYR A CA 20
ATOM 19860 C C . TYR A 1 33 ? 2.939 13.163 -29.302 1.00 25.00 33 TYR A C 20
ATOM 19861 O O . TYR A 1 33 ? 3.991 13.630 -28.873 1.00 25.00 33 TYR A O 20
ATOM 19879 N N . TRP A 1 34 ? 1.890 13.915 -29.600 1.00 25.00 34 TRP A N 20
ATOM 19880 C CA . TRP A 1 34 ? 1.909 15.374 -29.535 1.00 25.00 34 TRP A CA 20
ATOM 19881 C C . TRP A 1 34 ? 0.456 15.821 -29.625 1.00 25.00 34 TRP A C 20
ATOM 19882 O O . TRP A 1 34 ? -0.345 15.099 -30.202 1.00 25.00 34 TRP A O 20
ATOM 19903 N N . THR A 1 35 ? 0.101 16.980 -29.083 1.00 25.00 35 THR A N 20
ATOM 19904 C CA . THR A 1 35 ? -1.282 17.472 -29.157 1.00 25.00 35 THR A CA 20
ATOM 19905 C C . THR A 1 35 ? -1.265 18.877 -29.713 1.00 25.00 35 THR A C 20
ATOM 19906 O O . THR A 1 35 ? -0.218 19.483 -29.883 1.00 25.00 35 THR A O 20
ATOM 19917 N N . GLN A 1 36 ? -2.459 19.390 -29.954 1.00 25.00 36 GLN A N 20
ATOM 19918 C CA . GLN A 1 36 ? -2.638 20.759 -30.428 1.00 25.00 36 GLN A CA 20
ATOM 19919 C C . GLN A 1 36 ? -3.635 21.513 -29.545 1.00 25.00 36 GLN A C 20
ATOM 19920 O O . GLN A 1 36 ? -3.242 22.194 -28.606 1.00 25.00 36 GLN A O 20
ATOM 19934 N N . ASN A 1 37 ? -4.921 21.343 -29.817 1.00 25.00 37 ASN A N 20
ATOM 19935 C CA . ASN A 1 37 ? -5.987 22.053 -29.093 1.00 25.00 37 ASN A CA 20
ATOM 19936 C C . ASN A 1 37 ? -7.218 21.156 -29.073 1.00 25.00 37 ASN A C 20
ATOM 19937 O O . ASN A 1 37 ? -8.334 21.601 -29.325 1.00 25.00 37 ASN A O 20
ATOM 19948 N N . GLN A 1 38 ? -6.988 19.863 -28.927 1.00 25.00 38 GLN A N 20
ATOM 19949 C CA . GLN A 1 38 ? -8.047 18.890 -29.126 1.00 25.00 38 GLN A CA 20
ATOM 19950 C C . GLN A 1 38 ? -9.165 18.866 -28.111 1.00 25.00 38 GLN A C 20
ATOM 19951 O O . GLN A 1 38 ? -9.093 19.453 -27.037 1.00 25.00 38 GLN A O 20
ATOM 19965 N N . ASN A 1 39 ? -10.211 18.151 -28.494 1.00 25.00 39 ASN A N 20
ATOM 19966 C CA . ASN A 1 39 ? -11.434 18.089 -27.696 1.00 25.00 39 ASN A CA 20
ATOM 19967 C C . ASN A 1 39 ? -11.575 16.736 -27.008 1.00 25.00 39 ASN A C 20
ATOM 19968 O O . ASN A 1 39 ? -11.211 15.719 -27.581 1.00 25.00 39 ASN A O 20
ATOM 19979 N N . PRO A 1 40 ? -12.138 16.701 -25.785 1.00 25.00 40 PRO A N 20
ATOM 19980 C CA . PRO A 1 40 ? -12.236 15.403 -25.102 1.00 25.00 40 PRO A CA 20
ATOM 19981 C C . PRO A 1 40 ? -13.332 14.489 -25.624 1.00 25.00 40 PRO A C 20
ATOM 19982 O O . PRO A 1 40 ? -13.264 13.280 -25.503 1.00 25.00 40 PRO A O 20
ATOM 19993 N N . SER A 1 41 ? -14.357 15.096 -26.190 1.00 25.00 41 SER A N 20
ATOM 19994 C CA . SER A 1 41 ? -15.536 14.386 -26.647 1.00 25.00 41 SER A CA 20
ATOM 19995 C C . SER A 1 41 ? -15.258 13.447 -27.800 1.00 25.00 41 SER A C 20
ATOM 19996 O O . SER A 1 41 ? -15.848 12.390 -27.931 1.00 25.00 41 SER A O 20
ATOM 20004 N N . THR A 1 42 ? -14.347 13.873 -28.647 1.00 25.00 42 THR A N 20
ATOM 20005 C CA . THR A 1 42 ? -13.964 13.134 -29.818 1.00 25.00 42 THR A CA 20
ATOM 20006 C C . THR A 1 42 ? -12.872 12.165 -29.450 1.00 25.00 42 THR A C 20
ATOM 20007 O O . THR A 1 42 ? -12.557 11.242 -30.185 1.00 25.00 42 THR A O 20
ATOM 20018 N N . ASN A 1 43 ? -12.292 12.410 -28.283 1.00 25.00 43 ASN A N 20
ATOM 20019 C CA . ASN A 1 43 ? -11.176 11.650 -27.764 1.00 25.00 43 ASN A CA 20
ATOM 20020 C C . ASN A 1 43 ? -11.707 10.656 -26.742 1.00 25.00 43 ASN A C 20
ATOM 20021 O O . ASN A 1 43 ? -11.002 10.190 -25.854 1.00 25.00 43 ASN A O 20
ATOM 20032 N N . SER A 1 44 ? -12.973 10.326 -26.921 1.00 25.00 44 SER A N 20
ATOM 20033 C CA . SER A 1 44 ? -13.703 9.377 -26.079 1.00 25.00 44 SER A CA 20
ATOM 20034 C C . SER A 1 44 ? -13.314 7.912 -26.351 1.00 25.00 44 SER A C 20
ATOM 20035 O O . SER A 1 44 ? -14.164 7.059 -26.570 1.00 25.00 44 SER A O 20
ATOM 20043 N N . GLY A 1 45 ? -12.017 7.642 -26.383 1.00 25.00 45 GLY A N 20
ATOM 20044 C CA . GLY A 1 45 ? -11.505 6.320 -26.653 1.00 25.00 45 GLY A CA 20
ATOM 20045 C C . GLY A 1 45 ? -11.409 5.985 -28.124 1.00 25.00 45 GLY A C 20
ATOM 20046 O O . GLY A 1 45 ? -10.739 5.047 -28.526 1.00 25.00 45 GLY A O 20
ATOM 20050 N N . GLN A 1 46 ? -12.100 6.788 -28.907 1.00 25.00 46 GLN A N 20
ATOM 20051 C CA . GLN A 1 46 ? -12.155 6.676 -30.350 1.00 25.00 46 GLN A CA 20
ATOM 20052 C C . GLN A 1 46 ? -10.775 6.896 -30.987 1.00 25.00 46 GLN A C 20
ATOM 20053 O O . GLN A 1 46 ? -10.118 5.954 -31.414 1.00 25.00 46 GLN A O 20
ATOM 20067 N N . TYR A 1 47 ? -10.338 8.145 -31.019 1.00 25.00 47 TYR A N 20
ATOM 20068 C CA . TYR A 1 47 ? -9.023 8.502 -31.532 1.00 25.00 47 TYR A CA 20
ATOM 20069 C C . TYR A 1 47 ? -8.638 9.848 -30.971 1.00 25.00 47 TYR A C 20
ATOM 20070 O O . TYR A 1 47 ? -9.499 10.687 -30.716 1.00 25.00 47 TYR A O 20
ATOM 20088 N N . GLY A 1 48 ? -7.348 10.075 -30.813 1.00 25.00 48 GLY A N 20
ATOM 20089 C CA . GLY A 1 48 ? -6.876 11.361 -30.342 1.00 25.00 48 GLY A CA 20
ATOM 20090 C C . GLY A 1 48 ? -5.420 11.357 -29.935 1.00 25.00 48 GLY A C 20
ATOM 20091 O O . GLY A 1 48 ? -4.794 10.298 -29.897 1.00 25.00 48 GLY A O 20
ATOM 20095 N N . PRO A 1 49 ? -4.848 12.535 -29.623 1.00 25.00 49 PRO A N 20
ATOM 20096 C CA . PRO A 1 49 ? -3.458 12.632 -29.177 1.00 25.00 49 PRO A CA 20
ATOM 20097 C C . PRO A 1 49 ? -3.208 11.875 -27.898 1.00 25.00 49 PRO A C 20
ATOM 20098 O O . PRO A 1 49 ? -2.206 11.168 -27.746 1.00 25.00 49 PRO A O 20
ATOM 20109 N N . TRP A 1 50 ? -4.085 12.120 -26.938 1.00 25.00 50 TRP A N 20
ATOM 20110 C CA . TRP A 1 50 ? -3.961 11.586 -25.624 1.00 25.00 50 TRP A CA 20
ATOM 20111 C C . TRP A 1 50 ? -4.947 10.469 -25.309 1.00 25.00 50 TRP A C 20
ATOM 20112 O O . TRP A 1 50 ? -6.040 10.400 -25.857 1.00 25.00 50 TRP A O 20
ATOM 20133 N N . LEU A 1 51 ? -4.516 9.594 -24.414 1.00 25.00 51 LEU A N 20
ATOM 20134 C CA . LEU A 1 51 ? -5.274 8.466 -23.948 1.00 25.00 51 LEU A CA 20
ATOM 20135 C C . LEU A 1 51 ? -5.704 8.666 -22.524 1.00 25.00 51 LEU A C 20
ATOM 20136 O O . LEU A 1 51 ? -4.957 9.145 -21.663 1.00 25.00 51 LEU A O 20
ATOM 20152 N N . ASP A 1 52 ? -6.906 8.203 -22.300 1.00 25.00 52 ASP A N 20
ATOM 20153 C CA . ASP A 1 52 ? -7.555 8.219 -21.000 1.00 25.00 52 ASP A CA 20
ATOM 20154 C C . ASP A 1 52 ? -7.407 6.849 -20.352 1.00 25.00 52 ASP A C 20
ATOM 20155 O O . ASP A 1 52 ? -8.129 5.908 -20.679 1.00 25.00 52 ASP A O 20
ATOM 20164 N N . LEU A 1 53 ? -6.434 6.710 -19.464 1.00 25.00 53 LEU A N 20
ATOM 20165 C CA . LEU A 1 53 ? -6.248 5.456 -18.778 1.00 25.00 53 LEU A CA 20
ATOM 20166 C C . LEU A 1 53 ? -7.259 5.350 -17.662 1.00 25.00 53 LEU A C 20
ATOM 20167 O O . LEU A 1 53 ? -7.389 6.238 -16.820 1.00 25.00 53 LEU A O 20
ATOM 20183 N N . GLY A 1 54 ? -7.957 4.228 -17.657 1.00 25.00 54 GLY A N 20
ATOM 20184 C CA . GLY A 1 54 ? -8.957 3.977 -16.636 1.00 25.00 54 GLY A CA 20
ATOM 20185 C C . GLY A 1 54 ? -8.321 3.858 -15.267 1.00 25.00 54 GLY A C 20
ATOM 20186 O O . GLY A 1 54 ? -8.874 4.311 -14.271 1.00 25.00 54 GLY A O 20
ATOM 20190 N N . ASN A 1 55 ? -7.141 3.253 -15.210 1.00 25.00 55 ASN A N 20
ATOM 20191 C CA . ASN A 1 55 ? -6.440 3.111 -13.954 1.00 25.00 55 ASN A CA 20
ATOM 20192 C C . ASN A 1 55 ? -5.588 4.287 -13.562 1.00 25.00 55 ASN A C 20
ATOM 20193 O O . ASN A 1 55 ? -5.482 5.300 -14.237 1.00 25.00 55 ASN A O 20
ATOM 20204 N N . CYS A 1 56 ? -4.901 4.046 -12.471 1.00 25.00 56 CYS A N 20
ATOM 20205 C CA . CYS A 1 56 ? -3.958 4.968 -11.892 1.00 25.00 56 CYS A CA 20
ATOM 20206 C C . CYS A 1 56 ? -2.596 4.303 -11.888 1.00 25.00 56 CYS A C 20
ATOM 20207 O O . CYS A 1 56 ? -1.573 4.907 -12.196 1.00 25.00 56 CYS A O 20
ATOM 20214 N N . VAL A 1 57 ? -2.604 3.049 -11.475 1.00 25.00 57 VAL A N 20
ATOM 20215 C CA . VAL A 1 57 ? -1.389 2.275 -11.294 1.00 25.00 57 VAL A CA 20
ATOM 20216 C C . VAL A 1 57 ? -1.396 1.164 -12.345 1.00 25.00 57 VAL A C 20
ATOM 20217 O O . VAL A 1 57 ? -2.433 0.883 -12.933 1.00 25.00 57 VAL A O 20
ATOM 20230 N N . THR A 1 58 ? -0.244 0.562 -12.599 1.00 25.00 58 THR A N 20
ATOM 20231 C CA . THR A 1 58 ? -0.119 -0.479 -13.603 1.00 25.00 58 THR A CA 20
ATOM 20232 C C . THR A 1 58 ? -0.835 -1.749 -13.138 1.00 25.00 58 THR A C 20
ATOM 20233 O O . THR A 1 58 ? -1.433 -2.476 -13.915 1.00 25.00 58 THR A O 20
ATOM 20244 N N . SER A 1 59 ? -0.762 -1.963 -11.838 1.00 25.00 59 SER A N 20
ATOM 20245 C CA . SER A 1 59 ? -1.398 -3.087 -11.162 1.00 25.00 59 SER A CA 20
ATOM 20246 C C . SER A 1 59 ? -1.574 -2.630 -9.723 1.00 25.00 59 SER A C 20
ATOM 20247 O O . SER A 1 59 ? -0.911 -1.681 -9.308 1.00 25.00 59 SER A O 20
ATOM 20255 N N . GLY A 1 60 ? -2.451 -3.278 -8.965 1.00 25.00 60 GLY A N 20
ATOM 20256 C CA . GLY A 1 60 ? -2.750 -2.858 -7.596 1.00 25.00 60 GLY A CA 20
ATOM 20257 C C . GLY A 1 60 ? -1.701 -3.180 -6.539 1.00 25.00 60 GLY A C 20
ATOM 20258 O O . GLY A 1 60 ? -2.044 -3.524 -5.411 1.00 25.00 60 GLY A O 20
ATOM 20262 N N . ALA A 1 61 ? -0.424 -3.059 -6.881 1.00 25.00 61 ALA A N 20
ATOM 20263 C CA . ALA A 1 61 ? 0.656 -3.317 -5.933 1.00 25.00 61 ALA A CA 20
ATOM 20264 C C . ALA A 1 61 ? 0.623 -2.265 -4.812 1.00 25.00 61 ALA A C 20
ATOM 20265 O O . ALA A 1 61 ? 0.926 -1.092 -5.028 1.00 25.00 61 ALA A O 20
ATOM 20272 N N . HIS A 1 62 ? 0.240 -2.689 -3.617 1.00 25.00 62 HIS A N 20
ATOM 20273 C CA . HIS A 1 62 ? 0.083 -1.783 -2.472 1.00 25.00 62 HIS A CA 20
ATOM 20274 C C . HIS A 1 62 ? 1.429 -1.453 -1.797 1.00 25.00 62 HIS A C 20
ATOM 20275 O O . HIS A 1 62 ? 1.653 -1.791 -0.639 1.00 25.00 62 HIS A O 20
ATOM 20290 N N . HIS A 1 63 ? 2.335 -0.807 -2.526 1.00 25.00 63 HIS A N 20
ATOM 20291 C CA . HIS A 1 63 ? 3.670 -0.484 -1.997 1.00 25.00 63 HIS A CA 20
ATOM 20292 C C . HIS A 1 63 ? 4.072 0.945 -2.358 1.00 25.00 63 HIS A C 20
ATOM 20293 O O . HIS A 1 63 ? 3.918 1.364 -3.493 1.00 25.00 63 HIS A O 20
ATOM 20308 N N . HIS A 1 64 ? 4.608 1.682 -1.394 1.00 25.00 64 HIS A N 20
ATOM 20309 C CA . HIS A 1 64 ? 5.057 3.066 -1.617 1.00 25.00 64 HIS A CA 20
ATOM 20310 C C . HIS A 1 64 ? 6.587 3.094 -1.549 1.00 25.00 64 HIS A C 20
ATOM 20311 O O . HIS A 1 64 ? 7.202 2.071 -1.239 1.00 25.00 64 HIS A O 20
ATOM 20326 N N . HIS A 1 65 ? 7.184 4.254 -1.785 1.00 25.00 65 HIS A N 20
ATOM 20327 C CA . HIS A 1 65 ? 8.617 4.476 -1.556 1.00 25.00 65 HIS A CA 20
ATOM 20328 C C . HIS A 1 65 ? 8.691 5.844 -0.888 1.00 25.00 65 HIS A C 20
ATOM 20329 O O . HIS A 1 65 ? 7.879 6.704 -1.214 1.00 25.00 65 HIS A O 20
ATOM 20344 N N . HIS A 1 66 ? 9.564 5.979 0.114 1.00 25.00 66 HIS A N 20
ATOM 20345 C CA . HIS A 1 66 ? 9.556 7.119 1.067 1.00 25.00 66 HIS A CA 20
ATOM 20346 C C . HIS A 1 66 ? 8.209 7.098 1.820 1.00 25.00 66 HIS A C 20
ATOM 20347 O O . HIS A 1 66 ? 7.372 6.218 1.574 1.00 25.00 66 HIS A O 20
ATOM 20362 N N . HIS A 1 67 ? 7.994 8.038 2.731 1.00 25.00 67 HIS A N 20
ATOM 20363 C CA . HIS A 1 67 ? 6.688 8.138 3.378 1.00 25.00 67 HIS A CA 20
ATOM 20364 C C . HIS A 1 67 ? 5.760 8.743 2.329 1.00 25.00 67 HIS A C 20
ATOM 20365 O O . HIS A 1 67 ? 4.539 8.680 2.494 1.00 25.00 67 HIS A O 20
#

Organism: Cellvibrio japonicus (strain Ueda107) (NCBI:txid498211)

Radius of gyration: 13.01 Å; Cα contacts (8 Å, |Δi|>4): 89; chains: 1; bounding box: 32×35×35 Å

B-factor: mean 28.39, std 8.55, range [25.0, 50.0]